Protein AF-A0A9E6AN68-F1 (afdb_monomer)

Nearest PDB structures (foldseek):
  7pgn-assembly2_B  TM=7.369E-01  e=1.330E-25  Homo sapiens
  7pgn-assembly1_A  TM=7.607E-01  e=2.576E-24  Homo sapiens
  7pgm-assembly1_B  TM=7.229E-01  e=6.797E-24  Homo sapiens
  2wg4-assembly1_B  TM=7.400E-01  e=2.614E-23  Homo sapiens
  2wft-assembly2_B  TM=7.292E-01  e=2.257E-22  Homo sapiens

Sequence (816 aa):
MTRTRAHLHNPAAAALSSWITTLTLAVACNDVAPTGVSDATLAPTSDSPAELDGQSPGPRSDAFSPSSGGSGSGASGGNGNGNGGNGDNGGNIAGAPTAGTGGQAGADAGGLLPPAPGSVSYTYASSCSPPTETIAPGDTLLGYVDAFPNLPGFANPVAFAAASDGRLFIVEQAGRVVSFVNSPGESSVTTVLDLTSVVDGGGEKGMLGIALHPDFTTNGHLYVNYIVRSGDRFSRIARFTMSAGNPTVADPASELLLLSVQQPAGNHNGGDLKFGPDGYLYSSFGDGGGSGDQYGNGQNTASLLGTVIRVDVDGGTPYAIPNDNPFVGGGGLAEIYAYGLRNPWRISFDRNNGRLWAGDVGQRGFEEVNVIENGKNYGWPITEGIGCYEADSCNTSGLTEPVALYPRAQGQSITGGFVYRGTQIPWLVGTYLYADFDTSRLWGYRYGDPTPTSELITGPANVSSFGEDLNGELYLLGYSTGRIYTLTGSGGQVTYNIPTTLSAMACFSSLSTMTPADGVLPYELNMPLWSDGASKTRFLVLPNGTQIDVQASGEWLFPDGTMWIKHFELQTDPNAPSSRTRLETRFLVQSARGLYGFTYGWNAAESDATLVLNGDTRTLDLGAPGNTTSYTWNLPSQSECLKCHTVVSGGILGPETAQLNREAIFPALESAGPLNQLDAFEAYGLLNPVQASPGSLPRFPSLSDAGASLEERSRAYLHSNCSNCHRSGGTTGTALDFLATSSLTAMAVCNVNAAGGNFGTSSGLLLSPGNGDDSVIHARLTGSGANRMPPLGTTLFDDTAADVIRNWINGIASCP

Foldseek 3Di:
DDDDDDDDDDDDDDDDDDDDDDDDDDDDDDDDDDDDDDDDDDDDDDDDDDDDDDDDDDDDDDDDDDDDDDDDDDDDDDDDDDDDDDDDDDDDDDDDDDDDDDDDDDDDDPDDDDPDQDQQAADFDDLFFFFDWDDPVPWDAKAKDFQAVQEDFAAQWFEWDADPVQKIWTDRFLAWIKIDGNDSPTNDIHTADGPNVWADGDDLFGFHEKEAAPVCVPFVKIWIWHWTPDPQIKIWIWIWHQDPVHNNYTDPVRTQTDDIATQNDPDLQAFYWYQFPVRWIKTAGALSDDPQSPVVRQPALQHRHQAIFTWAPPCDVNTHADPQAPAPVHPHPRRGFEGNAHRQNDWDAAPVPRWIWTFGFFDAFKTAIAGRGGPAHQRPPCDDAVGGHPDPDGDCVRHDHGQAIDTCLVAHTKLFAYQQCADQAVVSHQWGWTAGQQQQWIWTDHGPPPAHIDGRDRHAHGQSYKYAYPRRWIWTQRRVRSTIMGMHIRDDDRDRNDDFWPVSSQQAPALVVSHGDRNFWWAFFQEAADFAQWDKTKTKRAPPPAAWEQDPVQFIAHDARIKMKIWTWHQQAPVDPVSIDTAWIKMWGQHPVGIWIWIFGADPVSRITGTDARKDKDWDWHHDPPDTDIDIFTTDHGVVVDSLQDVVLVSDAGDGLQTQLDWDDTPSPVVVPTDRSLSVCVSNVRHPPRDDDSVPTHHQHHLPPPVDALLSNLLSNLQRFPQSQFPVVHSVPDQAHSHSPADLVSRPQFQDADPPAQLPAPSNGCAYALALVRHLVLSQQCDADPSHPPPPSYGHHDPSSSVSSSVVSNPGNHGD

pLDDT: mean 80.38, std 23.23, range [18.33, 98.94]

Radius of gyration: 35.21 Å; Cα contacts (8 Å, |Δi|>4): 1790; chains: 1; bounding box: 93×127×104 Å

Mean predicted aligned error: 17.39 Å

Structure (mmCIF, N/CA/C/O backbone):
data_AF-A0A9E6AN68-F1
#
_entry.id   AF-A0A9E6AN68-F1
#
loop_
_atom_site.group_PDB
_atom_site.id
_atom_site.type_symbol
_atom_site.label_atom_id
_atom_site.label_alt_id
_atom_site.label_comp_id
_atom_site.label_asym_id
_atom_site.label_entity_id
_atom_site.label_seq_id
_atom_site.pdbx_PDB_ins_code
_atom_site.Cartn_x
_atom_site.Cartn_y
_atom_site.Cartn_z
_atom_site.occupancy
_atom_site.B_iso_or_equiv
_atom_site.auth_seq_id
_atom_site.auth_comp_id
_atom_site.auth_asym_id
_atom_site.auth_atom_id
_atom_site.pdbx_PDB_model_num
ATOM 1 N N . MET A 1 1 ? -16.618 -62.423 9.287 1.00 29.59 1 MET A N 1
ATOM 2 C CA . MET A 1 1 ? -15.217 -62.192 8.865 1.00 29.59 1 MET A CA 1
ATOM 3 C C . MET A 1 1 ? -15.236 -61.319 7.605 1.00 29.59 1 MET A C 1
ATOM 5 O O . MET A 1 1 ? -16.173 -61.460 6.834 1.00 29.59 1 MET A O 1
ATOM 9 N N . THR A 1 2 ? -14.295 -60.370 7.513 1.00 31.20 2 THR A N 1
ATOM 10 C CA . THR A 1 2 ? -13.873 -59.469 6.394 1.00 31.20 2 THR A CA 1
ATOM 11 C C . THR A 1 2 ? -14.526 -59.633 4.994 1.00 31.20 2 THR A C 1
ATOM 13 O O . THR A 1 2 ? -14.597 -60.748 4.497 1.00 31.20 2 THR A O 1
ATOM 16 N N . ARG A 1 3 ? -15.123 -58.612 4.325 1.00 36.41 3 ARG A N 1
ATOM 17 C CA . ARG A 1 3 ? -14.669 -57.277 3.786 1.00 36.41 3 ARG A CA 1
ATOM 18 C C . ARG A 1 3 ? -13.832 -57.355 2.475 1.00 36.41 3 ARG A C 1
ATOM 20 O O . ARG A 1 3 ? -12.744 -57.904 2.525 1.00 36.41 3 ARG A O 1
ATOM 27 N N . THR A 1 4 ? -14.392 -57.023 1.284 1.00 38.97 4 THR A N 1
ATOM 28 C CA . THR A 1 4 ? -14.351 -55.735 0.483 1.00 38.97 4 THR A CA 1
ATOM 29 C C . THR A 1 4 ? -12.989 -55.389 -0.165 1.00 38.97 4 THR A C 1
ATOM 31 O O . THR A 1 4 ? -11.985 -55.679 0.462 1.00 38.97 4 THR A O 1
ATOM 34 N N . ARG A 1 5 ? -12.824 -54.716 -1.329 1.00 35.69 5 ARG A N 1
ATOM 35 C CA . ARG A 1 5 ? -13.687 -54.111 -2.397 1.00 35.69 5 ARG A CA 1
ATOM 36 C C . ARG A 1 5 ? -12.831 -53.944 -3.695 1.00 35.69 5 ARG A C 1
ATOM 38 O O . ARG A 1 5 ? -11.640 -54.221 -3.646 1.00 35.69 5 ARG A O 1
ATOM 45 N N . ALA A 1 6 ? -13.395 -53.458 -4.812 1.00 38.47 6 ALA A N 1
ATOM 46 C CA . ALA A 1 6 ? -12.682 -53.205 -6.087 1.00 38.47 6 ALA A CA 1
ATOM 47 C C . ALA A 1 6 ? -12.731 -51.724 -6.545 1.00 38.47 6 ALA A C 1
ATOM 49 O O . ALA A 1 6 ? -13.611 -50.990 -6.100 1.00 38.47 6 ALA A O 1
ATOM 50 N N . HIS A 1 7 ? -11.838 -51.324 -7.467 1.00 31.98 7 HIS A N 1
ATOM 51 C CA . HIS A 1 7 ? -11.859 -50.063 -8.242 1.00 31.98 7 HIS A CA 1
ATOM 52 C C . HIS A 1 7 ? -11.273 -50.275 -9.659 1.00 31.98 7 HIS A C 1
ATOM 54 O O . HIS A 1 7 ? -10.481 -51.196 -9.855 1.00 31.98 7 HIS A O 1
ATOM 60 N N . LEU A 1 8 ? -11.661 -49.438 -10.636 1.00 33.03 8 LEU A N 1
ATOM 61 C CA . LEU A 1 8 ? -11.255 -49.507 -12.056 1.00 33.03 8 LEU A CA 1
ATOM 62 C C . LEU A 1 8 ? -11.044 -48.105 -12.677 1.00 33.03 8 LEU A C 1
ATOM 64 O O . LEU A 1 8 ? -11.603 -47.124 -12.192 1.00 33.03 8 LEU A O 1
ATOM 68 N N . HIS A 1 9 ? -10.235 -48.041 -13.743 1.00 37.06 9 HIS A N 1
ATOM 69 C CA . HIS A 1 9 ? -9.849 -46.840 -14.512 1.00 37.06 9 HIS A CA 1
ATOM 70 C C . HIS A 1 9 ? -10.877 -46.396 -15.575 1.00 37.06 9 HIS A C 1
ATOM 72 O O . HIS A 1 9 ? -11.613 -47.243 -16.075 1.00 37.06 9 HIS A O 1
ATOM 78 N N . ASN A 1 10 ? -10.782 -45.136 -16.050 1.00 29.17 10 ASN A N 1
ATOM 79 C CA . ASN A 1 10 ? -10.559 -44.823 -17.484 1.00 29.17 10 ASN A CA 1
ATOM 80 C C . ASN A 1 10 ? -10.146 -43.337 -17.725 1.00 29.17 10 ASN A C 1
ATOM 82 O O . ASN A 1 10 ? -10.553 -42.493 -16.927 1.00 29.17 10 ASN A O 1
ATOM 86 N N . PRO A 1 11 ? -9.407 -42.989 -18.805 1.00 47.88 11 PRO A N 1
ATOM 87 C CA . PRO A 1 11 ? -9.150 -41.601 -19.230 1.00 47.88 11 PRO A CA 1
ATOM 88 C C . PRO A 1 11 ? -9.669 -41.261 -20.658 1.00 47.88 11 PRO A C 1
ATOM 90 O O . PRO A 1 11 ? -10.273 -42.102 -21.320 1.00 47.88 11 PRO A O 1
ATOM 93 N N . ALA A 1 12 ? -9.308 -40.053 -21.134 1.00 29.00 12 ALA A N 1
ATOM 94 C CA . ALA A 1 12 ? -9.359 -39.501 -22.509 1.00 29.00 12 ALA A CA 1
ATOM 95 C C . ALA A 1 12 ? -10.553 -38.596 -22.904 1.00 29.00 12 ALA A C 1
ATOM 97 O O . ALA A 1 12 ? -11.703 -38.838 -22.549 1.00 29.00 12 ALA A O 1
ATOM 98 N N . ALA A 1 13 ? -10.245 -37.542 -23.677 1.00 30.75 13 ALA A N 1
ATOM 99 C CA . ALA A 1 13 ? -11.170 -36.512 -24.164 1.00 30.75 13 ALA A CA 1
ATOM 100 C C . ALA A 1 13 ? -10.731 -35.960 -25.539 1.00 30.75 13 ALA A C 1
ATOM 102 O O . ALA A 1 13 ? -9.531 -35.828 -25.773 1.00 30.75 13 ALA A O 1
ATOM 103 N N . ALA A 1 14 ? -11.686 -35.587 -26.408 1.00 28.81 14 ALA A N 1
ATOM 104 C CA . ALA A 1 14 ? -11.464 -34.708 -27.569 1.00 28.81 14 ALA A CA 1
ATOM 105 C C . ALA A 1 14 ? -12.778 -34.122 -28.157 1.00 28.81 14 ALA A C 1
ATOM 107 O O . ALA A 1 14 ? -13.658 -34.874 -28.557 1.00 28.81 14 ALA A O 1
ATOM 108 N N . ALA A 1 15 ? -12.832 -32.783 -28.242 1.00 28.84 15 ALA A N 1
ATOM 109 C CA . ALA A 1 15 ? -13.494 -31.907 -29.236 1.00 28.84 15 ALA A CA 1
ATOM 110 C C . ALA A 1 15 ? -14.976 -32.102 -29.685 1.00 28.84 15 ALA A C 1
ATOM 112 O O . ALA A 1 15 ? -15.301 -33.089 -30.336 1.00 28.84 15 ALA A O 1
ATOM 113 N N . LEU A 1 16 ? -15.821 -31.054 -29.538 1.00 26.98 16 LEU A N 1
ATOM 114 C CA . LEU A 1 16 ? -16.254 -30.153 -30.649 1.00 26.98 16 LEU A CA 1
ATOM 115 C C . LEU A 1 16 ? -17.382 -29.139 -30.287 1.00 26.98 16 LEU A C 1
ATOM 117 O O . LEU A 1 16 ? -18.522 -29.505 -30.035 1.00 26.98 16 LEU A O 1
ATOM 121 N N . SER A 1 17 ? -17.035 -27.848 -30.368 1.00 26.38 17 SER A N 1
ATOM 122 C CA . SER A 1 17 ? -17.797 -26.689 -30.899 1.00 26.38 17 SER A CA 1
ATOM 123 C C . SER A 1 17 ? -19.320 -26.463 -30.685 1.00 26.38 17 SER A C 1
ATOM 125 O O . SER A 1 17 ? -20.158 -27.128 -31.291 1.00 26.38 17 SER A O 1
ATOM 127 N N . SER A 1 18 ? -19.601 -25.248 -30.177 1.00 26.23 18 SER A N 1
ATOM 128 C CA . SER A 1 18 ? -20.517 -24.210 -30.727 1.00 26.23 18 SER A CA 1
ATOM 129 C C . SER A 1 18 ? -22.002 -24.101 -30.313 1.00 26.23 18 SER A C 1
ATOM 131 O O . SER A 1 18 ? -22.714 -25.087 -30.176 1.00 26.23 18 SER A O 1
ATOM 133 N N . TRP A 1 19 ? -22.422 -22.821 -30.271 1.00 23.83 19 TRP A N 1
ATOM 134 C CA . TRP A 1 19 ? -23.757 -22.196 -30.394 1.00 23.83 19 TRP A CA 1
ATOM 135 C C . TRP A 1 19 ? -24.269 -21.344 -29.216 1.00 23.83 19 TRP A C 1
ATOM 137 O O . TRP A 1 19 ? -24.146 -21.664 -28.040 1.00 23.83 19 TRP A O 1
ATOM 147 N N . ILE A 1 20 ? -24.799 -20.189 -29.624 1.00 25.38 20 ILE A N 1
ATOM 148 C CA . ILE A 1 20 ? -25.233 -19.013 -28.858 1.00 25.38 20 ILE A CA 1
ATOM 149 C C . ILE A 1 20 ? -26.708 -19.192 -28.443 1.00 25.38 20 ILE A C 1
ATOM 151 O O . ILE A 1 20 ? -27.467 -19.791 -29.204 1.00 25.38 20 ILE A O 1
ATOM 155 N N . THR A 1 21 ? -27.152 -18.648 -27.300 1.00 25.08 21 THR A N 1
ATOM 156 C CA . THR A 1 21 ? -28.103 -17.500 -27.189 1.00 25.08 21 THR A CA 1
ATOM 157 C C . THR A 1 21 ? -28.722 -17.385 -25.785 1.00 25.08 21 THR A C 1
ATOM 159 O O . THR A 1 21 ? -29.191 -18.352 -25.197 1.00 25.08 21 THR A O 1
ATOM 162 N N . THR A 1 22 ? -28.744 -16.146 -25.301 1.00 25.84 22 THR A N 1
ATOM 163 C CA . THR A 1 22 ? -29.578 -15.513 -24.266 1.00 25.84 22 THR A CA 1
ATOM 164 C C . THR A 1 22 ? -30.901 -16.198 -23.877 1.00 25.84 22 THR A C 1
ATOM 166 O O . THR A 1 22 ? -31.745 -16.422 -24.742 1.00 25.84 22 THR A O 1
ATOM 169 N N . LEU A 1 23 ? -31.184 -16.290 -22.567 1.00 22.56 23 LEU A N 1
ATOM 170 C CA . LEU A 1 23 ? -32.455 -15.779 -22.021 1.00 22.56 23 LEU A CA 1
ATOM 171 C C . LEU A 1 23 ? -32.369 -15.451 -20.518 1.00 22.56 23 LEU A C 1
ATOM 173 O O . LEU A 1 23 ? -32.038 -16.299 -19.695 1.00 22.56 23 LEU A O 1
ATOM 177 N N . THR A 1 24 ? -32.725 -14.220 -20.164 1.00 24.77 24 THR A N 1
ATOM 178 C CA . THR A 1 24 ? -33.096 -13.811 -18.805 1.00 24.77 24 THR A CA 1
ATOM 179 C C . THR A 1 24 ? -34.509 -14.291 -18.475 1.00 24.77 24 THR A C 1
ATOM 181 O O . THR A 1 24 ? -35.411 -14.113 -19.288 1.00 24.77 24 THR A O 1
ATOM 184 N N . LEU A 1 25 ? -34.744 -14.770 -17.250 1.00 22.42 25 LEU A N 1
ATOM 185 C CA . LEU A 1 25 ? -35.992 -14.480 -16.535 1.00 22.42 25 LEU A CA 1
ATOM 186 C C . LEU A 1 25 ? -35.806 -14.643 -15.021 1.00 22.42 25 LEU A C 1
ATOM 188 O O . LEU A 1 25 ? -35.234 -15.627 -14.559 1.00 22.42 25 LEU A O 1
ATOM 192 N N . ALA A 1 26 ? -36.312 -13.679 -14.256 1.00 21.95 26 ALA A N 1
ATOM 193 C CA . ALA A 1 26 ? -36.369 -13.753 -12.802 1.00 21.95 26 ALA A CA 1
ATOM 194 C C . ALA A 1 26 ? -37.596 -14.553 -12.336 1.00 21.95 26 ALA A C 1
ATOM 196 O O . ALA A 1 26 ? -38.655 -14.485 -12.961 1.00 21.95 26 ALA A O 1
ATOM 197 N N . VAL A 1 27 ? -37.478 -15.220 -11.186 1.00 22.61 27 VAL A N 1
ATOM 198 C CA . VAL A 1 27 ? -38.620 -15.623 -10.354 1.00 22.61 27 VAL A CA 1
ATOM 199 C C . VAL A 1 27 ? -38.281 -15.291 -8.905 1.00 22.61 27 VAL A C 1
ATOM 201 O O . VAL A 1 27 ? -37.338 -15.839 -8.342 1.00 22.61 27 VAL A O 1
ATOM 204 N N . ALA A 1 28 ? -39.056 -14.389 -8.310 1.00 20.80 28 ALA A N 1
ATOM 205 C CA . ALA A 1 28 ? -39.112 -14.202 -6.865 1.00 20.80 28 ALA A CA 1
ATOM 206 C C . ALA A 1 28 ? -40.202 -15.111 -6.275 1.00 20.80 28 ALA A C 1
ATOM 208 O O . ALA A 1 28 ? -41.201 -15.344 -6.958 1.00 20.80 28 ALA A O 1
ATOM 209 N N . CYS A 1 29 ? -40.035 -15.576 -5.028 1.00 18.33 29 CYS A N 1
ATOM 210 C CA . CYS A 1 29 ? -41.007 -15.352 -3.939 1.00 18.33 29 CYS A CA 1
ATOM 211 C C . CYS A 1 29 ? -40.716 -16.144 -2.644 1.00 18.33 29 CYS A C 1
ATOM 213 O O . CYS A 1 29 ? -40.411 -17.331 -2.685 1.00 18.33 29 CYS A O 1
ATOM 215 N N . ASN A 1 30 ? -41.011 -15.465 -1.528 1.00 22.38 30 ASN A N 1
ATOM 216 C CA . ASN A 1 30 ? -41.498 -15.959 -0.229 1.00 22.38 30 ASN A CA 1
ATOM 217 C C . ASN A 1 30 ? -40.546 -16.676 0.749 1.00 22.38 30 ASN A C 1
ATOM 219 O O . ASN A 1 30 ? -40.403 -17.896 0.748 1.00 22.38 30 ASN A O 1
ATOM 223 N N . ASP A 1 31 ? -40.056 -15.889 1.710 1.00 22.48 31 ASP A N 1
ATOM 224 C CA . ASP A 1 31 ? -40.487 -15.919 3.122 1.00 22.48 31 ASP A CA 1
ATOM 225 C C . ASP A 1 31 ? -41.192 -17.183 3.655 1.00 22.48 31 ASP A C 1
ATOM 227 O O . ASP A 1 31 ? -42.346 -17.446 3.308 1.00 22.48 31 ASP A O 1
ATOM 231 N N . VAL A 1 32 ? -40.584 -17.815 4.672 1.00 23.59 32 VAL A N 1
ATOM 232 C CA . VAL A 1 32 ? -41.283 -18.290 5.886 1.00 23.59 32 VAL A CA 1
ATOM 233 C C . VAL A 1 32 ? -40.362 -18.142 7.109 1.00 23.59 32 VAL A C 1
ATOM 235 O O . VAL A 1 32 ? -39.224 -18.601 7.101 1.00 23.59 32 VAL A O 1
ATOM 238 N N . ALA A 1 33 ? -40.899 -17.574 8.188 1.00 21.42 33 ALA A N 1
ATOM 239 C CA . ALA A 1 33 ? -40.363 -17.566 9.555 1.00 21.42 33 ALA A CA 1
ATOM 240 C C . ALA A 1 33 ? -41.563 -17.681 10.541 1.00 21.42 33 ALA A C 1
ATOM 242 O O . ALA A 1 33 ? -42.707 -17.654 10.081 1.00 21.42 33 ALA A O 1
ATOM 243 N N . PRO A 1 34 ? -41.389 -17.682 11.878 1.00 43.84 34 PRO A N 1
ATOM 244 C CA . PRO A 1 34 ? -40.555 -18.581 12.692 1.00 43.84 34 PRO A CA 1
ATOM 245 C C . PRO A 1 34 ? -41.310 -19.169 13.922 1.00 43.84 34 PRO A C 1
ATOM 247 O O . PRO A 1 34 ? -42.292 -18.598 14.383 1.00 43.84 34 PRO A O 1
ATOM 250 N N . THR A 1 35 ? -40.783 -20.239 14.537 1.00 26.72 35 THR A N 1
ATOM 251 C CA . THR A 1 35 ? -41.076 -20.722 15.921 1.00 26.72 35 THR A CA 1
ATOM 252 C C . THR A 1 35 ? -39.941 -21.673 16.357 1.00 26.72 35 THR A C 1
ATOM 254 O O . THR A 1 35 ? -39.505 -22.444 15.510 1.00 26.72 35 THR A O 1
ATOM 257 N N . GLY A 1 36 ? -39.429 -21.771 17.593 1.00 25.38 36 GLY A N 1
ATOM 258 C CA . GLY A 1 36 ? -39.724 -21.104 18.872 1.00 25.38 36 GLY A CA 1
ATOM 259 C C . GLY A 1 36 ? -39.698 -22.096 20.066 1.00 25.38 36 GLY A C 1
ATOM 260 O O . GLY A 1 36 ? -40.141 -23.225 19.893 1.00 25.38 36 GLY A O 1
ATOM 261 N N . VAL A 1 37 ? -39.301 -21.623 21.268 1.00 27.27 37 VAL A N 1
ATOM 262 C CA . VAL A 1 37 ? -39.676 -22.127 22.632 1.00 27.27 37 VAL A CA 1
ATOM 263 C C . VAL A 1 37 ? -38.733 -23.094 23.431 1.00 27.27 37 VAL A C 1
ATOM 265 O O . VAL A 1 37 ? -38.733 -24.302 23.237 1.00 27.27 37 VAL A O 1
ATOM 268 N N . SER A 1 38 ? -38.042 -22.487 24.422 1.00 28.91 38 SER A N 1
ATOM 269 C CA . SER A 1 38 ? -37.855 -22.818 25.874 1.00 28.91 38 SER A CA 1
ATOM 270 C C . SER A 1 38 ? -37.056 -24.026 26.449 1.00 28.91 38 SER A C 1
ATOM 272 O O . SER A 1 38 ? -37.516 -25.162 26.410 1.00 28.91 38 SER A O 1
ATOM 274 N N . ASP A 1 39 ? -35.971 -23.690 27.176 1.00 29.17 39 ASP A N 1
ATOM 275 C CA . ASP A 1 39 ? -35.828 -23.684 28.668 1.00 29.17 39 ASP A CA 1
ATOM 276 C C . ASP A 1 39 ? -35.899 -24.982 29.525 1.00 29.17 39 ASP A C 1
ATOM 278 O O . ASP A 1 39 ? -36.882 -25.718 29.465 1.00 29.17 39 ASP A O 1
ATOM 282 N N . ALA A 1 40 ? -34.904 -25.172 30.421 1.00 26.69 40 ALA A N 1
ATOM 283 C CA . ALA A 1 40 ? -35.059 -25.677 31.806 1.00 26.69 40 ALA A CA 1
ATOM 284 C C . ALA A 1 40 ? -33.740 -25.641 32.634 1.00 26.69 40 ALA A C 1
ATOM 286 O O . ALA A 1 40 ? -32.663 -25.992 32.158 1.00 26.69 40 ALA A O 1
ATOM 287 N N . THR A 1 41 ? -33.860 -25.280 33.916 1.00 27.56 41 THR A N 1
ATOM 288 C CA . THR A 1 41 ? -32.804 -25.082 34.940 1.00 27.56 41 THR A CA 1
ATOM 289 C C . THR A 1 41 ? -32.332 -26.358 35.670 1.00 27.56 41 THR A C 1
ATOM 291 O O . THR A 1 41 ? -33.039 -27.363 35.648 1.00 27.56 41 THR A O 1
ATOM 294 N N . LEU A 1 42 ? -31.198 -26.293 36.410 1.00 26.45 42 LEU A N 1
ATOM 295 C CA . LEU A 1 42 ? -31.087 -26.660 37.851 1.00 26.45 42 LEU A CA 1
ATOM 296 C C . LEU A 1 42 ? -29.661 -26.493 38.457 1.00 26.45 42 LEU A C 1
ATOM 298 O O . LEU A 1 42 ? -28.652 -26.646 37.779 1.00 26.45 42 LEU A O 1
ATOM 302 N N . ALA A 1 43 ? -29.609 -26.232 39.771 1.00 24.53 43 ALA A N 1
ATOM 303 C CA . ALA A 1 43 ? -28.445 -26.207 40.692 1.00 24.53 43 ALA A CA 1
ATOM 304 C C . ALA A 1 43 ? -28.872 -26.941 42.014 1.00 24.53 43 ALA A C 1
ATOM 306 O O . ALA A 1 43 ? -29.991 -27.470 41.982 1.00 24.53 43 ALA A O 1
ATOM 307 N N . PRO A 1 44 ? -28.160 -26.979 43.185 1.00 48.06 44 PRO A N 1
ATOM 308 C CA . PRO A 1 44 ? -26.941 -26.257 43.632 1.00 48.06 44 PRO A CA 1
ATOM 309 C C . PRO A 1 44 ? -25.978 -27.062 44.587 1.00 48.06 44 PRO A C 1
ATOM 311 O O . PRO A 1 44 ? -26.041 -28.285 44.647 1.00 48.06 44 PRO A O 1
ATOM 314 N N . THR A 1 45 ? -25.178 -26.344 45.412 1.00 26.89 45 THR A N 1
ATOM 315 C CA . THR A 1 45 ? -24.408 -26.742 46.643 1.00 26.89 45 THR A CA 1
ATOM 316 C C . THR A 1 45 ? -23.013 -27.387 46.483 1.00 26.89 45 THR A C 1
ATOM 318 O O . THR A 1 45 ? -22.811 -28.135 45.536 1.00 26.89 45 THR A O 1
ATOM 321 N N . SER A 1 46 ? -22.016 -27.184 47.371 1.00 26.72 46 SER A N 1
ATOM 322 C CA . SER A 1 46 ? -21.721 -26.121 48.375 1.00 26.72 46 SER A CA 1
ATOM 323 C C . SER A 1 46 ? -20.252 -26.227 48.885 1.00 26.72 46 SER A C 1
ATOM 325 O O . SER A 1 46 ? -19.535 -27.142 48.494 1.00 26.72 46 SER A O 1
ATOM 327 N N . ASP A 1 47 ? -19.861 -25.314 49.791 1.00 26.42 47 ASP A N 1
ATOM 328 C CA . ASP A 1 47 ? -18.771 -25.397 50.797 1.00 26.42 47 ASP A CA 1
ATOM 329 C C . ASP A 1 47 ? -17.395 -24.722 50.538 1.00 26.42 47 ASP A C 1
ATOM 331 O O . ASP A 1 47 ? -16.596 -25.076 49.677 1.00 26.42 47 ASP A O 1
ATOM 335 N N . SER A 1 48 ? -17.114 -23.751 51.417 1.00 27.14 48 SER A N 1
ATOM 336 C CA . SER A 1 48 ? -15.800 -23.288 51.931 1.00 27.14 48 SER A CA 1
ATOM 337 C C . SER A 1 48 ? -15.673 -23.819 53.399 1.00 27.14 48 SER A C 1
ATOM 339 O O . SER A 1 48 ? -16.614 -24.519 53.787 1.00 27.14 48 SER A O 1
ATOM 341 N N . PRO A 1 49 ? -14.670 -23.524 54.283 1.00 43.38 49 PRO A N 1
ATOM 342 C CA . PRO A 1 49 ? -13.658 -22.442 54.270 1.00 43.38 49 PRO A CA 1
ATOM 343 C C . PRO A 1 49 ? -12.254 -22.764 54.882 1.00 43.38 49 PRO A C 1
ATOM 345 O O . PRO A 1 49 ? -12.012 -23.871 55.350 1.00 43.38 49 PRO A O 1
ATOM 348 N N . ALA A 1 50 ? -11.361 -21.753 54.910 1.00 26.94 50 ALA A N 1
ATOM 349 C CA . ALA A 1 50 ? -10.332 -21.414 55.936 1.00 26.94 50 ALA A CA 1
ATOM 350 C C . ALA A 1 50 ? -9.308 -20.435 55.301 1.00 26.94 50 ALA A C 1
ATOM 352 O O . ALA A 1 50 ? -8.641 -20.791 54.337 1.00 26.94 50 ALA A O 1
ATOM 353 N N . GLU A 1 51 ? -9.309 -19.133 55.605 1.00 26.30 51 GLU A N 1
ATOM 354 C CA . GLU A 1 51 ? -8.572 -18.477 56.711 1.00 26.30 51 GLU A CA 1
ATOM 355 C C . GLU A 1 51 ? -7.086 -18.864 56.864 1.00 26.30 51 GLU A C 1
ATOM 357 O O . GLU A 1 51 ? -6.779 -19.980 57.275 1.00 26.30 51 GLU A O 1
ATOM 362 N N . LEU A 1 52 ? -6.179 -17.889 56.669 1.00 26.75 52 LEU A N 1
ATOM 363 C CA . LEU A 1 52 ? -5.289 -17.410 57.742 1.00 26.75 52 LEU A CA 1
ATOM 364 C C . LEU A 1 52 ? -4.593 -16.065 57.416 1.00 26.75 52 LEU A C 1
ATOM 366 O O . LEU A 1 52 ? -4.136 -15.809 56.308 1.00 26.75 52 LEU A O 1
ATOM 370 N N . ASP A 1 53 ? -4.563 -15.249 58.464 1.00 25.94 53 ASP A N 1
ATOM 371 C CA . ASP A 1 53 ? -4.066 -13.885 58.711 1.00 25.94 53 ASP A CA 1
ATOM 372 C C . ASP A 1 53 ? -2.608 -13.554 58.279 1.00 25.94 53 ASP A C 1
ATOM 374 O O . ASP A 1 53 ? -1.806 -14.466 58.073 1.00 25.94 53 ASP A O 1
ATOM 378 N N . GLY A 1 54 ? -2.205 -12.264 58.217 1.00 26.09 54 GLY A N 1
ATOM 379 C CA . GLY A 1 54 ? -0.804 -11.947 57.836 1.00 26.09 54 GLY A CA 1
ATOM 380 C C . GLY A 1 54 ? -0.235 -10.513 57.708 1.00 26.09 54 GLY A C 1
ATOM 381 O O . GLY A 1 54 ? 0.845 -10.393 57.149 1.00 26.09 54 GLY A O 1
ATOM 382 N N . GLN A 1 55 ? -0.891 -9.453 58.199 1.00 27.30 55 GLN A N 1
ATOM 383 C CA . GLN A 1 55 ? -0.327 -8.120 58.573 1.00 27.30 55 GLN A CA 1
ATOM 384 C C . GLN A 1 55 ? 0.758 -7.386 57.722 1.00 27.30 55 GLN A C 1
ATOM 386 O O . GLN A 1 55 ? 1.907 -7.797 57.583 1.00 27.30 55 GLN A O 1
ATOM 391 N N . SER A 1 56 ? 0.446 -6.132 57.358 1.00 31.38 56 SER A N 1
ATOM 392 C CA . SER A 1 56 ? 1.424 -5.073 57.021 1.00 31.38 56 SER A CA 1
ATOM 393 C C . SER A 1 56 ? 2.006 -4.418 58.291 1.00 31.38 56 SER A C 1
ATOM 395 O O . SER A 1 56 ? 1.328 -4.411 59.322 1.00 31.38 56 SER A O 1
ATOM 397 N N . PRO A 1 57 ? 3.216 -3.818 58.244 1.00 34.09 57 PRO A N 1
ATOM 398 C CA . PRO A 1 57 ? 3.263 -2.368 58.504 1.00 34.09 57 PRO A CA 1
ATOM 399 C C . PRO A 1 57 ? 4.368 -1.582 57.756 1.00 34.09 57 PRO A C 1
ATOM 401 O O . PRO A 1 57 ? 5.475 -2.066 57.534 1.00 34.09 57 PRO A O 1
ATOM 404 N N . GLY A 1 58 ? 4.113 -0.295 57.496 1.00 25.56 58 GLY A N 1
ATOM 405 C CA . GLY A 1 58 ? 5.158 0.746 57.422 1.00 25.56 58 GLY A CA 1
ATOM 406 C C . GLY A 1 58 ? 5.110 1.639 58.676 1.00 25.56 58 GLY A C 1
ATOM 407 O O . GLY A 1 58 ? 4.490 1.251 59.667 1.00 25.56 58 GLY A O 1
ATOM 408 N N . PRO A 1 59 ? 5.611 2.888 58.647 1.00 59.81 59 PRO A N 1
ATOM 409 C CA . PRO A 1 59 ? 6.730 3.445 57.879 1.00 59.81 59 PRO A CA 1
ATOM 410 C C . PRO A 1 59 ? 7.788 4.082 58.824 1.00 59.81 59 PRO A C 1
ATOM 412 O O . PRO A 1 59 ? 7.574 4.150 60.037 1.00 59.81 59 PRO A O 1
ATOM 415 N N . ARG A 1 60 ? 8.892 4.645 58.300 1.00 27.83 60 ARG A N 1
ATOM 416 C CA . ARG A 1 60 ? 9.638 5.723 58.994 1.00 27.83 60 ARG A CA 1
ATOM 417 C C . ARG A 1 60 ? 10.558 6.535 58.079 1.00 27.83 60 ARG A C 1
ATOM 419 O O . ARG A 1 60 ? 11.156 6.003 57.151 1.00 27.83 60 ARG A O 1
ATOM 426 N N . SER A 1 61 ? 10.644 7.824 58.387 1.00 29.77 61 SER A N 1
ATOM 427 C CA . SER A 1 61 ? 11.543 8.829 57.819 1.00 29.77 61 SER A CA 1
ATOM 428 C C . SER A 1 61 ? 12.874 8.892 58.581 1.00 29.77 61 SER A C 1
ATOM 430 O O . SER A 1 61 ? 12.962 8.397 59.703 1.00 29.77 61 SER A O 1
ATOM 432 N N . ASP A 1 62 ? 13.898 9.526 57.999 1.00 28.14 62 ASP A N 1
ATOM 433 C CA . ASP A 1 62 ? 14.385 10.845 58.454 1.00 28.14 62 ASP A CA 1
ATOM 434 C C . ASP A 1 62 ? 15.514 11.377 57.543 1.00 28.14 62 ASP A C 1
ATOM 436 O O . ASP A 1 62 ? 16.099 10.642 56.749 1.00 28.14 62 ASP A O 1
ATOM 440 N N . ALA A 1 63 ? 15.753 12.691 57.589 1.00 29.33 63 ALA A N 1
ATOM 441 C CA . ALA A 1 63 ? 16.581 13.441 56.636 1.00 29.33 63 ALA A CA 1
ATOM 442 C C . ALA A 1 63 ? 17.904 13.938 57.245 1.00 29.33 63 ALA A C 1
ATOM 444 O O . ALA A 1 63 ? 17.993 14.056 58.460 1.00 29.33 63 ALA A O 1
ATOM 445 N N . PHE A 1 64 ? 18.870 14.357 56.411 1.00 24.83 64 PHE A N 1
ATOM 446 C CA . PHE A 1 64 ? 19.743 15.517 56.687 1.00 24.83 64 PHE A CA 1
ATOM 447 C C . PHE A 1 64 ? 20.410 16.062 55.397 1.00 24.83 64 PHE A C 1
ATOM 449 O O . PHE A 1 64 ? 20.636 15.331 54.438 1.00 24.83 64 PHE A O 1
ATOM 456 N N . SER A 1 65 ? 20.701 17.366 55.383 1.00 29.89 65 SER A N 1
ATOM 457 C CA . SER A 1 65 ? 21.364 18.178 54.327 1.00 29.89 65 SER A CA 1
ATOM 458 C C . SER A 1 65 ? 22.426 19.079 55.018 1.00 29.89 65 SER A C 1
ATOM 460 O O . SER A 1 65 ? 22.511 18.966 56.246 1.00 29.89 65 SER A O 1
ATOM 462 N N . PRO A 1 66 ? 23.188 20.017 54.389 1.00 49.00 66 PRO A N 1
ATOM 463 C CA . PRO A 1 66 ? 23.373 20.415 52.975 1.00 49.00 66 PRO A CA 1
ATOM 464 C C . PRO A 1 66 ? 24.836 20.111 52.513 1.00 49.00 66 PRO A C 1
ATOM 466 O O . PRO A 1 66 ? 25.399 19.156 53.033 1.00 49.00 66 PRO A O 1
ATOM 469 N N . SER A 1 67 ? 25.559 20.759 51.576 1.00 30.59 67 SER A N 1
ATOM 470 C CA . SER A 1 67 ? 25.440 21.965 50.709 1.00 30.59 67 SER A CA 1
ATOM 471 C C . SER A 1 67 ? 26.419 21.812 49.500 1.00 30.59 67 SER A C 1
ATOM 473 O O . SER A 1 67 ? 27.080 20.783 49.418 1.00 30.59 67 SER A O 1
ATOM 475 N N . SER A 1 68 ? 26.657 22.712 48.525 1.00 31.22 68 SER A N 1
ATOM 476 C CA . SER A 1 68 ? 26.118 24.022 48.070 1.00 31.22 68 SER A CA 1
ATOM 477 C C . SER A 1 68 ? 26.756 24.378 46.706 1.00 31.22 68 SER A C 1
ATOM 479 O O . SER A 1 68 ? 27.954 24.150 46.555 1.00 31.22 68 SER A O 1
ATOM 481 N N . GLY A 1 69 ? 26.043 25.039 45.777 1.00 28.19 69 GLY A N 1
ATOM 482 C CA . GLY A 1 69 ? 26.655 25.612 44.557 1.00 28.19 69 GLY A CA 1
ATOM 483 C C . GLY A 1 69 ? 25.677 25.970 43.423 1.00 28.19 69 GLY A C 1
ATOM 484 O O . GLY A 1 69 ? 25.510 25.184 42.499 1.00 28.19 69 GLY A O 1
ATOM 485 N N . GLY A 1 70 ? 25.038 27.149 43.480 1.00 28.50 70 GLY A N 1
ATOM 486 C CA . GLY A 1 70 ? 24.369 27.771 42.312 1.00 28.50 70 GLY A CA 1
ATOM 487 C C . GLY A 1 70 ? 25.391 28.464 41.392 1.00 28.50 70 GLY A C 1
ATOM 488 O O . GLY A 1 70 ? 26.588 28.343 41.626 1.00 28.50 70 GLY A O 1
ATOM 489 N N . SER A 1 71 ? 25.063 29.270 40.379 1.00 30.80 71 SER A N 1
ATOM 490 C CA . SER A 1 71 ? 23.826 29.794 39.741 1.00 30.80 71 SER A CA 1
ATOM 491 C C . SER A 1 71 ? 24.349 30.681 38.576 1.00 30.80 71 SER A C 1
ATOM 493 O O . SER A 1 71 ? 25.448 31.206 38.715 1.00 30.80 71 SER A O 1
ATOM 495 N N . GLY A 1 72 ? 23.753 30.906 37.400 1.00 29.02 72 GLY A N 1
ATOM 496 C CA . GLY A 1 72 ? 22.366 31.209 37.021 1.00 29.02 72 GLY A CA 1
ATOM 497 C C . GLY A 1 72 ? 22.346 32.540 36.219 1.00 29.02 72 GLY A C 1
ATOM 498 O O . GLY A 1 72 ? 23.135 33.426 36.532 1.00 29.02 72 GLY A O 1
ATOM 499 N N . SER A 1 73 ? 21.430 32.714 35.247 1.00 30.89 73 SER A N 1
ATOM 500 C CA . SER A 1 73 ? 21.214 33.938 34.410 1.00 30.89 73 SER A CA 1
ATOM 501 C C . SER A 1 73 ? 22.366 34.355 33.457 1.00 30.89 73 SER A C 1
ATOM 503 O O . SER A 1 73 ? 23.490 33.901 33.617 1.00 30.89 73 SER A O 1
ATOM 505 N N . GLY A 1 74 ? 22.175 35.180 32.415 1.00 28.33 74 GLY A N 1
ATOM 506 C CA . GLY A 1 74 ? 20.983 35.874 31.895 1.00 28.33 74 GLY A CA 1
ATOM 507 C C . GLY A 1 74 ? 21.316 36.659 30.603 1.00 28.33 74 GLY A C 1
ATOM 508 O O . GLY A 1 74 ? 22.479 36.745 30.221 1.00 28.33 74 GLY A O 1
ATOM 509 N N . ALA A 1 75 ? 20.316 37.217 29.910 1.00 33.16 75 ALA A N 1
ATOM 510 C CA . ALA A 1 75 ? 20.500 37.902 28.619 1.00 33.16 75 ALA A CA 1
ATOM 511 C C . ALA A 1 75 ? 20.597 39.440 28.732 1.00 33.16 75 ALA A C 1
ATOM 513 O O . ALA A 1 75 ? 19.909 40.023 29.567 1.00 33.16 75 ALA A O 1
ATOM 514 N N . SER A 1 76 ? 21.367 40.087 27.837 1.00 30.05 76 SER A N 1
ATOM 515 C CA . SER A 1 76 ? 21.041 41.337 27.091 1.00 30.05 76 SER A CA 1
ATOM 516 C C . SER A 1 76 ? 22.269 42.200 26.720 1.00 30.05 76 SER A C 1
ATOM 518 O O . SER A 1 76 ? 23.230 42.282 27.472 1.00 30.05 76 SER A O 1
ATOM 520 N N . GLY A 1 77 ? 22.170 42.919 25.590 1.00 27.73 77 GLY A N 1
ATOM 521 C CA . GLY A 1 77 ? 22.622 44.320 25.489 1.00 27.73 77 GLY A CA 1
ATOM 522 C C . GLY A 1 77 ? 24.049 44.661 25.010 1.00 27.73 77 GLY A C 1
ATOM 523 O O . GLY A 1 77 ? 25.005 44.578 25.763 1.00 27.73 77 GLY A O 1
ATOM 524 N N . GLY A 1 78 ? 24.133 45.291 23.828 1.00 27.02 78 GLY A N 1
ATOM 525 C CA . GLY A 1 78 ? 24.650 46.673 23.751 1.00 27.02 78 GLY A CA 1
ATOM 526 C C . GLY A 1 78 ? 26.158 46.955 23.589 1.00 27.02 78 GLY A C 1
ATOM 527 O O . GLY A 1 78 ? 26.815 47.338 24.543 1.00 27.02 78 GLY A O 1
ATOM 528 N N . ASN A 1 79 ? 26.629 46.938 22.335 1.00 29.23 79 ASN A N 1
ATOM 529 C CA . ASN A 1 79 ? 27.276 48.061 21.611 1.00 29.23 79 ASN A CA 1
ATOM 530 C C . ASN A 1 79 ? 28.319 48.999 22.302 1.00 29.23 79 ASN A C 1
ATOM 532 O O . ASN A 1 79 ? 27.983 49.700 23.252 1.00 29.23 79 ASN A O 1
ATOM 536 N N . GLY A 1 80 ? 29.485 49.215 21.655 1.00 29.92 80 GLY A N 1
ATOM 537 C CA . GLY A 1 80 ? 30.185 50.521 21.704 1.00 29.92 80 GLY A CA 1
ATOM 538 C C . GLY A 1 80 ? 31.726 50.562 21.582 1.00 29.92 80 GLY A C 1
ATOM 539 O O . GLY A 1 80 ? 32.395 50.308 22.571 1.00 29.92 80 GLY A O 1
ATOM 540 N N . ASN A 1 81 ? 32.230 50.990 20.404 1.00 33.91 81 ASN A N 1
ATOM 541 C CA . ASN A 1 81 ? 33.429 51.820 20.063 1.00 33.91 81 ASN A CA 1
ATOM 542 C C . ASN A 1 81 ? 34.738 51.791 20.902 1.00 33.91 81 ASN A C 1
ATOM 544 O O . ASN A 1 81 ? 34.734 51.634 22.111 1.00 33.91 81 ASN A O 1
ATOM 548 N N . GLY A 1 82 ? 35.930 52.091 20.360 1.00 31.19 82 GLY A N 1
ATOM 549 C CA . GLY A 1 82 ? 36.407 52.542 19.029 1.00 31.19 82 GLY A CA 1
ATOM 550 C C . GLY A 1 82 ? 37.928 52.248 18.941 1.00 31.19 82 GLY A C 1
ATOM 551 O O . GLY A 1 82 ? 38.425 51.516 19.787 1.00 31.19 82 GLY A O 1
ATOM 552 N N . ASN A 1 83 ? 38.790 52.744 18.044 1.00 32.69 83 ASN A N 1
ATOM 553 C CA . ASN A 1 83 ? 38.892 53.959 17.209 1.00 32.69 83 ASN A CA 1
ATOM 554 C C . ASN A 1 83 ? 40.195 53.781 16.355 1.00 32.69 83 ASN A C 1
ATOM 556 O O . ASN A 1 83 ? 41.075 53.057 16.815 1.00 32.69 83 ASN A O 1
ATOM 560 N N . GLY A 1 84 ? 40.483 54.361 15.179 1.00 27.77 84 GLY A N 1
ATOM 561 C CA . GLY A 1 84 ? 39.800 55.252 14.216 1.00 27.77 84 GLY A CA 1
ATOM 562 C C . GLY A 1 84 ? 40.406 55.016 12.804 1.00 27.77 84 GLY A C 1
ATOM 563 O O . GLY A 1 84 ? 41.357 54.247 12.694 1.00 27.77 84 GLY A O 1
ATOM 564 N N . GLY A 1 85 ? 39.841 55.486 11.681 1.00 29.27 85 GLY A N 1
ATOM 565 C CA . GLY A 1 85 ? 39.932 56.865 11.139 1.00 29.27 85 GLY A CA 1
ATOM 566 C C . GLY A 1 85 ? 41.078 56.970 10.096 1.00 29.27 85 GLY A C 1
ATOM 567 O O . GLY A 1 85 ? 42.068 56.271 10.249 1.00 29.27 85 GLY A O 1
ATOM 568 N N . ASN A 1 86 ? 41.095 57.784 9.027 1.00 30.25 86 ASN A N 1
ATOM 569 C CA . ASN A 1 86 ? 40.146 58.708 8.368 1.00 30.25 86 ASN A CA 1
ATOM 570 C C . ASN A 1 86 ? 40.771 59.114 6.989 1.00 30.25 86 ASN A C 1
ATOM 572 O O . ASN A 1 86 ? 41.997 59.107 6.903 1.00 30.25 86 ASN A O 1
ATOM 576 N N . GLY A 1 87 ? 40.103 59.520 5.896 1.00 27.91 87 GLY A N 1
ATOM 577 C CA . GLY A 1 87 ? 38.678 59.644 5.541 1.00 27.91 87 GLY A CA 1
ATOM 578 C C . GLY A 1 87 ? 38.478 60.400 4.194 1.00 27.91 87 GLY A C 1
ATOM 579 O O . GLY A 1 87 ? 39.385 61.095 3.750 1.00 27.91 87 GLY A O 1
ATOM 580 N N . ASP A 1 88 ? 37.282 60.274 3.602 1.00 28.73 88 ASP A N 1
ATOM 581 C CA . ASP A 1 88 ? 36.560 61.205 2.697 1.00 28.73 88 ASP A CA 1
ATOM 582 C C . ASP A 1 88 ? 37.022 61.663 1.276 1.00 28.73 88 ASP A C 1
ATOM 584 O O . ASP A 1 88 ? 38.001 62.374 1.079 1.00 28.73 88 ASP A O 1
ATOM 588 N N . ASN A 1 89 ? 36.082 61.435 0.335 1.00 28.48 89 ASN A N 1
ATOM 589 C CA . ASN A 1 89 ? 35.520 62.344 -0.695 1.00 28.48 89 ASN A CA 1
ATOM 590 C C . ASN A 1 89 ? 36.259 62.748 -2.000 1.00 28.48 89 ASN A C 1
ATOM 592 O O . ASN A 1 89 ? 36.998 63.724 -2.047 1.00 28.48 89 ASN A O 1
ATOM 596 N N . GLY A 1 90 ? 35.741 62.200 -3.117 1.00 25.89 90 GLY A N 1
ATOM 597 C CA . GLY A 1 90 ? 34.958 62.991 -4.094 1.00 25.89 90 GLY A CA 1
ATOM 598 C C . GLY A 1 90 ? 35.645 63.503 -5.376 1.00 25.89 90 GLY A C 1
ATOM 599 O O . GLY A 1 90 ? 36.807 63.880 -5.364 1.00 25.89 90 GLY A O 1
ATOM 600 N N . GLY A 1 91 ? 34.881 63.616 -6.479 1.00 25.23 91 GLY A N 1
ATOM 601 C CA . GLY A 1 91 ? 35.247 64.502 -7.607 1.00 25.23 91 GLY A CA 1
ATOM 602 C C . GLY A 1 91 ? 35.278 63.891 -9.016 1.00 25.23 91 GLY A C 1
ATOM 603 O O . GLY A 1 91 ? 36.324 63.567 -9.552 1.00 25.23 91 GLY A O 1
ATOM 604 N N . ASN A 1 92 ? 34.099 63.813 -9.623 1.00 27.48 92 ASN A N 1
ATOM 605 C CA . ASN A 1 92 ? 33.774 63.447 -11.007 1.00 27.48 92 ASN A CA 1
ATOM 606 C C . ASN A 1 92 ? 34.474 64.296 -12.126 1.00 27.48 92 ASN A C 1
ATOM 608 O O . ASN A 1 92 ? 34.843 65.441 -11.880 1.00 27.48 92 ASN A O 1
ATOM 612 N N . ILE A 1 93 ? 34.441 63.787 -13.379 1.00 26.53 93 ILE A N 1
ATOM 613 C CA . ILE A 1 93 ? 34.537 64.482 -14.704 1.00 26.53 93 ILE A CA 1
ATOM 614 C C . ILE A 1 93 ? 35.874 64.498 -15.517 1.00 26.53 93 ILE A C 1
ATOM 616 O O . ILE A 1 93 ? 36.834 65.180 -15.185 1.00 26.53 93 ILE A O 1
ATOM 620 N N . ALA A 1 94 ? 35.769 63.889 -16.718 1.00 25.86 94 ALA A N 1
ATOM 621 C CA . ALA A 1 94 ? 36.432 64.131 -18.024 1.00 25.86 94 ALA A CA 1
ATOM 622 C C . ALA A 1 94 ? 37.937 63.862 -18.276 1.00 25.86 94 ALA A C 1
ATOM 624 O O . ALA A 1 94 ? 38.814 64.243 -17.514 1.00 25.86 94 ALA A O 1
ATOM 625 N N . GLY A 1 95 ? 38.211 63.361 -19.496 1.00 23.70 95 GLY A N 1
ATOM 626 C CA . GLY A 1 95 ? 39.473 63.588 -20.218 1.00 23.70 95 GLY A CA 1
ATOM 627 C C . GLY A 1 95 ? 40.152 62.345 -20.805 1.00 23.70 95 GLY A C 1
ATOM 628 O O . GLY A 1 95 ? 40.985 61.734 -20.148 1.00 23.70 95 GLY A O 1
ATOM 629 N N . ALA A 1 96 ? 39.896 62.032 -22.081 1.00 30.72 96 ALA A N 1
ATOM 630 C CA . ALA A 1 96 ? 40.901 61.341 -22.903 1.00 30.72 96 ALA A CA 1
ATOM 631 C C . ALA A 1 96 ? 42.016 62.345 -23.268 1.00 30.72 96 ALA A C 1
ATOM 633 O O . ALA A 1 96 ? 41.707 63.531 -23.434 1.00 30.72 96 ALA A O 1
ATOM 634 N N . PRO A 1 97 ? 43.283 61.910 -23.424 1.00 33.44 97 PRO A N 1
ATOM 635 C CA . PRO A 1 97 ? 43.766 61.723 -24.802 1.00 33.44 97 PRO A CA 1
ATOM 636 C C . PRO A 1 97 ? 44.849 60.626 -25.026 1.00 33.44 97 PRO A C 1
ATOM 638 O O . PRO A 1 97 ? 45.599 60.280 -24.125 1.00 33.44 97 PRO A O 1
ATOM 641 N N . THR A 1 98 ? 44.904 60.129 -26.277 1.00 26.55 98 THR A N 1
ATOM 642 C CA . THR A 1 98 ? 46.061 59.748 -27.154 1.00 26.55 98 THR A CA 1
ATOM 643 C C . THR A 1 98 ? 47.456 59.431 -26.555 1.00 26.55 98 THR A C 1
ATOM 645 O O . THR A 1 98 ? 47.905 60.139 -25.665 1.00 26.55 98 THR A O 1
ATOM 648 N N . ALA A 1 99 ? 48.310 58.537 -27.088 1.00 28.03 99 ALA A N 1
ATOM 649 C CA . ALA A 1 99 ? 48.395 57.801 -28.373 1.00 28.03 99 ALA A CA 1
ATOM 650 C C . ALA A 1 99 ? 49.122 56.438 -28.144 1.00 28.03 99 ALA A C 1
ATOM 652 O O . ALA A 1 99 ? 49.743 56.271 -27.102 1.00 28.03 99 ALA A O 1
ATOM 653 N N . GLY A 1 100 ? 49.009 55.393 -28.983 1.00 26.00 100 GLY A N 1
ATOM 654 C CA . GLY A 1 100 ? 49.716 55.209 -30.275 1.00 26.00 100 GLY A CA 1
ATOM 655 C C . GLY A 1 100 ? 51.170 54.726 -30.060 1.00 26.00 100 GLY A C 1
ATOM 656 O O . GLY A 1 100 ? 51.862 55.296 -29.234 1.00 26.00 100 GLY A O 1
ATOM 657 N N . THR A 1 101 ? 51.752 53.721 -30.728 1.00 26.39 101 THR A N 1
ATOM 658 C CA . THR A 1 101 ? 51.455 52.929 -31.950 1.00 26.39 101 THR A CA 1
ATOM 659 C C . THR A 1 101 ? 52.213 51.577 -31.837 1.00 26.39 101 THR A C 1
ATOM 661 O O . THR A 1 101 ? 53.037 51.440 -30.940 1.00 26.39 101 THR A O 1
ATOM 664 N N . GLY A 1 102 ? 52.034 50.536 -32.659 1.00 25.05 102 GLY A N 1
ATOM 665 C CA . GLY A 1 102 ? 51.203 50.326 -33.851 1.00 25.05 102 GLY A CA 1
ATOM 666 C C . GLY A 1 102 ? 51.413 48.905 -34.415 1.00 25.05 102 GLY A C 1
ATOM 667 O O . GLY A 1 102 ? 52.123 48.108 -33.807 1.00 25.05 102 GLY A O 1
ATOM 668 N N . GLY A 1 103 ? 50.824 48.599 -35.579 1.00 24.64 103 GLY A N 1
ATOM 669 C CA . GLY A 1 103 ? 51.035 47.325 -36.291 1.00 24.64 103 GLY A CA 1
ATOM 670 C C . GLY A 1 103 ? 49.748 46.614 -36.720 1.00 24.64 103 GLY A C 1
ATOM 671 O O . GLY A 1 103 ? 49.376 45.607 -36.127 1.00 24.64 103 GLY A O 1
ATOM 672 N N . GLN A 1 104 ? 49.088 47.104 -37.776 1.00 25.86 104 GLN A N 1
ATOM 673 C CA . GLN A 1 104 ? 48.032 46.361 -38.476 1.00 25.86 104 GLN A CA 1
ATOM 674 C C . GLN A 1 104 ? 48.232 46.384 -39.995 1.00 25.86 104 GLN A C 1
ATOM 676 O O . GLN A 1 104 ? 48.313 47.456 -40.590 1.00 25.86 104 GLN A O 1
ATOM 681 N N . ALA A 1 105 ? 48.275 45.182 -40.573 1.00 27.20 105 ALA A N 1
ATOM 682 C CA . ALA A 1 105 ? 47.855 44.749 -41.914 1.00 27.20 105 ALA A CA 1
ATOM 683 C C . ALA A 1 105 ? 48.345 43.288 -42.057 1.00 27.20 105 ALA A C 1
ATOM 685 O O . ALA A 1 105 ? 49.492 43.014 -41.722 1.00 27.20 105 ALA A O 1
ATOM 686 N N . GLY A 1 106 ? 47.586 42.288 -42.504 1.00 25.72 106 GLY A N 1
ATOM 687 C CA . GLY A 1 106 ? 46.197 42.240 -42.962 1.00 25.72 106 GLY A CA 1
ATOM 688 C C . GLY A 1 106 ? 46.072 41.132 -44.017 1.00 25.72 106 GLY A C 1
ATOM 689 O O . GLY A 1 106 ? 46.674 41.267 -45.077 1.00 25.72 106 GLY A O 1
ATOM 690 N N . ALA A 1 107 ? 45.353 40.042 -43.726 1.00 26.42 107 ALA A N 1
ATOM 691 C CA . ALA A 1 107 ? 45.032 38.982 -44.690 1.00 26.42 107 ALA A CA 1
ATOM 692 C C . ALA A 1 107 ? 43.812 38.165 -44.224 1.00 26.42 107 ALA A C 1
ATOM 694 O O . ALA A 1 107 ? 43.666 37.881 -43.036 1.00 26.42 107 ALA A O 1
ATOM 695 N N . ASP A 1 108 ? 42.952 37.821 -45.177 1.00 32.84 108 ASP A N 1
ATOM 696 C CA . ASP A 1 108 ? 41.607 37.272 -45.000 1.00 32.84 108 ASP A CA 1
ATOM 697 C C . ASP A 1 108 ? 41.504 35.909 -44.296 1.00 32.84 108 ASP A C 1
ATOM 699 O O . ASP A 1 108 ? 42.240 34.970 -44.593 1.00 32.84 108 ASP A O 1
ATOM 703 N N . ALA A 1 109 ? 40.450 35.763 -43.487 1.00 28.70 109 ALA A N 1
ATOM 704 C CA . ALA A 1 109 ? 39.764 34.491 -43.265 1.00 28.70 109 ALA A CA 1
ATOM 705 C C . ALA A 1 109 ? 38.275 34.759 -42.984 1.00 28.70 109 ALA A C 1
ATOM 707 O O . ALA A 1 109 ? 37.862 34.964 -41.843 1.00 28.70 109 ALA A O 1
ATOM 708 N N . GLY A 1 110 ? 37.462 34.787 -44.042 1.00 31.22 110 GLY A N 1
ATOM 709 C CA . GLY A 1 110 ? 36.007 34.885 -43.934 1.00 31.22 110 GLY A CA 1
ATOM 710 C C . GLY A 1 110 ? 35.400 33.586 -43.405 1.00 31.22 110 GLY A C 1
ATOM 711 O O . GLY A 1 110 ? 34.937 32.760 -44.188 1.00 31.22 110 GLY A O 1
ATOM 712 N N . GLY A 1 111 ? 35.397 33.408 -42.084 1.00 26.55 111 GLY A N 1
ATOM 713 C CA . GLY A 1 111 ? 34.591 32.387 -41.423 1.00 26.55 111 GLY A CA 1
ATOM 714 C C . GLY A 1 111 ? 33.120 32.783 -41.488 1.00 26.55 111 GLY A C 1
ATOM 715 O O . GLY A 1 111 ? 32.687 33.672 -40.756 1.00 26.55 111 GLY A O 1
ATOM 716 N N . LEU A 1 112 ? 32.359 32.148 -42.380 1.00 30.00 112 LEU A N 1
ATOM 717 C CA . LEU A 1 112 ? 30.904 32.271 -42.395 1.00 30.00 112 LEU A CA 1
ATOM 718 C C . LEU A 1 112 ? 30.366 31.787 -41.044 1.00 30.00 112 LEU A C 1
ATOM 720 O O . LEU A 1 112 ? 30.582 30.633 -40.674 1.00 30.00 112 LEU A O 1
ATOM 724 N N . LEU A 1 113 ? 29.643 32.653 -40.330 1.00 30.61 113 LEU A N 1
ATOM 725 C CA . LEU A 1 113 ? 28.723 32.183 -39.298 1.00 30.61 113 LEU A CA 1
ATOM 726 C C . LEU A 1 113 ? 27.753 31.194 -39.968 1.00 30.61 113 LEU A C 1
ATOM 728 O O . LEU A 1 113 ? 27.286 31.496 -41.075 1.00 30.61 113 LEU A O 1
ATOM 732 N N . PRO A 1 114 ? 27.432 30.044 -39.346 1.00 36.88 114 PRO A N 1
ATOM 733 C CA . PRO A 1 114 ? 26.340 29.223 -39.844 1.00 36.88 114 PRO A CA 1
ATOM 734 C C . PRO A 1 114 ? 25.076 30.096 -39.907 1.00 36.88 114 PRO A C 1
ATOM 736 O O . PRO A 1 114 ? 24.878 30.944 -39.028 1.00 36.88 114 PRO A O 1
ATOM 739 N N . PRO A 1 115 ? 24.237 29.956 -40.950 1.00 33.34 115 PRO A N 1
ATOM 740 C CA . PRO A 1 115 ? 22.978 30.681 -40.991 1.00 33.34 115 PRO A CA 1
ATOM 741 C C . PRO A 1 115 ? 22.177 30.332 -39.735 1.00 33.34 115 PRO A C 1
ATOM 743 O O . PRO A 1 115 ? 22.161 29.173 -39.320 1.00 33.34 115 PRO A O 1
ATOM 746 N N . ALA A 1 116 ? 21.507 31.326 -39.143 1.00 40.69 116 ALA A N 1
ATOM 747 C CA . ALA A 1 116 ? 20.536 31.056 -38.088 1.00 40.69 116 ALA A CA 1
ATOM 748 C C . ALA A 1 116 ? 19.573 29.965 -38.591 1.00 40.69 116 ALA A C 1
ATOM 750 O O . ALA A 1 116 ? 19.129 30.080 -39.742 1.00 40.69 116 ALA A O 1
ATOM 751 N N . PRO A 1 117 ? 19.283 28.914 -37.800 1.00 45.09 117 PRO A N 1
ATOM 752 C CA . PRO A 1 117 ? 18.434 27.825 -38.255 1.00 45.09 117 PRO A CA 1
ATOM 753 C C . PRO A 1 117 ? 17.077 28.404 -38.655 1.00 45.09 117 PRO A C 1
ATOM 755 O O . PRO A 1 117 ? 16.305 28.874 -37.821 1.00 45.09 117 PRO A O 1
ATOM 758 N N . GLY A 1 118 ? 16.808 28.417 -39.963 1.00 46.62 118 GLY A N 1
ATOM 759 C CA . GLY A 1 118 ? 15.477 28.720 -40.464 1.00 46.62 118 GLY A CA 1
ATOM 760 C C . GLY A 1 118 ? 14.530 27.682 -39.885 1.00 46.62 118 GLY A C 1
ATOM 761 O O . GLY A 1 118 ? 14.865 26.502 -39.908 1.00 46.62 118 GLY A O 1
ATOM 762 N N . SER A 1 119 ? 13.390 28.120 -39.348 1.00 49.69 119 SER A N 1
ATOM 763 C CA . SER A 1 119 ? 12.427 27.264 -38.649 1.00 49.69 119 SER A CA 1
ATOM 764 C C . SER A 1 119 ? 12.115 26.007 -39.465 1.00 49.69 119 SER A C 1
ATOM 766 O O . SER A 1 119 ? 11.384 26.078 -40.461 1.00 49.69 119 SER A O 1
ATOM 768 N N . VAL A 1 120 ? 12.675 24.866 -39.062 1.00 58.34 120 VAL A N 1
ATOM 769 C CA . VAL A 1 120 ? 12.415 23.596 -39.733 1.00 58.34 120 VAL A CA 1
ATOM 770 C C . VAL A 1 120 ? 11.080 23.111 -39.210 1.00 58.34 120 VAL A C 1
ATOM 772 O O . VAL A 1 120 ? 10.937 22.818 -38.026 1.00 58.34 120 VAL A O 1
ATOM 775 N N . SER A 1 121 ? 10.077 23.076 -40.086 1.00 60.44 121 SER A N 1
ATOM 776 C CA . SER A 1 121 ? 8.726 22.674 -39.712 1.00 60.44 121 SER A CA 1
ATOM 777 C C . SER A 1 121 ? 8.712 21.201 -39.311 1.00 60.44 121 SER A C 1
ATOM 779 O O . SER A 1 121 ? 8.621 20.313 -40.164 1.00 60.44 121 SER A O 1
ATOM 781 N N . TYR A 1 122 ? 8.805 20.950 -38.009 1.00 72.06 122 TYR A N 1
ATOM 782 C CA . TYR A 1 122 ? 8.625 19.625 -37.449 1.00 72.06 122 TYR A CA 1
ATOM 783 C C . TYR A 1 122 ? 7.223 19.103 -37.775 1.00 72.06 122 TYR A C 1
ATOM 785 O O . TYR A 1 122 ? 6.223 19.805 -37.617 1.00 72.06 122 TYR A O 1
ATOM 793 N N . THR A 1 123 ? 7.153 17.862 -38.254 1.00 78.94 123 THR A N 1
ATOM 794 C CA . THR A 1 123 ? 5.886 17.180 -38.527 1.00 78.94 123 THR A CA 1
ATOM 795 C C . THR A 1 123 ? 5.576 16.268 -37.352 1.00 78.94 123 THR A C 1
ATOM 797 O O . THR A 1 123 ? 6.307 15.314 -37.107 1.00 78.94 123 THR A O 1
ATOM 800 N N . TYR A 1 124 ? 4.503 16.564 -36.621 1.00 82.19 124 TYR A N 1
ATOM 801 C CA . TYR A 1 124 ? 4.032 15.731 -35.515 1.00 82.19 124 TYR A CA 1
ATOM 802 C C . TYR A 1 124 ? 3.491 14.385 -36.013 1.00 82.19 124 TYR A C 1
ATOM 804 O O . TYR A 1 124 ? 2.951 14.295 -37.119 1.00 82.19 124 TYR A O 1
ATOM 812 N N . ALA A 1 125 ? 3.599 13.347 -35.180 1.00 83.69 125 ALA A N 1
ATOM 813 C CA . ALA A 1 125 ? 3.105 12.022 -35.530 1.00 83.69 125 ALA A CA 1
ATOM 814 C C . ALA A 1 125 ? 1.589 12.029 -35.754 1.00 83.69 125 ALA A C 1
ATOM 816 O O . ALA A 1 125 ? 0.824 12.571 -34.955 1.00 83.69 125 ALA A O 1
ATOM 817 N N . SER A 1 126 ? 1.161 11.394 -36.846 1.00 82.75 126 SER A N 1
ATOM 818 C CA . SER A 1 126 ? -0.256 11.229 -37.198 1.00 82.75 126 SER A CA 1
ATOM 819 C C . SER A 1 126 ? -0.720 9.770 -37.182 1.00 82.75 126 SER A C 1
ATOM 821 O O . SER A 1 126 ? -1.904 9.518 -36.977 1.00 82.75 126 SER A O 1
ATOM 823 N N . SER A 1 127 ? 0.196 8.808 -37.355 1.00 87.25 127 SER A N 1
ATOM 824 C CA . SER A 1 127 ? -0.083 7.368 -37.260 1.00 87.25 127 SER A CA 1
ATOM 825 C C . SER A 1 127 ? 0.173 6.794 -35.863 1.00 87.25 127 SER A C 1
ATOM 827 O O . SER A 1 127 ? -0.563 5.925 -35.410 1.00 87.25 127 SER A O 1
ATOM 829 N N . CYS A 1 128 ? 1.204 7.289 -35.176 1.00 93.19 128 CYS A N 1
ATOM 830 C CA . CYS A 1 128 ? 1.616 6.849 -33.847 1.00 93.19 128 CYS A CA 1
ATOM 831 C C . CYS A 1 128 ? 0.992 7.755 -32.784 1.00 93.19 128 CYS A C 1
ATOM 833 O O . CYS A 1 128 ? 1.364 8.922 -32.669 1.00 93.19 128 CYS A O 1
ATOM 835 N N . SER A 1 129 ? 0.046 7.228 -32.010 1.00 91.56 129 SER A N 1
ATOM 836 C CA . SER A 1 129 ? -0.654 7.973 -30.957 1.00 91.56 129 SER A CA 1
ATOM 837 C C . SER A 1 129 ? -0.779 7.142 -29.674 1.00 91.56 129 SER A C 1
ATOM 839 O O . SER A 1 129 ? -0.712 5.910 -29.748 1.00 91.56 129 SER A O 1
ATOM 841 N N . PRO A 1 130 ? -0.942 7.786 -28.501 1.00 90.06 130 PRO A N 1
ATOM 842 C CA . PRO A 1 130 ? -1.277 7.100 -27.258 1.00 90.06 130 PRO A CA 1
ATOM 843 C C . PRO A 1 130 ? -2.464 6.139 -27.420 1.00 90.06 130 PRO A C 1
ATOM 845 O O . PRO A 1 130 ? -3.473 6.526 -28.020 1.00 90.06 130 PRO A O 1
ATOM 848 N N . PRO A 1 131 ? -2.394 4.915 -26.860 1.00 87.88 131 PRO A N 1
ATOM 849 C CA . PRO A 1 131 ? -3.549 4.033 -26.740 1.00 87.88 131 PRO A CA 1
ATOM 850 C C . PRO A 1 131 ? -4.755 4.767 -26.154 1.00 87.88 131 PRO A C 1
ATOM 852 O O . PRO A 1 131 ? -4.643 5.480 -25.157 1.00 87.88 131 PRO A O 1
ATOM 855 N N . THR A 1 132 ? -5.926 4.600 -26.770 1.00 80.94 132 THR A N 1
ATOM 856 C CA . THR A 1 132 ? -7.124 5.319 -26.329 1.00 80.94 132 THR A CA 1
ATOM 857 C C . THR A 1 132 ? -7.575 4.812 -24.964 1.00 80.94 132 THR A C 1
ATOM 859 O O . THR A 1 132 ? -7.871 3.627 -24.799 1.00 80.94 132 THR A O 1
ATOM 862 N N . GLU A 1 133 ? -7.669 5.719 -23.999 1.00 75.50 133 GLU A N 1
ATOM 863 C CA . GLU A 1 133 ? -8.214 5.451 -22.672 1.00 75.50 133 GLU A CA 1
ATOM 864 C C . GLU A 1 133 ? -9.742 5.406 -22.731 1.00 75.50 133 GLU A C 1
ATOM 866 O O . GLU A 1 133 ? -10.394 6.428 -22.954 1.00 75.50 133 GLU A O 1
ATOM 871 N N . THR A 1 134 ? -10.328 4.227 -22.512 1.00 64.69 134 THR A N 1
ATOM 872 C CA . THR A 1 134 ? -11.781 4.081 -22.358 1.00 64.69 134 THR A CA 1
ATOM 873 C C . THR A 1 134 ? -12.162 3.780 -20.918 1.00 64.69 134 THR A C 1
ATOM 875 O O . THR A 1 134 ? -11.662 2.836 -20.307 1.00 64.69 134 THR A O 1
ATOM 878 N N . ILE A 1 135 ? -13.110 4.572 -20.427 1.00 58.75 135 ILE A N 1
ATOM 879 C CA . ILE A 1 135 ? -13.951 4.302 -19.260 1.00 58.75 135 ILE A CA 1
ATOM 880 C C . ILE A 1 135 ? -15.323 3.905 -19.826 1.00 58.75 135 ILE A C 1
ATOM 882 O O . ILE A 1 135 ? -15.736 4.465 -20.849 1.00 58.75 135 ILE A O 1
ATOM 886 N N . ALA A 1 136 ? -16.023 2.935 -19.232 1.00 58.69 136 ALA A N 1
ATOM 887 C CA . ALA A 1 136 ? -17.331 2.541 -19.756 1.00 58.69 136 ALA A CA 1
ATOM 888 C C . ALA A 1 136 ? -18.367 3.681 -19.582 1.00 58.69 136 ALA A C 1
ATOM 890 O O . ALA A 1 136 ? -18.242 4.509 -18.677 1.00 58.69 136 ALA A O 1
ATOM 891 N N . PRO A 1 137 ? -19.405 3.782 -20.430 1.00 49.69 137 PRO A N 1
ATOM 892 C CA . PRO A 1 137 ? -20.414 4.828 -20.272 1.00 49.69 137 PRO A CA 1
ATOM 893 C C . PRO A 1 137 ? -21.174 4.708 -18.936 1.00 49.69 137 PRO A C 1
ATOM 895 O O . PRO A 1 137 ? -21.945 3.771 -18.749 1.00 49.69 137 PRO A O 1
ATOM 898 N N . GLY A 1 138 ? -20.986 5.681 -18.036 1.00 52.59 138 GLY A N 1
ATOM 899 C CA . GLY A 1 138 ? -21.576 5.706 -16.684 1.00 52.59 138 GLY A CA 1
ATOM 900 C C . GLY A 1 138 ? -20.598 5.368 -15.548 1.00 52.59 138 GLY A C 1
ATOM 901 O O . GLY A 1 138 ? -20.921 5.573 -14.375 1.00 52.59 138 GLY A O 1
ATOM 902 N N . ASP A 1 139 ? -19.395 4.917 -15.893 1.00 61.81 139 ASP A N 1
ATOM 903 C CA . ASP A 1 139 ? -18.342 4.579 -14.943 1.00 61.81 139 ASP A CA 1
ATOM 904 C C . ASP A 1 139 ? -17.575 5.829 -14.477 1.00 61.81 139 ASP A C 1
ATOM 906 O O . ASP A 1 139 ? -17.367 6.792 -15.221 1.00 61.81 139 ASP A O 1
ATOM 910 N N . THR A 1 140 ? -17.135 5.803 -13.221 1.00 61.38 140 THR A N 1
ATOM 911 C CA . THR A 1 140 ? -16.281 6.821 -12.601 1.00 61.38 140 THR A CA 1
ATOM 912 C C . THR A 1 140 ? -15.120 6.132 -11.902 1.00 61.38 140 THR A C 1
ATOM 914 O O . THR A 1 140 ? -15.305 5.093 -11.265 1.00 61.38 140 THR A O 1
ATOM 917 N N . LEU A 1 141 ? -13.927 6.716 -12.054 1.00 68.19 141 LEU A N 1
ATOM 918 C CA . LEU A 1 141 ? -12.673 6.172 -11.533 1.00 68.19 141 LEU A CA 1
ATOM 919 C C . LEU A 1 141 ? -12.741 5.964 -10.023 1.00 68.19 141 LEU A C 1
ATOM 921 O O . LEU A 1 141 ? -13.395 6.738 -9.323 1.00 68.19 141 LEU A O 1
ATOM 925 N N . LEU A 1 142 ? -11.990 4.973 -9.535 1.00 79.94 142 LEU A N 1
ATOM 926 C CA . LEU A 1 142 ? -11.771 4.844 -8.105 1.00 79.94 142 LEU A CA 1
ATOM 927 C C . LEU A 1 142 ? -11.048 6.090 -7.581 1.00 79.94 142 LEU A C 1
ATOM 929 O O . LEU A 1 142 ? -10.035 6.520 -8.134 1.00 79.94 142 LEU A O 1
ATOM 933 N N . GLY A 1 143 ? -11.569 6.639 -6.498 1.00 83.31 143 GLY A N 1
ATOM 934 C CA . GLY A 1 143 ? -10.974 7.728 -5.745 1.00 83.31 143 GLY A CA 1
ATOM 935 C C . GLY A 1 143 ? -11.473 7.696 -4.309 1.00 83.31 143 GLY A C 1
ATOM 936 O O . GLY A 1 143 ? -12.044 6.705 -3.850 1.00 83.31 143 GLY A O 1
ATOM 937 N N . TYR A 1 144 ? -11.261 8.791 -3.592 1.00 88.69 144 TYR A N 1
ATOM 938 C CA . TYR A 1 144 ? -11.787 8.974 -2.248 1.00 88.69 144 TYR A CA 1
ATOM 939 C C . TYR A 1 144 ? -12.186 10.432 -2.029 1.00 88.69 144 TYR A C 1
ATOM 941 O O . TYR A 1 144 ? -11.633 11.347 -2.643 1.00 88.69 144 TYR A O 1
ATOM 949 N N . VAL A 1 145 ? -13.150 10.649 -1.141 1.00 85.81 145 VAL A N 1
ATOM 950 C CA . VAL A 1 145 ? -13.580 11.981 -0.693 1.00 85.81 145 VAL A CA 1
ATOM 951 C C . VAL A 1 145 ? -13.734 11.987 0.819 1.00 85.81 145 VAL A C 1
ATOM 953 O O . VAL A 1 145 ? -13.906 10.936 1.433 1.00 85.81 145 VAL A O 1
ATOM 956 N N . ASP A 1 146 ? -13.677 13.170 1.427 1.00 88.56 146 ASP A N 1
ATOM 957 C CA . ASP A 1 146 ? -14.044 13.344 2.831 1.00 88.56 146 ASP A CA 1
ATOM 958 C C . ASP A 1 146 ? -15.506 12.915 3.032 1.00 88.56 146 ASP A C 1
ATOM 960 O O . ASP A 1 146 ? -16.406 13.441 2.375 1.00 88.56 146 ASP A O 1
ATOM 964 N N . ALA A 1 147 ? -15.736 11.929 3.899 1.00 92.00 147 ALA A N 1
ATOM 965 C CA . ALA A 1 147 ? -17.061 11.356 4.111 1.00 92.00 147 ALA A CA 1
ATOM 966 C C . ALA A 1 147 ? -17.970 12.271 4.949 1.00 92.00 147 ALA A C 1
ATOM 968 O O . ALA A 1 147 ? -19.195 12.184 4.851 1.00 92.00 147 ALA A O 1
ATOM 969 N N . PHE A 1 148 ? -17.378 13.148 5.768 1.00 92.69 148 PHE A N 1
ATOM 970 C CA . PHE A 1 148 ? -18.082 13.960 6.760 1.00 92.69 148 PHE A CA 1
ATOM 971 C C . PHE A 1 148 ? -17.502 15.388 6.823 1.00 92.69 148 PHE A C 1
ATOM 973 O O . PHE A 1 148 ? -17.009 15.817 7.875 1.00 92.69 148 PHE A O 1
ATOM 980 N N . PRO A 1 149 ? -17.544 16.158 5.715 1.00 85.00 149 PRO A N 1
ATOM 981 C CA . PRO A 1 149 ? -16.812 17.423 5.561 1.00 85.00 149 PRO A CA 1
ATOM 982 C C . PRO A 1 149 ? -17.188 18.511 6.581 1.00 85.00 149 PRO A C 1
ATOM 984 O O . PRO A 1 149 ? -16.415 19.444 6.786 1.00 85.00 149 PRO A O 1
ATOM 987 N N . ASN A 1 150 ? -18.346 18.392 7.239 1.00 89.25 150 ASN A N 1
ATOM 988 C CA . ASN A 1 150 ? -18.824 19.343 8.246 1.00 89.25 150 ASN A CA 1
ATOM 989 C C . ASN A 1 150 ? -18.383 19.010 9.688 1.00 89.25 150 ASN A C 1
ATOM 991 O O . ASN A 1 150 ? -18.563 19.844 10.577 1.00 89.25 150 ASN A O 1
ATOM 995 N N . LEU A 1 151 ? -17.829 17.818 9.946 1.00 91.44 151 LEU A N 1
ATOM 996 C CA . LEU A 1 151 ? -17.314 17.442 11.268 1.00 91.44 151 LEU A CA 1
ATOM 997 C C . LEU A 1 151 ? -15.996 18.166 11.596 1.00 91.44 151 LEU A C 1
ATOM 999 O O . LEU A 1 151 ? -15.221 18.463 10.683 1.00 91.44 151 LEU A O 1
ATOM 1003 N N . PRO A 1 152 ? -15.666 18.376 12.886 1.00 90.38 152 PRO A N 1
ATOM 1004 C CA . PRO A 1 152 ? -14.310 18.745 13.295 1.00 90.38 152 PRO A CA 1
ATOM 1005 C C . PRO A 1 152 ? -13.284 17.659 12.917 1.00 90.38 152 PRO A C 1
ATOM 1007 O O . PRO A 1 152 ? -13.637 16.523 12.608 1.00 90.38 152 PRO A O 1
ATOM 1010 N N . GLY A 1 153 ? -11.995 18.007 12.937 1.00 88.00 153 GLY A N 1
ATOM 1011 C CA . GLY A 1 153 ? -10.917 17.024 12.798 1.00 88.00 153 GLY A CA 1
ATOM 1012 C C . GLY A 1 153 ? -10.748 16.167 14.059 1.00 88.00 153 GLY A C 1
ATOM 1013 O O . GLY A 1 153 ? -10.872 16.676 15.172 1.00 88.00 153 GLY A O 1
ATOM 1014 N N . PHE A 1 154 ? -10.438 14.887 13.867 1.00 94.69 154 PHE A N 1
ATOM 1015 C CA . PHE A 1 154 ? -10.152 13.900 14.910 1.00 94.69 154 PHE A CA 1
ATOM 1016 C C . PHE A 1 154 ? -8.655 13.878 15.254 1.00 94.69 154 PHE A C 1
ATOM 1018 O O . PHE A 1 154 ? -7.805 13.937 14.364 1.00 94.69 154 PHE A O 1
ATOM 1025 N N . ALA A 1 155 ? -8.308 13.749 16.532 1.00 93.62 155 ALA A N 1
ATOM 1026 C CA . ALA A 1 155 ? -6.921 13.665 16.981 1.00 93.62 155 ALA A CA 1
ATOM 1027 C C . ALA A 1 155 ? -6.366 12.243 16.794 1.00 93.62 155 ALA A C 1
ATOM 1029 O O . ALA A 1 155 ? -6.629 11.357 17.605 1.00 93.62 155 ALA A O 1
ATOM 1030 N N . ASN A 1 156 ? -5.578 12.030 15.734 1.00 96.06 156 ASN A N 1
ATOM 1031 C CA . ASN A 1 156 ? -4.925 10.748 15.436 1.00 96.06 156 ASN A CA 1
ATOM 1032 C C . ASN A 1 156 ? -5.913 9.559 15.499 1.00 96.06 156 ASN A C 1
ATOM 1034 O O . ASN A 1 156 ? -5.786 8.693 16.371 1.00 96.06 156 ASN A O 1
ATOM 1038 N N . PRO A 1 157 ? -6.939 9.533 14.622 1.00 97.88 157 PRO A N 1
ATOM 1039 C CA . PRO A 1 157 ? -7.922 8.458 14.606 1.00 97.88 157 PRO A CA 1
ATOM 1040 C C . PRO A 1 157 ? -7.243 7.125 14.263 1.00 97.88 157 PRO A C 1
ATOM 1042 O O . PRO A 1 157 ? -6.406 7.084 13.361 1.00 97.88 157 PRO A O 1
ATOM 1045 N N . VAL A 1 158 ? -7.582 6.040 14.966 1.00 97.69 158 VAL A N 1
ATOM 1046 C CA . VAL A 1 158 ? -6.931 4.719 14.800 1.00 97.69 158 VAL A CA 1
ATOM 1047 C C . VAL A 1 158 ? -7.878 3.520 14.777 1.00 97.69 158 VAL A C 1
ATOM 1049 O O . VAL A 1 158 ? -7.491 2.476 14.267 1.00 97.69 158 VAL A O 1
ATOM 1052 N N . ALA A 1 159 ? -9.114 3.625 15.267 1.00 98.19 159 ALA A N 1
ATOM 1053 C CA . ALA A 1 159 ? -10.082 2.528 15.170 1.00 98.19 159 ALA A CA 1
ATOM 1054 C C . ALA A 1 159 ? -11.514 3.038 14.976 1.00 98.19 159 ALA A C 1
ATOM 1056 O O . ALA A 1 159 ? -11.822 4.187 15.298 1.00 98.19 159 ALA A O 1
ATOM 1057 N N . PHE A 1 160 ? -12.370 2.169 14.440 1.00 98.31 160 PHE A N 1
ATOM 1058 C CA . PHE A 1 160 ? -13.737 2.474 14.025 1.00 98.31 160 PHE A CA 1
ATOM 1059 C C . PHE A 1 160 ? -14.672 1.321 14.388 1.00 98.31 160 PHE A C 1
ATOM 1061 O O . PHE A 1 160 ? -14.323 0.154 14.203 1.00 98.31 160 PHE A O 1
ATOM 1068 N N . ALA A 1 161 ? -15.880 1.651 14.840 1.00 97.88 161 ALA A N 1
ATOM 1069 C CA . ALA A 1 161 ? -16.997 0.718 14.944 1.00 97.88 161 ALA A CA 1
ATOM 1070 C C . ALA A 1 161 ? -18.308 1.391 14.506 1.00 97.88 161 ALA A C 1
ATOM 1072 O O . ALA A 1 161 ? -18.511 2.581 14.743 1.00 97.88 161 ALA A O 1
ATOM 1073 N N . ALA A 1 162 ? -19.211 0.620 13.902 1.00 96.38 162 ALA A N 1
ATOM 1074 C CA . ALA A 1 162 ? -20.572 1.048 13.589 1.00 96.38 162 ALA A CA 1
ATOM 1075 C C . ALA A 1 162 ? -21.566 0.381 14.550 1.00 96.38 162 ALA A C 1
ATOM 1077 O O . ALA A 1 162 ? -21.466 -0.817 14.816 1.00 96.38 162 ALA A O 1
ATOM 1078 N N . ALA A 1 163 ? -22.528 1.146 15.060 1.00 94.06 163 ALA A N 1
ATOM 1079 C CA . ALA A 1 163 ? -23.618 0.646 15.891 1.00 94.06 163 ALA A CA 1
ATOM 1080 C C . ALA A 1 163 ? -24.896 0.451 15.070 1.00 94.06 163 ALA A C 1
ATOM 1082 O O . ALA A 1 163 ? -25.194 1.231 14.165 1.00 94.06 163 ALA A O 1
ATOM 1083 N N . SER A 1 164 ? -25.709 -0.537 15.451 1.00 89.31 164 SER A N 1
ATOM 1084 C CA . SER A 1 164 ? -27.029 -0.801 14.857 1.00 89.31 164 SER A CA 1
ATOM 1085 C C . SER A 1 164 ? -28.061 0.320 15.077 1.00 89.31 164 SER A C 1
ATOM 1087 O O . SER A 1 164 ? -29.111 0.307 14.441 1.00 89.31 164 SER A O 1
ATOM 1089 N N . ASP A 1 165 ? -27.752 1.321 15.912 1.00 88.75 165 ASP A N 1
ATOM 1090 C CA . ASP A 1 165 ? -28.533 2.558 16.069 1.00 88.75 165 ASP A CA 1
ATOM 1091 C C . ASP A 1 165 ? -28.187 3.663 15.044 1.00 88.75 165 ASP A C 1
ATOM 1093 O O . ASP A 1 165 ? -28.770 4.747 15.084 1.00 88.75 165 ASP A O 1
ATOM 1097 N N . GLY A 1 166 ? -27.262 3.396 14.113 1.00 89.50 166 GLY A N 1
ATOM 1098 C CA . GLY A 1 166 ? -26.853 4.324 13.054 1.00 89.50 166 GLY A CA 1
ATOM 1099 C C . GLY A 1 166 ? -25.708 5.272 13.429 1.00 89.50 166 GLY A C 1
ATOM 1100 O O . GLY A 1 166 ? -25.335 6.122 12.614 1.00 89.50 166 GLY A O 1
ATOM 1101 N N . ARG A 1 167 ? -25.127 5.148 14.630 1.00 95.12 167 ARG A N 1
ATOM 1102 C CA . ARG A 1 167 ? -23.916 5.888 15.014 1.00 95.12 167 ARG A CA 1
ATOM 1103 C C . ARG A 1 167 ? -22.635 5.205 14.548 1.00 95.12 167 ARG A C 1
ATOM 1105 O O . ARG A 1 167 ? -22.525 3.979 14.544 1.00 95.12 167 ARG A O 1
ATOM 1112 N N . LEU A 1 168 ? -21.634 6.024 14.245 1.00 97.94 168 LEU A N 1
ATOM 1113 C CA . LEU A 1 168 ? -20.239 5.613 14.099 1.00 97.94 168 LEU A CA 1
ATOM 1114 C C . LEU A 1 168 ? -19.458 6.023 15.348 1.00 97.94 168 LEU A C 1
ATOM 1116 O O . LEU A 1 168 ? -19.737 7.065 15.942 1.00 97.94 168 LEU A O 1
ATOM 1120 N N . PHE A 1 169 ? -18.484 5.205 15.733 1.00 98.62 169 PHE A N 1
ATOM 1121 C CA . PHE A 1 169 ? -17.608 5.396 16.885 1.00 98.62 169 PHE A CA 1
ATOM 1122 C C . PHE A 1 169 ? -16.159 5.387 16.410 1.00 98.62 169 PHE A C 1
ATOM 1124 O O . PHE A 1 169 ? -15.745 4.449 15.732 1.00 98.62 169 PHE A O 1
ATOM 1131 N N . ILE A 1 170 ? -15.392 6.409 16.783 1.00 98.69 170 ILE A N 1
ATOM 1132 C CA . ILE A 1 170 ? -13.997 6.607 16.379 1.00 98.69 170 ILE A CA 1
ATOM 1133 C C . ILE A 1 170 ? -13.119 6.662 17.622 1.00 98.69 170 ILE A C 1
ATOM 1135 O O . ILE A 1 170 ? -13.435 7.375 18.578 1.00 98.69 170 ILE A O 1
ATOM 1139 N N . VAL A 1 171 ? -12.007 5.933 17.593 1.00 98.69 171 VAL A N 1
ATOM 1140 C CA . VAL A 1 171 ? -10.959 5.999 18.616 1.00 98.69 171 VAL A CA 1
ATOM 1141 C C . VAL A 1 171 ? -9.900 7.012 18.205 1.00 98.69 171 VAL A C 1
ATOM 1143 O O . VAL A 1 171 ? -9.261 6.848 17.167 1.00 98.69 171 VAL A O 1
ATOM 1146 N N . GLU A 1 172 ? -9.680 8.014 19.051 1.00 98.44 172 GLU A N 1
ATOM 1147 C CA . GLU A 1 172 ? -8.516 8.902 19.023 1.00 98.44 172 GLU A CA 1
ATOM 1148 C C . GLU A 1 172 ? -7.393 8.263 19.857 1.00 98.44 172 GLU A C 1
ATOM 1150 O O . GLU A 1 172 ? -7.602 7.956 21.038 1.00 98.44 172 GLU A O 1
ATOM 1155 N N . GLN A 1 173 ? -6.201 8.076 19.273 1.00 98.06 173 GLN A N 1
ATOM 1156 C CA . GLN A 1 173 ? -5.113 7.264 19.853 1.00 98.06 173 GLN A CA 1
ATOM 1157 C C . GLN A 1 173 ? -4.767 7.639 21.307 1.00 98.06 173 GLN A C 1
ATOM 1159 O O . GLN A 1 173 ? -4.453 6.768 22.120 1.00 98.06 173 GLN A O 1
ATOM 1164 N N . ALA A 1 174 ? -4.861 8.924 21.661 1.00 97.00 174 ALA A N 1
ATOM 1165 C CA . ALA A 1 174 ? -4.571 9.433 23.002 1.00 97.00 174 ALA A CA 1
ATOM 1166 C C . ALA A 1 174 ? -5.505 8.900 24.111 1.00 97.00 174 ALA A C 1
ATOM 1168 O O . ALA A 1 174 ? -5.229 9.134 25.288 1.00 97.00 174 ALA A O 1
ATOM 1169 N N . GLY A 1 175 ? -6.585 8.191 23.765 1.00 97.88 175 GLY A N 1
ATOM 1170 C CA . GLY A 1 175 ? -7.464 7.514 24.718 1.00 97.88 175 GLY A CA 1
ATOM 1171 C C . GLY A 1 175 ? -8.903 8.016 24.744 1.00 97.88 175 GLY A C 1
ATOM 1172 O O . GLY A 1 175 ? -9.519 7.972 25.807 1.00 97.88 175 GLY A O 1
ATOM 1173 N N . ARG A 1 176 ? -9.448 8.509 23.625 1.00 98.25 176 ARG A N 1
ATOM 1174 C CA . ARG A 1 176 ? -10.862 8.913 23.540 1.00 98.25 176 ARG A CA 1
ATOM 1175 C C . ARG A 1 176 ? -11.636 8.054 22.563 1.00 98.25 176 ARG A C 1
ATOM 1177 O O . ARG A 1 176 ? -11.126 7.702 21.505 1.00 98.25 176 ARG A O 1
ATOM 1184 N N . VAL A 1 177 ? -12.899 7.820 22.893 1.00 98.75 177 VAL A N 1
ATOM 1185 C CA . VAL A 1 177 ? -13.917 7.358 21.950 1.00 98.75 177 VAL A CA 1
ATOM 1186 C C . VAL A 1 177 ? -14.877 8.515 21.708 1.00 98.75 177 VAL A C 1
ATOM 1188 O O . VAL A 1 177 ? -15.458 9.044 22.658 1.00 98.75 177 VAL A O 1
ATOM 1191 N N . VAL A 1 178 ? -15.074 8.895 20.451 1.00 98.56 178 VAL A N 1
ATOM 1192 C CA . VAL A 1 178 ? -16.092 9.868 20.026 1.00 98.56 178 VAL A CA 1
ATOM 1193 C C . VAL A 1 178 ? -17.125 9.182 19.136 1.00 98.56 178 VAL A C 1
ATOM 1195 O O . VAL A 1 178 ? -16.803 8.208 18.462 1.00 98.56 178 VAL A O 1
ATOM 1198 N N . SER A 1 179 ? -18.367 9.667 19.125 1.00 98.12 179 SER A N 1
ATOM 1199 C CA . SER A 1 179 ? -19.420 9.163 18.236 1.00 98.12 179 SER A CA 1
ATOM 1200 C C . SER A 1 179 ? -20.224 10.274 17.571 1.00 98.12 179 SER A C 1
ATOM 1202 O O . SER A 1 179 ? -20.316 11.389 18.091 1.00 98.12 179 SER A O 1
ATOM 1204 N N . PHE A 1 180 ? -20.798 9.958 16.414 1.00 97.56 180 PHE A N 1
ATOM 1205 C CA . PHE A 1 180 ? -21.669 10.829 15.623 1.00 97.56 180 PHE A CA 1
ATOM 1206 C C . PHE A 1 180 ? -22.613 9.978 14.754 1.00 97.56 180 PHE A C 1
ATOM 1208 O O . PHE A 1 180 ? -22.425 8.767 14.629 1.00 97.56 180 PHE A O 1
ATOM 1215 N N . VAL A 1 181 ? -23.655 10.583 14.182 1.00 96.19 181 VAL A N 1
ATOM 1216 C CA . VAL A 1 181 ? -24.613 9.891 13.298 1.00 96.19 181 VAL A CA 1
ATOM 1217 C C . VAL A 1 181 ? -23.988 9.687 11.915 1.00 96.19 181 VAL A C 1
ATOM 1219 O O . VAL A 1 181 ? -23.395 10.622 11.385 1.00 96.19 181 VAL A O 1
ATOM 1222 N N . ASN A 1 182 ? -24.147 8.509 11.295 1.00 95.56 182 ASN A N 1
ATOM 1223 C CA . ASN A 1 182 ? -23.659 8.261 9.930 1.00 95.56 182 ASN A CA 1
ATOM 1224 C C . ASN A 1 182 ? -24.451 9.082 8.888 1.00 95.56 182 ASN A C 1
ATOM 1226 O O . ASN A 1 182 ? -25.415 8.605 8.291 1.00 95.56 182 ASN A O 1
ATOM 1230 N N . SER A 1 183 ? -24.072 10.347 8.703 1.00 92.19 183 SER A N 1
ATOM 1231 C CA . SER A 1 183 ? -24.692 11.286 7.768 1.00 92.19 183 SER A CA 1
ATOM 1232 C C . SER A 1 183 ? -23.648 12.287 7.263 1.00 92.19 183 SER A C 1
ATOM 1234 O O . SER A 1 183 ? -23.044 12.973 8.088 1.00 92.19 183 SER A O 1
ATOM 1236 N N . PRO A 1 184 ? -23.465 12.468 5.939 1.00 80.88 184 PRO A N 1
ATOM 1237 C CA . PRO A 1 184 ? -22.526 13.458 5.393 1.00 80.88 184 PRO A CA 1
ATOM 1238 C C . PRO A 1 184 ? -22.819 14.908 5.814 1.00 80.88 184 PRO A C 1
ATOM 1240 O O . PRO A 1 184 ? -21.950 15.773 5.730 1.00 80.88 184 PRO A O 1
ATOM 1243 N N . GLY A 1 185 ? -24.056 15.185 6.246 1.00 87.19 185 GLY A N 1
ATOM 1244 C CA . GLY A 1 185 ? -24.475 16.491 6.752 1.00 87.19 185 GLY A CA 1
ATOM 1245 C C . GLY A 1 185 ? -24.182 16.730 8.236 1.00 87.19 185 GLY A C 1
ATOM 1246 O O . GLY A 1 185 ? -24.358 17.861 8.683 1.00 87.19 185 GLY A O 1
ATOM 1247 N N . GLU A 1 186 ? -23.760 15.710 8.991 1.00 94.94 186 GLU A N 1
ATOM 1248 C CA . GLU A 1 186 ? -23.489 15.823 10.428 1.00 94.94 186 GLU A CA 1
ATOM 1249 C C . GLU A 1 186 ? -22.309 16.768 10.702 1.00 94.94 186 GLU A C 1
ATOM 1251 O O . GLU A 1 186 ? -21.293 16.743 10.006 1.00 94.94 186 GLU A O 1
ATOM 1256 N N . SER A 1 187 ? -22.452 17.619 11.718 1.00 93.94 187 SER A N 1
ATOM 1257 C CA . SER A 1 187 ? -21.488 18.672 12.068 1.00 93.94 187 SER A CA 1
ATOM 1258 C C . SER A 1 187 ? -21.062 18.642 13.539 1.00 93.94 187 SER A C 1
ATOM 1260 O O . SER A 1 187 ? -20.399 19.563 14.016 1.00 93.94 187 SER A O 1
ATOM 1262 N N . SER A 1 188 ? -21.480 17.622 14.288 1.00 94.38 188 SER A N 1
ATOM 1263 C CA . SER A 1 188 ? -21.218 17.468 15.715 1.00 94.38 188 SER A CA 1
ATOM 1264 C C . SER A 1 188 ? -20.703 16.071 16.059 1.00 94.38 188 SER A C 1
ATOM 1266 O O . SER A 1 188 ? -21.060 15.074 15.437 1.00 94.38 188 SER A O 1
ATOM 1268 N N . VAL A 1 189 ? -19.848 16.008 17.081 1.00 96.81 189 VAL A N 1
ATOM 1269 C CA . VAL A 1 189 ? -19.354 14.761 17.675 1.00 96.81 189 VAL A CA 1
ATOM 1270 C C . VAL A 1 189 ? -19.610 14.791 19.177 1.00 96.81 189 VAL A C 1
ATOM 1272 O O . VAL A 1 189 ? -19.556 15.849 19.806 1.00 96.81 189 VAL A O 1
ATOM 1275 N N . THR A 1 190 ? -19.869 13.627 19.764 1.00 97.44 190 THR A N 1
ATOM 1276 C CA . THR A 1 190 ? -20.017 13.442 21.212 1.00 97.44 190 THR A CA 1
ATOM 1277 C C . THR A 1 190 ? -18.882 12.573 21.732 1.00 97.44 190 THR A C 1
ATOM 1279 O O . THR A 1 190 ? -18.729 11.440 21.280 1.00 97.44 190 THR A O 1
ATOM 1282 N N . THR A 1 191 ? -18.114 13.057 22.710 1.00 98.12 191 THR A N 1
ATOM 1283 C CA . THR A 1 191 ? -17.162 12.213 23.447 1.00 98.12 191 THR A CA 1
ATOM 1284 C C . THR A 1 191 ? -17.931 11.181 24.263 1.00 98.12 191 THR A C 1
ATOM 1286 O O . THR A 1 191 ? -18.651 11.533 25.195 1.00 98.12 191 THR A O 1
ATOM 1289 N N . VAL A 1 192 ? -17.781 9.911 23.899 1.00 98.44 192 VAL A N 1
ATOM 1290 C CA . VAL A 1 192 ? -18.416 8.767 24.561 1.00 98.44 192 VAL A CA 1
ATOM 1291 C C . VAL A 1 192 ? -17.622 8.367 25.798 1.00 98.44 192 VAL A C 1
ATOM 1293 O O . VAL A 1 192 ? -18.208 8.127 26.847 1.00 98.44 192 VAL A O 1
ATOM 1296 N N . LEU A 1 193 ? -16.296 8.301 25.677 1.00 98.50 193 LEU A N 1
ATOM 1297 C CA . LEU A 1 193 ? -15.380 7.857 26.726 1.00 98.50 193 LEU A CA 1
ATOM 1298 C C . LEU A 1 193 ? -14.070 8.649 26.619 1.00 98.50 193 LEU A C 1
ATOM 1300 O O . LEU A 1 193 ? -13.552 8.826 25.517 1.00 98.50 193 LEU A O 1
ATOM 1304 N N . ASP A 1 194 ? -13.527 9.112 27.747 1.00 97.94 194 ASP A N 1
ATOM 1305 C CA . ASP A 1 194 ? -12.218 9.775 27.824 1.00 97.94 194 ASP A CA 1
ATOM 1306 C C . ASP A 1 194 ? -11.360 9.100 28.905 1.00 97.94 194 ASP A C 1
ATOM 1308 O O . ASP A 1 194 ? -11.658 9.179 30.096 1.00 97.94 194 ASP A O 1
ATOM 1312 N N . LEU A 1 195 ? -10.297 8.424 28.463 1.00 97.44 195 LEU A N 1
ATOM 1313 C CA . LEU A 1 195 ? -9.279 7.755 29.275 1.00 97.44 195 LEU A CA 1
ATOM 1314 C C . LEU A 1 195 ? -7.887 8.399 29.095 1.00 97.44 195 LEU A C 1
ATOM 1316 O O . LEU A 1 195 ? -6.871 7.800 29.452 1.00 97.44 195 LEU A O 1
ATOM 1320 N N . THR A 1 196 ? -7.798 9.631 28.576 1.00 96.81 196 THR A N 1
ATOM 1321 C CA . THR A 1 196 ? -6.517 10.326 28.287 1.00 96.81 196 THR A CA 1
ATOM 1322 C C . THR A 1 196 ? -5.613 10.525 29.513 1.00 96.81 196 THR A C 1
ATOM 1324 O O . THR A 1 196 ? -4.400 10.733 29.391 1.00 96.81 196 THR A O 1
ATOM 1327 N N . SER A 1 197 ? -6.175 10.434 30.720 1.00 95.12 197 SER A N 1
ATOM 1328 C CA . SER A 1 197 ? -5.442 10.455 31.989 1.00 95.12 197 SER A CA 1
ATOM 1329 C C . SER A 1 197 ? -4.679 9.154 32.281 1.00 95.12 197 SER A C 1
ATOM 1331 O O . SER A 1 197 ? -3.640 9.215 32.942 1.00 95.12 197 SER A O 1
ATOM 1333 N N . VAL A 1 198 ? -5.150 8.006 31.776 1.00 94.38 198 VAL A N 1
ATOM 1334 C CA . VAL A 1 198 ? -4.600 6.663 32.056 1.00 94.38 198 VAL A CA 1
ATOM 1335 C C . VAL A 1 198 ? -3.927 5.998 30.852 1.00 94.38 198 VAL A C 1
ATOM 1337 O O . VAL A 1 198 ? -3.091 5.118 31.052 1.00 94.38 198 VAL A O 1
ATOM 1340 N N . VAL A 1 199 ? -4.242 6.413 29.623 1.00 96.81 199 VAL A N 1
ATOM 1341 C CA . VAL A 1 199 ? -3.651 5.861 28.390 1.00 96.81 199 VAL A CA 1
ATOM 1342 C C . VAL A 1 199 ? -2.232 6.398 28.156 1.00 96.81 199 VAL A C 1
ATOM 1344 O O . VAL A 1 199 ? -1.969 7.593 28.296 1.00 96.81 199 VAL A O 1
ATOM 1347 N N . ASP A 1 200 ? -1.296 5.529 27.784 1.00 94.75 200 ASP A N 1
ATOM 1348 C CA . ASP A 1 200 ? 0.027 5.901 27.266 1.00 94.75 200 ASP A CA 1
ATOM 1349 C C . ASP A 1 200 ? -0.012 5.894 25.730 1.00 94.75 200 ASP A C 1
ATOM 1351 O O . ASP A 1 200 ? 0.017 4.835 25.111 1.00 94.75 200 ASP A O 1
ATOM 1355 N N . GLY A 1 201 ? -0.145 7.075 25.120 1.00 89.88 201 GLY A N 1
ATOM 1356 C CA . GLY A 1 201 ? -0.277 7.242 23.670 1.00 89.88 201 GLY A CA 1
ATOM 1357 C C . GLY A 1 201 ? 1.017 7.653 22.966 1.00 89.88 201 GLY A C 1
ATOM 1358 O O . GLY A 1 201 ? 1.930 8.205 23.585 1.00 89.88 201 GLY A O 1
ATOM 1359 N N . GLY A 1 202 ? 1.061 7.430 21.653 1.00 87.38 202 GLY A N 1
ATOM 1360 C CA . GLY A 1 202 ? 2.130 7.865 20.755 1.00 87.38 202 GLY A CA 1
ATOM 1361 C C . GLY A 1 202 ? 2.991 6.712 20.235 1.00 87.38 202 GLY A C 1
ATOM 1362 O O . GLY A 1 202 ? 3.265 5.742 20.947 1.00 87.38 202 GLY A O 1
ATOM 1363 N N . GLY A 1 203 ? 3.437 6.835 18.982 1.00 90.31 203 GLY A N 1
ATOM 1364 C CA . GLY A 1 203 ? 4.004 5.711 18.233 1.00 90.31 203 GLY A CA 1
ATOM 1365 C C . GLY A 1 203 ? 2.908 4.692 17.926 1.00 90.31 203 GLY A C 1
ATOM 1366 O O . GLY A 1 203 ? 1.810 5.078 17.533 1.00 90.31 203 GLY A O 1
ATOM 1367 N N . GLU A 1 204 ? 3.181 3.411 18.167 1.00 93.94 204 GLU A N 1
ATOM 1368 C CA . GLU A 1 204 ? 2.176 2.340 18.084 1.00 93.94 204 GLU A CA 1
ATOM 1369 C C . GLU A 1 204 ? 1.316 2.213 19.355 1.00 93.94 204 GLU A C 1
ATOM 1371 O O . GLU A 1 204 ? 0.362 1.440 19.371 1.00 93.94 204 GLU A O 1
ATOM 1376 N N . LYS A 1 205 ? 1.614 2.969 20.422 1.00 95.81 205 LYS A N 1
ATOM 1377 C CA . LYS A 1 205 ? 0.874 2.910 21.690 1.00 95.81 205 LYS A CA 1
ATOM 1378 C C . LYS A 1 205 ? -0.350 3.825 21.685 1.00 95.81 205 LYS A C 1
ATOM 1380 O O . LYS A 1 205 ? -0.348 4.897 21.080 1.00 95.81 205 LYS A O 1
ATOM 1385 N N . GLY A 1 206 ? -1.358 3.464 22.471 1.00 97.25 206 GLY A N 1
ATOM 1386 C CA . GLY A 1 206 ? -2.525 4.302 22.736 1.00 97.25 206 GLY A CA 1
ATOM 1387 C C . GLY A 1 206 ? -3.738 3.473 23.114 1.00 97.25 206 GLY A C 1
ATOM 1388 O O . GLY A 1 206 ? -3.591 2.358 23.606 1.00 97.25 206 GLY A O 1
ATOM 1389 N N . MET A 1 207 ? -4.933 3.999 22.854 1.00 98.50 207 MET A N 1
ATOM 1390 C CA . MET A 1 207 ? -6.131 3.182 22.660 1.00 98.50 207 MET A CA 1
ATOM 1391 C C . MET A 1 207 ? -6.157 2.743 21.194 1.00 98.50 207 MET A C 1
ATOM 1393 O O . MET A 1 207 ? -6.118 3.592 20.308 1.00 98.50 207 MET A O 1
ATOM 1397 N N . LEU A 1 208 ? -6.146 1.433 20.944 1.00 97.94 208 LEU A N 1
ATOM 1398 C CA . LEU A 1 208 ? -5.807 0.852 19.636 1.00 97.94 208 LEU A CA 1
ATOM 1399 C C . LEU A 1 208 ? -6.956 0.077 18.992 1.00 97.94 208 LEU A C 1
ATOM 1401 O O . LEU A 1 208 ? -6.995 -0.021 17.766 1.00 97.94 208 LEU A O 1
ATOM 1405 N N . GLY A 1 209 ? -7.910 -0.413 19.783 1.00 97.88 209 GLY A N 1
ATOM 1406 C CA . GLY A 1 209 ? -9.060 -1.177 19.304 1.00 97.88 209 GLY A CA 1
ATOM 1407 C C . GLY A 1 209 ? -10.350 -0.782 20.009 1.00 97.88 209 GLY A C 1
ATOM 1408 O O . GLY A 1 209 ? -10.336 -0.397 21.180 1.00 97.88 209 GLY A O 1
ATOM 1409 N N . ILE A 1 210 ? -11.462 -0.912 19.287 1.00 98.69 210 ILE A N 1
ATOM 1410 C CA . ILE A 1 210 ? -12.826 -0.788 19.804 1.00 98.69 210 ILE A CA 1
ATOM 1411 C C . ILE A 1 210 ? -13.700 -1.889 19.203 1.00 98.69 210 ILE A C 1
ATOM 1413 O O . ILE A 1 210 ? -13.616 -2.166 18.008 1.00 98.69 210 ILE A O 1
ATOM 1417 N N . ALA A 1 211 ? -14.565 -2.480 20.021 1.00 98.50 211 ALA A N 1
ATOM 1418 C CA . ALA A 1 211 ? -15.658 -3.330 19.568 1.00 98.50 211 ALA A CA 1
ATOM 1419 C C . ALA A 1 211 ? -16.929 -3.001 20.359 1.00 98.50 211 ALA A C 1
ATOM 1421 O O . ALA A 1 211 ? -16.881 -2.775 21.567 1.00 98.50 211 ALA A O 1
ATOM 1422 N N . LEU A 1 212 ? -18.074 -2.971 19.683 1.00 98.19 212 LEU A N 1
ATOM 1423 C CA . LEU A 1 212 ? -19.385 -2.882 20.327 1.00 98.19 212 LEU A CA 1
ATOM 1424 C C . LEU A 1 212 ? -19.949 -4.295 20.457 1.00 98.19 212 LEU A C 1
ATOM 1426 O O . LEU A 1 212 ? -19.750 -5.104 19.552 1.00 98.19 212 LEU A O 1
ATOM 1430 N N . HIS A 1 213 ? -20.641 -4.593 21.557 1.00 97.69 213 HIS A N 1
ATOM 1431 C CA . HIS A 1 213 ? -21.307 -5.886 21.715 1.00 97.69 213 HIS A CA 1
ATOM 1432 C C . HIS A 1 213 ? -22.311 -6.136 20.575 1.00 97.69 213 HIS A C 1
ATOM 1434 O O . HIS A 1 213 ? -22.964 -5.179 20.151 1.00 97.69 213 HIS A O 1
ATOM 1440 N N . PRO A 1 214 ? -22.530 -7.384 20.119 1.00 95.88 214 PRO A N 1
ATOM 1441 C CA . PRO A 1 214 ? -23.607 -7.686 19.172 1.00 95.88 214 PRO A CA 1
ATOM 1442 C C . PRO A 1 214 ? -24.974 -7.144 19.639 1.00 95.88 214 PRO A C 1
ATOM 1444 O O . PRO A 1 214 ? -25.697 -6.520 18.865 1.00 95.88 214 PRO A O 1
ATOM 1447 N N . ASP A 1 215 ? -25.252 -7.251 20.944 1.00 95.19 215 ASP A N 1
ATOM 1448 C CA . ASP A 1 215 ? -26.443 -6.694 21.614 1.00 95.19 215 ASP A CA 1
ATOM 1449 C C . ASP A 1 215 ? -26.266 -5.258 22.169 1.00 95.19 215 ASP A C 1
ATOM 1451 O O . ASP A 1 215 ? -26.945 -4.872 23.127 1.00 95.19 215 ASP A O 1
ATOM 1455 N N . PHE A 1 216 ? -25.371 -4.438 21.600 1.00 95.75 216 PHE A N 1
ATOM 1456 C CA . PHE A 1 216 ? -25.034 -3.093 22.111 1.00 95.75 216 PHE A CA 1
ATOM 1457 C C . PHE A 1 216 ? -26.251 -2.186 22.355 1.00 95.75 216 PHE A C 1
ATOM 1459 O O . PHE A 1 216 ? -26.280 -1.441 23.333 1.00 95.75 216 PHE A O 1
ATOM 1466 N N . THR A 1 217 ? -27.286 -2.264 21.517 1.00 91.12 217 THR A N 1
ATOM 1467 C CA . THR A 1 217 ? -28.526 -1.480 21.679 1.00 91.12 217 THR A CA 1
ATOM 1468 C C . THR A 1 217 ? -29.371 -1.895 22.886 1.00 91.12 217 THR A C 1
ATOM 1470 O O . THR A 1 217 ? -30.235 -1.128 23.307 1.00 91.12 217 THR A O 1
ATOM 1473 N N . THR A 1 218 ? -29.116 -3.076 23.457 1.00 92.81 218 THR A N 1
ATOM 1474 C CA . THR A 1 218 ? -29.812 -3.611 24.636 1.00 92.81 218 THR A CA 1
ATOM 1475 C C . THR A 1 218 ? -28.953 -3.516 25.898 1.00 92.81 218 THR A C 1
ATOM 1477 O O . THR A 1 218 ? -29.462 -3.112 26.943 1.00 92.81 218 THR A O 1
ATOM 1480 N N . ASN A 1 219 ? -27.662 -3.864 25.826 1.00 94.69 219 ASN A N 1
ATOM 1481 C CA . ASN A 1 219 ? -26.773 -3.903 26.999 1.00 94.69 219 ASN A CA 1
ATOM 1482 C C . ASN A 1 219 ? -25.855 -2.672 27.151 1.00 94.69 219 ASN A C 1
ATOM 1484 O O . ASN A 1 219 ? -25.303 -2.447 28.228 1.00 94.6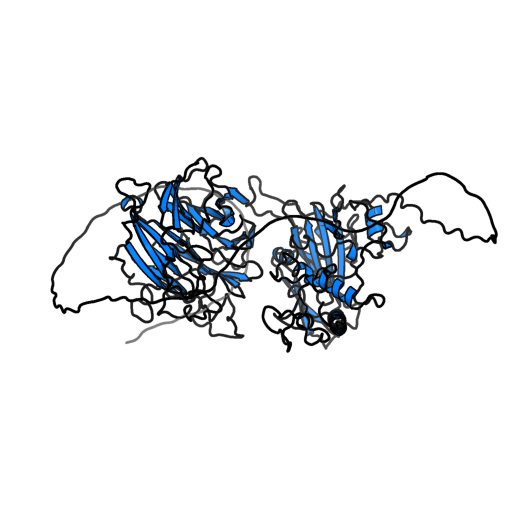9 219 ASN A O 1
ATOM 1488 N N . GLY A 1 220 ? -25.686 -1.863 26.100 1.00 95.69 220 GLY A N 1
ATOM 1489 C CA . GLY A 1 220 ? -24.796 -0.703 26.102 1.00 95.69 220 GLY A CA 1
ATOM 1490 C C . GLY A 1 220 ? -23.320 -1.047 26.322 1.00 95.69 220 GLY A C 1
ATOM 1491 O O . GLY A 1 220 ? -22.586 -0.204 26.833 1.00 95.69 220 GLY A O 1
ATOM 1492 N N . HIS A 1 221 ? -22.872 -2.267 26.019 1.00 97.50 221 HIS A N 1
ATOM 1493 C CA . HIS A 1 221 ? -21.498 -2.707 26.274 1.00 97.50 221 HIS A CA 1
ATOM 1494 C C . HIS A 1 221 ? -20.561 -2.399 25.100 1.00 97.50 221 HIS A C 1
ATOM 1496 O O . HIS A 1 221 ? -20.763 -2.863 23.976 1.00 97.50 221 HIS A O 1
ATOM 1502 N N . LEU A 1 222 ? -19.496 -1.651 25.385 1.00 98.06 222 LEU A N 1
ATOM 1503 C CA . LEU A 1 222 ? -18.391 -1.394 24.462 1.00 98.06 222 LEU A CA 1
ATOM 1504 C C . LEU A 1 222 ? -17.069 -1.861 25.075 1.00 98.06 222 LEU A C 1
ATOM 1506 O O . LEU A 1 222 ? -16.872 -1.784 26.286 1.00 98.06 222 LEU A O 1
ATOM 1510 N N . TYR A 1 223 ? -16.163 -2.332 24.234 1.00 98.81 223 TYR A N 1
ATOM 1511 C CA . TYR A 1 223 ? -14.884 -2.917 24.613 1.00 98.81 223 TYR A CA 1
ATOM 1512 C C . TYR A 1 223 ? -13.777 -2.103 23.957 1.00 98.81 223 TYR A C 1
ATOM 1514 O O . TYR A 1 223 ? -13.881 -1.768 22.777 1.00 98.81 223 TYR A O 1
ATOM 1522 N N . VAL A 1 224 ? -12.725 -1.786 24.708 1.00 98.81 224 VAL A N 1
ATOM 1523 C CA . VAL A 1 224 ? -11.554 -1.052 24.209 1.00 98.81 224 VAL A CA 1
ATOM 1524 C C . VAL A 1 224 ? -10.263 -1.772 24.573 1.00 98.81 224 VAL A C 1
ATOM 1526 O O . VAL A 1 224 ? -10.150 -2.347 25.657 1.00 98.81 224 VAL A O 1
ATOM 1529 N N . ASN A 1 225 ? -9.287 -1.708 23.668 1.00 98.62 225 ASN A N 1
ATOM 1530 C CA . ASN A 1 225 ? -7.908 -2.120 23.915 1.00 98.62 225 ASN A CA 1
ATOM 1531 C C . ASN A 1 225 ? -7.040 -0.865 24.064 1.00 98.62 225 ASN A C 1
ATOM 1533 O O . ASN A 1 225 ? -7.095 0.014 23.199 1.00 98.62 225 ASN A O 1
ATOM 1537 N N . TYR A 1 226 ? -6.272 -0.751 25.149 1.00 98.00 226 TYR A N 1
ATOM 1538 C CA . TYR A 1 226 ? -5.391 0.395 25.383 1.00 98.00 226 TYR A CA 1
ATOM 1539 C C . TYR A 1 226 ? -4.134 0.066 26.187 1.00 98.00 226 TYR A C 1
ATOM 1541 O O . TYR A 1 226 ? -4.150 -0.757 27.101 1.00 98.00 226 TYR A O 1
ATOM 1549 N N . ILE A 1 227 ? -3.049 0.780 25.889 1.00 97.38 227 ILE A N 1
ATOM 1550 C CA . ILE A 1 227 ? -1.808 0.757 26.664 1.00 97.38 227 ILE A CA 1
ATOM 1551 C C . ILE A 1 227 ? -1.960 1.663 27.886 1.00 97.38 227 ILE A C 1
ATOM 1553 O O . ILE A 1 227 ? -2.285 2.844 27.750 1.00 97.38 227 ILE A O 1
ATOM 1557 N N . VAL A 1 228 ? -1.709 1.138 29.086 1.00 95.00 228 VAL A N 1
ATOM 1558 C CA . VAL A 1 228 ? -1.760 1.935 30.322 1.00 95.00 228 VAL A CA 1
ATOM 1559 C C . VAL A 1 228 ? -0.440 2.622 30.652 1.00 95.00 228 VAL A C 1
ATOM 1561 O O . VAL A 1 228 ? 0.647 2.055 30.524 1.00 95.00 228 VAL A O 1
ATOM 1564 N N . ARG A 1 229 ? -0.559 3.836 31.194 1.00 88.88 229 ARG A N 1
ATOM 1565 C CA . ARG A 1 229 ? 0.526 4.665 31.731 1.00 88.88 229 ARG A CA 1
ATOM 1566 C C . ARG A 1 229 ? 1.013 4.142 33.090 1.00 88.88 229 ARG A C 1
ATOM 1568 O O . ARG A 1 229 ? 0.863 4.794 34.121 1.00 88.88 229 ARG A O 1
ATOM 1575 N N . SER A 1 230 ? 1.594 2.946 33.082 1.00 78.75 230 SER A N 1
ATOM 1576 C CA . SER A 1 230 ? 2.239 2.284 34.226 1.00 78.75 230 SER A CA 1
ATOM 1577 C C . SER A 1 230 ? 3.711 1.993 33.935 1.00 78.75 230 SER A C 1
ATOM 1579 O O . SER A 1 230 ? 4.060 1.777 32.776 1.00 78.75 230 SER A O 1
ATOM 1581 N N . GLY A 1 231 ? 4.550 1.901 34.975 1.00 67.69 231 GLY A N 1
ATOM 1582 C CA . GLY A 1 231 ? 5.997 1.669 34.834 1.00 67.69 231 GLY A CA 1
ATOM 1583 C C . GLY A 1 231 ? 6.375 0.471 33.951 1.00 67.69 231 GLY A C 1
ATOM 1584 O O . GLY A 1 231 ? 7.312 0.577 33.166 1.00 67.69 231 GLY A O 1
ATOM 1585 N N . ASP A 1 232 ? 5.587 -0.607 34.005 1.00 74.56 232 ASP A N 1
ATOM 1586 C CA . ASP A 1 232 ? 5.880 -1.877 33.325 1.00 74.56 232 ASP A CA 1
ATOM 1587 C C . ASP A 1 232 ? 5.072 -2.125 32.029 1.00 74.56 232 ASP A C 1
ATOM 1589 O O . ASP A 1 232 ? 5.076 -3.255 31.554 1.00 74.56 232 ASP A O 1
ATOM 1593 N N . ARG A 1 233 ? 4.394 -1.093 31.477 1.00 89.62 233 ARG A N 1
ATOM 1594 C CA . ARG A 1 233 ? 3.577 -1.079 30.226 1.00 89.62 233 ARG A CA 1
ATOM 1595 C C . ARG A 1 233 ? 2.718 -2.333 29.956 1.00 89.62 233 ARG A C 1
ATOM 1597 O O . ARG A 1 233 ? 3.211 -3.367 29.524 1.00 89.62 233 ARG A O 1
ATOM 1604 N N . PHE A 1 234 ? 1.396 -2.197 30.066 1.00 96.50 234 PHE A N 1
ATOM 1605 C CA . PHE A 1 234 ? 0.447 -3.267 29.723 1.00 96.50 234 PHE A CA 1
ATOM 1606 C C . PHE A 1 234 ? -0.569 -2.819 28.672 1.00 96.50 234 PHE A C 1
ATOM 1608 O O . PHE A 1 234 ? -1.110 -1.718 28.788 1.00 96.50 234 PHE A O 1
ATOM 1615 N N . SER A 1 235 ? -0.895 -3.697 27.723 1.00 96.94 235 SER A N 1
ATOM 1616 C CA . SER A 1 235 ? -2.162 -3.642 26.986 1.00 96.94 235 SER A CA 1
ATOM 1617 C C . SER A 1 235 ? -3.281 -4.140 27.890 1.00 96.94 235 SER A C 1
ATOM 1619 O O . SER A 1 235 ? -3.166 -5.219 28.471 1.00 96.94 235 SER A O 1
ATOM 1621 N N . ARG A 1 236 ? -4.382 -3.400 27.982 1.00 97.75 236 ARG A N 1
ATOM 1622 C CA . ARG A 1 236 ? -5.612 -3.832 28.647 1.00 97.75 236 ARG A CA 1
ATOM 1623 C C . ARG A 1 236 ? -6.743 -3.950 27.649 1.00 97.75 236 ARG A C 1
ATOM 1625 O O . ARG A 1 236 ? -6.947 -3.028 26.869 1.00 97.75 236 ARG A O 1
ATOM 1632 N N . ILE A 1 237 ? -7.508 -5.033 27.743 1.00 98.69 237 ILE A N 1
ATOM 163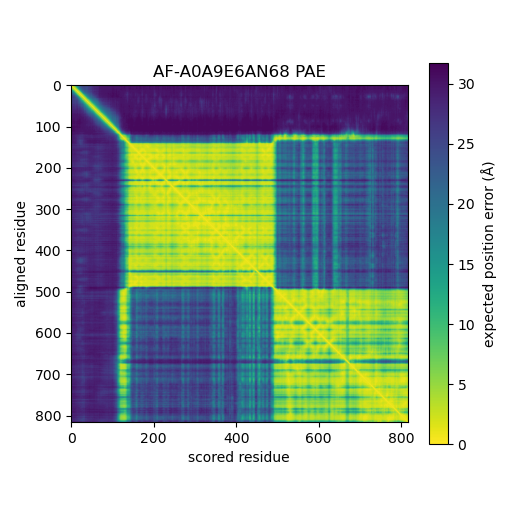3 C CA . ILE A 1 237 ? -8.840 -5.141 27.142 1.00 98.69 237 ILE A CA 1
ATOM 1634 C C . ILE A 1 237 ? -9.840 -4.945 28.276 1.00 98.69 237 ILE A C 1
ATOM 1636 O O . ILE A 1 237 ? -9.826 -5.713 29.240 1.00 98.69 237 ILE A O 1
ATOM 1640 N N . ALA A 1 238 ? -10.697 -3.932 28.177 1.00 98.50 238 ALA A N 1
ATOM 1641 C CA . ALA A 1 238 ? -11.716 -3.648 29.183 1.00 98.50 238 ALA A CA 1
ATOM 1642 C C . ALA A 1 238 ? -13.066 -3.310 28.544 1.00 98.50 238 ALA A C 1
ATOM 1644 O O . ALA A 1 238 ? -13.129 -2.718 27.463 1.00 98.50 238 ALA A O 1
ATOM 1645 N N . ARG A 1 239 ? -14.145 -3.675 29.239 1.00 98.62 239 ARG A N 1
ATOM 1646 C CA . ARG A 1 239 ? -15.528 -3.346 28.891 1.00 98.62 239 ARG A CA 1
ATOM 1647 C C . ARG A 1 239 ? -15.994 -2.133 29.692 1.00 98.62 239 ARG A C 1
ATOM 1649 O O . ARG A 1 239 ? -15.835 -2.105 30.910 1.00 98.62 239 ARG A O 1
ATOM 1656 N N . PHE A 1 240 ? -16.661 -1.204 29.022 1.00 98.50 240 PHE A N 1
ATOM 1657 C CA . PHE A 1 240 ? -17.397 -0.085 29.607 1.00 98.50 240 PHE A CA 1
ATOM 1658 C C . PHE A 1 240 ? -18.878 -0.174 29.220 1.00 98.50 240 PHE A C 1
ATOM 1660 O O . PHE A 1 240 ? -19.246 -0.815 28.234 1.00 98.50 240 PHE A O 1
ATOM 1667 N N . THR A 1 241 ? -19.737 0.469 30.007 1.00 97.81 241 THR A N 1
ATOM 1668 C CA . THR A 1 241 ? -21.193 0.472 29.825 1.00 97.81 241 THR A CA 1
ATOM 1669 C C . THR A 1 241 ? -21.694 1.890 29.555 1.00 97.81 241 THR A C 1
ATOM 1671 O O . THR A 1 241 ? -21.280 2.840 30.223 1.00 97.81 241 THR A O 1
ATOM 1674 N N . MET A 1 242 ? -22.603 2.042 28.589 1.00 96.88 242 MET A N 1
ATOM 1675 C CA . MET A 1 242 ? -23.316 3.297 28.339 1.00 96.88 242 MET A CA 1
ATOM 1676 C C . MET A 1 242 ? -24.106 3.733 29.581 1.00 96.88 242 MET A C 1
ATOM 1678 O O . MET A 1 242 ? -24.738 2.919 30.255 1.00 96.88 242 MET A O 1
ATOM 1682 N N . SER A 1 243 ? -24.081 5.026 29.898 1.00 94.06 243 SER A N 1
ATOM 1683 C CA . SER A 1 243 ? -24.740 5.562 31.086 1.00 94.06 243 SER A CA 1
ATOM 1684 C C . SER A 1 243 ? -26.260 5.477 30.952 1.00 94.06 243 SER A C 1
ATOM 1686 O O . SER A 1 243 ? -26.849 6.062 30.044 1.00 94.06 243 SER A O 1
ATOM 1688 N N . ALA A 1 244 ? -26.921 4.830 31.914 1.00 84.44 244 ALA A N 1
ATOM 1689 C CA . ALA A 1 244 ? -28.383 4.733 31.951 1.00 84.44 244 ALA A CA 1
ATOM 1690 C C . ALA A 1 244 ? -29.088 6.106 32.027 1.00 84.44 244 ALA A C 1
ATOM 1692 O O . ALA A 1 244 ? -30.243 6.230 31.626 1.00 84.44 244 ALA A O 1
ATOM 1693 N N . GLY A 1 245 ? -28.400 7.140 32.533 1.00 83.69 245 GLY A N 1
ATOM 1694 C CA . GLY A 1 245 ? -28.901 8.518 32.568 1.00 83.69 245 GLY A CA 1
ATOM 1695 C C . GLY A 1 245 ? -28.599 9.336 31.308 1.00 83.69 245 GLY A C 1
ATOM 1696 O O . GLY A 1 245 ? -29.202 10.390 31.119 1.00 83.69 245 GLY A O 1
ATOM 1697 N N . ASN A 1 246 ? -27.676 8.878 30.455 1.00 86.69 246 ASN A N 1
ATOM 1698 C CA . ASN A 1 246 ? -27.353 9.510 29.180 1.00 86.69 246 ASN A CA 1
ATOM 1699 C C . ASN A 1 246 ? -26.755 8.485 28.183 1.00 86.69 246 ASN A C 1
ATOM 1701 O O . ASN A 1 246 ? -25.541 8.262 28.199 1.00 86.69 246 ASN A O 1
ATOM 1705 N N . PRO A 1 247 ? -27.555 7.907 27.265 1.00 83.25 247 PRO A N 1
ATOM 1706 C CA . PRO A 1 247 ? -27.112 6.849 26.350 1.00 83.25 247 PRO A CA 1
ATOM 1707 C C . PRO A 1 247 ? -26.159 7.324 25.232 1.00 83.25 247 PRO A C 1
ATOM 1709 O O . PRO A 1 247 ? -25.818 6.546 24.336 1.00 83.25 247 PRO A O 1
ATOM 1712 N N . THR A 1 248 ? -25.707 8.584 25.256 1.00 90.25 248 THR A N 1
ATOM 1713 C CA . THR A 1 248 ? -24.654 9.090 24.358 1.00 90.25 248 THR A CA 1
ATOM 1714 C C . THR A 1 248 ? -23.249 9.024 24.964 1.00 90.25 248 THR A C 1
ATOM 1716 O O . THR A 1 248 ? -22.285 9.211 24.227 1.00 90.25 248 THR A O 1
ATOM 1719 N N . VAL A 1 249 ? -23.110 8.744 26.267 1.00 95.69 249 VAL A N 1
ATOM 1720 C CA . VAL A 1 249 ? -21.812 8.641 26.964 1.00 95.69 249 VAL A CA 1
ATOM 1721 C C . VAL A 1 249 ? -21.692 7.330 27.739 1.00 95.69 249 VAL A C 1
ATOM 1723 O O . VAL A 1 249 ? -22.685 6.798 28.230 1.00 95.69 249 VAL A O 1
ATOM 1726 N N . ALA A 1 250 ? -20.475 6.817 27.864 1.00 97.12 250 ALA A N 1
ATOM 1727 C CA . ALA A 1 250 ? -20.137 5.699 28.732 1.00 97.12 250 ALA A CA 1
ATOM 1728 C C . ALA A 1 250 ? -19.832 6.186 30.152 1.00 97.12 250 ALA A C 1
ATOM 1730 O O . ALA A 1 250 ? -19.389 7.318 30.342 1.00 97.12 250 ALA A O 1
ATOM 1731 N N . ASP A 1 251 ? -20.048 5.331 31.149 1.00 95.69 251 ASP A N 1
ATOM 1732 C CA . ASP A 1 251 ? -19.577 5.573 32.513 1.00 95.69 251 ASP A CA 1
ATOM 1733 C C . ASP A 1 251 ? -18.140 5.035 32.673 1.00 95.69 251 ASP A C 1
ATOM 1735 O O . ASP A 1 251 ? -17.958 3.813 32.654 1.00 95.69 251 ASP A O 1
ATOM 1739 N N . PRO A 1 252 ? -17.107 5.882 32.864 1.00 94.06 252 PRO A N 1
ATOM 1740 C CA . PRO A 1 252 ? -15.740 5.409 33.081 1.00 94.06 252 PRO A CA 1
ATOM 1741 C C . PRO A 1 252 ? -15.584 4.575 34.362 1.00 94.06 252 PRO A C 1
ATOM 1743 O O . PRO A 1 252 ? -14.668 3.764 34.445 1.00 94.06 252 PRO A O 1
ATOM 1746 N N . ALA A 1 253 ? -16.475 4.727 35.351 1.00 95.00 253 ALA A N 1
ATOM 1747 C CA . ALA A 1 253 ? -16.466 3.915 36.570 1.00 95.00 253 ALA A CA 1
ATOM 1748 C C . ALA A 1 253 ? -17.030 2.494 36.359 1.00 95.00 253 ALA A C 1
ATOM 1750 O O . ALA A 1 253 ? -16.950 1.667 37.265 1.00 95.00 253 ALA A O 1
ATOM 1751 N N . SER A 1 254 ? -17.571 2.195 35.171 1.00 97.00 254 SER A N 1
ATOM 1752 C CA . SER A 1 254 ? -18.081 0.867 34.802 1.00 97.00 254 SER A CA 1
ATOM 1753 C C . SER A 1 254 ? -17.022 -0.079 34.206 1.00 97.00 254 SER A C 1
ATOM 1755 O O . SER A 1 254 ? -17.397 -1.133 33.685 1.00 97.00 254 SER A O 1
ATOM 1757 N N . GLU A 1 255 ? -15.728 0.281 34.278 1.00 97.50 255 GLU A N 1
ATOM 1758 C CA . GLU A 1 255 ? -14.594 -0.537 33.810 1.00 97.50 255 GLU A CA 1
ATOM 1759 C C . GLU A 1 255 ? -14.664 -1.958 34.394 1.00 97.50 255 GLU A C 1
ATOM 1761 O O . GLU A 1 255 ? -14.461 -2.179 35.589 1.00 97.50 255 GLU A O 1
ATOM 1766 N N . LEU A 1 256 ? -14.901 -2.940 33.526 1.00 98.25 256 LEU A N 1
ATOM 1767 C CA . LEU A 1 256 ? -14.604 -4.341 33.791 1.00 98.25 256 LEU A CA 1
ATOM 1768 C C . LEU A 1 256 ? -13.349 -4.700 32.997 1.00 98.25 256 LEU A C 1
ATOM 1770 O O . LEU A 1 256 ? -13.388 -4.764 31.769 1.00 98.25 256 LEU A O 1
ATOM 1774 N N . LEU A 1 257 ? -12.238 -4.931 33.695 1.00 98.00 257 LEU A N 1
ATOM 1775 C CA . LEU A 1 257 ? -11.005 -5.422 33.087 1.00 98.00 257 LEU A CA 1
ATOM 1776 C C . LEU A 1 257 ? -11.178 -6.893 32.687 1.00 98.00 257 LEU A C 1
ATOM 1778 O O . LEU A 1 257 ? -11.478 -7.727 33.541 1.00 98.00 257 LEU A O 1
ATOM 1782 N N . LEU A 1 258 ? -10.969 -7.205 31.406 1.00 98.44 258 LEU A N 1
ATOM 1783 C CA . LEU A 1 258 ? -10.962 -8.577 30.899 1.00 98.44 258 LEU A CA 1
ATOM 1784 C C . LEU A 1 258 ? -9.542 -9.139 30.964 1.00 98.44 258 LEU A C 1
ATOM 1786 O O . LEU A 1 258 ? -9.273 -10.080 31.702 1.00 98.44 258 LEU A O 1
ATOM 1790 N N . LEU A 1 259 ? -8.622 -8.532 30.216 1.00 97.06 259 LEU A N 1
ATOM 1791 C CA . LEU A 1 259 ? -7.251 -9.014 30.042 1.00 97.06 259 LEU A CA 1
ATOM 1792 C C . LEU A 1 259 ? -6.239 -7.888 30.245 1.00 97.06 259 LEU A C 1
ATOM 1794 O O . LEU A 1 259 ? -6.509 -6.734 29.917 1.00 97.06 259 LEU A O 1
ATOM 1798 N N . SER A 1 260 ? -5.059 -8.243 30.754 1.00 96.81 260 SER A N 1
ATOM 1799 C CA . SER A 1 260 ? -3.915 -7.343 30.924 1.00 96.81 260 SER A CA 1
ATOM 1800 C C . SER A 1 260 ? -2.639 -8.070 30.498 1.00 96.81 260 SER A C 1
ATOM 1802 O O . SER A 1 260 ? -2.187 -8.974 31.196 1.00 96.81 260 SER A O 1
ATOM 1804 N N . VAL A 1 261 ? -2.066 -7.684 29.359 1.00 97.25 261 VAL A N 1
ATOM 1805 C CA . VAL A 1 261 ? -0.906 -8.333 28.721 1.00 97.25 261 VAL A CA 1
ATOM 1806 C C . VAL A 1 261 ? 0.295 -7.397 28.798 1.00 97.25 261 VAL A C 1
ATOM 1808 O O . VAL A 1 261 ? 0.186 -6.228 28.432 1.00 97.25 261 VAL A O 1
ATOM 1811 N N . GLN A 1 262 ? 1.430 -7.877 29.310 1.00 96.19 262 GLN A N 1
ATOM 1812 C CA . GLN A 1 262 ? 2.637 -7.057 29.435 1.00 96.19 262 GLN A CA 1
ATOM 1813 C C . GLN A 1 262 ? 3.253 -6.788 28.056 1.00 96.19 262 GLN A C 1
ATOM 1815 O O . GLN A 1 262 ? 3.351 -7.697 27.241 1.00 96.19 262 GLN A O 1
ATOM 1820 N N . GLN A 1 263 ? 3.683 -5.552 27.806 1.00 95.44 263 GLN A N 1
ATOM 1821 C CA . GLN A 1 263 ? 4.277 -5.112 26.542 1.00 95.44 263 GLN A CA 1
ATOM 1822 C C . GLN A 1 263 ? 5.760 -4.772 26.757 1.00 95.44 263 GLN A C 1
ATOM 1824 O O . GLN A 1 263 ? 6.066 -3.717 27.327 1.00 95.44 263 GLN A O 1
ATOM 1829 N N . PRO A 1 264 ? 6.707 -5.636 26.340 1.00 94.69 264 PRO A N 1
ATOM 1830 C CA . PRO A 1 264 ? 8.119 -5.429 26.642 1.00 94.69 264 PRO A CA 1
ATOM 1831 C C . PRO A 1 264 ? 8.685 -4.175 25.948 1.00 94.69 264 PRO A C 1
ATOM 1833 O O . PRO A 1 264 ? 9.327 -3.350 26.614 1.00 94.69 264 PRO A O 1
ATOM 1836 N N . ALA A 1 265 ? 8.343 -3.911 24.681 1.00 93.56 265 ALA A N 1
ATOM 1837 C CA . ALA A 1 265 ? 8.678 -2.669 23.974 1.00 93.56 265 ALA A CA 1
ATOM 1838 C C . ALA A 1 265 ? 7.458 -1.756 23.713 1.00 93.56 265 ALA A C 1
ATOM 1840 O O . ALA A 1 265 ? 6.318 -2.049 24.078 1.00 93.56 265 ALA A O 1
ATOM 1841 N N . GLY A 1 266 ? 7.726 -0.558 23.185 1.00 92.56 266 GLY A N 1
ATOM 1842 C CA . GLY A 1 266 ? 6.713 0.462 22.869 1.00 92.56 266 GLY A CA 1
ATOM 1843 C C . GLY A 1 266 ? 6.184 0.375 21.436 1.00 92.56 266 GLY A C 1
ATOM 1844 O O . GLY A 1 266 ? 5.714 1.381 20.910 1.00 92.56 266 GLY A O 1
ATOM 1845 N N . ASN A 1 267 ? 6.370 -0.783 20.804 1.00 94.31 267 ASN A N 1
ATOM 1846 C CA . ASN A 1 267 ? 6.043 -1.096 19.423 1.00 94.31 267 ASN A CA 1
ATOM 1847 C C . ASN A 1 267 ? 5.615 -2.573 19.322 1.00 94.31 267 ASN A C 1
ATOM 1849 O O . ASN A 1 267 ? 5.812 -3.335 20.269 1.00 94.31 267 ASN A O 1
ATOM 1853 N N . HIS A 1 268 ? 5.013 -2.951 18.198 1.00 97.19 268 HIS A N 1
ATOM 1854 C CA . HIS A 1 268 ? 4.307 -4.215 17.962 1.00 97.19 268 HIS A CA 1
ATOM 1855 C C . HIS A 1 268 ? 3.249 -4.540 19.020 1.00 97.19 268 HIS A C 1
ATOM 1857 O O . HIS A 1 268 ? 3.181 -5.641 19.568 1.00 97.19 268 HIS A O 1
ATOM 1863 N N . ASN A 1 269 ? 2.416 -3.551 19.340 1.00 95.75 269 ASN A N 1
ATOM 1864 C CA . ASN A 1 269 ? 1.395 -3.715 20.371 1.00 95.75 269 ASN A CA 1
ATOM 1865 C C . ASN A 1 269 ? 0.101 -4.366 19.840 1.00 95.75 269 ASN A C 1
ATOM 1867 O O . ASN A 1 269 ? -0.663 -4.906 20.643 1.00 95.75 269 ASN A O 1
ATOM 1871 N N . GLY A 1 270 ? -0.129 -4.363 18.518 1.00 94.81 270 GLY A N 1
ATOM 1872 C CA . GLY A 1 270 ? -1.371 -4.830 17.892 1.00 94.81 270 GLY A CA 1
ATOM 1873 C C . GLY A 1 270 ? -2.604 -4.145 18.491 1.00 94.81 270 GLY A C 1
ATOM 1874 O O . GLY A 1 270 ? -2.664 -2.921 18.595 1.00 94.81 270 GLY A O 1
ATOM 1875 N N . GLY A 1 271 ? -3.566 -4.943 18.951 1.00 96.06 271 GLY A N 1
ATOM 1876 C CA . GLY A 1 271 ? -4.640 -4.488 19.829 1.00 96.06 271 GLY A CA 1
ATOM 1877 C C . GLY A 1 271 ? -5.941 -4.107 19.133 1.00 96.06 271 GLY A C 1
ATOM 1878 O O . GLY A 1 271 ? -6.773 -3.444 19.749 1.00 96.06 271 GLY A O 1
ATOM 1879 N N . ASP A 1 272 ? -6.159 -4.509 17.881 1.00 98.38 272 ASP A N 1
ATOM 1880 C CA . ASP A 1 272 ? -7.470 -4.346 17.255 1.00 98.38 272 ASP A CA 1
ATOM 1881 C C . ASP A 1 272 ? -8.490 -5.330 17.855 1.00 98.38 272 ASP A C 1
ATOM 1883 O O . ASP A 1 272 ? -8.133 -6.442 18.239 1.00 98.38 272 ASP A O 1
ATOM 1887 N N . LEU A 1 273 ? -9.759 -4.917 17.938 1.00 98.44 273 LEU A N 1
ATOM 1888 C CA . LEU A 1 273 ? -10.849 -5.694 18.543 1.00 98.44 273 LEU A CA 1
ATOM 1889 C C . LEU A 1 273 ? -11.979 -5.918 17.540 1.00 98.44 273 LEU A C 1
ATOM 1891 O O . LEU A 1 273 ? -12.390 -4.976 16.857 1.00 98.44 273 LEU A O 1
ATOM 1895 N N . LYS A 1 274 ? -12.517 -7.140 17.480 1.00 98.25 274 LYS A N 1
ATOM 1896 C CA . LYS A 1 274 ? -13.699 -7.494 16.673 1.00 98.25 274 LYS A CA 1
ATOM 1897 C C . LYS A 1 274 ? -14.521 -8.573 17.375 1.00 98.25 274 LYS A C 1
ATOM 1899 O O . LYS A 1 274 ? -13.951 -9.483 17.966 1.00 98.25 274 LYS A O 1
ATOM 1904 N N . PHE A 1 275 ? -15.845 -8.510 17.257 1.00 98.50 275 PHE A N 1
ATOM 1905 C CA . PHE A 1 275 ? -16.687 -9.680 17.512 1.00 98.50 275 PHE A CA 1
ATOM 1906 C C . PHE A 1 275 ? -16.738 -10.554 16.258 1.00 98.50 275 PHE A C 1
ATOM 1908 O O . PHE A 1 275 ? -16.870 -10.034 15.147 1.00 98.50 275 PHE A O 1
ATOM 1915 N N . GLY A 1 276 ? -16.604 -11.865 16.441 1.00 97.75 276 GLY A N 1
ATOM 1916 C CA . GLY A 1 276 ? -16.755 -12.846 15.373 1.00 97.75 276 GLY A CA 1
ATOM 1917 C C . GLY A 1 276 ? -18.220 -13.143 15.041 1.00 97.75 276 GLY A C 1
ATOM 1918 O O . GLY A 1 276 ? -19.122 -12.805 15.811 1.00 97.75 276 GLY A O 1
ATOM 1919 N N . PRO A 1 277 ? -18.484 -13.816 13.905 1.00 97.00 277 PRO A N 1
ATOM 1920 C CA . PRO A 1 277 ? -19.822 -14.303 13.551 1.00 97.00 277 PRO A CA 1
ATOM 1921 C C . PRO A 1 277 ? -20.332 -15.405 14.499 1.00 97.00 277 PRO A C 1
ATOM 1923 O O . PRO A 1 277 ? -21.502 -15.775 14.438 1.00 97.00 277 PRO A O 1
ATOM 1926 N N . ASP A 1 278 ? -19.457 -15.937 15.355 1.00 97.19 278 ASP A N 1
ATOM 1927 C CA . ASP A 1 278 ? -19.745 -16.870 16.444 1.00 97.19 278 ASP A CA 1
ATOM 1928 C C . ASP A 1 278 ? -20.128 -16.174 17.766 1.00 97.19 278 ASP A C 1
ATOM 1930 O O . ASP A 1 278 ? -20.497 -16.852 18.721 1.00 97.19 278 ASP A O 1
ATOM 1934 N N . GLY A 1 279 ? -20.080 -14.837 17.820 1.00 97.31 279 GLY A N 1
ATOM 1935 C CA . GLY A 1 279 ? -20.417 -14.036 19.001 1.00 97.31 279 GLY A CA 1
ATOM 1936 C C . GLY A 1 279 ? -19.261 -13.812 19.980 1.00 97.31 279 GLY A C 1
ATOM 1937 O O . GLY A 1 279 ? -19.433 -13.085 20.954 1.00 97.31 279 GLY A O 1
ATOM 1938 N N . TYR A 1 280 ? -18.074 -14.370 19.729 1.00 98.75 280 TYR A N 1
ATOM 1939 C CA . TYR A 1 280 ? -16.928 -14.231 20.632 1.00 98.75 280 TYR A CA 1
ATOM 1940 C C . TYR A 1 280 ? -16.080 -12.992 20.330 1.00 98.75 280 TYR A C 1
ATOM 1942 O O . TYR A 1 280 ? -16.047 -12.495 19.202 1.00 98.75 280 TYR A O 1
ATOM 1950 N N . LEU A 1 281 ? -15.379 -12.482 21.347 1.00 98.88 281 LEU A N 1
ATOM 1951 C CA . LEU A 1 281 ? -14.485 -11.332 21.217 1.00 98.88 281 LEU A CA 1
ATOM 1952 C C . LEU A 1 281 ? -13.088 -11.799 20.799 1.00 98.88 281 LEU A C 1
ATOM 1954 O O . LEU A 1 281 ? -12.446 -12.585 21.498 1.00 98.88 281 LEU A O 1
ATOM 1958 N N . TYR A 1 282 ? -12.601 -11.252 19.691 1.00 98.94 282 TYR A N 1
ATOM 1959 C CA . TYR A 1 282 ? -11.253 -11.450 19.178 1.00 98.94 282 TYR A CA 1
ATOM 1960 C C . TYR A 1 282 ? -10.393 -10.206 19.421 1.00 98.94 282 TYR A C 1
ATOM 1962 O O . TYR A 1 282 ? -10.871 -9.075 19.281 1.00 98.94 282 TYR A O 1
ATOM 1970 N N . SER A 1 283 ? -9.112 -10.420 19.729 1.00 98.81 283 SER A N 1
ATOM 1971 C CA . SER A 1 283 ? -8.092 -9.363 19.785 1.00 98.81 283 SER A CA 1
ATOM 1972 C C . SER A 1 283 ? -6.809 -9.823 19.111 1.00 98.81 283 SER A C 1
ATOM 1974 O O . SER A 1 283 ? -6.412 -10.978 19.267 1.00 98.81 283 SER A O 1
ATOM 1976 N N . SER A 1 284 ? -6.131 -8.914 18.417 1.00 98.38 284 SER A N 1
ATOM 1977 C CA . SER A 1 284 ? -4.772 -9.137 17.920 1.00 98.38 284 SER A CA 1
ATOM 1978 C C . SER A 1 284 ? -3.719 -8.632 18.917 1.00 98.38 284 SER A C 1
ATOM 1980 O O . SER A 1 284 ? -3.970 -7.672 19.649 1.00 98.38 284 SER A O 1
ATOM 1982 N N . PHE A 1 285 ? -2.537 -9.248 18.939 1.00 98.50 285 PHE A N 1
ATOM 1983 C CA . PHE A 1 285 ? -1.358 -8.784 19.678 1.00 98.50 285 PHE A CA 1
ATOM 1984 C C . PHE A 1 285 ? -0.090 -9.068 18.867 1.00 98.50 285 PHE A C 1
ATOM 1986 O O . PHE A 1 285 ? 0.122 -10.197 18.426 1.00 98.50 285 PHE A O 1
ATOM 1993 N N . GLY A 1 286 ? 0.777 -8.067 18.706 1.00 98.31 286 GLY A N 1
ATOM 1994 C CA . GLY A 1 286 ? 2.120 -8.286 18.162 1.00 98.31 286 GLY A CA 1
ATOM 1995 C C . GLY A 1 286 ? 3.050 -8.999 19.144 1.00 98.31 286 GLY A C 1
ATOM 1996 O O . GLY A 1 286 ? 2.685 -9.245 20.295 1.00 98.31 286 GLY A O 1
ATOM 1997 N N . ASP A 1 287 ? 4.252 -9.340 18.686 1.00 98.25 287 ASP A N 1
ATOM 1998 C CA . ASP A 1 287 ? 5.304 -10.065 19.417 1.00 98.25 287 ASP A CA 1
ATOM 1999 C C . ASP A 1 287 ? 5.897 -9.284 20.613 1.00 98.25 287 ASP A C 1
ATOM 2001 O O . ASP A 1 287 ? 6.776 -9.775 21.324 1.00 98.25 287 ASP A O 1
ATOM 2005 N N . GLY A 1 288 ? 5.394 -8.077 20.881 1.00 95.75 288 GLY A N 1
ATOM 2006 C CA . GLY A 1 288 ? 5.846 -7.204 21.960 1.00 95.75 288 GLY A CA 1
ATOM 2007 C C . GLY A 1 288 ? 7.031 -6.311 21.593 1.00 95.75 288 GLY A C 1
ATOM 2008 O O . GLY A 1 288 ? 7.477 -5.537 22.446 1.00 95.75 288 GLY A O 1
ATOM 2009 N N . GLY A 1 289 ? 7.527 -6.383 20.356 1.00 93.62 289 GLY A N 1
ATOM 2010 C CA . GLY A 1 289 ? 8.380 -5.367 19.751 1.00 93.62 289 GLY A CA 1
ATOM 2011 C C . GLY A 1 289 ? 9.871 -5.685 19.700 1.00 93.62 289 GLY A C 1
ATOM 2012 O O . GLY A 1 289 ? 10.339 -6.790 19.970 1.00 93.62 289 GLY A O 1
ATOM 2013 N N . GLY A 1 290 ? 10.654 -4.666 19.343 1.00 89.31 290 GLY A N 1
ATOM 2014 C CA . GLY A 1 290 ? 12.062 -4.839 18.978 1.00 89.31 290 GLY A CA 1
ATOM 2015 C C . GLY A 1 290 ? 12.258 -5.421 17.571 1.00 89.31 290 GLY A C 1
ATOM 2016 O O . GLY A 1 290 ? 11.404 -5.267 16.701 1.00 89.31 290 GLY A O 1
ATOM 2017 N N . SER A 1 291 ? 13.420 -6.036 17.332 1.00 88.81 291 SER A N 1
ATOM 2018 C CA . SER A 1 291 ? 13.808 -6.589 16.028 1.00 88.81 291 SER A CA 1
ATOM 2019 C C . SER A 1 291 ? 13.981 -8.101 16.111 1.00 88.81 291 SER A C 1
ATOM 2021 O O . SER A 1 291 ? 14.776 -8.573 16.917 1.00 88.81 291 SER A O 1
ATOM 2023 N N . GLY A 1 292 ? 13.313 -8.839 15.222 1.00 90.56 292 GLY A N 1
ATOM 2024 C CA . GLY A 1 292 ? 13.553 -10.271 14.994 1.00 90.56 292 GLY A CA 1
ATOM 2025 C C . GLY A 1 292 ? 13.083 -11.146 16.151 1.00 90.56 292 GLY A C 1
ATOM 2026 O O . GLY A 1 292 ? 13.799 -12.063 16.536 1.00 90.56 292 GLY A O 1
ATOM 2027 N N . ASP A 1 293 ? 11.930 -10.802 16.736 1.00 95.88 293 ASP A N 1
ATOM 2028 C CA . ASP A 1 293 ? 11.348 -11.472 17.903 1.00 95.88 293 ASP A CA 1
ATOM 2029 C C . ASP A 1 293 ? 12.362 -11.668 19.048 1.00 95.88 293 ASP A C 1
ATOM 2031 O O . ASP A 1 293 ? 12.525 -12.749 19.612 1.00 95.88 293 ASP A O 1
ATOM 2035 N N . GLN A 1 294 ? 13.079 -10.598 19.410 1.00 95.25 294 GLN A N 1
ATOM 2036 C CA . GLN A 1 294 ? 14.109 -10.629 20.461 1.00 95.25 294 GLN A CA 1
ATOM 2037 C C . GLN A 1 294 ? 13.586 -11.060 21.849 1.00 95.25 294 GLN A C 1
ATOM 2039 O O . GLN A 1 294 ? 14.381 -11.326 22.753 1.00 95.25 294 GLN A O 1
ATOM 2044 N N . TYR A 1 295 ? 12.262 -11.094 22.030 1.00 96.25 295 TYR A N 1
ATOM 2045 C CA . TYR A 1 295 ? 11.580 -11.564 23.236 1.00 96.25 295 TYR A CA 1
ATOM 2046 C C . TYR A 1 295 ? 11.062 -13.010 23.118 1.00 96.25 295 TYR A C 1
ATOM 2048 O O . TYR A 1 295 ? 10.647 -13.579 24.127 1.00 96.25 295 TYR A O 1
ATOM 2056 N N . GLY A 1 296 ? 11.135 -13.620 21.930 1.00 97.12 296 GLY A N 1
ATOM 2057 C CA . GLY A 1 296 ? 10.784 -15.016 21.670 1.00 97.12 296 GLY A CA 1
ATOM 2058 C C . GLY A 1 296 ? 9.296 -15.315 21.835 1.00 97.12 296 GLY A C 1
ATOM 2059 O O . GLY A 1 296 ? 8.951 -16.346 22.408 1.00 97.12 296 GLY A O 1
ATOM 2060 N N . ASN A 1 297 ? 8.422 -14.404 21.412 1.00 98.12 297 ASN A N 1
ATOM 2061 C CA . ASN A 1 297 ? 6.975 -14.508 21.560 1.00 98.12 297 ASN A CA 1
ATOM 2062 C C . ASN A 1 297 ? 6.272 -15.155 20.362 1.00 98.12 297 ASN A C 1
ATOM 2064 O O . ASN A 1 297 ? 5.325 -15.904 20.584 1.00 98.12 297 ASN A O 1
ATOM 2068 N N . GLY A 1 298 ? 6.733 -14.945 19.124 1.00 96.75 298 GLY A N 1
ATOM 2069 C CA . GLY A 1 298 ? 6.006 -15.355 17.912 1.00 96.75 298 GLY A CA 1
ATOM 2070 C C . GLY A 1 298 ? 5.648 -16.846 17.895 1.00 96.75 298 GLY A C 1
ATOM 2071 O O . GLY A 1 298 ? 4.516 -17.223 17.602 1.00 96.75 298 GLY A O 1
ATOM 2072 N N . GLN A 1 299 ? 6.583 -17.707 18.308 1.00 98.06 299 GLN A N 1
ATOM 2073 C CA . GLN A 1 299 ? 6.375 -19.161 18.412 1.00 98.06 299 GLN A CA 1
ATOM 2074 C C . GLN A 1 299 ? 6.005 -19.651 19.826 1.00 98.06 299 GLN A C 1
ATOM 2076 O O . GLN A 1 299 ? 5.859 -20.856 20.044 1.00 98.06 299 GLN A O 1
ATOM 2081 N N . ASN A 1 300 ? 5.879 -18.758 20.810 1.00 98.25 300 ASN A N 1
ATOM 2082 C CA . ASN A 1 300 ? 5.692 -19.124 22.211 1.00 98.25 300 ASN A CA 1
ATOM 2083 C C . ASN A 1 300 ? 4.209 -19.172 22.588 1.00 98.25 300 ASN A C 1
ATOM 2085 O O . ASN A 1 300 ? 3.629 -18.196 23.055 1.00 98.25 300 ASN A O 1
ATOM 2089 N N . THR A 1 301 ? 3.620 -20.362 22.491 1.00 98.31 301 THR A N 1
ATOM 2090 C CA . THR A 1 301 ? 2.222 -20.616 22.874 1.00 98.31 301 THR A CA 1
ATOM 2091 C C . THR A 1 301 ? 1.933 -20.417 24.370 1.00 98.31 301 THR A C 1
ATOM 2093 O O . THR A 1 301 ? 0.772 -20.462 24.763 1.00 98.31 301 THR A O 1
ATOM 2096 N N . ALA A 1 302 ? 2.938 -20.175 25.223 1.00 98.19 302 ALA A N 1
ATOM 2097 C CA . ALA A 1 302 ? 2.751 -19.758 26.617 1.00 98.19 302 ALA A CA 1
ATOM 2098 C C . ALA A 1 302 ? 2.683 -18.221 26.799 1.00 98.19 302 ALA A C 1
ATOM 2100 O O . ALA A 1 302 ? 2.673 -17.742 27.934 1.00 98.19 302 ALA A O 1
ATOM 2101 N N . SER A 1 303 ? 2.641 -17.453 25.705 1.00 97.94 303 SER A N 1
ATOM 2102 C CA . SER A 1 303 ? 2.484 -15.995 25.661 1.00 97.94 303 SER A CA 1
ATOM 2103 C C . SER A 1 303 ? 1.245 -15.612 24.845 1.00 97.94 303 SER A C 1
ATOM 2105 O O . SER A 1 303 ? 0.857 -16.333 23.932 1.00 97.94 303 SER A O 1
ATOM 2107 N N . LEU A 1 304 ? 0.620 -14.471 25.158 1.00 98.50 304 LEU A N 1
ATOM 2108 C CA . LEU A 1 304 ? -0.442 -13.887 24.318 1.00 98.50 304 LEU A CA 1
ATOM 2109 C C . LEU A 1 304 ? 0.115 -12.914 23.263 1.00 98.50 304 LEU A C 1
ATOM 2111 O O . LEU A 1 304 ? -0.641 -12.411 22.437 1.00 98.50 304 LEU A O 1
ATOM 2115 N N . LEU A 1 305 ? 1.419 -12.636 23.279 1.00 98.69 305 LEU A N 1
ATOM 2116 C CA . LEU A 1 305 ? 2.095 -11.810 22.278 1.00 98.69 305 LEU A CA 1
ATOM 2117 C C . LEU A 1 305 ? 2.402 -12.641 21.021 1.00 98.69 305 LEU A C 1
ATOM 2119 O O . LEU A 1 305 ? 2.763 -13.808 21.132 1.00 98.69 305 LEU A O 1
ATOM 2123 N N . GLY A 1 306 ? 2.275 -12.040 19.837 1.00 98.50 306 GLY A N 1
ATOM 2124 C CA . GLY A 1 306 ? 2.438 -12.715 18.541 1.00 98.50 306 GLY A CA 1
ATOM 2125 C C . GLY A 1 306 ? 1.236 -13.583 18.147 1.00 98.50 306 GLY A C 1
ATOM 2126 O O . GLY A 1 306 ? 1.394 -14.608 17.477 1.00 98.50 306 GLY A O 1
ATOM 2127 N N . THR A 1 307 ? 0.032 -13.210 18.603 1.00 98.88 307 THR A N 1
ATOM 2128 C CA . THR A 1 307 ? -1.183 -14.033 18.501 1.00 98.88 307 THR A CA 1
ATOM 2129 C C . THR A 1 307 ? -2.420 -13.254 18.051 1.00 98.88 307 THR A C 1
ATOM 2131 O O . THR A 1 307 ? -2.504 -12.026 18.144 1.00 98.88 307 THR A O 1
ATOM 2134 N N . VAL A 1 308 ? -3.430 -14.005 17.614 1.00 98.94 308 VAL A N 1
ATOM 2135 C CA . VAL A 1 308 ? -4.835 -13.602 17.729 1.00 98.94 308 VAL A CA 1
ATOM 2136 C C . VAL A 1 308 ? -5.462 -14.450 18.831 1.00 98.94 308 VAL A C 1
ATOM 2138 O O . VAL A 1 308 ? -5.341 -15.677 18.811 1.00 98.94 308 VAL A O 1
ATOM 2141 N N . ILE A 1 309 ? -6.155 -13.808 19.769 1.00 98.88 309 ILE A N 1
ATOM 2142 C CA . ILE A 1 309 ? -6.914 -14.466 20.841 1.00 98.88 309 ILE A CA 1
ATOM 2143 C C . ILE A 1 309 ? -8.420 -14.452 20.554 1.00 98.88 309 ILE A C 1
ATOM 2145 O O . ILE A 1 309 ? -8.893 -13.633 19.763 1.00 98.88 309 ILE A O 1
ATOM 2149 N N . ARG A 1 310 ? -9.170 -15.324 21.235 1.00 98.88 310 ARG A N 1
ATOM 2150 C CA . ARG A 1 310 ? -10.634 -15.450 21.155 1.00 98.88 310 ARG A CA 1
ATOM 2151 C C . ARG A 1 310 ? -11.207 -15.851 22.515 1.00 98.88 310 ARG A C 1
ATOM 2153 O O . ARG A 1 310 ? -10.845 -16.904 23.043 1.00 98.88 310 ARG A O 1
ATOM 2160 N N . VAL A 1 311 ? -12.103 -15.033 23.067 1.00 98.81 311 VAL A N 1
ATOM 2161 C CA . VAL A 1 311 ? -12.718 -15.232 24.394 1.00 98.81 311 VAL A CA 1
ATOM 2162 C C . VAL A 1 311 ? -14.234 -15.027 24.369 1.00 98.81 311 VAL A C 1
ATOM 2164 O O . VAL A 1 311 ? -14.756 -14.213 23.606 1.00 98.81 311 VAL A O 1
ATOM 2167 N N . ASP A 1 312 ? -14.940 -15.750 25.234 1.00 98.62 312 ASP A N 1
ATOM 2168 C CA . ASP A 1 312 ? -16.389 -15.657 25.414 1.00 98.62 312 ASP A CA 1
ATOM 2169 C C . ASP A 1 312 ? -16.722 -14.672 26.543 1.00 98.62 312 ASP A C 1
ATOM 2171 O O . ASP A 1 312 ? -16.566 -14.983 27.722 1.00 98.62 312 ASP A O 1
ATOM 2175 N N . VAL A 1 313 ? -17.164 -13.465 26.191 1.00 98.38 313 VAL A N 1
ATOM 2176 C CA . VAL A 1 313 ? -17.449 -12.392 27.162 1.00 98.38 313 VAL A CA 1
ATOM 2177 C C . VAL A 1 313 ? -18.821 -12.505 27.838 1.00 98.38 313 VAL A C 1
ATOM 2179 O O . VAL A 1 313 ? -19.067 -11.769 28.793 1.00 98.38 313 VAL A O 1
ATOM 2182 N N . ASP A 1 314 ? -19.681 -13.417 27.376 1.00 97.44 314 ASP A N 1
ATOM 2183 C CA . ASP A 1 314 ? -21.005 -13.690 27.952 1.00 97.44 314 ASP A CA 1
ATOM 2184 C C . ASP A 1 314 ? -21.006 -14.972 28.808 1.00 97.44 314 ASP A C 1
ATOM 2186 O O . ASP A 1 314 ? -21.782 -15.099 29.759 1.00 97.44 314 ASP A O 1
ATOM 2190 N N . GLY A 1 315 ? -20.100 -15.914 28.525 1.00 94.62 315 GLY A N 1
ATOM 2191 C CA . GLY A 1 315 ? -19.965 -17.196 29.222 1.00 94.62 315 GLY A CA 1
ATOM 2192 C C . GLY A 1 315 ? -19.431 -17.127 30.660 1.00 94.62 315 GLY A C 1
ATOM 2193 O O . GLY A 1 315 ? -19.397 -18.151 31.347 1.00 94.62 315 GLY A O 1
ATOM 2194 N N . GLY A 1 316 ? -19.013 -15.956 31.153 1.00 90.31 316 GLY A N 1
ATOM 2195 C CA . GLY A 1 316 ? -18.550 -15.785 32.532 1.00 90.31 316 GLY A CA 1
ATOM 2196 C C . GLY A 1 316 ? -18.001 -14.393 32.847 1.00 90.31 316 GLY A C 1
ATOM 2197 O O . GLY A 1 316 ? -17.880 -13.543 31.975 1.00 90.31 316 GLY A O 1
ATOM 2198 N N . THR A 1 317 ? -17.625 -14.172 34.111 1.00 89.75 317 THR A N 1
ATOM 2199 C CA . THR A 1 317 ? -16.988 -12.925 34.568 1.00 89.75 317 THR A CA 1
ATOM 2200 C C . THR A 1 317 ? -15.553 -13.223 35.021 1.00 89.75 317 THR A C 1
ATOM 2202 O O . THR A 1 317 ? -15.393 -13.981 35.980 1.00 89.75 317 THR A O 1
ATOM 2205 N N . PRO A 1 318 ? -14.509 -12.628 34.409 1.00 94.94 318 PRO A N 1
ATOM 2206 C CA . PRO A 1 318 ? -14.564 -11.586 33.377 1.00 94.94 318 PRO A CA 1
ATOM 2207 C C . PRO A 1 318 ? -14.847 -12.085 31.946 1.00 94.94 318 PRO A C 1
ATOM 2209 O O . PRO A 1 318 ? -15.232 -11.269 31.115 1.00 94.94 318 PRO A O 1
ATOM 2212 N N . TYR A 1 319 ? -14.625 -13.371 31.664 1.00 98.19 319 TYR A N 1
ATOM 2213 C CA . TYR A 1 319 ? -14.958 -14.076 30.417 1.00 98.19 319 TYR A CA 1
ATOM 2214 C C . TYR A 1 319 ? -14.821 -15.599 30.643 1.00 98.19 319 TYR A C 1
ATOM 2216 O O . TYR A 1 319 ? -14.345 -16.034 31.697 1.00 98.19 319 TYR A O 1
ATOM 2224 N N . ALA A 1 320 ? -15.203 -16.406 29.654 1.00 98.38 320 ALA A N 1
ATOM 2225 C CA . ALA A 1 320 ? -14.933 -17.838 29.549 1.00 98.38 320 ALA A CA 1
ATOM 2226 C C . ALA A 1 320 ? -14.081 -18.165 28.304 1.00 98.38 320 ALA A C 1
ATOM 2228 O O . ALA A 1 320 ? -13.902 -17.342 27.404 1.00 98.38 320 ALA A O 1
ATOM 2229 N N . ILE A 1 321 ? -13.537 -19.383 28.251 1.00 98.50 321 ILE A N 1
ATOM 2230 C CA . ILE A 1 321 ? -12.775 -19.886 27.102 1.00 98.50 321 ILE A CA 1
ATOM 2231 C C . ILE A 1 321 ? -13.703 -20.703 26.187 1.00 98.50 321 ILE A C 1
ATOM 2233 O O . ILE A 1 321 ? -14.313 -21.660 26.673 1.00 98.50 321 ILE A O 1
ATOM 2237 N N . PRO A 1 322 ? -13.785 -20.403 24.877 1.00 98.44 322 PRO A N 1
ATOM 2238 C CA . PRO A 1 322 ? -14.467 -21.262 23.914 1.00 98.44 322 PRO A CA 1
ATOM 2239 C C . PRO A 1 322 ? -13.874 -22.679 23.883 1.00 98.44 322 PRO A C 1
ATOM 2241 O O . PRO A 1 322 ? -12.666 -22.866 23.747 1.00 98.44 322 PRO A O 1
ATOM 2244 N N . ASN A 1 323 ? -14.730 -23.700 23.984 1.00 97.50 323 ASN A N 1
ATOM 2245 C CA . ASN A 1 323 ? -14.309 -25.107 24.100 1.00 97.50 323 ASN A CA 1
ATOM 2246 C C . ASN A 1 323 ? -13.610 -25.673 22.845 1.00 97.50 323 ASN A C 1
ATOM 2248 O O . ASN A 1 323 ? -13.061 -26.772 22.893 1.00 97.50 323 ASN A O 1
ATOM 2252 N N . ASP A 1 324 ? -13.669 -24.960 21.722 1.00 97.88 324 ASP A N 1
ATOM 2253 C CA . ASP A 1 324 ? -13.015 -25.265 20.448 1.00 97.88 324 ASP A CA 1
ATOM 2254 C C . ASP A 1 324 ? -11.730 -24.442 20.218 1.00 97.88 324 ASP A C 1
ATOM 2256 O O . ASP A 1 324 ? -11.126 -24.549 19.149 1.00 97.88 324 ASP A O 1
ATOM 2260 N N . ASN A 1 325 ? -11.278 -23.650 21.200 1.00 98.62 325 ASN A N 1
ATOM 2261 C CA . ASN A 1 325 ? -9.949 -23.040 21.152 1.00 98.62 325 ASN A CA 1
ATOM 2262 C C . ASN A 1 325 ? -8.848 -24.128 21.189 1.00 98.62 325 ASN A C 1
ATOM 2264 O O . ASN A 1 325 ? -8.949 -25.106 21.938 1.00 98.62 325 ASN A O 1
ATOM 2268 N N . PRO A 1 326 ? -7.756 -23.954 20.426 1.00 98.25 326 PRO A N 1
ATOM 2269 C CA . PRO A 1 326 ? -6.795 -25.011 20.104 1.00 98.25 326 PRO A CA 1
ATOM 2270 C C . PRO A 1 326 ? -5.985 -25.509 21.311 1.00 98.25 326 PRO A C 1
ATOM 2272 O O . PRO A 1 326 ? -5.542 -26.656 21.316 1.00 98.25 326 PRO A O 1
ATOM 2275 N N . PHE A 1 327 ? -5.824 -24.680 22.348 1.00 98.25 327 PHE A N 1
ATOM 2276 C CA . PHE A 1 327 ? -5.027 -24.989 23.543 1.00 98.25 327 PHE A CA 1
ATOM 2277 C C . PHE A 1 327 ? -5.857 -25.210 24.818 1.00 98.25 327 PHE A C 1
ATOM 2279 O O . PHE A 1 327 ? -5.293 -25.299 25.907 1.00 98.25 327 PHE A O 1
ATOM 2286 N N . VAL A 1 328 ? -7.185 -25.368 24.716 1.00 97.00 328 VAL A N 1
ATOM 2287 C CA . VAL A 1 328 ? -8.059 -25.634 25.883 1.00 97.00 328 VAL A CA 1
ATOM 2288 C C . VAL A 1 328 ? -7.662 -26.906 26.657 1.00 97.00 328 VAL A C 1
ATOM 2290 O O . VAL A 1 328 ? -7.857 -26.996 27.867 1.00 97.00 328 VAL A O 1
ATOM 2293 N N . GLY A 1 329 ? -7.051 -27.882 25.975 1.00 95.31 329 GLY A N 1
ATOM 2294 C CA . GLY A 1 329 ? -6.503 -29.110 26.567 1.00 95.31 329 GLY A CA 1
ATOM 2295 C C . GLY A 1 329 ? -5.063 -29.000 27.095 1.00 95.31 329 GLY A C 1
ATOM 2296 O O . GLY A 1 329 ? -4.500 -30.012 27.514 1.00 95.31 329 GLY A O 1
ATOM 2297 N N . GLY A 1 330 ? -4.458 -27.809 27.061 1.00 95.62 330 GLY A N 1
ATOM 2298 C CA . GLY A 1 330 ? -3.046 -27.561 27.362 1.00 95.62 330 GLY A CA 1
ATOM 2299 C C . GLY A 1 330 ? -2.148 -27.501 26.117 1.00 95.62 330 GLY A C 1
ATOM 2300 O O . GLY A 1 330 ? -2.597 -27.671 24.987 1.00 95.62 330 GLY A O 1
ATOM 2301 N N . GLY A 1 331 ? -0.853 -27.241 26.330 1.00 93.88 331 GLY A N 1
ATOM 2302 C CA . GLY A 1 331 ? 0.132 -27.005 25.258 1.00 93.88 331 GLY A CA 1
ATOM 2303 C C . GLY A 1 331 ? 0.287 -25.533 24.842 1.00 93.88 331 GLY A C 1
ATOM 2304 O O . GLY A 1 331 ? 1.171 -25.209 24.052 1.00 93.88 331 GLY A O 1
ATOM 2305 N N . GLY A 1 332 ? -0.529 -24.647 25.411 1.00 97.75 332 GLY A N 1
ATOM 2306 C CA . GLY A 1 332 ? -0.475 -23.197 25.252 1.00 97.75 332 GLY A CA 1
ATOM 2307 C C . GLY A 1 332 ? -1.468 -22.506 26.191 1.00 97.75 332 GLY A C 1
ATOM 2308 O O . GLY A 1 332 ? -2.129 -23.180 26.987 1.00 97.75 332 GLY A O 1
ATOM 2309 N N . LEU A 1 333 ? -1.572 -21.181 26.103 1.00 98.69 333 LEU A N 1
ATOM 2310 C CA . LEU A 1 333 ? -2.625 -20.400 26.754 1.00 98.69 333 LEU A CA 1
ATOM 2311 C C . LEU A 1 333 ? -3.954 -20.603 26.017 1.00 98.69 333 LEU A C 1
ATOM 2313 O O . LEU A 1 333 ? -4.009 -20.607 24.787 1.00 98.69 333 LEU A O 1
ATOM 2317 N N . ALA A 1 334 ? -5.027 -20.808 26.776 1.00 98.50 334 ALA A N 1
ATOM 2318 C CA . ALA A 1 334 ? -6.302 -21.292 26.251 1.00 98.50 334 ALA A CA 1
ATOM 2319 C C . ALA A 1 334 ? -7.083 -20.218 25.462 1.00 98.50 334 ALA A C 1
ATOM 2321 O O . ALA A 1 334 ? -7.994 -20.538 24.700 1.00 98.50 334 ALA A O 1
ATOM 2322 N N . GLU A 1 335 ? -6.705 -18.950 25.617 1.00 98.75 335 GLU A N 1
ATOM 2323 C CA . GLU A 1 335 ? -7.213 -17.778 24.906 1.00 98.75 335 GLU A CA 1
ATOM 2324 C C . GLU A 1 335 ? -6.724 -17.702 23.449 1.00 98.75 335 GLU A C 1
ATOM 2326 O O . GLU A 1 335 ? -7.376 -17.062 22.625 1.00 98.75 335 GLU A O 1
ATOM 2331 N N . ILE A 1 336 ? -5.580 -18.316 23.119 1.00 98.94 336 ILE A N 1
ATOM 2332 C CA . ILE A 1 336 ? -4.944 -18.215 21.795 1.00 98.94 336 ILE A CA 1
ATOM 2333 C C . ILE A 1 336 ? -5.802 -18.924 20.748 1.00 98.94 336 ILE A C 1
ATOM 2335 O O . ILE A 1 336 ? -6.031 -20.125 20.853 1.00 98.94 336 ILE A O 1
ATOM 2339 N N . TYR A 1 337 ? -6.203 -18.205 19.701 1.00 98.88 337 TYR A N 1
ATOM 2340 C CA . TYR A 1 337 ? -6.883 -18.744 18.519 1.00 98.88 337 TYR A CA 1
ATOM 2341 C C . TYR A 1 337 ? -5.899 -19.064 17.386 1.00 98.88 337 TYR A C 1
ATOM 2343 O O . TYR A 1 337 ? -6.052 -20.076 16.707 1.00 98.88 337 TYR A O 1
ATOM 2351 N N . ALA A 1 338 ? -4.875 -18.228 17.201 1.00 98.88 338 ALA A N 1
ATOM 2352 C CA . ALA A 1 338 ? -3.800 -18.398 16.221 1.00 98.88 338 ALA A CA 1
ATOM 2353 C C . ALA A 1 338 ? -2.508 -17.728 16.715 1.00 98.88 338 ALA A C 1
ATOM 2355 O O . ALA A 1 338 ? -2.574 -16.783 17.501 1.00 98.88 338 ALA A O 1
ATOM 2356 N N . TYR A 1 339 ? -1.345 -18.190 16.256 1.00 98.88 339 TYR A N 1
ATOM 2357 C CA . TYR A 1 339 ? -0.028 -17.705 16.702 1.00 98.88 339 TYR A CA 1
ATOM 2358 C C . TYR A 1 339 ? 0.989 -17.663 15.549 1.00 98.88 339 TYR A C 1
ATOM 2360 O O . TYR A 1 339 ? 0.654 -18.010 14.416 1.00 98.88 339 TYR A O 1
ATOM 2368 N N . GLY A 1 340 ? 2.227 -17.235 15.806 1.00 98.50 340 GLY A N 1
ATOM 2369 C CA . GLY A 1 340 ? 3.245 -17.077 14.762 1.00 98.50 340 GLY A CA 1
ATOM 2370 C C . GLY A 1 340 ? 3.089 -15.795 13.952 1.00 98.50 340 GLY A C 1
ATOM 2371 O O . GLY A 1 340 ? 3.465 -15.785 12.786 1.00 98.50 340 GLY A O 1
ATOM 2372 N N . LEU A 1 341 ? 2.507 -14.751 14.544 1.00 98.62 341 LEU A N 1
ATOM 2373 C CA . LEU A 1 341 ? 2.294 -13.437 13.928 1.00 98.62 341 LEU A CA 1
ATOM 2374 C C . LEU A 1 341 ? 3.295 -12.418 14.495 1.00 98.62 341 LEU A C 1
ATOM 2376 O O . LEU A 1 341 ? 3.775 -12.584 15.622 1.00 98.62 341 LEU A O 1
ATOM 2380 N N . ARG A 1 342 ? 3.599 -11.353 13.747 1.00 98.31 342 ARG A N 1
ATOM 2381 C CA . ARG A 1 342 ? 4.602 -10.347 14.142 1.00 98.31 342 ARG A CA 1
ATOM 2382 C C . ARG A 1 342 ? 3.986 -9.119 14.801 1.00 98.31 342 ARG A C 1
ATOM 2384 O O . ARG A 1 342 ? 4.264 -8.822 15.958 1.00 98.31 342 ARG A O 1
ATOM 2391 N N . ASN A 1 343 ? 3.162 -8.389 14.071 1.00 98.06 343 ASN A N 1
ATOM 2392 C CA . ASN A 1 343 ? 2.392 -7.235 14.511 1.00 98.06 343 ASN A CA 1
ATOM 2393 C C . ASN A 1 343 ? 1.087 -7.128 13.690 1.00 98.06 343 ASN A C 1
ATOM 2395 O O . ASN A 1 343 ? 0.971 -6.258 12.820 1.00 98.06 343 ASN A O 1
ATOM 2399 N N . PRO A 1 344 ? 0.096 -8.004 13.957 1.00 97.94 344 PRO A N 1
ATOM 2400 C CA . PRO A 1 344 ? -1.211 -7.982 13.305 1.00 97.94 344 PRO A CA 1
ATOM 2401 C C . PRO A 1 344 ? -1.997 -6.720 13.708 1.00 97.94 344 PRO A C 1
ATOM 2403 O O . PRO A 1 344 ? -2.719 -6.705 14.710 1.00 97.94 344 PRO A O 1
ATOM 2406 N N . TRP A 1 345 ? -1.830 -5.636 12.946 1.00 98.00 345 TRP A N 1
ATOM 2407 C CA . TRP A 1 345 ? -2.285 -4.289 13.312 1.00 98.00 345 TRP A CA 1
ATOM 2408 C C . TRP A 1 345 ? -3.801 -4.095 13.182 1.00 98.00 345 TRP A C 1
ATOM 2410 O O . TRP A 1 345 ? -4.414 -3.451 14.036 1.00 98.00 345 TRP A O 1
ATOM 2420 N N . ARG A 1 346 ? -4.428 -4.674 12.149 1.00 98.44 346 ARG A N 1
ATOM 2421 C CA . ARG A 1 346 ? -5.895 -4.738 12.009 1.00 98.44 346 ARG A CA 1
ATOM 2422 C C . ARG A 1 346 ? -6.352 -6.134 11.660 1.00 98.44 346 ARG A C 1
ATOM 2424 O O . ARG A 1 346 ? -5.718 -6.814 10.851 1.00 98.44 346 ARG A O 1
ATOM 2431 N N . ILE A 1 347 ? -7.499 -6.501 12.226 1.00 98.75 347 ILE A N 1
ATOM 2432 C CA . ILE A 1 347 ? -8.217 -7.729 11.907 1.00 98.75 347 ILE A CA 1
ATOM 2433 C C . ILE A 1 347 ? -9.664 -7.414 11.517 1.00 98.75 347 ILE A C 1
ATOM 2435 O O . ILE A 1 347 ? -10.286 -6.498 12.058 1.00 98.75 347 ILE A O 1
ATOM 2439 N N . SER A 1 348 ? -10.229 -8.169 10.580 1.00 98.56 348 SER A N 1
ATOM 2440 C CA . SER A 1 348 ? -11.628 -7.999 10.168 1.00 98.56 348 SER A CA 1
ATOM 2441 C C . SER A 1 348 ? -12.273 -9.311 9.739 1.00 98.56 348 SER A C 1
ATOM 2443 O O . SER A 1 348 ? -11.626 -10.194 9.181 1.00 98.56 348 SER A O 1
ATOM 2445 N N . PHE A 1 349 ? -13.572 -9.441 9.998 1.00 98.62 349 PHE A N 1
ATOM 2446 C CA . PHE A 1 349 ? -14.368 -10.561 9.510 1.00 98.62 349 PHE A CA 1
ATOM 2447 C C . PHE A 1 349 ? -15.057 -10.185 8.198 1.00 98.62 349 PHE A C 1
ATOM 2449 O O . PHE A 1 349 ? -15.754 -9.175 8.120 1.00 98.62 349 PHE A O 1
ATOM 2456 N N . ASP A 1 350 ? -14.925 -11.030 7.178 1.00 97.75 350 ASP A N 1
ATOM 2457 C CA . ASP A 1 350 ? -15.751 -10.938 5.974 1.00 97.75 350 ASP A CA 1
ATOM 2458 C C . ASP A 1 350 ? -17.194 -11.339 6.316 1.00 97.75 350 ASP A C 1
ATOM 2460 O O . ASP A 1 350 ? -17.501 -12.526 6.461 1.00 97.75 350 ASP A O 1
ATOM 2464 N N . ARG A 1 351 ? -18.094 -10.352 6.412 1.00 90.38 351 ARG A N 1
ATOM 2465 C CA . ARG A 1 351 ? -19.503 -10.542 6.815 1.00 90.38 351 ARG A CA 1
ATOM 2466 C C . ARG A 1 351 ? -20.268 -11.595 6.012 1.00 90.38 351 ARG A C 1
ATOM 2468 O O . ARG A 1 351 ? -21.266 -12.114 6.499 1.00 90.38 351 ARG A O 1
ATOM 2475 N N . ASN A 1 352 ? -19.833 -11.915 4.792 1.00 91.69 352 ASN A N 1
ATOM 2476 C CA . ASN A 1 352 ? -20.523 -12.875 3.930 1.00 91.69 352 ASN A CA 1
ATOM 2477 C C . ASN A 1 352 ? -20.134 -14.343 4.194 1.00 91.69 352 ASN A C 1
ATOM 2479 O O . ASN A 1 352 ? -20.886 -15.242 3.827 1.00 91.69 352 ASN A O 1
ATOM 2483 N N . ASN A 1 353 ? -18.951 -14.618 4.756 1.00 93.75 353 ASN A N 1
ATOM 2484 C CA . ASN A 1 353 ? -18.458 -15.997 4.937 1.00 93.75 353 ASN A CA 1
ATOM 2485 C C . ASN A 1 353 ? -17.746 -16.268 6.274 1.00 93.75 353 ASN A C 1
ATOM 2487 O O . ASN A 1 353 ? -17.358 -17.408 6.517 1.00 93.75 353 ASN A O 1
ATOM 2491 N N . GLY A 1 354 ? -17.569 -15.257 7.127 1.00 96.56 354 GLY A N 1
ATOM 2492 C CA . GLY A 1 354 ? -16.970 -15.400 8.451 1.00 96.56 354 GLY A CA 1
ATOM 2493 C C . GLY A 1 354 ? -15.455 -15.615 8.471 1.00 96.56 354 GLY A C 1
ATOM 2494 O O . GLY A 1 354 ? -14.918 -15.915 9.534 1.00 96.56 354 GLY A O 1
ATOM 2495 N N . ARG A 1 355 ? -14.741 -15.466 7.346 1.00 97.62 355 ARG A N 1
ATOM 2496 C CA . ARG A 1 355 ? -13.269 -15.517 7.347 1.00 97.62 355 ARG A CA 1
ATOM 2497 C C . ARG A 1 355 ? -12.699 -14.323 8.098 1.00 97.62 355 ARG A C 1
ATOM 2499 O O . ARG A 1 355 ? -13.053 -13.185 7.787 1.00 97.62 355 ARG A O 1
ATOM 2506 N N . LEU A 1 356 ? -11.784 -14.596 9.021 1.00 98.81 356 LEU A N 1
ATOM 2507 C CA . LEU A 1 356 ? -10.970 -13.585 9.679 1.00 98.81 356 LEU A CA 1
ATOM 2508 C C . LEU A 1 356 ? -9.764 -13.251 8.798 1.00 98.81 356 LEU A C 1
ATOM 2510 O O . LEU A 1 356 ? -9.036 -14.142 8.365 1.00 98.81 356 LEU A O 1
ATOM 2514 N N . TRP A 1 357 ? -9.556 -11.969 8.543 1.00 98.69 357 TRP A N 1
ATOM 2515 C CA . TRP A 1 357 ? -8.413 -11.415 7.829 1.00 98.69 357 TRP A CA 1
ATOM 2516 C C . TRP A 1 357 ? -7.534 -10.630 8.796 1.00 98.69 357 TRP A C 1
ATOM 2518 O O . TRP A 1 357 ? -8.047 -10.059 9.759 1.00 98.69 357 TRP A O 1
ATOM 2528 N N . ALA A 1 358 ? -6.235 -10.568 8.518 1.00 98.69 358 ALA A N 1
ATOM 2529 C CA . ALA A 1 358 ? -5.276 -9.726 9.223 1.00 98.69 358 ALA A CA 1
ATOM 2530 C C . ALA A 1 358 ? -4.326 -9.040 8.233 1.00 98.69 358 ALA A C 1
ATOM 2532 O O . ALA A 1 358 ? -3.920 -9.650 7.242 1.00 98.69 358 ALA A O 1
ATOM 2533 N N . GLY A 1 359 ? -3.957 -7.788 8.510 1.00 98.19 359 GLY A N 1
ATOM 2534 C CA . GLY A 1 359 ? -2.710 -7.206 8.004 1.00 98.19 359 GLY A CA 1
ATOM 2535 C C . GLY A 1 359 ? -1.630 -7.366 9.069 1.00 98.19 359 GLY A C 1
ATOM 2536 O O . GLY A 1 359 ? -1.839 -6.893 10.188 1.00 98.19 359 GLY A O 1
ATOM 2537 N N . ASP A 1 360 ? -0.531 -8.047 8.746 1.00 98.19 360 ASP A N 1
ATOM 2538 C CA . ASP A 1 360 ? 0.585 -8.296 9.665 1.00 98.19 360 ASP A CA 1
ATOM 2539 C C . ASP A 1 360 ? 1.846 -7.549 9.202 1.00 98.19 360 ASP A C 1
ATOM 2541 O O . ASP A 1 360 ? 2.306 -7.729 8.069 1.00 98.19 360 ASP A O 1
ATOM 2545 N N . VAL A 1 361 ? 2.362 -6.659 10.060 1.00 97.81 361 VAL A N 1
ATOM 2546 C CA . VAL A 1 361 ? 3.450 -5.740 9.700 1.00 97.81 361 VAL A CA 1
ATOM 2547 C C . VAL A 1 361 ? 4.792 -6.457 9.702 1.00 97.81 361 VAL A C 1
ATOM 2549 O O . VAL A 1 361 ? 5.233 -6.980 10.730 1.00 97.81 361 VAL A O 1
ATOM 2552 N N . GLY A 1 362 ? 5.475 -6.394 8.562 1.00 93.12 362 GLY A N 1
ATOM 2553 C CA . GLY A 1 362 ?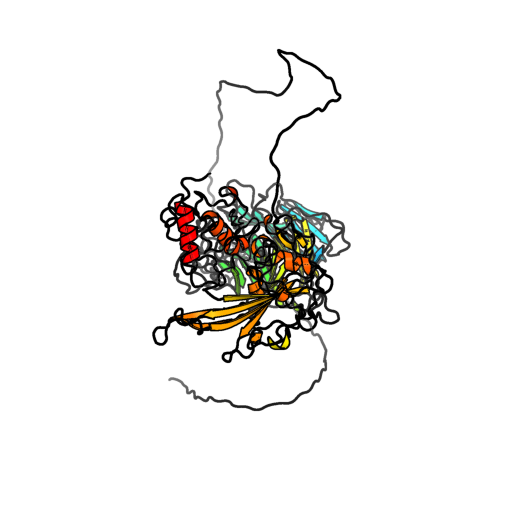 6.770 -7.022 8.303 1.00 93.12 362 GLY A CA 1
ATOM 2554 C C . GLY A 1 362 ? 7.967 -6.344 8.966 1.00 93.12 362 GLY A C 1
ATOM 2555 O O . GLY A 1 362 ? 7.857 -5.303 9.616 1.00 93.12 362 GLY A O 1
ATOM 2556 N N . GLN A 1 363 ? 9.161 -6.912 8.772 1.00 89.00 363 GLN A N 1
ATOM 2557 C CA . GLN A 1 363 ? 10.413 -6.341 9.282 1.00 89.00 363 GLN A CA 1
ATOM 2558 C C . GLN A 1 363 ? 11.414 -5.940 8.200 1.00 89.00 363 GLN A C 1
ATOM 2560 O O . GLN A 1 363 ? 12.004 -4.855 8.277 1.00 89.00 363 GLN A O 1
ATOM 2565 N N . ARG A 1 364 ? 11.663 -6.811 7.219 1.00 80.31 364 ARG A N 1
ATOM 2566 C CA . ARG A 1 364 ? 12.713 -6.641 6.203 1.00 80.31 364 ARG A CA 1
ATOM 2567 C C . ARG A 1 364 ? 12.279 -7.090 4.820 1.00 80.31 364 ARG A C 1
ATOM 2569 O O . ARG A 1 364 ? 12.506 -6.348 3.868 1.00 80.31 364 ARG A O 1
ATOM 2576 N N . GLY A 1 365 ? 11.714 -8.286 4.707 1.00 75.38 365 GLY A N 1
ATOM 2577 C CA . GLY A 1 365 ? 11.306 -8.872 3.438 1.00 75.38 365 GLY A CA 1
ATOM 2578 C C . GLY A 1 365 ? 9.969 -8.327 2.957 1.00 75.38 365 GLY A C 1
ATOM 2579 O O . GLY A 1 365 ? 9.902 -7.685 1.904 1.00 75.38 365 GLY A O 1
ATOM 2580 N N . PHE A 1 366 ? 8.911 -8.584 3.725 1.00 85.50 366 PHE A N 1
ATOM 2581 C CA . PHE A 1 366 ? 7.539 -8.552 3.226 1.00 85.50 366 PHE A CA 1
ATOM 2582 C C . PHE A 1 366 ? 6.555 -8.027 4.261 1.00 85.50 366 PHE A C 1
ATOM 2584 O O . PHE A 1 366 ? 6.648 -8.361 5.433 1.00 85.50 366 PHE A O 1
ATOM 2591 N N . GLU A 1 367 ? 5.591 -7.253 3.789 1.00 93.19 367 GLU A N 1
ATOM 2592 C CA . GLU A 1 367 ? 4.346 -6.957 4.488 1.00 93.19 367 GLU A CA 1
ATOM 2593 C C . GLU A 1 367 ? 3.280 -7.988 4.074 1.00 93.19 367 GLU A C 1
ATOM 2595 O O . GLU A 1 367 ? 3.251 -8.401 2.906 1.00 93.19 367 GLU A O 1
ATOM 2600 N N . GLU A 1 368 ? 2.404 -8.406 4.994 1.00 94.44 368 GLU A N 1
ATOM 2601 C CA . GLU A 1 368 ? 1.554 -9.591 4.806 1.00 94.44 368 GLU A CA 1
ATOM 2602 C C . GLU A 1 368 ? 0.051 -9.347 4.982 1.00 94.44 368 GLU A C 1
ATOM 2604 O O . GLU A 1 368 ? -0.403 -8.661 5.899 1.00 94.44 368 GLU A O 1
ATOM 2609 N N . VAL A 1 369 ? -0.742 -10.028 4.153 1.00 97.31 369 VAL A N 1
ATOM 2610 C CA . VAL A 1 369 ? -2.173 -10.259 4.360 1.00 97.31 369 VAL A CA 1
ATOM 2611 C C . VAL A 1 369 ? -2.396 -11.738 4.657 1.00 97.31 369 VAL A C 1
ATOM 2613 O O . VAL A 1 369 ? -2.174 -12.606 3.809 1.00 97.31 369 VAL A O 1
ATOM 2616 N N . ASN A 1 370 ? -2.913 -12.015 5.849 1.00 98.12 370 ASN A N 1
ATOM 2617 C CA . ASN A 1 370 ? -3.179 -13.358 6.349 1.00 98.12 370 ASN A CA 1
ATOM 2618 C C . ASN A 1 370 ? -4.691 -13.621 6.451 1.00 98.12 370 ASN A C 1
ATOM 2620 O O . ASN A 1 370 ? -5.464 -12.732 6.812 1.00 98.12 370 ASN A O 1
ATOM 2624 N N . VAL A 1 371 ? -5.121 -14.856 6.167 1.00 98.12 371 VAL A N 1
ATOM 2625 C CA . VAL A 1 371 ? -6.452 -15.356 6.562 1.00 98.12 371 VAL A CA 1
ATOM 2626 C C . VAL A 1 371 ? -6.266 -16.242 7.784 1.00 98.12 371 VAL A C 1
ATOM 2628 O O . VAL A 1 371 ? -5.601 -17.276 7.716 1.00 98.12 371 VAL A O 1
ATOM 2631 N N . ILE A 1 372 ? -6.823 -15.797 8.908 1.00 98.75 372 ILE A N 1
ATOM 2632 C CA . ILE A 1 372 ? -6.581 -16.353 10.236 1.00 98.75 372 ILE A CA 1
ATOM 2633 C C . ILE A 1 372 ? -7.561 -17.500 10.515 1.00 98.75 372 ILE A C 1
ATOM 2635 O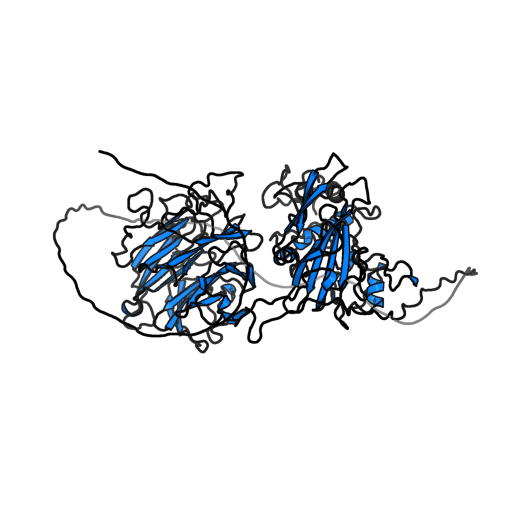 O . ILE A 1 372 ? -8.761 -17.286 10.700 1.00 98.75 372 ILE A O 1
ATOM 2639 N N . GLU A 1 373 ? -7.042 -18.725 10.577 1.00 98.56 373 GLU A N 1
ATOM 2640 C CA . GLU A 1 373 ? -7.796 -19.933 10.926 1.00 98.56 373 GLU A CA 1
ATOM 2641 C C . GLU A 1 373 ? -7.398 -20.458 12.318 1.00 98.56 373 GLU A C 1
ATOM 2643 O O . GLU A 1 373 ? -6.271 -20.276 12.781 1.00 98.56 373 GLU A O 1
ATOM 2648 N N . ASN A 1 374 ? -8.331 -21.155 12.972 1.00 98.50 374 ASN A N 1
ATOM 2649 C CA . ASN A 1 374 ? -8.153 -21.739 14.302 1.00 98.50 374 ASN A CA 1
ATOM 2650 C C . ASN A 1 374 ? -6.950 -22.712 14.354 1.00 98.50 374 ASN A C 1
ATOM 2652 O O . ASN A 1 374 ? -6.844 -23.634 13.540 1.00 98.50 374 ASN A O 1
ATOM 2656 N N . GLY A 1 375 ? -6.061 -22.517 15.331 1.00 98.25 375 GLY A N 1
ATOM 2657 C CA . GLY A 1 375 ? -4.925 -23.389 15.636 1.00 98.25 375 GLY A CA 1
ATOM 2658 C C . GLY A 1 375 ? -3.740 -23.267 14.680 1.00 98.25 375 GLY A C 1
ATOM 2659 O O . GLY A 1 375 ? -2.808 -24.067 14.771 1.00 98.25 375 GLY A O 1
ATOM 2660 N N . LYS A 1 376 ? -3.760 -22.303 13.754 1.00 98.69 376 LYS A N 1
ATOM 2661 C CA . LYS A 1 376 ? -2.678 -22.103 12.786 1.00 98.69 376 LYS A CA 1
ATOM 2662 C C . LYS A 1 376 ? -1.497 -21.331 13.359 1.00 98.69 376 LYS A C 1
ATOM 2664 O O . LYS A 1 376 ? -1.639 -20.480 14.237 1.00 98.69 376 LYS A O 1
ATOM 2669 N N . ASN A 1 377 ? -0.343 -21.645 12.782 1.00 98.69 377 ASN A N 1
ATOM 2670 C CA . ASN A 1 377 ? 0.931 -20.982 12.987 1.00 98.69 377 ASN A CA 1
ATOM 2671 C C . ASN A 1 377 ? 1.291 -20.216 11.705 1.00 98.69 377 ASN A C 1
ATOM 2673 O O . ASN A 1 377 ? 1.430 -20.850 10.658 1.00 98.69 377 ASN A O 1
ATOM 2677 N N . TYR A 1 378 ? 1.438 -18.894 11.784 1.00 98.50 378 TYR A N 1
ATOM 2678 C CA . TYR A 1 378 ? 1.804 -18.018 10.655 1.00 98.50 378 TYR A CA 1
ATOM 2679 C C . TYR A 1 378 ? 3.324 -17.840 10.499 1.00 98.50 378 TYR A C 1
ATOM 2681 O O . TYR A 1 378 ? 3.807 -17.226 9.557 1.00 98.50 378 TYR A O 1
ATOM 2689 N N . GLY A 1 379 ? 4.097 -18.501 11.364 1.00 97.81 379 GLY A N 1
ATOM 2690 C CA . GLY A 1 379 ? 5.503 -18.790 11.130 1.00 97.81 379 GLY A CA 1
ATOM 2691 C C . GLY A 1 379 ? 6.508 -17.759 11.621 1.00 97.81 379 GLY A C 1
ATOM 2692 O O . GLY A 1 379 ? 7.671 -18.130 11.732 1.00 97.81 379 GLY A O 1
ATOM 2693 N N . TRP A 1 380 ? 6.134 -16.541 12.014 1.00 98.19 380 TRP A N 1
ATOM 2694 C CA . TRP A 1 380 ? 7.086 -15.585 12.602 1.00 98.19 380 TRP A CA 1
ATOM 2695 C C . TRP A 1 380 ? 7.711 -16.136 13.906 1.00 98.19 380 TRP A C 1
ATOM 2697 O O . TRP A 1 380 ? 6.968 -16.656 14.749 1.00 98.19 380 TRP A O 1
ATOM 2707 N N . PRO A 1 381 ? 9.046 -16.064 14.121 1.00 96.50 381 PRO A N 1
ATOM 2708 C CA . PRO A 1 381 ? 10.110 -15.521 13.263 1.00 96.50 381 PRO A CA 1
ATOM 2709 C C . PRO A 1 381 ? 10.890 -16.607 12.483 1.00 96.50 381 PRO A C 1
ATOM 2711 O O . PRO A 1 381 ? 12.058 -16.423 12.158 1.00 96.50 381 PRO A O 1
ATOM 2714 N N . ILE A 1 382 ? 10.304 -17.782 12.237 1.00 97.19 382 ILE A N 1
ATOM 2715 C CA . ILE A 1 382 ? 10.875 -18.826 11.365 1.00 97.19 382 I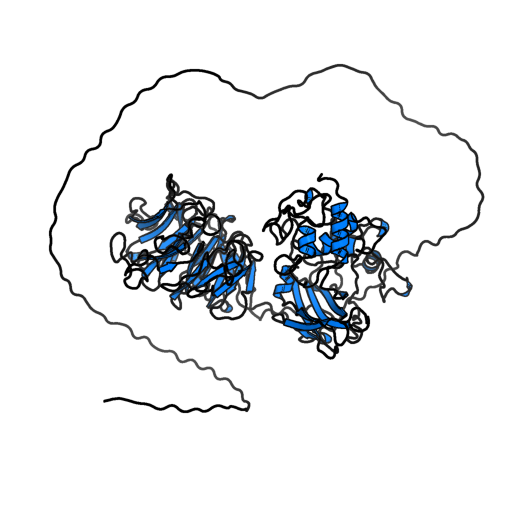LE A CA 1
ATOM 2716 C C . ILE A 1 382 ? 10.784 -18.376 9.898 1.00 97.19 382 ILE A C 1
ATOM 2718 O O . ILE A 1 382 ? 11.737 -18.538 9.132 1.00 97.19 382 ILE A O 1
ATOM 2722 N N . THR A 1 383 ? 9.652 -17.779 9.522 1.00 93.62 383 THR A N 1
ATOM 2723 C CA . THR A 1 383 ? 9.391 -17.203 8.197 1.00 93.62 383 THR A CA 1
ATOM 2724 C C . THR A 1 383 ? 8.980 -15.734 8.277 1.00 93.62 383 THR A C 1
ATOM 2726 O O . THR A 1 383 ? 8.441 -15.279 9.283 1.00 93.62 383 THR A O 1
ATOM 2729 N N . GLU A 1 384 ? 9.243 -15.009 7.192 1.00 91.75 384 GLU A N 1
ATOM 2730 C CA . GLU A 1 384 ? 8.678 -13.699 6.861 1.00 91.75 384 GLU A CA 1
ATOM 2731 C C . GLU A 1 384 ? 8.186 -13.792 5.407 1.00 91.75 384 GLU A C 1
ATOM 2733 O O . GLU A 1 384 ? 8.963 -14.075 4.484 1.00 91.75 384 GLU A O 1
ATOM 2738 N N . GLY A 1 385 ? 6.886 -13.619 5.191 1.00 86.44 385 GLY A N 1
ATOM 2739 C CA . GLY A 1 385 ? 6.211 -13.932 3.939 1.00 86.44 385 GLY A CA 1
ATOM 2740 C C . GLY A 1 385 ? 6.375 -15.405 3.549 1.00 86.44 385 GLY A C 1
ATOM 2741 O O . GLY A 1 385 ? 6.128 -16.321 4.327 1.00 86.44 385 GLY A O 1
ATOM 2742 N N . ILE A 1 386 ? 6.841 -15.627 2.320 1.00 78.25 386 ILE A N 1
ATOM 2743 C CA . ILE A 1 386 ? 7.183 -16.954 1.771 1.00 78.25 386 ILE A CA 1
ATOM 2744 C C . ILE A 1 386 ? 8.666 -17.330 1.970 1.00 78.25 386 ILE A C 1
ATOM 2746 O O . ILE A 1 386 ? 9.143 -18.310 1.397 1.00 78.25 386 ILE A O 1
ATOM 2750 N N . GLY A 1 387 ? 9.430 -16.522 2.712 1.00 80.56 387 GLY A N 1
ATOM 2751 C CA . GLY A 1 387 ? 10.869 -16.696 2.918 1.00 80.56 387 GLY A CA 1
ATOM 2752 C C . GLY A 1 387 ? 11.220 -17.076 4.354 1.00 80.56 387 GLY A C 1
ATOM 2753 O O . GLY A 1 387 ? 10.506 -16.742 5.292 1.00 80.56 387 GLY A O 1
ATOM 2754 N N . CYS A 1 388 ? 12.358 -17.742 4.539 1.00 89.50 388 CYS A N 1
ATOM 2755 C CA . CYS A 1 388 ? 12.932 -17.957 5.865 1.00 89.50 388 CYS A CA 1
ATOM 2756 C C . CYS A 1 388 ? 13.526 -16.649 6.403 1.00 89.50 388 CYS A C 1
ATOM 2758 O O . CYS A 1 388 ? 14.270 -15.963 5.697 1.00 89.50 388 CYS A O 1
ATOM 2760 N N . TYR A 1 389 ? 13.212 -16.296 7.648 1.00 89.56 389 TYR A N 1
ATOM 2761 C CA . TYR A 1 389 ? 13.695 -15.054 8.249 1.00 89.56 389 TYR A CA 1
ATOM 2762 C C . TYR A 1 389 ? 15.143 -15.219 8.756 1.00 89.56 389 TYR A C 1
ATOM 2764 O O . TYR A 1 389 ? 15.458 -16.153 9.488 1.00 89.56 389 TYR A O 1
ATOM 2772 N N . GLU A 1 390 ? 16.039 -14.323 8.319 1.00 86.62 390 GLU A N 1
ATOM 2773 C CA . GLU A 1 390 ? 17.488 -14.307 8.623 1.00 86.62 390 GLU A CA 1
ATOM 2774 C C . GLU A 1 390 ? 18.250 -15.644 8.426 1.00 86.62 390 GLU A C 1
ATOM 2776 O O . GLU A 1 390 ? 19.330 -15.836 8.987 1.00 86.62 390 GLU A O 1
ATOM 2781 N N . ALA A 1 391 ? 17.746 -16.547 7.577 1.00 80.69 391 ALA A N 1
ATOM 2782 C CA . ALA A 1 391 ? 18.381 -17.830 7.268 1.00 80.69 391 ALA A CA 1
ATOM 2783 C C . ALA A 1 391 ? 18.166 -18.258 5.806 1.00 80.69 391 ALA A C 1
ATOM 2785 O O . ALA A 1 391 ? 17.090 -18.064 5.250 1.00 80.69 391 ALA A O 1
ATOM 2786 N N . ASP A 1 392 ? 19.157 -18.933 5.210 1.00 76.50 392 ASP A N 1
ATOM 2787 C CA . ASP A 1 392 ? 19.054 -19.488 3.845 1.00 76.50 392 ASP A CA 1
ATOM 2788 C C . ASP A 1 392 ? 18.026 -20.633 3.735 1.00 76.50 392 ASP A C 1
ATOM 2790 O O . ASP A 1 392 ? 17.556 -20.963 2.646 1.00 76.50 392 ASP A O 1
ATOM 2794 N N . SER A 1 393 ? 17.703 -21.290 4.855 1.00 83.88 393 SER A N 1
ATOM 2795 C CA . SER A 1 393 ? 16.690 -22.347 4.931 1.00 83.88 393 SER A CA 1
ATOM 2796 C C . SER A 1 393 ? 16.168 -22.524 6.359 1.00 83.88 393 SER A C 1
ATOM 2798 O O . SER A 1 393 ? 16.864 -22.241 7.334 1.00 83.88 393 SER A O 1
ATOM 2800 N N . CYS A 1 394 ? 14.936 -23.011 6.474 1.00 92.38 394 CYS A N 1
ATOM 2801 C CA . CYS A 1 394 ? 14.196 -23.181 7.718 1.00 92.38 394 CYS A CA 1
ATOM 2802 C C . CYS A 1 394 ? 13.178 -24.323 7.564 1.00 92.38 394 CYS A C 1
ATOM 2804 O O . CYS A 1 394 ? 12.913 -24.794 6.456 1.00 92.38 394 CYS A O 1
ATOM 2806 N N . ASN A 1 395 ? 12.606 -24.798 8.673 1.00 93.25 395 ASN A N 1
ATOM 2807 C CA . ASN A 1 395 ? 11.559 -25.816 8.631 1.00 93.25 395 ASN A CA 1
ATOM 2808 C C . ASN A 1 395 ? 10.174 -25.161 8.520 1.00 93.25 395 ASN A C 1
ATOM 2810 O O . ASN A 1 395 ? 9.645 -24.683 9.519 1.00 93.25 395 ASN A O 1
ATOM 2814 N N . THR A 1 396 ? 9.573 -25.202 7.332 1.00 93.00 396 THR A N 1
ATOM 2815 C CA . THR A 1 396 ? 8.224 -24.671 7.070 1.00 93.00 396 THR A CA 1
ATOM 2816 C C . THR A 1 396 ? 7.092 -25.668 7.361 1.00 93.00 396 THR A C 1
ATOM 2818 O O . THR A 1 396 ? 5.917 -25.359 7.170 1.00 93.00 396 THR A O 1
ATOM 2821 N N . SER A 1 397 ? 7.404 -26.878 7.846 1.00 95.81 397 SER A N 1
ATOM 2822 C CA . SER A 1 397 ? 6.403 -27.915 8.126 1.00 95.81 397 SER A CA 1
ATOM 2823 C C . SER A 1 397 ? 5.406 -27.481 9.206 1.00 95.81 397 SER A C 1
ATOM 2825 O O . SER A 1 397 ? 5.740 -27.454 10.389 1.00 95.81 397 SER A O 1
ATOM 2827 N N . GLY A 1 398 ? 4.151 -27.262 8.807 1.00 93.94 398 GLY A N 1
ATOM 2828 C CA . GLY A 1 398 ? 3.061 -26.859 9.703 1.00 93.94 398 GLY A CA 1
ATOM 2829 C C . GLY A 1 398 ? 2.887 -25.345 9.844 1.00 93.94 398 GLY A C 1
ATOM 2830 O O . GLY A 1 398 ? 2.018 -24.920 10.603 1.00 93.94 398 GLY A O 1
ATOM 2831 N N . LEU A 1 399 ? 3.674 -24.549 9.113 1.00 97.44 399 LEU A N 1
ATOM 2832 C CA . LEU A 1 399 ? 3.457 -23.111 8.976 1.00 97.44 399 LEU A CA 1
ATOM 2833 C C . LEU A 1 399 ? 2.369 -22.834 7.925 1.00 97.44 399 LEU A C 1
ATOM 2835 O O . LEU A 1 399 ? 2.062 -23.684 7.085 1.00 97.44 399 LEU A O 1
ATOM 2839 N N . THR A 1 400 ? 1.773 -21.649 7.999 1.00 96.81 400 THR A N 1
ATOM 2840 C CA . THR A 1 400 ? 0.690 -21.183 7.125 1.00 96.81 400 THR A CA 1
ATOM 2841 C C . THR A 1 400 ? 1.176 -19.946 6.388 1.00 96.81 400 THR A C 1
ATOM 2843 O O . THR A 1 400 ? 1.528 -18.963 7.027 1.00 96.81 400 THR A O 1
ATOM 2846 N N . GLU A 1 401 ? 1.221 -20.010 5.059 1.00 89.88 401 GLU A N 1
ATOM 2847 C CA . GLU A 1 401 ? 1.667 -18.894 4.220 1.00 89.88 401 GLU A CA 1
ATOM 2848 C C . GLU A 1 401 ? 0.597 -17.785 4.141 1.00 89.88 401 GLU A C 1
ATOM 2850 O O . GLU A 1 401 ? -0.605 -18.092 4.166 1.00 89.88 401 GLU A O 1
ATOM 2855 N N . PRO A 1 402 ? 1.000 -16.508 3.994 1.00 93.00 402 PRO A N 1
ATOM 2856 C CA . PRO A 1 402 ? 0.070 -15.415 3.744 1.00 93.00 402 PRO A CA 1
ATOM 2857 C C . PRO A 1 402 ? -0.616 -15.558 2.384 1.00 93.00 402 PRO A C 1
ATOM 2859 O O . PRO A 1 402 ? -0.039 -16.035 1.407 1.00 93.00 402 PRO A O 1
ATOM 2862 N N . VAL A 1 403 ? -1.866 -15.098 2.302 1.00 90.06 403 VAL A N 1
ATOM 2863 C CA . VAL A 1 403 ? -2.670 -15.185 1.069 1.00 90.06 403 VAL A CA 1
ATOM 2864 C C . VAL A 1 403 ? -2.312 -14.094 0.062 1.00 90.06 403 VAL A C 1
ATOM 2866 O O . VAL A 1 403 ? -2.568 -14.239 -1.130 1.00 90.06 403 VAL A O 1
ATOM 2869 N N . ALA A 1 404 ? -1.717 -13.005 0.542 1.00 87.25 404 ALA A N 1
ATOM 2870 C CA . ALA A 1 404 ? -1.134 -11.947 -0.262 1.00 87.25 404 ALA A CA 1
ATOM 2871 C C . ALA A 1 404 ? 0.019 -11.298 0.512 1.00 87.25 404 ALA A C 1
ATOM 2873 O O . ALA A 1 404 ? -0.001 -11.231 1.737 1.00 87.25 404 ALA A O 1
ATOM 2874 N N . LEU A 1 405 ? 1.028 -10.813 -0.207 1.00 87.25 405 LEU A N 1
ATOM 2875 C CA . LEU A 1 405 ? 2.205 -10.166 0.367 1.00 87.25 405 LEU A CA 1
ATOM 2876 C C . LEU A 1 405 ? 2.754 -9.127 -0.606 1.00 87.25 405 LEU A C 1
ATOM 2878 O O . LEU A 1 405 ? 2.595 -9.272 -1.822 1.00 87.25 405 LEU A O 1
ATOM 2882 N N . TYR A 1 406 ? 3.450 -8.116 -0.092 1.00 76.75 406 TYR A N 1
ATOM 2883 C CA . TYR A 1 406 ? 4.241 -7.205 -0.917 1.00 76.75 406 TYR A CA 1
ATOM 2884 C C . TYR A 1 406 ? 5.619 -6.938 -0.292 1.00 76.75 406 TYR A C 1
ATOM 2886 O O . TYR A 1 406 ? 5.738 -6.856 0.929 1.00 76.75 406 TYR A O 1
ATOM 2894 N N . PRO A 1 407 ? 6.694 -6.810 -1.094 1.00 77.62 407 PRO A N 1
ATOM 2895 C CA . PRO A 1 407 ? 8.017 -6.491 -0.568 1.00 77.62 407 PRO A CA 1
ATOM 2896 C C . PRO A 1 407 ? 8.045 -5.136 0.140 1.00 77.62 407 PRO A C 1
ATOM 2898 O O . PRO A 1 407 ? 7.438 -4.179 -0.346 1.00 77.62 407 PRO A O 1
ATOM 2901 N N . ARG A 1 408 ? 8.884 -5.003 1.172 1.00 75.75 408 ARG A N 1
ATOM 2902 C CA . ARG A 1 408 ? 9.116 -3.753 1.936 1.00 75.75 408 ARG A CA 1
ATOM 2903 C C . ARG A 1 408 ? 9.689 -2.580 1.112 1.00 75.75 408 ARG A C 1
ATOM 2905 O O . ARG A 1 408 ? 9.926 -1.493 1.618 1.00 75.75 408 ARG A O 1
ATOM 2912 N N . ALA A 1 409 ? 9.934 -2.782 -0.183 1.00 69.38 409 ALA A N 1
ATOM 2913 C CA . ALA A 1 409 ? 10.252 -1.724 -1.148 1.00 69.38 409 ALA A CA 1
ATOM 2914 C C . ALA A 1 409 ? 9.000 -1.104 -1.816 1.00 69.38 409 ALA A C 1
ATOM 2916 O O . ALA A 1 409 ? 9.114 -0.115 -2.538 1.00 69.38 409 ALA A O 1
ATOM 2917 N N . GLN A 1 410 ? 7.814 -1.697 -1.627 1.00 63.09 410 GLN A N 1
ATOM 2918 C CA . GLN A 1 410 ? 6.536 -1.226 -2.185 1.00 63.09 410 GLN A CA 1
ATOM 2919 C C . GLN A 1 410 ? 5.653 -0.522 -1.138 1.00 63.09 410 GLN A C 1
ATOM 2921 O O . GLN A 1 410 ? 4.863 0.343 -1.512 1.00 63.09 410 GLN A O 1
ATOM 2926 N N . GLY A 1 411 ? 5.850 -0.833 0.144 1.00 72.75 411 GLY A N 1
ATOM 2927 C CA . GLY A 1 411 ? 5.286 -0.162 1.319 1.00 72.75 411 GLY A CA 1
ATOM 2928 C C . GLY A 1 411 ? 6.095 -0.539 2.570 1.00 72.75 411 GLY A C 1
ATOM 2929 O O . GLY A 1 411 ? 6.964 -1.404 2.472 1.00 72.75 411 GLY A O 1
ATOM 2930 N N . GLN A 1 412 ? 5.878 0.132 3.702 1.00 82.50 412 GLN A N 1
ATOM 2931 C CA . GLN A 1 412 ? 6.711 0.026 4.916 1.00 82.50 412 GLN A CA 1
ATOM 2932 C C . GLN A 1 412 ? 5.961 -0.391 6.192 1.00 82.50 412 GLN A C 1
ATOM 2934 O O . GLN A 1 412 ? 6.603 -0.575 7.229 1.00 82.50 412 GLN A O 1
ATOM 2939 N N . SER A 1 413 ? 4.631 -0.468 6.160 1.00 94.44 413 SER A N 1
ATOM 2940 C CA . SER A 1 413 ? 3.812 -0.802 7.327 1.00 94.44 413 SER A CA 1
ATOM 2941 C C . SER A 1 413 ? 2.378 -1.071 6.878 1.00 94.44 413 SER A C 1
ATOM 2943 O O . SER A 1 413 ? 1.619 -0.129 6.620 1.00 94.44 413 SER A O 1
ATOM 2945 N N . ILE A 1 414 ? 1.994 -2.342 6.735 1.00 97.44 414 ILE A N 1
ATOM 2946 C CA . ILE A 1 414 ? 0.634 -2.683 6.309 1.00 97.44 414 ILE A CA 1
ATOM 2947 C C . ILE A 1 414 ? -0.390 -2.350 7.393 1.00 97.44 414 ILE A C 1
ATOM 2949 O O . ILE A 1 414 ? -0.319 -2.779 8.543 1.00 97.44 414 ILE A O 1
ATOM 2953 N N . THR A 1 415 ? -1.422 -1.621 6.997 1.00 98.12 415 THR A N 1
ATOM 2954 C CA . THR A 1 415 ? -2.535 -1.273 7.876 1.00 98.12 415 THR A CA 1
ATOM 2955 C C . THR A 1 415 ? -3.528 -2.428 8.026 1.00 98.12 415 THR A C 1
ATOM 2957 O O . THR A 1 415 ? -4.267 -2.483 9.003 1.00 98.12 415 THR A O 1
ATOM 2960 N N . GLY A 1 416 ? -3.592 -3.342 7.055 1.00 95.12 416 GLY A N 1
ATOM 2961 C CA . GLY A 1 416 ? -4.730 -4.248 6.880 1.00 95.12 416 GLY A CA 1
ATOM 2962 C C . GLY A 1 416 ? -5.979 -3.492 6.407 1.00 95.12 416 GLY A C 1
ATOM 2963 O O . GLY A 1 416 ? -5.884 -2.347 5.960 1.00 95.12 416 GLY A O 1
ATOM 2964 N N . GLY A 1 417 ? -7.148 -4.130 6.478 1.00 96.12 417 GLY A N 1
ATOM 2965 C CA . GLY A 1 417 ? -8.418 -3.515 6.091 1.00 96.12 417 GLY A CA 1
ATOM 2966 C C . GLY A 1 417 ? -9.590 -4.497 6.107 1.00 96.12 417 GLY A C 1
ATOM 2967 O O . GLY A 1 417 ? -9.727 -5.262 7.060 1.00 96.12 417 GLY A O 1
ATOM 2968 N N . PHE A 1 418 ? -10.473 -4.443 5.105 1.00 98.31 418 PHE A N 1
ATOM 2969 C CA . PHE A 1 418 ? -11.761 -5.160 5.076 1.00 98.31 418 PHE A CA 1
ATOM 2970 C C . PHE A 1 418 ? -12.082 -5.707 3.683 1.00 98.31 418 PHE A C 1
ATOM 2972 O O . PHE A 1 418 ? -11.714 -5.119 2.666 1.00 98.31 418 PHE A O 1
ATOM 2979 N N . VAL A 1 419 ? -12.854 -6.797 3.622 1.00 97.81 419 VAL A N 1
ATOM 2980 C CA . VAL A 1 419 ? -13.506 -7.221 2.374 1.00 97.81 419 VAL A CA 1
ATOM 2981 C C . VAL A 1 419 ? -14.645 -6.256 2.061 1.00 97.81 419 VAL A C 1
ATOM 2983 O O . VAL A 1 419 ? -15.581 -6.149 2.846 1.00 97.81 419 VAL A O 1
ATOM 2986 N N . TYR A 1 420 ? -14.595 -5.573 0.915 1.00 96.44 420 TYR A N 1
ATOM 2987 C CA . TYR A 1 420 ? -15.661 -4.652 0.517 1.00 96.44 420 TYR A CA 1
ATOM 2988 C C . TYR A 1 420 ? -16.963 -5.426 0.256 1.00 96.44 420 TYR A C 1
ATOM 2990 O O . TYR A 1 420 ? -17.009 -6.364 -0.555 1.00 96.44 420 TYR A O 1
ATOM 2998 N N . ARG A 1 421 ? -18.025 -5.037 0.969 1.00 93.75 421 ARG A N 1
ATOM 2999 C CA . ARG A 1 421 ? -19.375 -5.623 0.886 1.00 93.75 421 ARG A CA 1
ATOM 3000 C C . ARG A 1 421 ? -20.468 -4.606 0.549 1.00 93.75 421 ARG A C 1
ATOM 3002 O O . ARG A 1 421 ? -21.624 -4.998 0.428 1.00 93.75 421 ARG A O 1
ATOM 3009 N N . GLY A 1 422 ? -20.085 -3.348 0.347 1.00 91.06 422 GLY A N 1
ATOM 3010 C CA . GLY A 1 422 ? -20.960 -2.267 -0.078 1.00 91.06 422 GLY A CA 1
ATOM 3011 C C . GLY A 1 422 ? -21.501 -2.438 -1.497 1.00 91.06 422 GLY A C 1
ATOM 3012 O O . GLY A 1 422 ? -21.158 -3.362 -2.236 1.00 91.06 422 GLY A O 1
ATOM 3013 N N . THR A 1 423 ? -22.370 -1.513 -1.879 1.00 89.44 423 THR A N 1
ATOM 3014 C CA . THR A 1 423 ? -23.084 -1.498 -3.161 1.00 89.44 423 THR A CA 1
ATOM 3015 C C . THR A 1 423 ? -22.728 -0.298 -4.035 1.00 89.44 423 THR A C 1
ATOM 3017 O O . THR A 1 423 ? -22.999 -0.343 -5.235 1.00 89.44 423 THR A O 1
ATOM 3020 N N . GLN A 1 424 ? -22.089 0.743 -3.486 1.00 86.75 424 GLN A N 1
ATOM 3021 C CA . GLN A 1 424 ? -21.678 1.924 -4.258 1.00 86.75 424 GLN A CA 1
ATOM 3022 C C . GLN A 1 424 ? -20.614 1.606 -5.317 1.00 86.75 424 GLN A C 1
ATOM 3024 O O . GLN A 1 424 ? -20.630 2.222 -6.381 1.00 86.75 424 GLN A O 1
ATOM 3029 N N . ILE A 1 425 ? -19.727 0.634 -5.056 1.00 86.00 425 ILE A N 1
ATOM 3030 C CA . ILE A 1 425 ? -18.622 0.251 -5.950 1.00 86.00 425 ILE A CA 1
ATOM 3031 C C . ILE A 1 425 ? -18.709 -1.251 -6.308 1.00 86.00 425 ILE A C 1
ATOM 3033 O O . ILE A 1 425 ? -17.930 -2.061 -5.797 1.00 86.00 425 ILE A O 1
ATOM 3037 N N . PRO A 1 426 ? -19.637 -1.680 -7.193 1.00 82.12 426 PRO A N 1
ATOM 3038 C CA . PRO A 1 426 ? -19.977 -3.099 -7.368 1.00 82.12 426 PRO A CA 1
ATOM 3039 C C . PRO A 1 426 ? -18.811 -4.021 -7.751 1.00 82.12 426 PRO A C 1
ATOM 3041 O O . PRO A 1 426 ? -18.796 -5.192 -7.381 1.00 82.12 426 PRO A O 1
ATOM 3044 N N . TRP A 1 427 ? -17.812 -3.513 -8.477 1.00 79.50 427 TRP A N 1
ATOM 3045 C CA . TRP A 1 427 ? -16.653 -4.303 -8.908 1.00 79.50 427 TRP A CA 1
ATOM 3046 C C . TRP A 1 427 ? -15.647 -4.594 -7.779 1.00 79.50 427 TRP A C 1
ATOM 3048 O O . TRP A 1 427 ? -14.823 -5.503 -7.917 1.00 79.50 427 TRP A O 1
ATOM 3058 N N . LEU A 1 428 ? -15.721 -3.872 -6.654 1.00 88.56 428 LEU A N 1
ATOM 3059 C CA . LEU A 1 428 ? -14.927 -4.154 -5.456 1.00 88.56 428 LEU A CA 1
ATOM 3060 C C . LEU A 1 428 ? -15.541 -5.238 -4.563 1.00 88.56 428 LEU A C 1
ATOM 3062 O O . LEU A 1 428 ? -14.860 -5.718 -3.660 1.00 88.56 428 LEU A O 1
ATOM 3066 N N . VAL A 1 429 ? -16.786 -5.662 -4.801 1.00 89.81 429 VAL A N 1
ATOM 3067 C CA . VAL A 1 429 ? -17.466 -6.641 -3.939 1.00 89.81 429 VAL A CA 1
ATOM 3068 C C . VAL A 1 429 ? -16.680 -7.952 -3.865 1.00 89.81 429 VAL A C 1
ATOM 3070 O O . VAL A 1 429 ? -16.426 -8.611 -4.873 1.00 89.81 429 VAL A O 1
ATOM 3073 N N . GLY A 1 430 ? -16.310 -8.350 -2.644 1.00 89.94 430 GLY A N 1
ATOM 3074 C CA . GLY A 1 430 ? -15.499 -9.546 -2.388 1.00 89.94 430 GLY A CA 1
ATOM 3075 C C . GLY A 1 430 ? -13.984 -9.353 -2.510 1.00 89.94 430 GLY A C 1
ATOM 3076 O O . GLY A 1 430 ? -13.248 -10.323 -2.336 1.00 89.94 430 GLY A O 1
ATOM 3077 N N . THR A 1 431 ? -13.513 -8.133 -2.767 1.00 92.62 431 THR A N 1
ATOM 3078 C CA . THR A 1 431 ? -12.096 -7.759 -2.702 1.00 92.62 431 THR A CA 1
ATOM 3079 C C . THR A 1 431 ? -11.746 -7.313 -1.281 1.00 92.62 431 THR A C 1
ATOM 3081 O O . THR A 1 431 ? -12.380 -6.405 -0.748 1.00 92.62 431 THR A O 1
ATOM 3084 N N . TYR A 1 432 ? -10.730 -7.926 -0.673 1.00 96.62 432 TYR A N 1
ATOM 3085 C CA . TYR A 1 432 ? -10.069 -7.418 0.528 1.00 96.62 432 TYR A CA 1
ATOM 3086 C C . TYR A 1 432 ? -9.260 -6.175 0.161 1.00 96.62 432 TYR A C 1
ATOM 3088 O O . TYR A 1 432 ? -8.299 -6.259 -0.608 1.00 96.62 432 TYR A O 1
ATOM 3096 N N . LEU A 1 433 ? -9.692 -5.026 0.671 1.00 96.44 433 LEU A N 1
ATOM 3097 C CA . LEU A 1 433 ? -8.992 -3.756 0.554 1.00 96.44 433 LEU A CA 1
ATOM 3098 C C . LEU A 1 433 ? -8.116 -3.551 1.775 1.00 96.44 433 LEU A C 1
ATOM 3100 O O . LEU A 1 433 ? -8.563 -3.759 2.902 1.00 96.44 433 LEU A O 1
ATOM 3104 N N . TYR A 1 434 ? -6.892 -3.105 1.542 1.00 96.88 434 TYR A N 1
ATOM 3105 C CA . TYR A 1 434 ? -5.927 -2.788 2.585 1.00 96.88 434 TYR A CA 1
ATOM 3106 C C . TYR A 1 434 ? -5.007 -1.664 2.112 1.00 96.88 434 TYR A C 1
ATOM 3108 O O . TYR A 1 434 ? -4.900 -1.391 0.912 1.00 96.88 434 TYR A O 1
ATOM 3116 N N . ALA A 1 435 ? -4.372 -0.996 3.068 1.00 96.19 435 ALA A N 1
ATOM 3117 C CA . ALA A 1 435 ? -3.476 0.124 2.816 1.00 96.19 435 ALA A CA 1
ATOM 3118 C C . ALA A 1 435 ? -2.108 -0.089 3.465 1.00 96.19 435 ALA A C 1
ATOM 3120 O O . ALA A 1 435 ? -1.950 -0.956 4.324 1.00 96.19 435 ALA A O 1
ATOM 3121 N N . ASP A 1 436 ? -1.153 0.746 3.073 1.00 93.50 436 ASP A N 1
ATOM 3122 C CA . ASP A 1 436 ? 0.142 0.912 3.726 1.00 93.50 436 ASP A CA 1
ATOM 3123 C C . ASP A 1 436 ? 0.210 2.289 4.398 1.00 93.50 436 ASP A C 1
ATOM 3125 O O . ASP A 1 436 ? -0.102 3.312 3.777 1.00 93.50 436 ASP A O 1
ATOM 3129 N N . PHE A 1 437 ? 0.604 2.321 5.668 1.00 95.69 437 PHE A N 1
ATOM 3130 C CA . PHE A 1 437 ? 0.564 3.519 6.502 1.00 95.69 437 PHE A CA 1
ATOM 3131 C C . PHE A 1 437 ? 1.524 4.614 6.021 1.00 95.69 437 PHE A C 1
ATOM 3133 O O . PHE A 1 437 ? 1.171 5.791 6.067 1.00 95.69 437 PHE A O 1
ATOM 3140 N N . ASP A 1 438 ? 2.720 4.269 5.545 1.00 85.31 438 ASP A N 1
ATOM 3141 C CA . ASP A 1 438 ? 3.720 5.275 5.167 1.00 85.31 438 ASP A CA 1
ATOM 3142 C C . ASP A 1 438 ? 3.560 5.731 3.715 1.00 85.31 438 ASP A C 1
ATOM 3144 O O . ASP A 1 438 ? 3.581 6.930 3.429 1.00 85.31 438 ASP A O 1
ATOM 3148 N N . THR A 1 439 ? 3.348 4.799 2.782 1.00 79.19 439 THR A N 1
ATOM 3149 C CA . THR A 1 439 ? 3.200 5.138 1.354 1.00 79.19 439 THR A CA 1
ATOM 3150 C C . THR A 1 439 ? 1.794 5.603 0.979 1.00 79.19 439 THR A C 1
ATOM 3152 O O . THR A 1 439 ? 1.606 6.157 -0.102 1.00 79.19 439 THR A O 1
ATOM 3155 N N . SER A 1 440 ? 0.803 5.405 1.857 1.00 82.56 440 SER A N 1
ATOM 3156 C CA . SER A 1 440 ? -0.620 5.712 1.620 1.00 82.56 440 SER A CA 1
ATOM 3157 C C . SER A 1 440 ? -1.222 4.994 0.403 1.00 82.56 440 SER A C 1
ATOM 3159 O O . SER A 1 440 ? -2.290 5.365 -0.079 1.00 82.56 440 SER A O 1
ATOM 3161 N N . ARG A 1 441 ? -0.555 3.958 -0.114 1.00 84.25 441 ARG A N 1
ATOM 3162 C CA . ARG A 1 441 ? -1.045 3.112 -1.207 1.00 84.25 441 ARG A CA 1
ATOM 3163 C C . ARG A 1 441 ? -2.174 2.212 -0.723 1.00 84.25 441 ARG A C 1
ATOM 3165 O O . ARG A 1 441 ? -2.117 1.708 0.396 1.00 84.25 441 ARG A O 1
ATOM 3172 N N . LEU A 1 442 ? -3.181 2.007 -1.569 1.00 85.12 442 LEU A N 1
ATOM 3173 C CA . LEU A 1 442 ? -4.282 1.071 -1.349 1.00 85.12 442 LEU A CA 1
ATOM 3174 C C . LEU A 1 442 ? -4.234 -0.020 -2.417 1.00 85.12 442 LEU A C 1
ATOM 3176 O O . LEU A 1 442 ? -4.142 0.275 -3.610 1.00 85.12 442 LEU A O 1
ATOM 3180 N N . TRP A 1 443 ? -4.383 -1.271 -1.998 1.00 88.38 443 TRP A N 1
ATOM 3181 C CA . TRP A 1 443 ? -4.448 -2.436 -2.878 1.00 88.38 443 TRP A CA 1
ATOM 3182 C C . TRP A 1 443 ? -5.775 -3.173 -2.719 1.00 88.38 443 TRP A C 1
ATOM 3184 O O . TRP A 1 443 ? -6.513 -2.984 -1.749 1.00 88.38 443 TRP A O 1
ATOM 3194 N N . GLY A 1 444 ? -6.051 -4.049 -3.682 1.00 89.62 444 GLY A N 1
ATOM 3195 C CA . GLY A 1 444 ? -7.124 -5.029 -3.610 1.00 89.62 444 GLY A CA 1
ATOM 3196 C C . GLY A 1 444 ? -6.599 -6.442 -3.833 1.00 89.62 444 GLY A C 1
ATOM 3197 O O . GLY A 1 444 ? -5.830 -6.681 -4.765 1.00 89.62 444 GLY A O 1
ATOM 3198 N N . TYR A 1 445 ? -7.060 -7.384 -3.013 1.00 86.25 445 TYR A N 1
ATOM 3199 C CA . TYR A 1 445 ? -6.837 -8.817 -3.197 1.00 86.25 445 TYR A CA 1
ATOM 3200 C C . TYR A 1 445 ? -8.166 -9.581 -3.159 1.00 86.25 445 TYR A C 1
ATOM 3202 O O . TYR A 1 445 ? -8.999 -9.340 -2.286 1.00 86.25 445 TYR A O 1
ATOM 3210 N N . ARG A 1 446 ? -8.388 -10.525 -4.080 1.00 86.25 446 ARG A N 1
ATOM 3211 C CA . ARG A 1 446 ? -9.534 -11.449 -4.017 1.00 86.25 446 ARG A CA 1
ATOM 3212 C C . ARG A 1 446 ? -9.042 -12.820 -3.574 1.00 86.25 446 ARG A C 1
ATOM 3214 O O . ARG A 1 446 ? -8.102 -13.357 -4.141 1.00 86.25 446 ARG A O 1
ATOM 3221 N N . TYR A 1 447 ? -9.686 -13.398 -2.562 1.00 84.00 447 TYR A N 1
ATOM 3222 C CA . TYR A 1 447 ? -9.242 -14.671 -1.991 1.00 84.00 447 TYR A CA 1
ATOM 3223 C C . TYR A 1 447 ? -9.222 -15.803 -3.026 1.00 84.00 447 TYR A C 1
ATOM 3225 O O . TYR A 1 447 ? -10.265 -16.135 -3.595 1.00 84.00 447 TYR A O 1
ATOM 3233 N N . GLY A 1 448 ? -8.060 -16.434 -3.200 1.00 77.06 448 GLY A N 1
ATOM 3234 C CA . GLY A 1 448 ? -7.858 -17.515 -4.167 1.00 77.06 448 GLY A CA 1
ATOM 3235 C C . GLY A 1 448 ? -7.586 -17.036 -5.596 1.00 77.06 448 GLY A C 1
ATOM 3236 O O . GLY A 1 448 ? -7.499 -17.866 -6.499 1.00 77.06 448 GLY A O 1
ATOM 3237 N N . ASP A 1 449 ? -7.444 -15.726 -5.811 1.00 72.31 449 ASP A N 1
ATOM 3238 C CA . ASP A 1 449 ? -6.899 -15.175 -7.048 1.00 72.31 449 ASP A CA 1
ATOM 3239 C C . ASP A 1 449 ? -5.384 -15.473 -7.096 1.00 72.31 449 ASP A C 1
ATOM 3241 O O . ASP A 1 449 ? -4.675 -15.129 -6.145 1.00 72.31 449 ASP A O 1
ATOM 3245 N N . PRO A 1 450 ? -4.869 -16.144 -8.146 1.00 49.00 450 PRO A N 1
ATOM 3246 C CA . PRO A 1 450 ? -3.434 -16.387 -8.309 1.00 49.00 450 PRO A CA 1
ATOM 3247 C C . PRO A 1 450 ? -2.673 -15.139 -8.783 1.00 49.00 450 PRO A C 1
ATOM 3249 O O . PRO A 1 450 ? -1.446 -15.171 -8.884 1.00 49.00 450 PRO A O 1
ATOM 3252 N N . THR A 1 451 ? -3.378 -14.061 -9.135 1.00 47.53 451 THR A N 1
ATOM 3253 C CA . THR A 1 451 ? -2.773 -12.823 -9.630 1.00 47.53 451 THR A CA 1
ATOM 3254 C C . THR A 1 451 ? -2.202 -12.011 -8.460 1.00 47.53 451 THR A C 1
ATOM 3256 O O . THR A 1 451 ? -2.893 -11.839 -7.453 1.00 47.53 451 THR A O 1
ATOM 3259 N N . PRO A 1 452 ? -0.974 -11.466 -8.569 1.00 51.94 452 PRO A N 1
ATOM 3260 C CA . PRO A 1 452 ? -0.432 -10.563 -7.561 1.00 51.94 452 PRO A CA 1
ATOM 3261 C C . PRO A 1 452 ? -1.324 -9.344 -7.318 1.00 51.94 452 PRO A C 1
ATOM 3263 O O . PRO A 1 452 ? -2.043 -8.872 -8.199 1.00 51.94 452 PRO A O 1
ATOM 3266 N N . THR A 1 453 ? -1.224 -8.808 -6.110 1.00 62.28 453 THR A N 1
ATOM 3267 C CA . THR A 1 453 ? -2.030 -7.697 -5.605 1.00 62.28 453 THR A CA 1
ATOM 3268 C C . THR A 1 453 ? -1.876 -6.435 -6.454 1.00 62.28 453 THR A C 1
ATOM 3270 O O . THR A 1 453 ? -0.774 -5.895 -6.576 1.00 62.28 453 THR A O 1
ATOM 3273 N N . SER A 1 454 ? -2.976 -5.917 -7.001 1.00 60.59 454 SER A N 1
ATOM 3274 C CA . SER A 1 454 ? -2.966 -4.666 -7.766 1.00 60.59 454 SER A CA 1
ATOM 3275 C C . SER A 1 454 ? -3.093 -3.454 -6.843 1.00 60.59 454 SER A C 1
ATOM 3277 O O . SER A 1 454 ? -4.057 -3.373 -6.077 1.00 60.59 454 SER A O 1
ATOM 3279 N N . GLU A 1 455 ? -2.161 -2.502 -6.949 1.00 74.88 455 GLU A N 1
ATOM 3280 C CA . GLU A 1 455 ? -2.351 -1.147 -6.414 1.00 74.88 455 GLU A CA 1
ATOM 3281 C C . GLU A 1 455 ? -3.560 -0.533 -7.133 1.00 74.88 455 GLU A C 1
ATOM 3283 O O . GLU A 1 455 ? -3.648 -0.579 -8.361 1.00 74.88 455 GLU A O 1
ATOM 3288 N N . LEU A 1 456 ? -4.530 -0.039 -6.366 1.00 78.50 456 LEU A N 1
ATOM 3289 C CA . LEU A 1 456 ? -5.782 0.503 -6.887 1.00 78.50 456 LEU A CA 1
ATOM 3290 C C . LEU A 1 456 ? -5.697 2.023 -7.032 1.00 78.50 456 LEU A C 1
ATOM 3292 O O . LEU A 1 456 ? -6.043 2.554 -8.083 1.00 78.50 456 LEU A O 1
ATOM 3296 N N . ILE A 1 457 ? -5.243 2.699 -5.971 1.00 76.38 457 ILE A N 1
ATOM 3297 C CA . ILE A 1 457 ? -5.035 4.150 -5.876 1.00 76.38 457 ILE A CA 1
ATOM 3298 C C . ILE A 1 457 ? -4.009 4.468 -4.778 1.00 76.38 457 ILE A C 1
ATOM 3300 O O . ILE A 1 457 ? -3.853 3.707 -3.822 1.00 76.38 457 ILE A O 1
ATOM 3304 N N . THR A 1 458 ? -3.395 5.651 -4.838 1.00 78.12 458 THR A N 1
ATOM 3305 C CA . THR A 1 458 ? -2.903 6.323 -3.627 1.00 78.12 458 THR A CA 1
ATOM 3306 C C . THR A 1 458 ? -4.097 6.927 -2.886 1.00 78.12 458 THR A C 1
ATOM 3308 O O . THR A 1 458 ? -4.910 7.631 -3.484 1.00 78.12 458 THR A O 1
ATOM 3311 N N . GLY A 1 459 ? -4.226 6.622 -1.599 1.00 77.00 459 GLY A N 1
ATOM 3312 C CA . GLY A 1 459 ? -5.262 7.123 -0.703 1.00 77.00 459 GLY A CA 1
ATOM 3313 C C . GLY A 1 459 ? -4.819 8.336 0.128 1.00 77.00 459 GLY A C 1
ATOM 3314 O O . GLY A 1 459 ? -3.798 8.964 -0.160 1.00 77.00 459 GLY A O 1
ATOM 3315 N N . PRO A 1 460 ? -5.582 8.685 1.180 1.00 81.88 460 PRO A N 1
ATOM 3316 C CA . PRO A 1 460 ? -5.252 9.794 2.067 1.00 81.88 460 PRO A CA 1
ATOM 3317 C C . PRO A 1 460 ? -4.010 9.497 2.920 1.00 81.88 460 PRO A C 1
ATOM 3319 O O . PRO A 1 460 ? -3.743 8.351 3.272 1.00 81.88 460 PRO A O 1
ATOM 3322 N N . ALA A 1 461 ? -3.287 10.554 3.301 1.00 78.31 461 ALA A N 1
ATOM 3323 C CA . ALA A 1 461 ? -2.039 10.443 4.050 1.00 78.31 461 ALA A CA 1
ATOM 3324 C C . ALA A 1 461 ? -2.204 9.692 5.384 1.00 78.31 461 ALA A C 1
ATOM 3326 O O . ALA A 1 461 ? -3.027 10.073 6.228 1.00 78.31 461 ALA A O 1
ATOM 3327 N N . ASN A 1 462 ? -1.359 8.677 5.579 1.00 90.31 462 ASN A N 1
ATOM 3328 C CA . ASN A 1 462 ? -1.298 7.830 6.768 1.00 90.31 462 ASN A CA 1
ATOM 3329 C C . ASN A 1 462 ? -2.639 7.175 7.123 1.00 90.31 462 ASN A C 1
ATOM 3331 O O . ASN A 1 462 ? -3.251 7.497 8.142 1.00 90.31 462 ASN A O 1
ATOM 3335 N N . VAL A 1 463 ? -3.098 6.234 6.291 1.00 96.88 463 VAL A N 1
ATOM 3336 C CA . VAL A 1 463 ? -4.254 5.384 6.618 1.00 96.88 463 VAL A CA 1
ATOM 3337 C C . VAL A 1 463 ? -3.906 4.519 7.834 1.00 96.88 463 VAL A C 1
ATOM 3339 O O . VAL A 1 463 ? -3.197 3.526 7.704 1.00 96.88 463 VAL A O 1
ATOM 3342 N N . SER A 1 464 ? -4.388 4.878 9.025 1.00 97.25 464 SER A N 1
ATOM 3343 C CA . SER A 1 464 ? -4.138 4.133 10.275 1.00 97.25 464 SER A CA 1
ATOM 3344 C C . SER A 1 464 ? -5.032 2.922 10.446 1.00 97.25 464 SER A C 1
ATOM 3346 O O . SER A 1 464 ? -4.693 2.018 11.206 1.00 97.25 464 SER A O 1
ATOM 3348 N N . SER A 1 465 ? -6.202 2.927 9.812 1.00 97.81 465 SER A N 1
ATOM 3349 C CA . SER A 1 465 ? -7.200 1.872 9.913 1.00 97.81 465 SER A CA 1
ATOM 3350 C C . SER A 1 465 ? -8.305 2.092 8.877 1.00 97.81 465 SER A C 1
ATOM 3352 O O . SER A 1 465 ? -8.391 3.142 8.230 1.00 97.81 465 SER A O 1
ATOM 3354 N N . PHE A 1 466 ? -9.174 1.097 8.763 1.00 98.00 466 PHE A N 1
ATOM 3355 C CA . PHE A 1 466 ? -10.398 1.130 7.978 1.00 98.00 466 PHE A CA 1
ATOM 3356 C C . PHE A 1 466 ? -11.618 1.032 8.907 1.00 98.00 466 PHE A C 1
ATOM 3358 O O . PHE A 1 466 ? -11.534 0.536 10.031 1.00 98.00 466 PHE A O 1
ATOM 3365 N N . GLY A 1 467 ? -12.768 1.471 8.410 1.00 96.69 467 GLY A N 1
ATOM 3366 C CA . GLY A 1 467 ? -14.081 1.239 9.001 1.00 96.69 467 GLY A CA 1
ATOM 3367 C C . GLY A 1 467 ? -15.043 0.639 7.983 1.00 96.69 467 GLY A C 1
ATOM 3368 O O . GLY A 1 467 ? -14.871 0.839 6.784 1.00 96.69 467 GLY A O 1
ATOM 3369 N N . GLU A 1 468 ? -16.070 -0.058 8.459 1.00 96.50 468 GLU A N 1
ATOM 3370 C CA . GLU A 1 468 ? -17.158 -0.609 7.645 1.00 96.50 468 GLU A CA 1
ATOM 3371 C C . GLU A 1 468 ? -18.490 -0.270 8.328 1.00 96.50 468 GLU A C 1
ATOM 3373 O O . GLU A 1 468 ? -18.682 -0.605 9.502 1.00 96.50 468 GLU A O 1
ATOM 3378 N N . ASP A 1 469 ? -19.414 0.395 7.632 1.00 95.12 469 ASP A N 1
ATOM 3379 C CA . ASP A 1 469 ? -20.748 0.672 8.183 1.00 95.12 469 ASP A CA 1
ATOM 3380 C C . ASP A 1 469 ? -21.680 -0.552 8.111 1.00 95.12 469 ASP A C 1
ATOM 3382 O O . ASP A 1 469 ? -21.279 -1.656 7.750 1.00 95.12 469 ASP A O 1
ATOM 3386 N N . LEU A 1 470 ? -22.955 -0.396 8.473 1.00 92.62 470 LEU A N 1
ATOM 3387 C CA . LEU A 1 470 ? -23.931 -1.492 8.411 1.00 92.62 470 LEU A CA 1
ATOM 3388 C C . LEU A 1 470 ? -24.277 -1.926 6.974 1.00 92.62 470 LEU A C 1
ATOM 3390 O O . LEU A 1 470 ? -24.735 -3.050 6.786 1.00 92.62 470 LEU A O 1
ATOM 3394 N N . ASN A 1 471 ? -24.031 -1.072 5.978 1.00 92.50 471 ASN A N 1
ATOM 3395 C CA . ASN A 1 471 ? -24.306 -1.325 4.563 1.00 92.50 471 ASN A CA 1
ATOM 3396 C C . ASN A 1 471 ? -23.123 -2.003 3.841 1.00 92.50 471 ASN A C 1
ATOM 3398 O O . ASN A 1 471 ? -23.256 -2.374 2.677 1.00 92.50 471 ASN A O 1
ATOM 3402 N N . GLY A 1 472 ? -21.981 -2.171 4.519 1.00 93.81 472 GLY A N 1
ATOM 3403 C CA . GLY A 1 472 ? -20.747 -2.722 3.949 1.00 93.81 472 GLY A CA 1
ATOM 3404 C C . GLY A 1 472 ? -19.881 -1.681 3.230 1.00 93.81 472 GLY A C 1
ATOM 3405 O O . GLY A 1 472 ? -18.896 -2.045 2.579 1.00 93.81 472 GLY A O 1
ATOM 3406 N N . GLU A 1 473 ? -20.239 -0.397 3.317 1.00 95.06 473 GLU A N 1
ATOM 3407 C CA . GLU A 1 473 ? -19.454 0.692 2.743 1.00 95.06 473 GLU A CA 1
ATOM 3408 C C . GLU A 1 473 ? -18.219 0.956 3.606 1.00 95.06 473 GLU A C 1
ATOM 3410 O O . GLU A 1 473 ? -18.288 0.958 4.840 1.00 95.06 473 GLU A O 1
ATOM 3415 N N . LEU A 1 474 ? -17.077 1.164 2.945 1.00 97.25 474 LEU A N 1
ATOM 3416 C CA . LEU A 1 474 ? -15.787 1.298 3.612 1.00 97.25 474 LEU A CA 1
ATOM 3417 C C . LEU A 1 474 ? -15.352 2.754 3.787 1.00 97.25 474 LEU A C 1
ATOM 3419 O O . LEU A 1 474 ? -15.564 3.622 2.932 1.00 97.25 474 LEU A O 1
ATOM 3423 N N . TYR A 1 475 ? -14.685 2.974 4.915 1.00 98.00 475 TYR A N 1
ATOM 3424 C CA . TYR A 1 475 ? -14.148 4.247 5.363 1.00 98.00 475 TYR A CA 1
ATOM 3425 C C . TYR A 1 475 ? -12.652 4.103 5.661 1.00 98.00 475 TYR A C 1
ATOM 3427 O O . TYR A 1 475 ? -12.202 3.060 6.131 1.00 98.00 475 TYR A O 1
ATOM 3435 N N . LEU A 1 476 ? -11.886 5.160 5.412 1.00 98.25 476 LEU A N 1
ATOM 3436 C CA . LEU A 1 476 ? -10.438 5.249 5.607 1.00 98.25 476 LEU A CA 1
ATOM 3437 C C . LEU A 1 476 ? -10.146 6.296 6.683 1.00 98.25 476 LEU A C 1
ATOM 3439 O O . LEU A 1 476 ? -10.626 7.428 6.584 1.00 98.25 476 LEU A O 1
ATOM 3443 N N . LEU A 1 477 ? -9.346 5.947 7.689 1.00 98.25 477 LEU A N 1
ATOM 3444 C CA . LEU A 1 477 ? -8.975 6.852 8.782 1.00 98.25 477 LEU A CA 1
ATOM 3445 C C . LEU A 1 477 ? -7.608 7.469 8.473 1.00 98.25 477 LEU A C 1
ATOM 3447 O O . LEU A 1 477 ? -6.586 6.799 8.580 1.00 98.25 477 LEU A O 1
ATOM 3451 N N . GLY A 1 478 ? -7.582 8.738 8.058 1.00 93.50 478 GLY A N 1
ATOM 3452 C CA . GLY A 1 478 ? -6.335 9.440 7.740 1.00 93.50 478 GLY A CA 1
ATOM 3453 C C . GLY A 1 478 ? -5.702 10.031 8.995 1.00 93.50 478 GLY A C 1
ATOM 3454 O O . GLY A 1 478 ? -6.012 11.171 9.353 1.00 93.50 478 GLY A O 1
ATOM 3455 N N . TYR A 1 479 ? -4.810 9.277 9.637 1.00 94.25 479 TYR A N 1
ATOM 3456 C CA . TYR A 1 479 ? -4.180 9.542 10.937 1.00 94.25 479 TYR A CA 1
ATOM 3457 C C . TYR A 1 479 ? -3.657 10.971 11.099 1.00 94.25 479 TYR A C 1
ATOM 3459 O O . TYR A 1 479 ? -3.997 11.653 12.064 1.00 94.25 479 TYR A O 1
ATOM 3467 N N . SER A 1 480 ? -2.852 11.427 10.137 1.00 85.00 480 SER A N 1
ATOM 3468 C CA . SER A 1 480 ? -2.205 12.746 10.163 1.00 85.00 480 SER A CA 1
ATOM 3469 C C . SER A 1 480 ? -3.141 13.872 9.723 1.00 85.00 480 SER A C 1
ATOM 3471 O O . SER A 1 480 ? -2.940 15.026 10.088 1.00 85.00 480 SER A O 1
ATOM 3473 N N . THR A 1 481 ? -4.178 13.545 8.946 1.00 83.94 481 THR A N 1
ATOM 3474 C CA . THR A 1 481 ? -5.177 14.522 8.480 1.00 83.94 481 THR A CA 1
ATOM 3475 C C . THR A 1 481 ? -6.289 14.764 9.501 1.00 83.94 481 THR A C 1
ATOM 3477 O O . THR A 1 481 ? -6.951 15.797 9.453 1.00 83.94 481 THR A O 1
ATOM 3480 N N . GLY A 1 482 ? -6.521 13.810 10.409 1.00 90.94 482 GLY A N 1
ATOM 3481 C CA . GLY A 1 482 ? -7.651 13.836 11.334 1.00 90.94 482 GLY A CA 1
ATOM 3482 C C . GLY A 1 482 ? -9.010 13.752 10.635 1.00 90.94 482 GLY A C 1
ATOM 3483 O O . GLY A 1 482 ? -9.993 14.278 11.152 1.00 90.94 482 GLY A O 1
ATOM 3484 N N . ARG A 1 483 ? -9.082 13.147 9.443 1.00 95.31 483 ARG A N 1
ATOM 3485 C CA . ARG A 1 483 ? -10.303 13.038 8.628 1.00 95.31 483 ARG A CA 1
ATOM 3486 C C . ARG A 1 483 ? -10.668 11.581 8.361 1.00 95.31 483 ARG A C 1
ATOM 3488 O O . ARG A 1 483 ? -9.821 10.688 8.432 1.00 95.31 483 ARG A O 1
ATOM 3495 N N . ILE A 1 484 ? -11.937 11.373 8.026 1.00 96.50 484 ILE A N 1
ATOM 3496 C CA . ILE A 1 484 ? -12.487 10.087 7.605 1.00 96.50 484 ILE A CA 1
ATOM 3497 C C . ILE A 1 484 ? -12.902 10.235 6.147 1.00 96.50 484 ILE A C 1
ATOM 3499 O O . ILE A 1 484 ? -13.663 11.141 5.807 1.00 96.50 484 ILE A O 1
ATOM 3503 N N . TYR A 1 485 ? -12.416 9.346 5.294 1.00 95.88 485 TYR A N 1
ATOM 3504 C CA . TYR A 1 485 ? -12.709 9.359 3.865 1.00 95.88 485 TYR A CA 1
ATOM 3505 C C . TYR A 1 485 ? -13.547 8.143 3.497 1.00 95.88 485 TYR A C 1
ATOM 3507 O O . TYR A 1 485 ? -13.442 7.111 4.151 1.00 95.88 485 TYR A O 1
ATOM 3515 N N . THR A 1 486 ? -14.347 8.240 2.444 1.00 93.88 486 THR A N 1
ATOM 3516 C CA . THR A 1 486 ? -15.002 7.085 1.818 1.00 93.88 486 THR A CA 1
ATOM 3517 C C . THR A 1 486 ? -14.510 6.942 0.384 1.00 93.88 486 THR A C 1
ATOM 3519 O O . THR A 1 486 ? -14.086 7.926 -0.232 1.00 93.88 486 THR A O 1
ATOM 3522 N N . LEU A 1 487 ? -14.520 5.714 -0.130 1.00 89.69 487 LEU A N 1
ATOM 3523 C CA . LEU A 1 487 ? -14.165 5.443 -1.518 1.00 89.69 487 LEU A CA 1
ATOM 3524 C C . LEU A 1 487 ? -15.288 5.907 -2.451 1.00 89.69 487 LEU A C 1
ATOM 3526 O O . LEU A 1 487 ? -16.471 5.809 -2.130 1.00 89.69 487 LEU A O 1
ATOM 3530 N N . THR A 1 488 ? -14.911 6.388 -3.628 1.00 85.38 488 THR A N 1
ATOM 3531 C CA . THR A 1 488 ? -15.832 6.811 -4.687 1.00 85.38 488 THR A CA 1
ATOM 3532 C C . THR A 1 488 ? -15.469 6.134 -6.000 1.00 85.38 488 THR A C 1
ATOM 3534 O O . THR A 1 488 ? -14.310 5.804 -6.230 1.00 85.38 488 THR A O 1
ATOM 3537 N N . GLY A 1 489 ? -16.466 5.911 -6.854 1.00 74.38 489 GLY A N 1
ATOM 3538 C CA . GLY A 1 489 ? -16.312 5.268 -8.160 1.00 74.38 489 GLY A CA 1
ATOM 3539 C C . GLY A 1 489 ? -17.492 4.343 -8.454 1.00 74.38 489 GLY A C 1
ATOM 3540 O O . GLY A 1 489 ? -17.945 3.627 -7.572 1.00 74.38 489 GLY A O 1
ATOM 3541 N N . SER A 1 490 ? -18.007 4.352 -9.681 1.00 63.53 490 SER A N 1
ATOM 3542 C CA . SER A 1 490 ? -19.201 3.580 -10.083 1.00 63.53 490 SER A CA 1
ATOM 3543 C C . SER A 1 490 ? -18.881 2.369 -10.963 1.00 63.53 490 SER A C 1
ATOM 3545 O O . SER A 1 490 ? -19.718 1.480 -11.106 1.00 63.53 490 SER A O 1
ATOM 3547 N N . GLY A 1 491 ? -17.662 2.294 -11.505 1.00 53.34 491 GLY A N 1
ATOM 3548 C CA . GLY A 1 491 ? -17.213 1.188 -12.343 1.00 53.34 491 GLY A CA 1
ATOM 3549 C C . GLY A 1 491 ? -15.858 1.449 -12.999 1.00 53.34 491 GLY A C 1
ATOM 3550 O O . GLY A 1 491 ? -15.436 2.594 -13.132 1.00 53.34 491 GLY A O 1
ATOM 3551 N N . GLY A 1 492 ? -15.206 0.356 -13.400 1.00 54.03 492 GLY A N 1
ATOM 3552 C CA . GLY A 1 492 ? -14.304 0.322 -14.552 1.00 54.03 492 GLY A CA 1
ATOM 3553 C C . GLY A 1 492 ? -12.841 0.679 -14.301 1.00 54.03 492 GLY A C 1
ATOM 3554 O O . GLY A 1 492 ? -12.488 1.844 -14.134 1.00 54.03 492 GLY A O 1
ATOM 3555 N N . GLN A 1 493 ? -11.953 -0.316 -14.423 1.00 52.88 493 GLN A N 1
ATOM 3556 C CA . GLN A 1 493 ? -10.544 -0.041 -14.724 1.00 52.88 493 GLN A CA 1
ATOM 3557 C C . GLN A 1 493 ? -10.456 0.805 -16.003 1.00 52.88 493 GLN A C 1
ATOM 3559 O O . GLN A 1 493 ? -11.133 0.497 -16.989 1.00 52.88 493 GLN A O 1
ATOM 3564 N N . VAL A 1 494 ? -9.577 1.817 -16.016 1.00 58.75 494 VAL A N 1
ATOM 3565 C CA . VAL A 1 494 ? -9.183 2.488 -17.264 1.00 58.75 494 VAL A CA 1
ATOM 3566 C C . VAL A 1 494 ? -8.660 1.415 -18.206 1.00 58.75 494 VAL A C 1
ATOM 3568 O O . VAL A 1 494 ? -7.601 0.832 -17.980 1.00 58.75 494 VAL A O 1
ATOM 3571 N N . THR A 1 495 ? -9.428 1.127 -19.250 1.00 64.31 495 THR A N 1
ATOM 3572 C CA . THR A 1 495 ? -9.014 0.160 -20.256 1.00 64.31 495 THR A CA 1
ATOM 3573 C C . THR A 1 495 ? -8.252 0.935 -21.312 1.00 64.31 495 THR A C 1
ATOM 3575 O O . THR A 1 495 ? -8.842 1.658 -22.118 1.00 64.31 495 THR A O 1
ATOM 3578 N N . TYR A 1 496 ? -6.929 0.814 -21.275 1.00 74.19 496 TYR A N 1
ATOM 3579 C CA . TYR A 1 496 ? -6.067 1.262 -22.357 1.00 74.19 496 TYR A CA 1
ATOM 3580 C C . TYR A 1 496 ? -6.288 0.326 -23.546 1.00 74.19 496 TYR A C 1
ATOM 3582 O O . TYR A 1 496 ? -5.995 -0.868 -23.461 1.00 74.19 496 TYR A O 1
ATOM 3590 N N . ASN A 1 497 ? -6.802 0.850 -24.660 1.00 82.38 497 ASN A N 1
ATOM 3591 C CA . ASN A 1 497 ? -6.978 0.080 -25.894 1.00 82.38 497 ASN A CA 1
ATOM 3592 C C . ASN A 1 497 ? -5.627 -0.077 -26.603 1.00 82.38 497 ASN A C 1
ATOM 3594 O O . ASN A 1 497 ? -5.386 0.507 -27.659 1.00 82.38 497 ASN A O 1
ATOM 3598 N N . ILE A 1 498 ? -4.719 -0.818 -25.969 1.00 85.12 498 ILE A N 1
ATOM 3599 C CA . ILE A 1 498 ? -3.380 -1.098 -26.480 1.00 85.12 498 ILE A CA 1
ATOM 3600 C C . ILE A 1 498 ? -3.519 -2.130 -27.612 1.00 85.12 498 ILE A C 1
ATOM 3602 O O . ILE A 1 498 ? -4.075 -3.208 -27.380 1.00 85.12 498 ILE A O 1
ATOM 3606 N N . PRO A 1 499 ? -3.036 -1.835 -28.832 1.00 90.44 499 PRO A N 1
ATOM 3607 C CA . PRO A 1 499 ? -2.994 -2.804 -29.918 1.00 90.44 499 PRO A CA 1
ATOM 3608 C C . PRO A 1 499 ? -2.277 -4.100 -29.516 1.00 90.44 499 PRO A C 1
ATOM 3610 O O . PRO A 1 499 ? -1.325 -4.099 -28.745 1.00 90.44 499 PRO A O 1
ATOM 3613 N N . THR A 1 500 ? -2.705 -5.241 -30.056 1.00 88.44 500 THR A N 1
ATOM 3614 C CA . THR A 1 500 ? -2.098 -6.534 -29.693 1.00 88.44 500 THR A CA 1
ATOM 3615 C C . THR A 1 500 ? -0.749 -6.793 -30.370 1.00 88.44 500 THR A C 1
ATOM 3617 O O . THR A 1 500 ? -0.031 -7.704 -29.954 1.00 88.44 500 THR A O 1
ATOM 3620 N N . THR A 1 501 ? -0.394 -6.014 -31.400 1.00 95.19 501 THR A N 1
ATOM 3621 C CA . THR A 1 501 ? 0.878 -6.111 -32.134 1.00 95.19 501 THR A CA 1
ATOM 3622 C C . THR A 1 501 ? 1.573 -4.759 -32.268 1.00 95.19 501 THR A C 1
ATOM 3624 O O . THR A 1 501 ? 0.928 -3.712 -32.348 1.00 95.19 501 THR A O 1
ATOM 3627 N N . LEU A 1 502 ? 2.903 -4.785 -32.358 1.00 96.56 502 LEU A N 1
ATOM 3628 C CA . LEU A 1 502 ? 3.722 -3.590 -32.555 1.00 96.56 502 LEU A CA 1
ATOM 3629 C C . LEU A 1 502 ? 3.458 -2.934 -33.918 1.00 96.56 502 LEU A C 1
ATOM 3631 O O . LEU A 1 502 ? 3.422 -1.707 -34.008 1.00 96.56 502 LEU A O 1
ATOM 3635 N N . SER A 1 503 ? 3.211 -3.729 -34.962 1.00 96.50 503 SER A N 1
ATOM 3636 C CA . SER A 1 503 ? 2.751 -3.231 -36.268 1.00 96.50 503 SER A CA 1
ATOM 3637 C C . SER A 1 503 ? 1.500 -2.349 -36.167 1.00 96.50 503 SER A C 1
ATOM 3639 O O . SER A 1 503 ? 1.419 -1.318 -36.835 1.00 96.50 503 SER A O 1
ATOM 3641 N N . ALA A 1 504 ? 0.553 -2.699 -35.292 1.00 95.31 504 ALA A N 1
ATOM 3642 C CA . ALA A 1 504 ? -0.700 -1.972 -35.116 1.00 95.31 504 ALA A CA 1
ATOM 3643 C C . ALA A 1 504 ? -0.568 -0.679 -34.282 1.00 95.31 504 ALA A C 1
ATOM 3645 O O . ALA A 1 504 ? -1.478 0.146 -34.322 1.00 95.31 504 ALA A O 1
ATOM 3646 N N . MET A 1 505 ? 0.564 -0.443 -33.602 1.00 94.62 505 MET A N 1
ATOM 3647 C CA . MET A 1 505 ? 0.895 0.881 -33.036 1.00 94.62 505 MET A CA 1
ATOM 3648 C C . MET A 1 505 ? 1.238 1.923 -34.113 1.00 94.62 505 MET A C 1
ATOM 3650 O O . MET A 1 505 ? 1.244 3.114 -33.819 1.00 94.62 505 MET A O 1
ATOM 3654 N N . ALA A 1 506 ? 1.589 1.492 -35.333 1.00 95.75 506 ALA A N 1
ATOM 3655 C CA . ALA A 1 506 ? 1.948 2.352 -36.469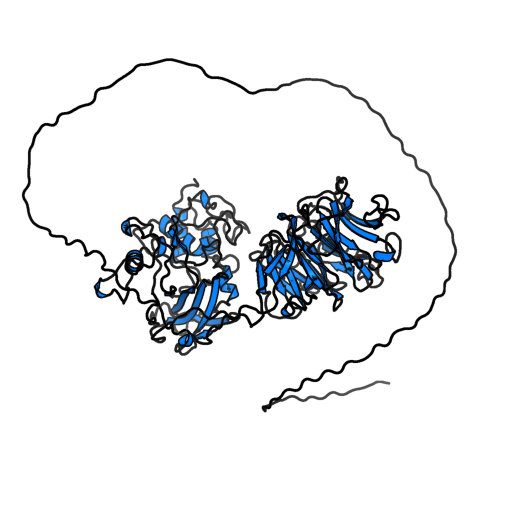 1.00 95.75 506 ALA A CA 1
ATOM 3656 C C . ALA A 1 506 ? 3.041 3.419 -36.188 1.00 95.75 506 ALA A C 1
ATOM 3658 O O . ALA A 1 506 ? 3.111 4.454 -36.856 1.00 95.75 506 ALA A O 1
ATOM 3659 N N . CYS A 1 507 ? 3.927 3.140 -35.224 1.00 96.00 507 CYS A N 1
ATOM 3660 C CA . CYS A 1 507 ? 5.074 3.980 -34.849 1.00 96.00 507 CYS A CA 1
ATOM 3661 C C . CYS A 1 507 ? 6.344 3.724 -35.668 1.00 96.00 507 CYS A C 1
ATOM 3663 O O . CYS A 1 507 ? 7.310 4.479 -35.569 1.00 96.00 507 CYS A O 1
ATOM 3665 N N . PHE A 1 508 ? 6.331 2.686 -36.501 1.00 95.50 508 PHE A N 1
ATOM 3666 C CA . PHE A 1 508 ? 7.422 2.331 -37.396 1.00 95.50 508 PHE A CA 1
ATOM 3667 C C . PHE A 1 508 ? 6.878 2.175 -38.813 1.00 95.50 508 PHE A C 1
ATOM 3669 O O . PHE A 1 508 ? 5.910 1.448 -39.031 1.00 95.50 508 PHE A O 1
ATOM 3676 N N . SER A 1 509 ? 7.516 2.840 -39.773 1.00 93.94 509 SER A N 1
ATOM 3677 C CA . SER A 1 509 ? 7.241 2.674 -41.205 1.00 93.94 509 SER A CA 1
ATOM 3678 C C . SER A 1 509 ? 7.786 1.342 -41.741 1.00 93.94 509 SER A C 1
ATOM 3680 O O . SER A 1 509 ? 7.286 0.815 -42.733 1.00 93.94 509 SER A O 1
ATOM 3682 N N . SER A 1 510 ? 8.785 0.767 -41.061 1.00 94.75 510 SER A N 1
ATOM 3683 C CA . SER A 1 510 ? 9.353 -0.550 -41.351 1.00 94.75 510 SER A CA 1
ATOM 3684 C C . SER A 1 510 ? 9.839 -1.221 -40.067 1.00 94.75 510 SER A C 1
ATOM 3686 O O . SER A 1 510 ? 10.790 -0.755 -39.438 1.00 94.75 510 SER A O 1
ATOM 3688 N N . LEU A 1 511 ? 9.230 -2.355 -39.701 1.00 95.31 511 LEU A N 1
ATOM 3689 C CA . LEU A 1 511 ? 9.682 -3.174 -38.570 1.00 95.31 511 LEU A CA 1
ATOM 3690 C C . LEU A 1 511 ? 10.970 -3.948 -38.877 1.00 95.31 511 LEU A C 1
ATOM 3692 O O . LEU A 1 511 ? 11.772 -4.164 -37.977 1.00 95.31 511 LEU A O 1
ATOM 3696 N N . SER A 1 512 ? 11.242 -4.323 -40.132 1.00 91.69 512 SER A N 1
ATOM 3697 C CA . SER A 1 512 ? 12.482 -5.041 -40.475 1.00 91.69 512 SER A CA 1
ATOM 3698 C C . SER A 1 512 ? 13.741 -4.201 -40.242 1.00 91.69 512 SER A C 1
ATOM 3700 O O . SER A 1 512 ? 14.791 -4.753 -39.930 1.00 91.69 512 SER A O 1
ATOM 3702 N N . THR A 1 513 ? 13.636 -2.874 -40.330 1.00 90.62 513 THR A N 1
ATOM 3703 C CA . THR A 1 513 ? 14.745 -1.923 -40.118 1.00 90.62 513 THR A CA 1
ATOM 3704 C C . THR A 1 513 ? 14.547 -1.012 -38.905 1.00 90.62 513 THR A C 1
ATOM 3706 O O . THR A 1 513 ? 15.367 -0.126 -38.685 1.00 90.62 513 THR A O 1
ATOM 3709 N N . MET A 1 514 ? 13.464 -1.196 -38.139 1.00 92.44 514 MET A N 1
ATOM 3710 C CA . MET A 1 514 ? 13.035 -0.301 -37.052 1.00 92.44 514 MET A CA 1
ATOM 3711 C C . MET A 1 514 ? 13.007 1.183 -37.453 1.00 92.44 514 MET A C 1
ATOM 3713 O O . MET A 1 514 ? 13.298 2.074 -36.656 1.00 92.44 514 MET A O 1
ATOM 3717 N N . THR A 1 515 ? 12.642 1.453 -38.709 1.00 92.19 515 THR A N 1
ATOM 3718 C CA . THR A 1 515 ? 12.562 2.815 -39.239 1.00 92.19 515 THR A CA 1
ATOM 3719 C C . THR A 1 515 ? 11.331 3.502 -38.646 1.00 92.19 515 THR A C 1
ATOM 3721 O O . THR A 1 515 ? 10.227 2.971 -38.811 1.00 92.19 515 THR A O 1
ATOM 3724 N N . PRO A 1 516 ? 11.481 4.648 -37.954 1.00 92.19 516 PRO A N 1
ATOM 3725 C CA . PRO A 1 516 ? 10.353 5.362 -37.364 1.00 92.19 516 PRO A CA 1
ATOM 3726 C C . PRO A 1 516 ? 9.331 5.797 -38.426 1.00 92.19 516 PRO A C 1
ATOM 3728 O O . PRO A 1 516 ? 9.636 5.893 -39.618 1.00 92.19 516 PRO A O 1
ATOM 3731 N N . ALA A 1 517 ? 8.092 6.019 -37.994 1.00 92.19 517 ALA A N 1
ATOM 3732 C CA . ALA A 1 517 ? 7.103 6.756 -38.777 1.00 92.19 517 ALA A CA 1
ATOM 3733 C C . ALA A 1 517 ? 7.361 8.276 -38.688 1.00 92.19 517 ALA A C 1
ATOM 3735 O O . ALA A 1 517 ? 8.090 8.738 -37.807 1.00 92.19 517 ALA A O 1
ATOM 3736 N N . ASP A 1 518 ? 6.745 9.059 -39.577 1.00 87.69 518 ASP A N 1
ATOM 3737 C CA . ASP A 1 518 ? 6.844 10.522 -39.535 1.00 87.69 518 ASP A CA 1
ATOM 3738 C C . ASP A 1 518 ? 6.395 11.058 -38.164 1.00 87.69 518 ASP A C 1
ATOM 3740 O O . ASP A 1 518 ? 5.358 10.656 -37.632 1.00 87.69 518 ASP A O 1
ATOM 3744 N N . GLY A 1 519 ? 7.199 11.947 -37.574 1.00 87.12 519 GLY A N 1
ATOM 3745 C CA . GLY A 1 519 ? 6.961 12.506 -36.238 1.00 87.12 519 GLY A CA 1
ATOM 3746 C C . GLY A 1 519 ? 7.263 11.577 -35.056 1.00 87.12 519 GLY A C 1
ATOM 3747 O O . GLY A 1 519 ? 6.907 11.897 -33.921 1.00 87.12 519 GLY A O 1
ATOM 3748 N N . VAL A 1 520 ? 7.923 10.440 -35.291 1.00 91.88 520 VAL A N 1
ATOM 3749 C CA . VAL A 1 520 ? 8.508 9.593 -34.240 1.00 91.88 520 VAL A CA 1
ATOM 3750 C C . VAL A 1 520 ? 10.007 9.905 -34.156 1.00 91.88 520 VAL A C 1
ATOM 3752 O O . VAL A 1 520 ? 10.812 9.410 -34.945 1.00 91.88 520 VAL A O 1
ATOM 3755 N N . LEU A 1 521 ? 10.386 10.784 -33.226 1.00 89.50 521 LEU A N 1
ATOM 3756 C CA . LEU A 1 521 ? 11.729 11.367 -33.131 1.00 89.50 521 LEU A CA 1
ATOM 3757 C C . LEU A 1 521 ? 12.736 10.393 -32.505 1.00 89.50 521 LEU A C 1
ATOM 3759 O O . LEU A 1 521 ? 12.571 10.063 -31.331 1.00 89.50 521 LEU A O 1
ATOM 3763 N N . PRO A 1 522 ? 13.804 9.968 -33.204 1.00 91.06 522 PRO A N 1
ATOM 3764 C CA . PRO A 1 522 ? 14.894 9.236 -32.567 1.00 91.06 522 PRO A CA 1
ATOM 3765 C C . PRO A 1 522 ? 15.670 10.144 -31.601 1.00 91.06 522 PRO A C 1
ATOM 3767 O O . PRO A 1 522 ? 15.821 11.340 -31.854 1.00 91.06 522 PRO A O 1
ATOM 3770 N N . TYR A 1 523 ? 16.192 9.574 -30.512 1.00 91.81 523 TYR A N 1
ATOM 3771 C CA . TYR A 1 523 ? 17.125 10.270 -29.621 1.00 91.81 523 TYR A CA 1
ATOM 3772 C C . TYR A 1 523 ? 18.138 9.320 -28.966 1.00 91.81 523 TYR A C 1
ATOM 3774 O O . TYR A 1 523 ? 17.888 8.129 -28.757 1.00 91.81 523 TYR A O 1
ATOM 3782 N N . GLU A 1 524 ? 19.290 9.870 -28.600 1.00 91.81 524 GLU A N 1
ATOM 3783 C CA . GLU A 1 524 ? 20.398 9.183 -27.946 1.00 91.81 524 GLU A CA 1
ATOM 3784 C C . GLU A 1 524 ? 20.713 9.779 -26.568 1.00 91.81 524 GLU A C 1
ATOM 3786 O O . GLU A 1 524 ? 20.430 10.940 -26.279 1.00 91.81 524 GLU A O 1
ATOM 3791 N N . LEU A 1 525 ? 21.327 8.962 -25.710 1.00 93.50 525 LEU A N 1
ATOM 3792 C CA . LEU A 1 525 ? 21.788 9.336 -24.371 1.00 93.50 525 LEU A CA 1
ATOM 3793 C C . LEU A 1 525 ? 23.324 9.312 -24.340 1.00 93.50 525 LEU A C 1
ATOM 3795 O O . LEU A 1 525 ? 23.930 8.464 -24.999 1.00 93.50 525 LEU A O 1
ATOM 3799 N N . ASN A 1 526 ? 23.961 10.206 -23.584 1.00 94.38 526 ASN A N 1
ATOM 3800 C CA . ASN A 1 526 ? 25.408 10.153 -23.325 1.00 94.38 526 ASN A CA 1
ATOM 3801 C C . ASN A 1 526 ? 25.793 8.951 -22.438 1.00 94.38 526 ASN A C 1
ATOM 3803 O O . ASN A 1 526 ? 26.781 8.269 -22.709 1.00 94.38 526 ASN A O 1
ATOM 3807 N N . MET A 1 527 ? 25.000 8.686 -21.397 1.00 94.06 527 MET A N 1
ATOM 3808 C CA . MET A 1 527 ? 25.203 7.626 -20.408 1.00 94.06 527 MET A CA 1
ATOM 3809 C C . MET A 1 527 ? 23.896 6.827 -20.249 1.00 94.06 527 MET A C 1
ATOM 3811 O O . MET A 1 527 ? 23.072 7.131 -19.386 1.00 94.06 527 MET A O 1
ATOM 3815 N N . PRO A 1 528 ? 23.625 5.836 -21.114 1.00 90.75 528 PRO A N 1
ATOM 3816 C CA . PRO A 1 528 ? 22.398 5.055 -21.030 1.00 90.75 528 PRO A CA 1
ATOM 3817 C C . PRO A 1 528 ? 22.386 4.141 -19.796 1.00 90.75 528 PRO A C 1
ATOM 3819 O O . PRO A 1 528 ? 23.391 3.513 -19.476 1.00 90.75 528 PRO A O 1
ATOM 3822 N N . LEU A 1 529 ? 21.211 3.973 -19.179 1.00 89.19 529 LEU A N 1
ATOM 3823 C CA . LEU A 1 529 ? 20.976 2.922 -18.182 1.00 89.19 529 LEU A CA 1
ATOM 3824 C C . LEU A 1 529 ? 21.336 1.535 -18.756 1.00 89.19 529 LEU A C 1
ATOM 3826 O O . LEU A 1 529 ? 20.914 1.199 -19.873 1.00 89.19 529 LEU A O 1
ATOM 3830 N N . TRP A 1 530 ? 22.090 0.738 -17.998 1.00 90.56 530 TRP A N 1
ATOM 3831 C CA . TRP A 1 530 ? 22.574 -0.605 -18.328 1.00 90.56 530 TRP A CA 1
ATOM 3832 C C . TRP A 1 530 ? 21.462 -1.659 -18.239 1.00 90.56 530 TRP A C 1
ATOM 3834 O O . TRP A 1 530 ? 20.551 -1.568 -17.421 1.00 90.56 530 TRP A O 1
ATOM 3844 N N . SER A 1 531 ? 21.497 -2.655 -19.127 1.00 89.00 531 SER A N 1
ATOM 3845 C CA . SER A 1 531 ? 20.594 -3.820 -19.081 1.00 89.00 531 SER A CA 1
ATOM 3846 C C . SER A 1 531 ? 21.269 -4.992 -19.791 1.00 89.00 531 SER A C 1
ATOM 3848 O O . SER A 1 531 ? 21.012 -5.220 -20.969 1.00 89.00 531 SER A O 1
ATOM 3850 N N . ASP A 1 532 ? 22.208 -5.650 -19.110 1.00 87.25 532 ASP A N 1
ATOM 3851 C CA . ASP A 1 532 ? 22.902 -6.869 -19.563 1.00 87.25 532 ASP A CA 1
ATOM 3852 C C . ASP A 1 532 ? 23.487 -6.806 -20.986 1.00 87.25 532 ASP A C 1
ATOM 3854 O O . ASP A 1 532 ? 23.379 -7.748 -21.764 1.00 87.25 532 ASP A O 1
ATOM 3858 N N . GLY A 1 533 ? 24.082 -5.671 -21.360 1.00 86.19 533 GLY A N 1
ATOM 3859 C CA . GLY A 1 533 ? 24.659 -5.475 -22.694 1.00 86.19 533 GLY A CA 1
ATOM 3860 C C . GLY A 1 533 ? 23.643 -5.299 -23.830 1.00 86.19 533 GLY A C 1
ATOM 3861 O O . GLY A 1 533 ? 24.050 -5.111 -24.977 1.00 86.19 533 GLY A O 1
ATOM 3862 N N . ALA A 1 534 ? 22.334 -5.298 -23.552 1.00 90.31 534 ALA A N 1
ATOM 3863 C CA . ALA A 1 534 ? 21.320 -5.039 -24.568 1.00 90.31 534 ALA A CA 1
ATOM 3864 C C . ALA A 1 534 ? 21.443 -3.610 -25.115 1.00 90.31 534 ALA A C 1
ATOM 3866 O O . ALA A 1 534 ? 21.334 -2.612 -24.388 1.00 90.31 534 ALA A O 1
ATOM 3867 N N . SER A 1 535 ? 21.625 -3.520 -26.428 1.00 90.38 535 SER A N 1
ATOM 3868 C CA . SER A 1 535 ? 21.585 -2.267 -27.168 1.00 90.38 535 SER A CA 1
ATOM 3869 C C . SER A 1 535 ? 20.158 -1.715 -27.199 1.00 90.38 535 SER A C 1
ATOM 3871 O O . SER A 1 535 ? 19.183 -2.467 -27.185 1.00 90.38 535 SER A O 1
ATOM 3873 N N . LYS A 1 536 ? 20.034 -0.384 -27.176 1.00 92.50 536 LYS A N 1
ATOM 3874 C CA . LYS A 1 536 ? 18.755 0.321 -27.014 1.00 92.50 536 LYS A CA 1
ATOM 3875 C C . LYS A 1 536 ? 18.645 1.487 -27.989 1.00 92.50 536 LYS A C 1
ATOM 3877 O O . LYS A 1 536 ? 19.297 2.510 -27.771 1.00 92.50 536 LYS A O 1
ATOM 3882 N N . THR A 1 537 ? 17.780 1.373 -28.992 1.00 93.56 537 THR A N 1
ATOM 3883 C CA . THR A 1 537 ? 17.313 2.520 -29.794 1.00 93.56 537 THR A CA 1
ATOM 3884 C C . THR A 1 537 ? 16.095 3.146 -29.120 1.00 93.56 537 THR A C 1
ATOM 3886 O O . THR A 1 537 ? 15.269 2.428 -28.546 1.00 93.56 537 THR A O 1
ATOM 3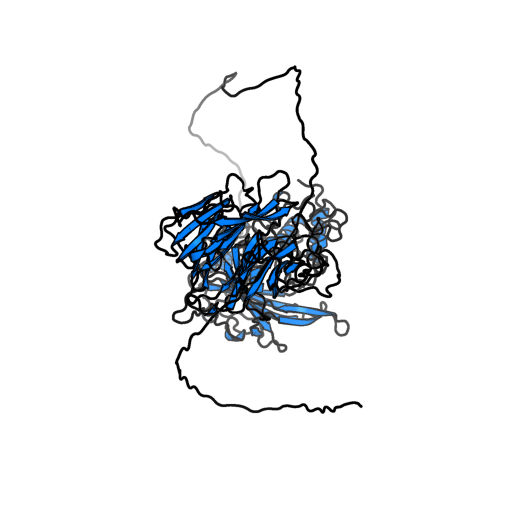889 N N . ARG A 1 538 ? 15.984 4.477 -29.145 1.00 94.44 538 ARG A N 1
ATOM 3890 C CA . ARG A 1 538 ? 14.951 5.215 -28.407 1.00 94.44 538 ARG A CA 1
ATOM 3891 C C . ARG A 1 538 ? 14.262 6.231 -29.297 1.00 94.44 538 ARG A C 1
ATOM 3893 O O . ARG A 1 538 ? 14.913 6.852 -30.134 1.00 94.44 538 ARG A O 1
ATOM 3900 N N . PHE A 1 539 ? 12.968 6.409 -29.063 1.00 94.44 539 PHE A N 1
ATOM 3901 C CA . PHE A 1 539 ? 12.138 7.352 -29.794 1.00 94.44 539 PHE A CA 1
ATOM 3902 C C . PHE A 1 539 ? 11.204 8.116 -28.853 1.00 94.44 539 PHE A C 1
ATOM 3904 O O . PHE A 1 539 ? 10.808 7.599 -27.805 1.00 94.44 539 PHE A O 1
ATOM 3911 N N . LEU A 1 540 ? 10.853 9.333 -29.248 1.00 93.94 540 LEU A N 1
ATOM 3912 C CA . LEU A 1 540 ? 9.950 10.252 -28.569 1.00 93.94 540 LEU A CA 1
ATOM 3913 C C . LEU A 1 540 ? 8.805 10.625 -29.517 1.00 93.94 540 LEU A C 1
ATOM 3915 O O . LEU A 1 540 ? 9.028 10.876 -30.701 1.00 93.94 540 LEU A O 1
ATOM 3919 N N . VAL A 1 541 ? 7.589 10.704 -28.988 1.00 94.75 541 VAL A N 1
ATOM 3920 C CA . VAL A 1 541 ? 6.410 11.206 -29.700 1.00 94.75 541 VAL A CA 1
ATOM 3921 C C . VAL A 1 541 ? 5.751 12.261 -28.828 1.00 94.75 541 VAL A C 1
ATOM 3923 O O . VAL A 1 541 ? 5.340 11.959 -27.710 1.00 94.75 541 VAL A O 1
ATOM 3926 N N . LEU A 1 542 ? 5.664 13.491 -29.333 1.00 93.00 542 LEU A N 1
ATOM 3927 C CA . LEU A 1 542 ? 5.025 14.615 -28.647 1.00 93.00 542 LEU A CA 1
ATOM 3928 C C . LEU A 1 542 ? 3.627 14.892 -29.224 1.00 93.00 542 LEU A C 1
ATOM 3930 O O . LEU A 1 542 ? 3.454 14.808 -30.446 1.00 93.00 542 LEU A O 1
ATOM 3934 N N . PRO A 1 543 ? 2.648 15.287 -28.390 1.00 89.94 543 PRO A N 1
ATOM 3935 C CA . PRO A 1 543 ? 1.365 15.800 -28.857 1.00 89.94 543 PRO A CA 1
ATOM 3936 C C . PRO A 1 543 ? 1.525 17.055 -29.727 1.00 89.94 543 PRO A C 1
ATOM 3938 O O . PRO A 1 543 ? 2.380 17.910 -29.476 1.00 89.94 543 PRO A O 1
ATOM 3941 N N . ASN A 1 544 ? 0.657 17.198 -30.729 1.00 87.12 544 ASN A N 1
ATOM 3942 C CA . ASN A 1 544 ? 0.680 18.331 -31.655 1.00 87.12 544 ASN A CA 1
ATOM 3943 C C . ASN A 1 544 ? 0.530 19.683 -30.932 1.00 87.12 544 ASN A C 1
ATOM 3945 O O . ASN A 1 544 ? -0.397 19.869 -30.145 1.00 87.12 544 ASN A O 1
ATOM 3949 N N . GLY A 1 545 ? 1.428 20.627 -31.227 1.00 84.88 545 GLY A N 1
ATOM 3950 C CA . GLY A 1 545 ? 1.418 21.980 -30.666 1.00 84.88 545 GLY A CA 1
ATOM 3951 C C . GLY A 1 545 ? 1.848 22.085 -29.199 1.00 84.88 545 GLY A C 1
ATOM 3952 O O . GLY A 1 545 ? 1.662 23.141 -28.601 1.00 84.88 545 GLY A O 1
ATOM 3953 N N . THR A 1 546 ? 2.407 21.020 -28.615 1.00 91.12 546 THR A N 1
ATOM 3954 C CA . THR A 1 546 ? 2.945 21.030 -27.244 1.00 91.12 546 THR A CA 1
ATOM 3955 C C . THR A 1 546 ? 4.470 21.153 -27.227 1.00 91.12 546 THR A C 1
ATOM 3957 O O . THR A 1 546 ? 5.134 20.887 -28.233 1.00 91.12 546 THR A O 1
ATOM 3960 N N . GLN A 1 547 ? 5.016 21.575 -26.085 1.00 92.75 547 GLN A N 1
ATOM 3961 C CA . GLN A 1 547 ? 6.449 21.749 -25.842 1.00 92.75 547 GLN A CA 1
ATOM 3962 C C . GLN A 1 547 ? 6.858 21.008 -24.560 1.00 92.75 547 GLN A C 1
ATOM 3964 O O . GLN A 1 547 ? 6.021 20.735 -23.701 1.00 92.75 547 GLN A O 1
ATOM 3969 N N . ILE A 1 548 ? 8.140 20.671 -24.458 1.00 93.88 548 ILE A N 1
ATOM 3970 C CA . ILE A 1 548 ? 8.784 20.082 -23.283 1.00 93.88 548 ILE A CA 1
ATOM 3971 C C . ILE A 1 548 ? 9.241 21.221 -22.373 1.00 93.88 548 ILE A C 1
ATOM 3973 O O . ILE A 1 548 ? 10.007 22.080 -22.812 1.00 93.88 548 ILE A O 1
ATOM 3977 N N . ASP A 1 549 ? 8.829 21.190 -21.109 1.00 91.06 549 ASP A N 1
ATOM 3978 C CA . ASP A 1 549 ? 9.235 22.169 -20.105 1.00 91.06 549 ASP A CA 1
ATOM 3979 C C . ASP A 1 549 ? 10.578 21.757 -19.470 1.00 91.06 549 ASP A C 1
ATOM 3981 O O . ASP A 1 549 ? 10.658 20.817 -18.677 1.00 91.06 549 ASP A O 1
ATOM 3985 N N . VAL A 1 550 ? 11.663 22.451 -19.814 1.00 90.50 550 VAL A N 1
ATOM 3986 C CA . VAL A 1 550 ? 13.009 22.192 -19.285 1.00 90.50 550 VAL A CA 1
ATOM 3987 C C . VAL A 1 550 ? 13.231 22.977 -17.994 1.00 90.50 550 VAL A C 1
ATOM 3989 O O . VAL A 1 550 ? 13.247 24.209 -17.979 1.00 90.50 550 VAL A O 1
ATOM 3992 N N . GLN A 1 551 ? 13.444 22.261 -16.893 1.00 83.94 551 GLN A N 1
ATOM 3993 C CA . GLN A 1 551 ? 13.662 22.863 -15.582 1.00 83.94 551 GLN A CA 1
ATOM 3994 C C . GLN A 1 551 ? 15.078 23.434 -15.435 1.00 83.94 551 GLN A C 1
ATOM 3996 O O . GLN A 1 551 ? 16.030 22.989 -16.074 1.00 83.94 551 GLN A O 1
ATOM 4001 N N . ALA A 1 552 ? 15.249 24.367 -14.493 1.00 82.25 552 ALA A N 1
ATOM 4002 C CA . ALA A 1 552 ? 16.558 24.927 -14.145 1.00 82.25 552 ALA A CA 1
ATOM 4003 C C . ALA A 1 552 ? 17.558 23.887 -13.586 1.00 82.25 552 ALA A C 1
ATOM 4005 O O . ALA A 1 552 ? 18.759 24.143 -13.580 1.00 82.25 552 ALA A O 1
ATOM 4006 N N . SER A 1 553 ? 17.081 22.719 -13.136 1.00 78.44 553 SER A N 1
ATOM 4007 C CA . SER A 1 553 ? 17.910 21.565 -12.756 1.00 78.44 553 SER A CA 1
ATOM 4008 C C . SER A 1 553 ? 18.515 20.820 -13.955 1.00 78.44 553 SER A C 1
ATOM 4010 O O . SER A 1 553 ? 19.450 20.046 -13.771 1.00 78.44 553 SER A O 1
ATOM 4012 N N . GLY A 1 554 ? 17.989 21.029 -15.167 1.00 85.94 554 GLY A N 1
ATOM 4013 C CA . GLY A 1 554 ? 18.276 20.225 -16.358 1.00 85.94 554 GLY A CA 1
ATOM 4014 C C . GLY A 1 554 ? 17.332 19.031 -16.557 1.00 85.94 554 GLY A C 1
ATOM 4015 O O . GLY A 1 554 ? 17.371 18.421 -17.625 1.00 85.94 554 GLY A O 1
ATOM 4016 N N . GLU A 1 555 ? 16.465 18.720 -15.585 1.00 85.31 555 GLU A N 1
ATOM 4017 C CA . GLU A 1 555 ? 15.399 17.713 -15.718 1.00 85.31 555 GLU A CA 1
ATOM 4018 C C . GLU A 1 555 ? 14.267 18.230 -16.623 1.00 85.31 555 GLU A C 1
ATOM 4020 O O . GLU A 1 555 ? 13.960 19.424 -16.637 1.00 85.31 555 GLU A O 1
ATOM 4025 N N . TRP A 1 556 ? 13.640 17.341 -17.396 1.00 90.56 556 TRP A N 1
ATOM 4026 C CA . TRP A 1 556 ? 12.617 17.700 -18.385 1.00 90.56 556 TRP A CA 1
ATOM 4027 C C . TRP A 1 556 ? 11.226 17.245 -17.922 1.00 90.56 556 TRP A C 1
ATOM 4029 O O . TRP A 1 556 ? 11.050 16.109 -17.486 1.00 90.56 556 TRP A O 1
ATOM 4039 N N . LEU A 1 557 ? 10.239 18.132 -18.032 1.00 86.62 557 LEU A N 1
ATOM 4040 C CA . LEU A 1 557 ? 8.820 17.866 -17.802 1.00 86.62 557 LEU A CA 1
ATOM 4041 C C . LEU A 1 557 ? 8.104 17.786 -19.150 1.00 86.62 557 LEU A C 1
ATOM 4043 O O . LEU A 1 557 ? 8.378 18.563 -20.064 1.00 86.62 557 LEU A O 1
ATOM 4047 N N . PHE A 1 558 ? 7.184 16.836 -19.284 1.00 91.12 558 PHE A N 1
ATOM 4048 C CA . PHE A 1 558 ? 6.602 16.483 -20.575 1.00 91.12 558 PHE A CA 1
ATOM 4049 C C . PHE A 1 558 ? 5.075 16.589 -20.562 1.00 91.12 558 PHE A C 1
ATOM 4051 O O . PHE A 1 558 ? 4.453 16.234 -19.560 1.00 91.12 558 PHE A O 1
ATOM 4058 N N . PRO A 1 559 ? 4.461 17.043 -21.668 1.00 90.94 559 PRO A N 1
ATOM 4059 C CA . PRO A 1 559 ? 3.019 17.234 -21.757 1.00 90.94 559 PRO A CA 1
ATOM 4060 C C . PRO A 1 559 ? 2.257 15.902 -21.818 1.00 90.94 559 PRO A C 1
ATOM 4062 O O . PRO A 1 559 ? 2.764 14.887 -22.310 1.00 90.94 559 PRO A O 1
ATOM 4065 N N . ASP A 1 560 ? 1.002 15.918 -21.371 1.00 88.50 560 ASP A N 1
ATOM 4066 C CA . ASP A 1 560 ? 0.106 14.763 -21.463 1.00 88.50 560 ASP A CA 1
ATOM 4067 C C . ASP A 1 560 ? -0.127 14.328 -22.915 1.00 88.50 560 ASP A C 1
ATOM 4069 O O . ASP A 1 560 ? -0.360 15.141 -23.808 1.00 88.50 560 ASP A O 1
ATOM 4073 N N . GLY A 1 561 ? -0.061 13.017 -23.144 1.00 88.62 561 GLY A N 1
ATOM 4074 C CA . GLY A 1 561 ? -0.046 12.383 -24.460 1.00 88.62 561 GLY A CA 1
ATOM 4075 C C . GLY A 1 561 ? 1.359 12.141 -25.028 1.00 88.62 561 GLY A C 1
ATOM 4076 O O . GLY A 1 561 ? 1.471 11.583 -26.118 1.00 88.62 561 GLY A O 1
ATOM 4077 N N . THR A 1 562 ? 2.431 12.525 -24.324 1.00 94.12 562 THR A N 1
ATOM 4078 C CA . THR A 1 562 ? 3.804 12.174 -24.731 1.00 94.12 562 THR A CA 1
ATOM 4079 C C . THR A 1 562 ? 4.039 10.669 -24.607 1.00 94.12 562 THR A C 1
ATOM 4081 O O . THR A 1 562 ? 3.668 10.060 -23.601 1.00 94.12 562 THR A O 1
ATOM 4084 N N . MET A 1 563 ? 4.695 10.071 -25.606 1.00 95.00 563 MET A N 1
ATOM 4085 C CA . MET A 1 563 ? 5.139 8.676 -25.564 1.00 95.00 563 MET A CA 1
ATOM 4086 C C . MET A 1 563 ? 6.649 8.538 -25.738 1.00 95.00 563 MET A C 1
ATOM 4088 O O . MET A 1 563 ? 7.256 9.206 -26.576 1.00 95.00 563 MET A O 1
ATOM 4092 N N . TRP A 1 564 ? 7.231 7.573 -25.030 1.00 95.88 564 TRP A N 1
ATOM 4093 C CA . TRP A 1 564 ? 8.605 7.116 -25.226 1.00 95.88 564 TRP A CA 1
ATOM 4094 C C . TRP A 1 564 ? 8.603 5.668 -25.663 1.00 95.88 564 TRP A C 1
ATOM 4096 O O . TRP A 1 564 ? 7.937 4.833 -25.053 1.00 95.88 564 TRP A O 1
ATOM 4106 N N . ILE A 1 565 ? 9.407 5.365 -26.674 1.00 96.50 565 ILE A N 1
ATOM 4107 C CA . ILE A 1 565 ? 9.574 4.022 -27.216 1.00 96.50 565 ILE A CA 1
ATOM 4108 C C . ILE A 1 565 ? 11.030 3.612 -27.001 1.00 96.50 565 ILE A C 1
ATOM 4110 O O . ILE A 1 565 ? 11.948 4.345 -27.369 1.00 96.50 565 ILE A O 1
ATOM 4114 N N . LYS A 1 566 ? 11.260 2.443 -26.405 1.00 95.44 566 LYS A N 1
ATOM 4115 C CA . LYS A 1 566 ? 12.587 1.846 -26.201 1.00 95.44 566 LYS A CA 1
ATOM 4116 C C . LYS A 1 566 ? 12.585 0.466 -26.855 1.00 95.44 566 LYS A C 1
ATOM 4118 O O . LYS A 1 566 ? 11.839 -0.406 -26.422 1.00 95.44 566 LYS A O 1
ATOM 4123 N N . HIS A 1 567 ? 13.392 0.267 -27.891 1.00 96.56 567 HIS A N 1
ATOM 4124 C CA . HIS A 1 567 ? 13.557 -1.033 -28.546 1.00 96.56 567 HIS A CA 1
ATOM 4125 C C . HIS A 1 567 ? 14.900 -1.653 -28.154 1.00 96.56 567 HIS A C 1
ATOM 4127 O O . HIS A 1 567 ? 15.906 -0.943 -28.118 1.00 96.56 567 HIS A O 1
ATOM 4133 N N . PHE A 1 568 ? 14.889 -2.946 -27.826 1.00 95.44 568 PHE A N 1
ATOM 4134 C CA . PHE A 1 568 ? 16.009 -3.668 -27.228 1.00 95.44 568 PHE A CA 1
ATOM 4135 C C . PHE A 1 568 ? 16.463 -4.820 -28.134 1.00 95.44 568 PHE A C 1
ATOM 4137 O O . PHE A 1 568 ? 15.682 -5.729 -28.437 1.00 95.44 568 PHE A O 1
ATOM 4144 N N . GLU A 1 569 ? 17.749 -4.817 -28.485 1.00 93.81 569 GLU A N 1
ATOM 4145 C CA . GLU A 1 569 ? 18.419 -5.908 -29.203 1.00 93.81 569 GLU A CA 1
ATOM 4146 C C . GLU A 1 569 ? 19.655 -6.363 -28.417 1.00 93.81 569 GLU A C 1
ATOM 4148 O O . GLU A 1 569 ? 20.480 -5.532 -28.020 1.00 93.81 569 GLU A O 1
ATOM 4153 N N . LEU A 1 570 ? 19.819 -7.673 -28.225 1.00 91.75 570 LEU A N 1
ATOM 4154 C CA . LEU A 1 570 ? 20.977 -8.263 -27.546 1.00 91.75 570 LEU A CA 1
ATOM 4155 C C . LEU A 1 570 ? 21.840 -9.040 -28.542 1.00 91.75 570 LEU A C 1
ATOM 4157 O O . LEU A 1 570 ? 21.323 -9.823 -29.334 1.00 91.75 570 LEU A O 1
ATOM 4161 N N . GLN A 1 571 ? 23.154 -8.827 -28.500 1.00 90.56 571 GLN A N 1
ATOM 4162 C CA . GLN A 1 571 ? 24.130 -9.605 -29.263 1.00 90.56 571 GLN A CA 1
ATOM 4163 C C . GLN A 1 571 ? 24.396 -10.927 -28.528 1.00 90.56 571 GLN A C 1
ATOM 4165 O O . GLN A 1 571 ? 24.868 -10.898 -27.393 1.00 90.56 571 GLN A O 1
ATOM 4170 N N . THR A 1 572 ? 24.087 -12.073 -29.143 1.00 86.75 572 THR A N 1
ATOM 4171 C CA . THR A 1 572 ? 24.162 -13.373 -28.452 1.00 86.75 572 THR A CA 1
ATOM 4172 C C . THR A 1 572 ? 25.554 -14.007 -28.470 1.00 86.75 572 THR A C 1
ATOM 4174 O O . THR A 1 572 ? 25.926 -14.660 -27.500 1.00 86.75 572 THR A O 1
ATOM 4177 N N . ASP A 1 573 ? 26.371 -13.763 -29.497 1.00 86.31 573 ASP A N 1
ATOM 4178 C CA . ASP A 1 573 ? 27.795 -14.124 -29.528 1.00 86.31 573 ASP A CA 1
ATOM 4179 C C . ASP A 1 573 ? 28.654 -12.846 -29.486 1.00 86.31 573 ASP A C 1
ATOM 4181 O O . ASP A 1 573 ? 28.633 -12.065 -30.448 1.00 86.31 573 ASP A O 1
ATOM 4185 N N . PRO A 1 574 ? 29.455 -12.613 -28.425 1.00 79.19 574 PRO A N 1
ATOM 4186 C CA . PRO A 1 574 ? 30.295 -11.417 -28.308 1.00 79.19 574 PRO A CA 1
ATOM 4187 C C . PRO A 1 574 ? 31.326 -11.278 -29.445 1.00 79.19 574 PRO A C 1
ATOM 4189 O O . PRO A 1 574 ? 31.769 -10.167 -29.731 1.00 79.19 574 PRO A O 1
ATOM 4192 N N . ASN A 1 575 ? 31.668 -12.367 -30.141 1.00 84.50 575 ASN A N 1
ATOM 4193 C CA . ASN A 1 575 ? 32.626 -12.375 -31.251 1.00 84.50 575 ASN A CA 1
ATOM 4194 C C . ASN A 1 575 ? 31.974 -12.148 -32.626 1.00 84.50 575 ASN A C 1
ATOM 4196 O O . ASN A 1 575 ? 32.685 -11.922 -33.606 1.00 84.50 575 ASN A O 1
ATOM 4200 N N . ALA A 1 576 ? 30.641 -12.194 -32.720 1.00 85.25 576 ALA A N 1
ATOM 4201 C CA . ALA A 1 576 ? 29.900 -12.021 -33.965 1.00 85.25 576 ALA A CA 1
ATOM 4202 C C . ALA A 1 576 ? 28.894 -10.859 -33.844 1.00 85.25 576 ALA A C 1
ATOM 4204 O O . ALA A 1 576 ? 27.757 -11.077 -33.425 1.00 85.25 576 ALA A O 1
ATOM 4205 N N . PRO A 1 577 ? 29.248 -9.623 -34.256 1.00 78.44 577 PRO A N 1
ATOM 4206 C CA . PRO A 1 577 ? 28.372 -8.447 -34.139 1.00 78.44 577 PRO A CA 1
ATOM 4207 C C . PRO A 1 577 ? 27.011 -8.560 -34.845 1.00 78.44 577 PRO A C 1
ATOM 4209 O O . PRO A 1 577 ? 26.087 -7.817 -34.521 1.00 78.44 577 PRO A O 1
ATOM 4212 N N . SER A 1 578 ? 26.876 -9.485 -35.801 1.00 83.31 578 SER A N 1
ATOM 4213 C CA . SER A 1 578 ? 25.628 -9.801 -36.505 1.00 83.31 578 SER A CA 1
ATOM 4214 C C . SER A 1 578 ? 24.705 -10.773 -35.754 1.00 83.31 578 SER A C 1
ATOM 4216 O O . SER A 1 578 ? 23.618 -11.050 -36.242 1.00 83.31 578 SER A O 1
ATOM 4218 N N . SER A 1 579 ? 25.107 -11.302 -34.593 1.00 84.69 579 SER A N 1
ATOM 4219 C CA . SER A 1 579 ? 24.312 -12.227 -33.759 1.00 84.69 579 SER A CA 1
ATOM 4220 C C . SER A 1 579 ? 23.223 -11.527 -32.928 1.00 84.69 579 SER A C 1
ATOM 4222 O O . SER A 1 579 ? 22.857 -11.975 -31.842 1.00 84.69 579 SER A O 1
ATOM 4224 N N . ARG A 1 580 ? 22.723 -10.379 -33.393 1.00 87.62 580 ARG A N 1
ATOM 4225 C CA . ARG A 1 580 ? 21.707 -9.624 -32.659 1.00 87.62 580 ARG A CA 1
ATOM 4226 C C . ARG A 1 580 ? 20.360 -10.319 -32.743 1.00 87.62 580 ARG A C 1
ATOM 4228 O O . ARG A 1 580 ? 19.957 -10.763 -33.809 1.00 87.62 580 ARG A O 1
ATOM 4235 N N . THR A 1 581 ? 19.694 -10.384 -31.599 1.00 90.88 581 THR A N 1
ATOM 4236 C CA . THR A 1 581 ? 18.329 -10.877 -31.445 1.00 90.88 581 THR A CA 1
ATOM 4237 C C . THR A 1 581 ? 17.463 -9.761 -30.871 1.00 90.88 581 THR A C 1
ATOM 4239 O O . THR A 1 581 ? 17.819 -9.154 -29.855 1.00 90.88 581 THR A O 1
ATOM 4242 N N . ARG A 1 582 ? 16.309 -9.506 -31.485 1.00 94.38 582 ARG A N 1
ATOM 4243 C CA . ARG A 1 582 ? 15.290 -8.575 -30.987 1.00 94.38 582 ARG A CA 1
ATOM 4244 C C . ARG A 1 582 ? 14.562 -9.179 -29.809 1.00 94.38 582 ARG A C 1
ATOM 4246 O O . ARG A 1 582 ? 14.029 -10.286 -29.909 1.00 94.38 582 ARG A O 1
ATOM 4253 N N . LEU A 1 583 ? 14.518 -8.445 -28.702 1.00 94.00 583 LEU A N 1
ATOM 4254 C CA . LEU A 1 583 ? 13.924 -8.918 -27.453 1.00 94.00 583 LEU A CA 1
ATOM 4255 C C . LEU A 1 583 ? 12.562 -8.276 -27.221 1.00 94.00 583 LEU A C 1
ATOM 4257 O O . LEU A 1 583 ? 11.543 -8.968 -27.222 1.00 94.00 583 LEU A O 1
ATOM 4261 N N . GLU A 1 584 ? 12.535 -6.950 -27.096 1.00 95.50 584 GLU A N 1
ATOM 4262 C CA . GLU A 1 584 ? 11.322 -6.203 -26.773 1.00 95.50 584 GLU A CA 1
ATOM 4263 C C . GLU A 1 584 ? 11.251 -4.826 -27.441 1.00 95.50 584 GLU A C 1
ATOM 4265 O O . GLU A 1 584 ? 12.261 -4.230 -27.829 1.00 95.50 584 GLU A O 1
ATOM 4270 N N . THR A 1 585 ? 10.035 -4.295 -27.531 1.00 97.38 585 THR A N 1
ATOM 4271 C CA . THR A 1 585 ? 9.785 -2.866 -27.738 1.00 97.38 585 THR A CA 1
ATOM 4272 C C . THR A 1 585 ? 8.840 -2.383 -26.648 1.00 97.38 585 THR A C 1
ATOM 4274 O O . THR A 1 585 ? 7.688 -2.808 -26.584 1.00 97.38 585 THR A O 1
ATOM 4277 N N . ARG A 1 586 ? 9.334 -1.500 -25.781 1.00 94.88 586 ARG A N 1
ATOM 4278 C CA . ARG A 1 586 ? 8.622 -0.984 -24.612 1.00 94.88 586 ARG A CA 1
ATOM 4279 C C . ARG A 1 586 ? 8.151 0.440 -24.848 1.00 94.88 586 ARG A C 1
ATOM 4281 O O . ARG A 1 586 ? 8.917 1.270 -25.339 1.00 94.88 586 ARG A O 1
ATOM 4288 N N . PHE A 1 587 ? 6.920 0.713 -24.452 1.00 94.62 587 PHE A N 1
ATOM 4289 C CA . PHE A 1 587 ? 6.285 2.020 -24.490 1.00 94.62 587 PHE A CA 1
ATOM 4290 C C . PHE A 1 587 ? 6.069 2.525 -23.069 1.00 94.62 587 PHE A C 1
ATOM 4292 O O . PHE A 1 587 ? 5.716 1.755 -22.176 1.00 94.62 587 PHE A O 1
ATOM 4299 N N . LEU A 1 588 ? 6.245 3.828 -22.881 1.00 92.56 588 LEU A N 1
ATOM 4300 C CA . LEU A 1 588 ? 5.734 4.573 -21.735 1.00 92.56 588 LEU A CA 1
ATOM 4301 C C . LEU A 1 588 ? 4.917 5.742 -22.259 1.00 92.56 588 LEU A C 1
ATOM 4303 O O . LEU A 1 588 ? 5.287 6.333 -23.274 1.00 92.56 588 LEU A O 1
ATOM 4307 N N . VAL A 1 589 ? 3.836 6.070 -21.565 1.00 90.56 589 VAL A N 1
ATOM 4308 C CA . VAL A 1 589 ? 2.889 7.106 -21.969 1.00 90.56 589 VAL A CA 1
ATOM 4309 C C . VAL A 1 589 ? 2.585 7.991 -20.771 1.00 90.56 589 VAL A C 1
ATOM 4311 O O . VAL A 1 589 ? 2.161 7.503 -19.723 1.00 90.56 589 VAL A O 1
ATOM 4314 N N . GLN A 1 590 ? 2.795 9.293 -20.941 1.00 86.31 590 GLN A N 1
ATOM 4315 C CA . GLN A 1 590 ? 2.344 10.317 -20.009 1.00 86.31 590 GLN A CA 1
ATOM 4316 C C . GLN A 1 590 ? 0.864 10.589 -20.279 1.00 86.31 590 GLN A C 1
ATOM 4318 O O . GLN A 1 590 ? 0.493 10.922 -21.404 1.00 86.31 590 GLN A O 1
ATOM 4323 N N . SER A 1 591 ? 0.017 10.444 -19.265 1.00 81.69 591 SER A N 1
ATOM 4324 C CA . SER A 1 591 ? -1.407 10.781 -19.331 1.00 81.69 591 SER A CA 1
ATOM 4325 C C . SER A 1 591 ? -1.779 11.751 -18.216 1.00 81.69 591 SER A C 1
ATOM 4327 O O . SER A 1 591 ? -1.121 11.791 -17.176 1.00 81.69 591 SER A O 1
ATOM 4329 N N . ALA A 1 592 ? -2.928 12.412 -18.362 1.00 70.19 592 ALA A N 1
ATOM 4330 C CA . ALA A 1 592 ? -3.522 13.238 -17.307 1.00 70.19 592 ALA A CA 1
ATOM 4331 C C . ALA A 1 592 ? -3.853 12.457 -16.012 1.00 70.19 592 ALA A C 1
ATOM 4333 O O . ALA A 1 592 ? -4.232 13.054 -15.006 1.00 70.19 592 ALA A O 1
ATOM 4334 N N . ARG A 1 593 ? -3.741 11.119 -16.030 1.00 67.06 593 ARG A N 1
ATOM 4335 C CA . ARG A 1 593 ? -3.922 10.212 -14.883 1.00 67.06 593 ARG A CA 1
ATOM 4336 C C . ARG A 1 593 ? -2.594 9.712 -14.295 1.00 67.06 593 ARG A C 1
ATOM 4338 O O . ARG A 1 593 ? -2.612 8.910 -13.369 1.00 67.06 593 ARG A O 1
ATOM 4345 N N . GLY A 1 594 ? -1.458 10.169 -14.824 1.00 72.00 594 GLY A N 1
ATOM 4346 C CA . GLY A 1 594 ? -0.119 9.680 -14.498 1.00 72.00 594 GLY A CA 1
ATOM 4347 C C . GLY A 1 594 ? 0.504 8.853 -15.625 1.00 72.00 594 GLY A C 1
ATOM 4348 O O . GLY A 1 594 ? -0.018 8.774 -16.741 1.00 72.00 594 GLY A O 1
ATOM 4349 N N . LEU A 1 595 ? 1.655 8.247 -15.338 1.00 74.81 595 LEU A N 1
ATOM 4350 C CA . LEU A 1 595 ? 2.390 7.442 -16.307 1.00 74.81 595 LEU A CA 1
ATOM 4351 C C . LEU A 1 595 ? 1.865 6.000 -16.345 1.00 74.81 595 LEU A C 1
ATOM 4353 O O . LEU A 1 595 ? 1.654 5.392 -15.298 1.00 74.81 595 LEU A O 1
ATOM 4357 N N . TYR A 1 596 ? 1.749 5.421 -17.540 1.00 79.12 596 TYR A N 1
ATOM 4358 C CA . TYR A 1 596 ? 1.580 3.976 -17.722 1.00 79.12 596 TYR A CA 1
ATOM 4359 C C . TYR A 1 596 ? 2.584 3.419 -18.739 1.00 79.12 596 TYR A C 1
ATOM 4361 O O . TYR A 1 596 ? 3.189 4.161 -19.517 1.00 79.12 596 TYR A O 1
ATOM 4369 N N . GLY A 1 597 ? 2.797 2.102 -18.712 1.00 85.56 597 GLY A N 1
ATOM 4370 C CA . GLY A 1 597 ? 3.789 1.425 -19.545 1.00 85.56 597 GLY A CA 1
ATOM 4371 C C . GLY A 1 597 ? 3.315 0.078 -20.064 1.00 85.56 597 GLY A C 1
ATOM 4372 O O . GLY A 1 597 ? 2.496 -0.577 -19.429 1.00 85.56 597 GLY A O 1
ATOM 4373 N N . PHE A 1 598 ? 3.827 -0.337 -21.221 1.00 87.25 598 PHE A N 1
ATOM 4374 C CA . PHE A 1 598 ? 3.532 -1.641 -21.816 1.00 87.25 598 PHE A CA 1
ATOM 4375 C C . PHE A 1 598 ? 4.677 -2.143 -22.700 1.00 87.25 598 PHE A C 1
ATOM 4377 O O . PHE A 1 598 ? 5.452 -1.364 -23.258 1.00 87.25 598 PHE A O 1
ATOM 4384 N N . THR A 1 599 ? 4.775 -3.463 -22.835 1.00 91.06 599 THR A N 1
ATOM 4385 C CA . THR A 1 599 ? 5.889 -4.152 -23.496 1.00 91.06 599 THR A CA 1
ATOM 4386 C C . THR A 1 599 ? 5.361 -5.022 -24.632 1.00 91.06 599 THR A C 1
ATOM 4388 O O . THR A 1 599 ? 4.410 -5.773 -24.433 1.00 91.06 599 THR A O 1
ATOM 4391 N N . TYR A 1 600 ? 5.991 -4.980 -25.806 1.00 95.81 600 TYR A N 1
ATOM 4392 C CA . TYR A 1 600 ? 5.816 -5.997 -26.847 1.00 95.81 600 TYR A CA 1
ATOM 4393 C C . TYR A 1 600 ? 7.030 -6.925 -26.874 1.00 95.81 600 TYR A C 1
ATOM 4395 O O . TYR A 1 600 ? 8.154 -6.446 -27.024 1.00 95.81 600 TYR A O 1
ATOM 4403 N N . GLY A 1 601 ? 6.813 -8.237 -26.774 1.00 94.69 601 GLY A N 1
ATOM 4404 C CA . GLY A 1 601 ? 7.850 -9.257 -26.955 1.00 94.69 601 GLY A CA 1
ATOM 4405 C C . GLY A 1 601 ? 7.972 -9.648 -28.428 1.00 94.69 601 GLY A C 1
ATOM 4406 O O . GLY A 1 601 ? 6.962 -9.927 -29.077 1.00 94.69 601 GLY A O 1
ATOM 4407 N N . TRP A 1 602 ? 9.187 -9.645 -28.980 1.00 96.69 602 TRP A N 1
ATOM 4408 C CA . TRP A 1 602 ? 9.409 -9.990 -30.391 1.00 96.69 602 TRP A CA 1
ATOM 4409 C C . TRP A 1 602 ? 9.267 -11.485 -30.653 1.00 96.69 602 TRP A C 1
ATOM 4411 O O . TRP A 1 602 ? 9.744 -12.316 -29.877 1.00 96.69 602 TRP A O 1
ATOM 4421 N N . ASN A 1 603 ? 8.644 -11.824 -31.784 1.00 92.62 603 ASN A N 1
ATOM 4422 C CA . ASN A 1 603 ? 8.530 -13.209 -32.223 1.00 92.62 603 ASN A CA 1
ATOM 4423 C C . ASN A 1 603 ? 9.884 -13.754 -32.734 1.00 92.62 603 ASN A C 1
ATOM 4425 O O . ASN A 1 603 ? 10.781 -12.998 -33.106 1.00 92.62 603 ASN A O 1
ATOM 4429 N N . ALA A 1 604 ? 10.026 -15.081 -32.792 1.00 89.25 604 ALA A N 1
ATOM 4430 C CA . ALA A 1 604 ? 11.275 -15.741 -33.197 1.00 89.25 604 ALA A CA 1
ATOM 4431 C C . ALA A 1 604 ? 11.670 -15.542 -34.679 1.00 89.25 604 ALA A C 1
ATOM 4433 O O . ALA A 1 604 ? 12.786 -15.886 -35.056 1.00 89.25 604 ALA A O 1
ATOM 4434 N N . ALA A 1 605 ? 10.773 -15.013 -35.517 1.00 91.69 605 ALA A N 1
ATOM 4435 C CA . ALA A 1 605 ? 11.050 -14.646 -36.908 1.00 91.69 605 ALA A CA 1
ATOM 4436 C C . ALA A 1 605 ? 11.405 -13.154 -37.072 1.00 91.69 605 ALA A C 1
ATOM 4438 O O . ALA A 1 605 ? 11.627 -12.703 -38.194 1.00 91.69 605 ALA A O 1
ATOM 4439 N N . GLU A 1 606 ? 11.409 -12.389 -35.974 1.00 93.06 606 GLU A N 1
ATOM 4440 C CA . GLU A 1 606 ? 11.714 -10.954 -35.900 1.00 93.06 606 GLU A CA 1
ATOM 4441 C C . GLU A 1 606 ? 10.885 -10.059 -36.837 1.00 93.06 606 GLU A C 1
ATOM 4443 O O . GLU A 1 606 ? 11.276 -8.939 -37.174 1.00 93.06 606 GLU A O 1
ATOM 4448 N N . SER A 1 607 ? 9.705 -10.542 -37.238 1.00 95.31 607 SER A N 1
ATOM 4449 C CA . SER A 1 607 ? 8.822 -9.863 -38.191 1.00 95.31 607 SER A CA 1
ATOM 4450 C C . SER A 1 607 ? 7.863 -8.868 -37.533 1.00 95.31 607 SER A C 1
ATOM 4452 O O . SER A 1 607 ? 7.428 -7.919 -38.179 1.00 95.31 607 SER A O 1
ATOM 4454 N N . ASP A 1 608 ? 7.490 -9.122 -36.276 1.00 97.75 608 ASP A N 1
ATOM 4455 C CA . ASP A 1 608 ? 6.579 -8.319 -35.455 1.00 97.75 608 ASP A CA 1
ATOM 4456 C C . ASP A 1 608 ? 6.744 -8.709 -33.971 1.00 97.75 608 ASP A C 1
ATOM 4458 O O . ASP A 1 608 ? 7.426 -9.689 -33.638 1.00 97.75 608 ASP A O 1
ATOM 4462 N N . ALA A 1 609 ? 6.086 -7.975 -33.079 1.00 97.00 609 ALA A N 1
ATOM 4463 C CA . ALA A 1 609 ? 6.086 -8.214 -31.640 1.00 97.00 609 ALA A CA 1
ATOM 4464 C C . ALA A 1 609 ? 4.661 -8.168 -31.065 1.00 97.00 609 ALA A C 1
ATOM 4466 O O . ALA A 1 609 ? 3.823 -7.402 -31.538 1.00 97.00 609 ALA A O 1
ATOM 4467 N N . THR A 1 610 ? 4.381 -8.980 -30.045 1.00 91.94 610 THR A N 1
ATOM 4468 C CA . THR A 1 610 ? 3.046 -9.136 -29.431 1.00 91.94 610 THR A CA 1
ATOM 4469 C C . THR A 1 610 ? 2.999 -8.583 -28.014 1.00 91.94 610 THR A C 1
ATOM 4471 O O . THR A 1 610 ? 3.977 -8.694 -27.275 1.00 91.94 610 THR A O 1
ATOM 4474 N N . LEU A 1 611 ? 1.863 -7.992 -27.635 1.00 88.25 611 LEU A N 1
ATOM 4475 C CA . LEU A 1 611 ? 1.671 -7.342 -26.337 1.00 88.25 611 LEU A CA 1
ATOM 4476 C C . LEU A 1 611 ? 1.829 -8.334 -25.171 1.00 88.25 611 LEU A C 1
ATOM 4478 O O . LEU A 1 611 ? 1.140 -9.351 -25.108 1.00 88.25 611 LEU A O 1
ATOM 4482 N N . VAL A 1 612 ? 2.703 -7.997 -24.224 1.00 78.19 612 VAL A N 1
ATOM 4483 C CA . VAL A 1 612 ? 2.942 -8.732 -22.977 1.00 78.19 612 VAL A CA 1
ATOM 4484 C C . VAL A 1 612 ? 2.119 -8.076 -21.868 1.00 78.19 612 VAL A C 1
ATOM 4486 O O . VAL A 1 612 ? 2.383 -6.941 -21.474 1.00 78.19 612 VAL A O 1
ATOM 4489 N N . LEU A 1 613 ? 1.097 -8.781 -21.373 1.00 64.38 613 LEU A N 1
ATOM 4490 C CA . LEU A 1 613 ? 0.176 -8.253 -20.356 1.00 64.38 613 LEU A CA 1
ATOM 4491 C C . LEU A 1 613 ? 0.723 -8.423 -18.930 1.00 64.38 613 LEU A C 1
ATOM 4493 O O . LEU A 1 613 ? 0.860 -7.447 -18.195 1.00 64.38 613 LEU A O 1
ATOM 4497 N N . ASN A 1 614 ? 1.086 -9.657 -18.569 1.00 58.06 614 ASN A N 1
ATOM 4498 C CA . ASN A 1 614 ? 1.393 -10.060 -17.189 1.00 58.06 614 ASN A CA 1
ATOM 4499 C C . ASN A 1 614 ? 2.901 -10.190 -16.912 1.00 58.06 614 ASN A C 1
ATOM 4501 O O . ASN A 1 614 ? 3.296 -10.758 -15.898 1.00 58.06 614 ASN A O 1
ATOM 4505 N N . GLY A 1 615 ? 3.734 -9.671 -17.816 1.00 66.69 615 GLY A N 1
ATOM 4506 C CA . GLY A 1 615 ? 5.156 -9.995 -17.868 1.00 66.69 615 GLY A CA 1
ATOM 4507 C C . GLY A 1 615 ? 5.387 -11.360 -18.519 1.00 66.69 615 GLY A C 1
ATOM 4508 O O . GLY A 1 615 ? 4.457 -12.154 -18.673 1.00 66.69 615 GLY A O 1
ATOM 4509 N N . ASP A 1 616 ? 6.613 -11.603 -18.968 1.00 74.94 616 ASP A N 1
ATOM 4510 C CA . ASP A 1 616 ? 7.032 -12.860 -19.595 1.00 74.94 616 ASP A CA 1
ATOM 4511 C C . ASP A 1 616 ? 8.563 -13.009 -19.493 1.00 74.94 616 ASP A C 1
ATOM 4513 O O . ASP A 1 616 ? 9.268 -12.081 -19.085 1.00 74.94 616 ASP A O 1
ATOM 4517 N N . THR A 1 617 ? 9.109 -14.162 -19.867 1.00 79.81 617 THR A N 1
ATOM 4518 C CA . THR A 1 617 ? 10.558 -14.398 -19.894 1.00 79.81 617 THR A CA 1
ATOM 4519 C C . THR A 1 617 ? 10.982 -15.075 -21.189 1.00 79.81 617 THR A C 1
ATOM 4521 O O . THR A 1 617 ? 10.277 -15.924 -21.728 1.00 79.81 617 THR A O 1
ATOM 4524 N N . ARG A 1 618 ? 12.164 -14.719 -21.697 1.00 82.62 618 ARG A N 1
ATOM 4525 C CA . ARG A 1 618 ? 12.728 -15.304 -22.915 1.00 82.62 618 ARG A CA 1
ATOM 4526 C C . ARG A 1 618 ? 14.116 -15.856 -22.644 1.00 82.62 618 ARG A C 1
ATOM 4528 O O . ARG A 1 618 ? 15.044 -15.104 -22.355 1.00 82.62 618 ARG A O 1
ATOM 4535 N N . THR A 1 619 ? 14.260 -17.169 -22.784 1.00 85.88 619 THR A N 1
ATOM 4536 C CA . THR A 1 619 ? 15.566 -17.829 -22.734 1.00 85.88 619 THR A CA 1
ATOM 4537 C C . THR A 1 619 ? 16.328 -17.614 -24.042 1.00 85.88 619 THR A C 1
ATOM 4539 O O . THR A 1 619 ? 15.755 -17.692 -25.131 1.00 85.88 619 THR A O 1
ATOM 4542 N N . LEU A 1 620 ? 17.621 -17.330 -23.922 1.00 86.12 620 LEU A N 1
ATOM 4543 C CA . LEU A 1 620 ? 18.582 -17.103 -24.996 1.00 86.12 620 LEU A CA 1
ATOM 4544 C C . LEU A 1 620 ? 19.855 -17.897 -24.689 1.00 86.12 620 LEU A C 1
ATOM 4546 O O . LEU A 1 620 ? 20.237 -18.033 -23.529 1.00 86.12 620 LEU A O 1
ATOM 4550 N N . ASP A 1 621 ? 20.540 -18.366 -25.723 1.00 87.94 621 ASP A N 1
ATOM 4551 C CA . ASP A 1 621 ? 21.876 -18.946 -25.606 1.00 87.94 621 ASP A CA 1
ATOM 4552 C C . ASP A 1 621 ? 22.926 -17.856 -25.861 1.00 87.94 621 ASP A C 1
ATOM 4554 O O . ASP A 1 621 ? 23.003 -17.329 -26.971 1.00 87.94 621 ASP A O 1
ATOM 4558 N N . LEU A 1 622 ? 23.729 -17.509 -24.848 1.00 86.25 622 LEU A N 1
ATOM 4559 C CA . LEU A 1 622 ? 24.815 -16.529 -24.972 1.00 86.25 622 LEU A CA 1
ATOM 4560 C C . LEU A 1 622 ? 26.176 -17.219 -25.082 1.00 86.25 622 LEU A C 1
ATOM 4562 O O . LEU A 1 622 ? 26.547 -18.011 -24.216 1.00 86.25 622 LEU A O 1
ATOM 4566 N N . GLY A 1 623 ? 26.945 -16.892 -26.117 1.00 83.94 623 GLY A N 1
ATOM 4567 C CA . GLY A 1 623 ? 28.278 -17.433 -26.381 1.00 83.94 623 GLY A CA 1
ATOM 4568 C C . GLY A 1 623 ? 28.471 -17.875 -27.831 1.00 83.94 623 GLY A C 1
ATOM 4569 O O . GLY A 1 623 ? 27.572 -17.780 -28.664 1.00 83.94 623 GLY A O 1
ATOM 4570 N N . ALA A 1 624 ? 29.667 -18.378 -28.134 1.00 83.25 624 ALA A N 1
ATOM 4571 C CA . ALA A 1 624 ? 29.969 -18.925 -29.453 1.00 83.25 624 ALA A CA 1
ATOM 4572 C C . ALA A 1 624 ? 29.253 -20.280 -29.666 1.00 83.25 624 ALA A C 1
ATOM 4574 O O . ALA A 1 624 ? 29.097 -21.042 -28.704 1.00 83.25 624 ALA A O 1
ATOM 4575 N N . PRO A 1 625 ? 28.863 -20.645 -30.904 1.00 79.44 625 PRO A N 1
ATOM 4576 C CA . PRO A 1 625 ? 28.177 -21.907 -31.184 1.00 79.44 625 PRO A CA 1
ATOM 4577 C C . PRO A 1 625 ? 28.913 -23.137 -30.626 1.00 79.44 625 PRO A C 1
ATOM 4579 O O . PRO A 1 625 ? 30.070 -23.391 -30.957 1.00 79.44 625 PRO A O 1
ATOM 4582 N N . GLY A 1 626 ? 28.224 -23.917 -29.786 1.00 80.38 626 GLY A N 1
ATOM 4583 C CA . GLY A 1 626 ? 28.787 -25.091 -29.102 1.00 80.38 626 GLY A CA 1
ATOM 4584 C C . GLY A 1 626 ? 29.456 -24.806 -27.749 1.00 80.38 626 GLY A C 1
ATOM 4585 O O . GLY A 1 626 ? 29.885 -25.750 -27.091 1.00 80.38 626 GLY A O 1
ATOM 4586 N N . ASN A 1 627 ? 29.517 -23.544 -27.316 1.00 87.44 627 ASN A N 1
ATOM 4587 C CA . ASN A 1 627 ? 29.940 -23.125 -25.978 1.00 87.44 627 ASN A CA 1
ATOM 4588 C C . ASN A 1 627 ? 29.068 -21.948 -25.498 1.00 87.44 627 ASN A C 1
ATOM 4590 O O . ASN A 1 627 ? 29.551 -20.824 -25.334 1.00 87.44 627 ASN A O 1
ATOM 4594 N N . THR A 1 628 ? 27.767 -22.208 -25.341 1.00 86.44 628 THR A N 1
ATOM 4595 C CA . THR A 1 628 ? 26.764 -21.225 -24.912 1.00 86.44 628 THR A CA 1
ATOM 4596 C C . THR A 1 628 ? 26.345 -21.437 -23.459 1.00 86.44 628 THR A C 1
ATOM 4598 O O . THR A 1 628 ? 26.365 -22.553 -22.939 1.00 86.44 628 THR A O 1
ATOM 4601 N N . THR A 1 629 ? 25.936 -20.349 -22.810 1.00 84.50 629 THR A N 1
ATOM 4602 C CA . THR A 1 629 ? 25.287 -20.342 -21.496 1.00 84.50 629 THR A CA 1
ATOM 4603 C C . THR A 1 629 ? 23.838 -19.900 -21.668 1.00 84.50 629 THR A C 1
ATOM 4605 O O . THR A 1 629 ? 23.579 -18.865 -22.281 1.00 84.50 629 THR A O 1
ATOM 4608 N N . SER A 1 630 ? 22.900 -20.655 -21.094 1.00 85.75 630 SER A N 1
ATOM 4609 C CA . SER A 1 630 ? 21.490 -20.263 -21.034 1.00 85.75 630 SER A CA 1
ATOM 4610 C C . SER A 1 630 ? 21.321 -19.003 -20.182 1.00 85.75 630 SER A C 1
ATOM 4612 O O . SER A 1 630 ? 21.722 -18.969 -19.019 1.00 85.75 630 SER A O 1
ATOM 4614 N N . TYR A 1 631 ? 20.671 -17.996 -20.747 1.00 83.88 631 TYR A N 1
ATOM 4615 C CA . TYR A 1 631 ? 20.399 -16.691 -20.157 1.00 83.88 631 TYR A CA 1
ATOM 4616 C C . TYR A 1 631 ? 18.902 -16.382 -20.266 1.00 83.88 631 TYR A C 1
ATOM 4618 O O . TYR A 1 631 ? 18.285 -16.701 -21.280 1.00 83.88 631 TYR A O 1
ATOM 4626 N N . THR A 1 632 ? 18.312 -15.737 -19.260 1.00 84.25 632 THR A N 1
ATOM 4627 C CA . THR A 1 632 ? 16.876 -15.413 -19.246 1.00 84.25 632 THR A CA 1
ATOM 4628 C C . THR A 1 632 ? 16.671 -13.903 -19.253 1.00 84.25 632 THR A C 1
ATOM 4630 O O . THR A 1 632 ? 16.955 -13.232 -18.263 1.00 84.25 632 THR A O 1
ATOM 4633 N N . TRP A 1 633 ? 16.135 -13.374 -20.355 1.00 86.94 633 TRP A N 1
ATOM 4634 C CA . TRP A 1 633 ? 15.657 -11.994 -20.432 1.00 86.94 633 TRP A CA 1
ATOM 4635 C C . TRP A 1 633 ? 14.264 -11.879 -19.808 1.00 86.94 633 TRP A C 1
ATOM 4637 O O . TRP A 1 633 ? 13.391 -12.700 -20.098 1.00 86.94 633 TRP A O 1
ATOM 4647 N N . ASN A 1 634 ? 14.029 -10.833 -19.017 1.00 81.25 634 ASN A N 1
ATOM 4648 C CA . ASN A 1 634 ? 12.728 -10.557 -18.405 1.00 81.25 634 ASN A CA 1
ATOM 4649 C C . ASN A 1 634 ? 11.990 -9.462 -19.188 1.00 81.25 634 ASN A C 1
ATOM 4651 O O . ASN A 1 634 ? 12.490 -8.345 -19.322 1.00 81.25 634 ASN A O 1
ATOM 4655 N N . LEU A 1 635 ? 10.789 -9.777 -19.670 1.00 80.62 635 LEU A N 1
ATOM 4656 C CA . LEU A 1 635 ? 9.860 -8.854 -20.319 1.00 80.62 635 LEU A CA 1
ATOM 4657 C C . LEU A 1 635 ? 8.926 -8.301 -19.232 1.00 80.62 635 LEU A C 1
ATOM 4659 O O . LEU A 1 635 ? 8.087 -9.055 -18.737 1.00 80.62 635 LEU A O 1
ATOM 4663 N N . PRO A 1 636 ? 9.047 -7.030 -18.807 1.00 71.69 636 PRO A N 1
ATOM 4664 C CA . PRO A 1 636 ? 8.271 -6.539 -17.676 1.00 71.69 636 PRO A CA 1
ATOM 4665 C C . PRO A 1 636 ? 6.799 -6.355 -18.034 1.00 71.69 636 PRO A C 1
ATOM 4667 O O . PRO A 1 636 ? 6.452 -5.905 -19.134 1.00 71.69 636 PRO A O 1
ATOM 4670 N N . SER A 1 637 ? 5.948 -6.645 -17.054 1.00 68.25 637 SER A N 1
ATOM 4671 C CA . SER A 1 637 ? 4.528 -6.289 -17.068 1.00 68.25 637 SER A CA 1
ATOM 4672 C C . SER A 1 637 ? 4.304 -4.768 -16.999 1.00 68.25 637 SER A C 1
ATOM 4674 O O . SER A 1 637 ? 5.227 -3.976 -16.768 1.00 68.25 637 SER A O 1
ATOM 4676 N N . GLN A 1 638 ? 3.048 -4.344 -17.170 1.00 65.69 638 GLN A N 1
ATOM 4677 C CA . GLN A 1 638 ? 2.674 -2.925 -17.109 1.00 65.69 638 GLN A CA 1
ATOM 4678 C C . GLN A 1 638 ? 2.966 -2.298 -15.733 1.00 65.69 638 GLN A C 1
ATOM 4680 O O . GLN A 1 638 ? 3.546 -1.214 -15.656 1.00 65.69 638 GLN A O 1
ATOM 4685 N N . SER A 1 639 ? 2.635 -2.998 -14.642 1.00 60.06 639 SER A N 1
ATOM 4686 C CA . SER A 1 639 ? 2.874 -2.528 -13.269 1.00 60.06 639 SER A CA 1
ATOM 4687 C C . SER A 1 639 ? 4.364 -2.467 -12.923 1.00 60.06 639 SER A C 1
ATOM 4689 O O . SER A 1 639 ? 4.812 -1.574 -12.205 1.00 60.06 639 SER A O 1
ATOM 4691 N N . GLU A 1 640 ? 5.174 -3.364 -13.484 1.00 64.06 640 GLU A N 1
ATOM 4692 C CA . GLU A 1 640 ? 6.613 -3.397 -13.229 1.00 64.06 640 GLU A CA 1
ATOM 4693 C C . GLU A 1 640 ? 7.384 -2.241 -13.849 1.00 64.06 640 GLU A C 1
ATOM 4695 O O . GLU A 1 640 ? 8.426 -1.857 -13.315 1.00 64.06 640 GLU A O 1
ATOM 4700 N N . CYS A 1 641 ? 6.861 -1.634 -14.914 1.00 67.81 641 CYS A N 1
ATOM 4701 C CA . CYS A 1 641 ? 7.423 -0.404 -15.463 1.00 67.81 641 CYS A CA 1
ATOM 4702 C C . CYS A 1 641 ? 7.460 0.716 -14.404 1.00 67.81 641 CYS A C 1
ATOM 4704 O O . CYS A 1 641 ? 8.442 1.456 -14.315 1.00 67.81 641 CYS A O 1
ATOM 4706 N N . LEU A 1 642 ? 6.434 0.796 -13.551 1.00 70.50 642 LEU A N 1
ATOM 4707 C CA . LEU A 1 642 ? 6.280 1.850 -12.544 1.00 70.50 642 LEU A CA 1
ATOM 4708 C C . LEU A 1 642 ? 7.159 1.650 -11.294 1.00 70.50 642 LEU A C 1
ATOM 4710 O O . LEU A 1 642 ? 7.323 2.589 -10.520 1.00 70.50 642 LEU A O 1
ATOM 4714 N N . LYS A 1 643 ? 7.820 0.488 -11.135 1.00 67.69 643 LYS A N 1
ATOM 4715 C CA . LYS A 1 643 ? 8.828 0.259 -10.074 1.00 67.69 643 LYS A CA 1
ATOM 4716 C C . LYS A 1 643 ? 10.000 1.251 -10.151 1.00 67.69 643 LYS A C 1
ATOM 4718 O O . LYS A 1 643 ? 10.566 1.606 -9.122 1.00 67.69 643 LYS A O 1
ATOM 4723 N N . CYS A 1 644 ? 10.369 1.682 -11.361 1.00 68.06 644 CYS A N 1
ATOM 4724 C CA . CYS A 1 644 ? 11.468 2.628 -11.601 1.00 68.06 644 CYS A CA 1
ATOM 4725 C C . CYS A 1 644 ? 10.991 3.997 -12.104 1.00 68.06 644 CYS A C 1
ATOM 4727 O O . CYS A 1 644 ? 11.715 4.979 -11.983 1.00 68.06 644 CYS A O 1
ATOM 4729 N N . HIS A 1 645 ? 9.796 4.065 -12.691 1.00 76.12 645 HIS A N 1
ATOM 4730 C CA . HIS A 1 645 ? 9.245 5.266 -13.311 1.00 76.12 645 HIS A CA 1
ATOM 4731 C C . HIS A 1 645 ? 8.344 6.037 -12.335 1.00 76.12 645 HIS A C 1
ATOM 4733 O O . HIS A 1 645 ? 7.128 6.116 -12.496 1.00 76.12 645 HIS A O 1
ATOM 4739 N N . THR A 1 646 ? 8.961 6.575 -11.281 1.00 69.75 646 THR A N 1
ATOM 4740 C CA . THR A 1 646 ? 8.269 7.282 -10.189 1.00 69.75 646 THR A CA 1
ATOM 4741 C C . THR A 1 646 ? 8.242 8.794 -10.408 1.00 69.75 646 THR A C 1
ATOM 4743 O O . THR A 1 646 ? 9.125 9.345 -11.071 1.00 69.75 646 THR A O 1
ATOM 4746 N N . VAL A 1 647 ? 7.291 9.493 -9.777 1.00 65.69 647 VAL A N 1
ATOM 4747 C CA . VAL A 1 647 ? 7.236 10.969 -9.782 1.00 65.69 647 VAL A CA 1
ATOM 4748 C C . VAL A 1 647 ? 8.508 11.617 -9.218 1.00 65.69 647 VAL A C 1
ATOM 4750 O O . VAL A 1 647 ? 8.941 12.647 -9.721 1.00 65.69 647 VAL A O 1
ATOM 4753 N N . VAL A 1 648 ? 9.161 10.984 -8.235 1.00 62.75 648 VAL A N 1
ATOM 4754 C CA . VAL A 1 648 ? 10.401 11.490 -7.612 1.00 62.75 648 VAL A CA 1
ATOM 4755 C C . VAL A 1 648 ? 11.597 11.396 -8.561 1.00 62.75 648 VAL A C 1
ATOM 4757 O O . VAL A 1 648 ? 12.474 12.255 -8.557 1.00 62.75 648 VAL A O 1
ATOM 4760 N N . SER A 1 649 ? 11.615 10.380 -9.424 1.00 65.81 649 SER A N 1
ATOM 4761 C CA . SER A 1 649 ? 12.593 10.232 -10.506 1.00 65.81 649 SER A CA 1
ATOM 4762 C C . SER A 1 649 ? 12.227 11.021 -11.778 1.00 65.81 649 SER A C 1
ATOM 4764 O O . SER A 1 649 ? 12.701 10.671 -12.855 1.00 65.81 649 SER A O 1
ATOM 4766 N N . GLY A 1 650 ? 11.346 12.026 -11.683 1.00 66.50 650 GLY A N 1
ATOM 4767 C CA . GLY A 1 650 ? 10.882 12.833 -12.822 1.00 66.50 650 GLY A CA 1
ATOM 4768 C C . GLY A 1 650 ? 9.930 12.105 -13.782 1.00 66.50 650 GLY A C 1
ATOM 4769 O O . GLY A 1 650 ? 9.732 12.543 -14.911 1.00 66.50 650 GLY A O 1
ATOM 4770 N N . GLY A 1 651 ? 9.368 10.961 -13.379 1.00 72.94 651 GLY A N 1
ATOM 4771 C CA . GLY A 1 651 ? 8.509 10.098 -14.197 1.00 72.94 651 GLY A CA 1
ATOM 4772 C C . GLY A 1 651 ? 9.261 9.308 -15.275 1.00 72.94 651 GLY A C 1
ATOM 4773 O O . GLY A 1 651 ? 9.080 8.097 -15.394 1.00 72.94 651 GLY A O 1
ATOM 4774 N N . ILE A 1 652 ? 10.137 9.950 -16.050 1.00 84.62 652 ILE A N 1
ATOM 4775 C CA . ILE A 1 652 ? 10.787 9.361 -17.227 1.00 84.62 652 ILE A CA 1
ATOM 4776 C C . ILE A 1 652 ? 12.312 9.373 -17.118 1.00 84.62 652 ILE A C 1
ATOM 4778 O O . ILE A 1 652 ? 12.955 10.408 -17.013 1.00 84.62 652 ILE A O 1
ATOM 4782 N N . LEU A 1 653 ? 12.902 8.178 -17.211 1.00 87.00 653 LEU A N 1
ATOM 4783 C CA . LEU A 1 653 ? 14.334 7.976 -17.002 1.00 87.00 653 LEU A CA 1
ATOM 4784 C C . LEU A 1 653 ? 15.138 8.114 -18.308 1.00 87.00 653 LEU A C 1
ATOM 4786 O O . LEU A 1 653 ? 14.943 7.322 -19.249 1.00 87.00 653 LEU A O 1
ATOM 4790 N N . GLY A 1 654 ? 16.073 9.071 -18.324 1.00 89.12 654 GLY A N 1
ATOM 4791 C CA . GLY A 1 654 ? 17.091 9.291 -19.364 1.00 89.12 654 GLY A CA 1
ATOM 4792 C C . GLY A 1 654 ? 17.004 10.643 -20.097 1.00 89.12 654 GLY A C 1
ATOM 4793 O O . GLY A 1 654 ? 18.034 11.278 -20.268 1.00 89.12 654 GLY A O 1
ATOM 4794 N N . PRO A 1 655 ? 15.832 11.088 -20.578 1.00 91.56 655 PRO A N 1
ATOM 4795 C CA . PRO A 1 655 ? 15.654 12.410 -21.185 1.00 91.56 655 PRO A CA 1
ATOM 4796 C C . PRO A 1 655 ? 15.869 13.581 -20.207 1.00 91.56 655 PRO A C 1
ATOM 4798 O O . PRO A 1 655 ? 14.982 13.939 -19.441 1.00 91.56 655 PRO A O 1
ATOM 4801 N N . GLU A 1 656 ? 17.049 14.191 -20.268 1.00 92.62 656 GLU A N 1
ATOM 4802 C CA . GLU A 1 656 ? 17.439 15.403 -19.534 1.00 92.62 656 GLU A CA 1
ATOM 4803 C C . GLU A 1 656 ? 18.526 16.154 -20.325 1.00 92.62 656 GLU A C 1
ATOM 4805 O O . GLU A 1 656 ? 19.183 15.571 -21.199 1.00 92.62 656 GLU A O 1
ATOM 4810 N N . THR A 1 657 ? 18.780 17.424 -19.997 1.00 94.25 657 THR A N 1
ATOM 4811 C CA . THR A 1 657 ? 19.745 18.264 -20.731 1.00 94.25 657 THR A CA 1
ATOM 4812 C C . THR A 1 657 ? 21.146 17.637 -20.773 1.00 94.25 657 THR A C 1
ATOM 4814 O O . THR A 1 657 ? 21.743 17.557 -21.845 1.00 94.25 657 THR A O 1
ATOM 4817 N N . ALA A 1 658 ? 21.657 17.111 -19.653 1.00 94.88 658 ALA A N 1
ATOM 4818 C CA . ALA A 1 658 ? 22.998 16.514 -19.587 1.00 94.88 658 ALA A CA 1
ATOM 48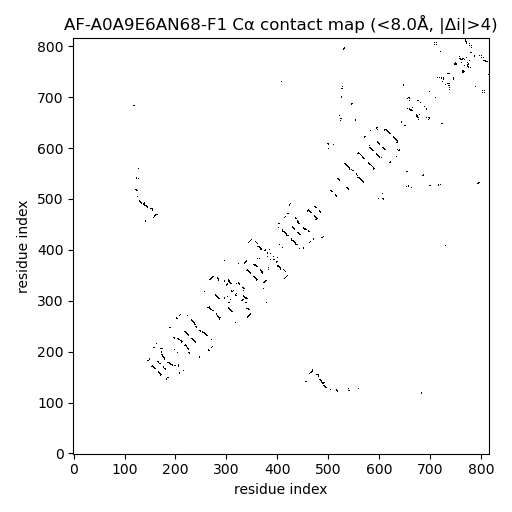19 C C . ALA A 1 658 ? 23.156 15.238 -20.439 1.00 94.88 658 ALA A C 1
ATOM 4821 O O . ALA A 1 658 ? 24.246 14.932 -20.937 1.00 94.88 658 ALA A O 1
ATOM 4822 N N . GLN A 1 659 ? 22.068 14.496 -20.634 1.00 95.31 659 GLN A N 1
ATOM 4823 C CA . GLN A 1 659 ? 22.049 13.270 -21.425 1.00 95.31 659 GLN A CA 1
ATOM 4824 C C . GLN A 1 659 ? 21.889 13.531 -22.917 1.00 95.31 659 GLN A C 1
ATOM 4826 O O . GLN A 1 659 ? 22.508 12.827 -23.717 1.00 95.31 659 GLN A O 1
ATOM 4831 N N . LEU A 1 660 ? 21.071 14.522 -23.288 1.00 94.19 660 LEU A N 1
ATOM 4832 C CA . LEU A 1 660 ? 20.804 14.851 -24.686 1.00 94.19 660 LEU A CA 1
ATOM 4833 C C . LEU A 1 660 ? 21.848 15.799 -25.288 1.00 94.19 660 LEU A C 1
ATOM 4835 O O . LEU A 1 660 ? 21.987 15.795 -26.509 1.00 94.19 660 LEU A O 1
ATOM 4839 N N . ASN A 1 661 ? 22.624 16.533 -24.477 1.00 94.75 661 ASN A N 1
ATOM 4840 C CA . ASN A 1 661 ? 23.734 17.376 -24.935 1.00 94.75 661 ASN A CA 1
ATOM 4841 C C . ASN A 1 661 ? 24.864 16.545 -25.574 1.00 94.75 661 ASN A C 1
ATOM 4843 O O . ASN A 1 661 ? 25.850 16.173 -24.933 1.00 94.75 661 ASN A O 1
ATOM 4847 N N . ARG A 1 662 ? 24.687 16.203 -26.846 1.00 91.94 662 ARG A N 1
ATOM 4848 C CA . ARG A 1 662 ? 25.621 15.474 -27.704 1.00 91.94 662 ARG A CA 1
ATOM 4849 C C . ARG A 1 662 ? 25.168 15.583 -29.151 1.00 91.94 662 ARG A C 1
ATOM 4851 O O . ARG A 1 662 ? 24.005 15.870 -29.421 1.00 91.94 662 ARG A O 1
ATOM 4858 N N . GLU A 1 663 ? 26.077 15.293 -30.070 1.00 89.12 663 GLU A N 1
ATOM 4859 C CA . GLU A 1 663 ? 25.730 15.122 -31.477 1.00 89.12 663 GLU A CA 1
ATOM 4860 C C . GLU A 1 663 ? 24.955 13.813 -31.703 1.00 89.12 663 GLU A C 1
ATOM 4862 O O . GLU A 1 663 ? 25.235 12.780 -31.074 1.00 89.12 663 GLU A O 1
ATOM 4867 N N . ALA A 1 664 ? 23.986 13.882 -32.617 1.00 82.88 664 ALA A N 1
ATOM 4868 C CA . ALA A 1 664 ? 23.273 12.751 -33.199 1.00 82.88 664 ALA A CA 1
ATOM 4869 C C . ALA A 1 664 ? 22.914 13.054 -34.668 1.00 82.88 664 ALA A C 1
ATOM 4871 O O . ALA A 1 664 ? 23.071 14.180 -35.150 1.00 82.88 664 ALA A O 1
ATOM 4872 N N . ILE A 1 665 ? 22.426 12.040 -35.384 1.00 70.44 665 ILE A N 1
ATOM 4873 C CA . ILE A 1 665 ? 21.947 12.177 -36.764 1.00 70.44 665 ILE A CA 1
ATOM 4874 C C . ILE A 1 665 ? 20.420 12.258 -36.749 1.00 70.44 665 ILE A C 1
ATOM 4876 O O . ILE A 1 665 ? 19.746 11.336 -36.292 1.00 70.44 665 ILE A O 1
ATOM 4880 N N . PHE A 1 666 ? 19.877 13.344 -37.297 1.00 69.56 666 PHE A N 1
ATOM 4881 C CA . PHE A 1 666 ? 18.441 13.524 -37.501 1.00 69.56 666 PHE A CA 1
ATOM 4882 C C . PHE A 1 666 ? 18.130 13.423 -38.999 1.00 69.56 666 PHE A C 1
ATOM 4884 O O . PHE A 1 666 ? 18.511 14.334 -39.733 1.00 69.56 666 PHE A O 1
ATOM 4891 N N . PRO A 1 667 ? 17.420 12.378 -39.472 1.00 60.81 667 PRO A N 1
ATOM 4892 C CA . PRO A 1 667 ? 17.151 12.179 -40.901 1.00 60.81 667 PRO A CA 1
ATOM 4893 C C . PRO A 1 667 ? 16.503 13.388 -41.597 1.00 60.81 667 PRO A C 1
ATOM 4895 O O . PRO A 1 667 ? 16.889 13.764 -42.699 1.00 60.81 667 PRO A O 1
ATOM 4898 N N . ALA A 1 668 ? 15.580 14.076 -40.917 1.00 55.66 668 ALA A N 1
ATOM 4899 C CA . ALA A 1 668 ? 14.922 15.283 -41.430 1.00 55.66 668 ALA A CA 1
ATOM 4900 C C . ALA A 1 668 ? 15.835 16.532 -41.515 1.00 55.66 668 ALA A C 1
ATOM 4902 O O . ALA A 1 668 ? 15.426 17.551 -42.069 1.00 55.66 668 ALA A O 1
ATOM 4903 N N . LEU A 1 669 ? 17.063 16.457 -40.987 1.00 57.69 669 LEU A N 1
ATOM 4904 C CA . LEU A 1 669 ? 18.084 17.511 -41.006 1.00 57.69 669 LEU A CA 1
ATOM 4905 C C . LEU A 1 669 ? 19.397 17.040 -41.660 1.00 57.69 669 LEU A C 1
ATOM 4907 O O . LEU A 1 669 ? 20.408 17.724 -41.536 1.00 57.69 669 LEU A O 1
ATOM 4911 N N . GLU A 1 670 ? 19.409 15.911 -42.383 1.00 56.03 670 GLU A N 1
ATOM 4912 C CA . GLU A 1 670 ? 20.626 15.304 -42.961 1.00 56.03 670 GLU A CA 1
ATOM 4913 C C . GLU A 1 670 ? 21.489 16.272 -43.789 1.00 56.03 670 GLU A C 1
ATOM 4915 O O . GLU A 1 670 ? 22.716 16.165 -43.792 1.00 56.03 670 GLU A O 1
ATOM 4920 N N . SER A 1 671 ? 20.881 17.271 -44.438 1.00 55.75 671 SER A N 1
ATOM 4921 C CA . SER A 1 671 ? 21.598 18.314 -45.187 1.00 55.75 671 SER A CA 1
ATOM 4922 C C . SER A 1 671 ? 22.470 19.245 -44.329 1.00 55.75 671 SER A C 1
ATOM 4924 O O . SER A 1 671 ? 23.266 19.996 -44.890 1.00 55.75 671 SER A O 1
ATOM 4926 N N . ALA A 1 672 ? 22.315 19.234 -43.002 1.00 56.59 672 ALA A N 1
ATOM 4927 C CA . ALA A 1 672 ? 23.103 20.025 -42.054 1.00 56.59 672 ALA A CA 1
ATOM 4928 C C . ALA A 1 672 ? 24.305 19.260 -41.459 1.00 56.59 672 ALA A C 1
ATOM 4930 O O . ALA A 1 672 ? 25.174 19.885 -40.854 1.00 56.59 672 ALA A O 1
ATOM 4931 N N . GLY A 1 673 ? 24.386 17.937 -41.650 1.00 63.75 673 GLY A N 1
ATOM 4932 C CA . GLY A 1 673 ? 25.357 17.075 -40.967 1.00 63.75 673 GLY A CA 1
ATOM 4933 C C . GLY A 1 673 ? 24.941 16.718 -39.529 1.00 63.75 673 GLY A C 1
ATOM 4934 O O . GLY A 1 673 ? 23.775 16.888 -39.169 1.00 63.75 673 GLY A O 1
ATOM 4935 N N . PRO A 1 674 ? 25.862 16.183 -38.702 1.00 70.19 674 PRO A N 1
ATOM 4936 C CA . PRO A 1 674 ? 25.605 15.941 -37.284 1.00 70.19 674 PRO A CA 1
ATOM 4937 C C . PRO A 1 674 ? 25.238 17.243 -36.566 1.00 70.19 674 PRO A C 1
ATOM 4939 O O . PRO A 1 674 ? 25.920 18.255 -36.719 1.00 70.19 674 PRO A O 1
ATOM 4942 N N . LEU A 1 675 ? 24.171 17.207 -35.770 1.00 81.69 675 LEU A N 1
ATOM 4943 C CA . LEU A 1 675 ? 23.713 18.338 -34.963 1.00 81.69 675 LEU A CA 1
ATOM 4944 C C . LEU A 1 675 ? 23.639 17.923 -33.498 1.00 81.69 675 LEU A C 1
ATOM 4946 O O . LEU A 1 675 ? 23.371 16.758 -33.188 1.00 81.69 675 LEU A O 1
ATOM 4950 N N . ASN A 1 676 ? 23.830 18.879 -32.588 1.00 90.44 676 ASN A N 1
ATOM 4951 C CA . ASN A 1 676 ? 23.509 18.642 -31.189 1.00 90.44 676 ASN A CA 1
ATOM 4952 C C . ASN A 1 676 ? 21.996 18.412 -31.053 1.00 90.44 676 ASN A C 1
ATOM 4954 O O . ASN A 1 676 ? 21.198 19.138 -31.650 1.00 90.44 676 ASN A O 1
ATOM 4958 N N . GLN A 1 677 ? 21.584 17.412 -30.273 1.00 91.38 677 GLN A N 1
ATOM 4959 C CA . GLN A 1 677 ? 20.159 17.093 -30.125 1.00 91.38 677 GLN A CA 1
ATOM 4960 C C . GLN A 1 677 ? 19.360 18.245 -29.513 1.00 91.38 677 GLN A C 1
ATOM 4962 O O . GLN A 1 677 ? 18.191 18.409 -29.848 1.00 91.38 677 GLN A O 1
ATOM 4967 N N . LEU A 1 678 ? 19.987 19.058 -28.659 1.00 91.38 678 LEU A N 1
ATOM 4968 C CA . LEU A 1 678 ? 19.347 20.230 -28.064 1.00 91.38 678 LEU A CA 1
ATOM 4969 C C . LEU A 1 678 ? 19.051 21.298 -29.125 1.00 91.38 678 LEU A C 1
ATOM 4971 O O . LEU A 1 678 ? 17.909 21.735 -29.231 1.00 91.38 678 LEU A O 1
ATOM 4975 N N . ASP A 1 679 ? 20.034 21.621 -29.976 1.00 88.00 679 ASP A N 1
ATOM 4976 C CA . ASP A 1 679 ? 19.857 22.550 -31.103 1.00 88.00 679 ASP A CA 1
ATOM 4977 C C . ASP A 1 679 ? 18.789 22.039 -32.087 1.00 88.00 679 ASP A C 1
ATOM 4979 O O . ASP A 1 679 ? 17.985 22.817 -32.598 1.00 88.00 679 ASP A O 1
ATOM 4983 N N . ALA A 1 680 ? 18.744 20.725 -32.342 1.00 86.00 680 ALA A N 1
ATOM 4984 C CA . ALA A 1 680 ? 17.733 20.120 -33.208 1.00 86.00 680 ALA A CA 1
ATOM 4985 C C . ALA A 1 680 ? 16.319 20.222 -32.607 1.00 86.00 680 ALA A C 1
ATOM 4987 O O . ALA A 1 680 ? 15.383 20.618 -33.301 1.00 86.00 680 ALA A O 1
ATOM 4988 N N . PHE A 1 681 ? 16.153 19.908 -31.318 1.00 89.19 681 PHE A N 1
ATOM 4989 C CA . PHE A 1 681 ? 14.863 20.004 -30.623 1.00 89.19 681 PHE A CA 1
ATOM 4990 C C . PHE A 1 681 ? 14.386 21.463 -30.522 1.00 89.19 681 PHE A C 1
ATOM 4992 O O . PHE A 1 681 ? 13.190 21.728 -30.659 1.00 89.19 681 PHE A O 1
ATOM 4999 N N . GLU A 1 682 ? 15.304 22.415 -30.348 1.00 87.38 682 GLU A N 1
ATOM 5000 C CA . GLU A 1 682 ? 15.006 23.848 -30.383 1.00 87.38 682 GLU A CA 1
ATOM 5001 C C . GLU A 1 682 ? 14.622 24.333 -31.791 1.00 87.38 682 GLU A C 1
ATOM 5003 O O . GLU A 1 682 ? 13.615 25.024 -31.941 1.00 87.38 682 GLU A O 1
ATOM 5008 N N . ALA A 1 683 ? 15.344 23.917 -32.838 1.00 82.38 683 ALA A N 1
ATOM 5009 C CA . ALA A 1 683 ? 15.031 24.261 -34.230 1.00 82.38 683 ALA A CA 1
ATOM 5010 C C . ALA A 1 683 ? 13.668 23.713 -34.702 1.00 82.38 683 ALA A C 1
ATOM 5012 O O . ALA A 1 683 ? 13.034 24.305 -35.580 1.00 82.38 683 ALA A O 1
ATOM 5013 N N . TYR A 1 684 ? 13.209 22.614 -34.096 1.00 83.94 684 TYR A N 1
ATOM 5014 C CA . TYR A 1 684 ? 11.861 22.057 -34.240 1.00 83.94 684 TYR A CA 1
ATOM 5015 C C . TYR A 1 684 ? 10.796 22.748 -33.361 1.00 83.94 684 TYR A C 1
ATOM 5017 O O . TYR A 1 684 ? 9.610 22.452 -33.504 1.00 83.94 684 TYR A O 1
ATOM 5025 N N . GLY A 1 685 ? 11.186 23.653 -32.457 1.00 87.69 685 GLY A N 1
ATOM 5026 C CA . GLY A 1 685 ? 10.286 24.380 -31.554 1.00 87.69 685 GLY A CA 1
ATOM 5027 C C . GLY A 1 685 ? 9.779 23.571 -30.355 1.00 87.69 685 GLY A C 1
ATOM 5028 O O . GLY A 1 685 ? 8.756 23.929 -29.773 1.00 87.69 685 GLY A O 1
ATOM 5029 N N . LEU A 1 686 ? 10.455 22.481 -29.979 1.00 90.25 686 LEU A N 1
ATOM 5030 C CA . LEU A 1 686 ? 9.950 21.496 -29.011 1.00 90.25 686 LEU A CA 1
ATOM 5031 C C . LEU A 1 686 ? 10.279 21.808 -27.546 1.00 90.25 686 LEU A C 1
ATOM 5033 O O . LEU A 1 686 ? 9.784 21.101 -26.675 1.00 90.25 686 LEU A O 1
ATOM 5037 N N . LEU A 1 687 ? 11.109 22.816 -27.261 1.00 92.56 687 LEU A N 1
ATOM 5038 C CA . LEU A 1 687 ? 11.602 23.128 -25.911 1.00 92.56 687 LEU A CA 1
ATOM 5039 C C . LEU A 1 687 ? 11.050 24.461 -25.386 1.00 92.56 687 LEU A C 1
ATOM 5041 O O . LEU A 1 687 ? 10.983 25.448 -26.120 1.00 92.56 687 LEU A O 1
ATOM 5045 N N . ASN A 1 688 ? 10.722 24.493 -24.095 1.00 89.75 688 ASN A N 1
ATOM 5046 C CA . ASN A 1 688 ? 10.344 25.681 -23.339 1.00 89.75 688 ASN A CA 1
ATOM 5047 C C . ASN A 1 688 ? 11.039 25.671 -21.956 1.00 89.75 688 ASN A C 1
ATOM 5049 O O . ASN A 1 688 ? 10.879 24.712 -21.217 1.00 89.75 688 ASN A O 1
ATOM 5053 N N . PRO A 1 689 ? 11.803 26.697 -21.554 1.00 85.56 689 PRO A N 1
ATOM 5054 C CA . PRO A 1 689 ? 12.323 27.752 -22.406 1.00 85.56 689 PRO A CA 1
ATOM 5055 C C . PRO A 1 689 ? 13.316 27.195 -23.439 1.00 85.56 689 PRO A C 1
ATOM 5057 O O . PRO A 1 689 ? 13.889 26.115 -23.274 1.00 85.56 689 PRO A O 1
ATOM 5060 N N . VAL A 1 690 ? 13.567 28.004 -24.470 1.00 79.44 690 VAL A N 1
ATOM 5061 C CA . VAL A 1 690 ? 14.769 27.921 -25.313 1.00 79.44 690 VAL A CA 1
ATOM 5062 C C . VAL A 1 690 ? 16.012 27.742 -24.437 1.00 79.44 690 VAL A C 1
ATOM 5064 O O . VAL A 1 690 ? 16.152 28.395 -23.396 1.00 79.44 690 VAL A O 1
ATOM 5067 N N . GLN A 1 691 ? 16.890 26.826 -24.835 1.00 79.06 691 GLN A N 1
ATOM 5068 C CA . GLN A 1 691 ? 18.071 26.468 -24.062 1.00 79.06 691 GLN A CA 1
ATOM 5069 C C . GLN A 1 691 ? 19.218 27.460 -24.333 1.00 79.06 691 GLN A C 1
ATOM 5071 O O . GLN A 1 691 ? 19.200 28.241 -25.282 1.00 79.06 691 GLN A O 1
ATOM 5076 N N . ALA A 1 692 ? 20.245 27.459 -23.480 1.00 82.19 692 ALA A N 1
ATOM 5077 C CA . ALA A 1 692 ? 21.507 28.108 -23.839 1.00 82.19 692 ALA A CA 1
ATOM 5078 C C . ALA A 1 692 ? 22.257 27.258 -24.884 1.00 82.19 692 ALA A C 1
ATOM 5080 O O . ALA A 1 692 ? 21.991 26.066 -25.017 1.00 82.19 692 ALA A O 1
ATOM 5081 N N . SER A 1 693 ? 23.236 27.841 -25.585 1.00 85.94 693 SER A N 1
ATOM 5082 C CA . SER A 1 693 ? 24.056 27.085 -26.545 1.00 85.94 693 SER A CA 1
ATOM 5083 C C . SER A 1 693 ? 24.654 25.821 -25.892 1.00 85.94 693 SER A C 1
ATOM 5085 O O . SER A 1 693 ? 25.162 25.913 -24.769 1.00 85.94 693 SER A O 1
ATOM 5087 N N . PRO A 1 694 ? 24.663 24.650 -26.560 1.00 87.75 694 PRO A N 1
ATOM 5088 C CA . PRO A 1 694 ? 25.049 23.389 -25.920 1.00 87.75 694 PRO A CA 1
ATOM 5089 C C . PRO A 1 694 ? 26.459 23.368 -25.317 1.00 87.75 694 PRO A C 1
ATOM 5091 O O . PRO A 1 694 ? 26.697 22.669 -24.334 1.00 87.75 694 PRO A O 1
ATOM 5094 N N . GLY A 1 695 ? 27.382 24.184 -25.840 1.00 88.38 695 GLY A N 1
ATOM 5095 C CA . GLY A 1 695 ? 28.730 24.350 -25.282 1.00 88.38 695 GLY A CA 1
ATOM 5096 C C . GLY A 1 695 ? 28.788 25.026 -23.902 1.00 88.38 695 GLY A C 1
ATOM 5097 O O . GLY A 1 695 ? 29.836 24.989 -23.264 1.00 88.38 695 GLY A O 1
ATOM 5098 N N . SER A 1 696 ? 27.691 25.632 -23.431 1.00 89.38 696 SER A N 1
ATOM 5099 C CA . SER A 1 696 ? 27.554 26.187 -22.074 1.00 89.38 696 SER A CA 1
ATOM 5100 C C . SER A 1 696 ? 26.646 25.364 -21.155 1.00 89.38 696 SER A C 1
ATOM 5102 O O . SER A 1 696 ? 26.429 25.756 -20.010 1.00 89.38 696 SER A O 1
ATOM 5104 N N . LEU A 1 697 ? 26.083 24.257 -21.646 1.00 92.88 697 LEU A N 1
ATOM 5105 C CA . LEU A 1 697 ? 25.170 23.401 -20.890 1.00 92.88 697 LEU A CA 1
ATOM 5106 C C . LEU A 1 697 ? 25.886 22.181 -20.295 1.00 92.88 697 LEU A C 1
ATOM 5108 O O . LEU A 1 697 ? 26.893 21.733 -20.846 1.00 92.88 697 LEU A O 1
ATOM 5112 N N . PRO A 1 698 ? 25.353 21.590 -19.207 1.00 92.38 698 PRO A N 1
ATOM 5113 C CA . PRO A 1 698 ? 25.849 20.323 -18.688 1.00 92.38 698 PRO A CA 1
ATOM 5114 C C . PRO A 1 698 ? 25.856 19.225 -19.756 1.00 92.38 698 PRO A C 1
ATOM 5116 O O . PRO A 1 698 ? 25.002 19.192 -20.646 1.00 92.38 698 PRO A O 1
ATOM 5119 N N . ARG A 1 699 ? 26.806 18.299 -19.636 1.00 94.69 699 ARG A N 1
ATOM 5120 C CA . ARG A 1 699 ? 26.922 17.099 -20.463 1.00 94.69 699 ARG A CA 1
ATOM 5121 C C . ARG A 1 699 ? 27.485 15.968 -19.615 1.00 94.69 699 ARG A C 1
ATOM 5123 O O . ARG A 1 699 ? 28.502 16.156 -18.955 1.00 94.69 699 ARG A O 1
ATOM 5130 N N . PHE A 1 700 ? 26.869 14.791 -19.658 1.00 97.06 700 PHE A N 1
ATOM 5131 C CA . PHE A 1 700 ? 27.497 13.593 -19.105 1.00 97.06 700 PHE A CA 1
ATOM 5132 C C . PHE A 1 700 ? 28.556 13.045 -20.074 1.00 97.06 700 PHE A C 1
ATOM 5134 O O . PHE A 1 700 ? 28.288 12.953 -21.274 1.00 97.06 700 PHE A O 1
ATOM 5141 N N . PRO A 1 701 ? 29.748 12.656 -19.591 1.00 96.19 701 PRO A N 1
ATOM 5142 C CA . PRO A 1 701 ? 30.680 11.866 -20.385 1.00 96.19 701 PRO A CA 1
ATOM 5143 C C . PRO A 1 701 ? 30.167 10.429 -20.536 1.00 96.19 701 PRO A C 1
ATOM 5145 O O . PRO A 1 701 ? 29.429 9.934 -19.686 1.00 96.19 701 PRO A O 1
ATOM 5148 N N . SER A 1 702 ? 30.601 9.731 -21.587 1.00 92.81 702 SER A N 1
ATOM 5149 C CA . SER A 1 702 ? 30.430 8.270 -21.684 1.00 92.81 702 SER A CA 1
ATOM 5150 C C . SER A 1 702 ? 31.449 7.540 -20.792 1.00 92.81 702 SER A C 1
ATOM 5152 O O . SER A 1 702 ? 32.503 8.098 -20.490 1.00 92.81 702 SER A O 1
ATOM 5154 N N . LEU A 1 703 ? 31.210 6.275 -20.418 1.00 92.12 703 LEU A N 1
ATOM 5155 C CA . LEU A 1 703 ? 32.200 5.467 -19.670 1.00 92.12 703 LEU A CA 1
ATOM 5156 C C . LEU A 1 703 ? 33.572 5.406 -20.377 1.00 92.12 703 LEU A C 1
ATOM 5158 O O . LEU A 1 703 ? 34.622 5.461 -19.732 1.00 92.12 703 LEU A O 1
ATOM 5162 N N . SER A 1 704 ? 33.551 5.344 -21.710 1.00 90.50 704 SER A N 1
ATOM 5163 C CA . SER A 1 704 ? 34.723 5.311 -22.591 1.00 90.50 704 SER A CA 1
ATOM 5164 C C . SER A 1 704 ? 35.385 6.673 -22.843 1.00 90.50 704 SER A C 1
ATOM 5166 O O . SER A 1 704 ? 36.383 6.731 -23.559 1.00 90.50 704 SER A O 1
ATOM 5168 N N . ASP A 1 705 ? 34.853 7.773 -22.302 1.00 93.62 705 ASP A N 1
ATOM 5169 C CA . ASP A 1 705 ? 35.408 9.109 -22.528 1.00 93.62 705 ASP A CA 1
ATOM 5170 C C . ASP A 1 705 ? 36.724 9.301 -21.757 1.00 93.62 705 ASP A C 1
ATOM 5172 O O . ASP A 1 705 ? 36.746 9.569 -20.556 1.00 93.62 705 ASP A O 1
ATOM 5176 N N . ALA A 1 706 ? 37.843 9.152 -22.463 1.00 90.31 706 ALA A N 1
ATOM 5177 C CA . ALA A 1 706 ? 39.178 9.338 -21.904 1.00 90.31 706 ALA A CA 1
ATOM 5178 C C . ALA A 1 706 ? 39.530 10.812 -21.612 1.00 90.31 706 ALA A C 1
ATOM 5180 O O . ALA A 1 706 ? 40.530 11.059 -20.939 1.00 90.31 706 ALA A O 1
ATOM 5181 N N . GLY A 1 707 ? 38.745 11.777 -22.109 1.00 94.19 707 GLY A N 1
ATOM 5182 C CA . GLY A 1 707 ? 38.903 13.199 -21.795 1.00 94.19 707 GLY A CA 1
ATOM 5183 C C . GLY A 1 707 ? 38.298 13.588 -20.444 1.00 94.19 707 GLY A C 1
ATOM 5184 O O . GLY A 1 707 ? 38.751 14.553 -19.833 1.00 94.19 707 GLY A O 1
ATOM 5185 N N . ALA A 1 708 ? 37.319 12.820 -19.961 1.00 96.12 708 ALA A N 1
ATOM 5186 C CA . ALA A 1 708 ? 36.676 13.029 -18.670 1.00 96.12 708 ALA A CA 1
ATOM 5187 C C . ALA A 1 708 ? 37.420 12.333 -17.519 1.00 96.12 708 ALA A C 1
ATOM 5189 O O . ALA A 1 708 ? 38.002 11.248 -17.667 1.00 96.12 708 ALA A O 1
ATOM 5190 N N . SER A 1 709 ? 37.351 12.915 -16.324 1.00 97.25 709 SER A N 1
ATOM 5191 C CA . SER A 1 709 ? 37.878 12.295 -15.107 1.00 97.25 709 SER A CA 1
ATOM 5192 C C . SER A 1 709 ? 37.155 10.982 -14.769 1.00 97.25 709 SER A C 1
ATOM 5194 O O . SER A 1 709 ? 36.075 10.670 -15.282 1.00 97.25 709 SER A O 1
ATOM 5196 N N . LEU A 1 710 ? 37.765 10.178 -13.893 1.00 96.88 710 LEU A N 1
ATOM 5197 C CA . LEU A 1 710 ? 37.116 8.983 -13.343 1.00 96.88 710 LEU A CA 1
ATOM 5198 C C . LEU A 1 710 ? 35.894 9.349 -12.488 1.00 96.88 710 LEU A C 1
ATOM 5200 O O . LEU A 1 710 ? 34.922 8.597 -12.469 1.00 96.88 710 LEU A O 1
ATOM 5204 N N . GLU A 1 711 ? 35.922 10.512 -11.830 1.00 95.69 711 GLU A N 1
ATOM 5205 C CA . GLU A 1 711 ? 34.792 11.022 -11.056 1.00 95.69 711 GLU A CA 1
ATOM 5206 C C . GLU A 1 711 ? 33.612 11.358 -11.965 1.00 95.69 711 GLU A C 1
ATOM 5208 O O . GLU A 1 711 ? 32.559 10.753 -11.808 1.00 95.69 711 GLU A O 1
ATOM 5213 N N . GLU A 1 712 ? 33.773 12.230 -12.964 1.00 96.50 712 GLU A N 1
ATOM 5214 C CA . GLU A 1 712 ? 32.668 12.639 -13.851 1.00 96.50 712 GLU A CA 1
ATOM 5215 C C . GLU A 1 712 ? 31.978 11.434 -14.511 1.00 96.50 712 GLU A C 1
ATOM 5217 O O . GLU A 1 712 ? 30.748 11.369 -14.556 1.00 96.50 712 GLU A O 1
ATOM 5222 N N . ARG A 1 713 ? 32.754 10.431 -14.945 1.00 97.81 713 ARG A N 1
ATOM 5223 C CA . ARG A 1 713 ? 32.223 9.174 -15.498 1.00 97.81 713 ARG A CA 1
ATOM 5224 C C . ARG A 1 713 ? 31.493 8.324 -14.459 1.00 97.81 713 ARG A C 1
ATOM 5226 O O . ARG A 1 713 ? 30.403 7.828 -14.745 1.00 97.81 713 ARG A O 1
ATOM 5233 N N . SER A 1 714 ? 32.042 8.195 -13.252 1.00 96.88 714 SER A N 1
ATOM 5234 C CA . SER A 1 714 ? 31.401 7.470 -12.145 1.00 96.88 714 SER A CA 1
ATOM 5235 C C . SER A 1 714 ? 30.104 8.143 -11.696 1.00 96.88 714 SER A C 1
ATOM 5237 O O . SER A 1 714 ? 29.084 7.475 -11.530 1.00 96.88 714 SER A O 1
ATOM 5239 N N . ARG A 1 715 ? 30.106 9.472 -11.539 1.00 96.06 715 ARG A N 1
ATOM 5240 C CA . ARG A 1 715 ? 28.937 10.267 -11.136 1.00 96.06 715 ARG A CA 1
ATOM 5241 C C . ARG A 1 715 ? 27.846 10.226 -12.209 1.00 96.06 715 ARG A C 1
ATOM 5243 O O . ARG A 1 715 ? 26.687 10.028 -11.857 1.00 96.06 715 ARG A O 1
ATOM 5250 N N . ALA A 1 716 ? 28.199 10.312 -13.494 1.00 96.69 716 ALA A N 1
ATOM 5251 C CA . ALA A 1 716 ? 27.251 10.140 -14.598 1.00 96.69 716 ALA A CA 1
ATOM 5252 C C . ALA A 1 716 ? 26.631 8.731 -14.632 1.00 96.69 716 ALA A C 1
ATOM 5254 O O . ALA A 1 716 ? 25.414 8.601 -14.790 1.00 96.69 716 ALA A O 1
ATOM 5255 N N . TYR A 1 717 ? 27.431 7.673 -14.445 1.00 96.31 717 TYR A N 1
ATOM 5256 C CA . TYR A 1 717 ? 26.913 6.301 -14.388 1.00 96.31 717 TYR A CA 1
ATOM 5257 C C . TYR A 1 717 ? 25.974 6.100 -13.191 1.00 96.31 717 TYR A C 1
ATOM 5259 O O . TYR A 1 717 ? 24.864 5.597 -13.369 1.00 96.31 717 TYR A O 1
ATOM 5267 N N . LEU A 1 718 ? 26.381 6.533 -11.992 1.00 95.88 718 LEU A N 1
ATOM 5268 C CA . LEU A 1 718 ? 25.575 6.440 -10.769 1.00 95.88 718 LEU A CA 1
ATOM 5269 C C . LEU A 1 718 ? 24.277 7.254 -10.871 1.00 95.88 718 LEU A C 1
ATOM 5271 O O . LEU A 1 718 ? 23.227 6.761 -10.458 1.00 95.88 718 LEU A O 1
ATOM 5275 N N . HIS A 1 719 ? 24.303 8.439 -11.491 1.00 94.25 719 HIS A N 1
ATOM 5276 C CA . HIS A 1 719 ? 23.078 9.173 -11.809 1.00 94.25 719 HIS A CA 1
ATOM 5277 C C . HIS A 1 719 ? 22.163 8.308 -12.684 1.00 94.25 719 HIS A C 1
ATOM 5279 O O . HIS A 1 719 ? 21.021 8.040 -12.316 1.00 94.25 719 HIS A O 1
ATOM 5285 N N . SER A 1 720 ? 22.683 7.827 -13.814 1.00 93.00 720 SER A N 1
ATOM 5286 C CA . SER A 1 720 ? 21.893 7.190 -14.876 1.00 93.00 720 SER A CA 1
ATOM 5287 C C . SER A 1 720 ? 21.361 5.794 -14.536 1.00 93.00 720 SER A C 1
ATOM 5289 O O . SER A 1 720 ? 20.430 5.331 -15.192 1.00 93.00 720 SER A O 1
ATOM 5291 N N . ASN A 1 721 ? 21.969 5.112 -13.559 1.00 92.31 721 ASN A N 1
ATOM 5292 C CA . ASN A 1 721 ? 21.663 3.721 -13.201 1.00 92.31 721 ASN A CA 1
ATOM 5293 C C . ASN A 1 721 ? 21.153 3.535 -11.766 1.00 92.31 721 ASN A C 1
ATOM 5295 O O . ASN A 1 721 ? 20.545 2.505 -11.476 1.00 92.31 721 ASN A O 1
ATOM 5299 N N . CYS A 1 722 ? 21.425 4.485 -10.864 1.00 91.81 722 CYS A N 1
ATOM 5300 C CA . CYS A 1 722 ? 21.190 4.306 -9.430 1.00 91.81 722 CYS A CA 1
ATOM 5301 C C . CYS A 1 722 ? 20.352 5.434 -8.804 1.00 91.81 722 CYS A C 1
ATOM 5303 O O . CYS A 1 722 ? 19.581 5.156 -7.883 1.00 91.81 722 CYS A O 1
ATOM 5305 N N . SER A 1 723 ? 20.446 6.684 -9.285 1.00 90.31 723 SER A N 1
ATOM 5306 C CA . SER A 1 723 ? 19.728 7.821 -8.669 1.00 90.31 723 SER A CA 1
ATOM 5307 C C . SER A 1 723 ? 18.204 7.712 -8.739 1.00 90.31 723 SER A C 1
ATOM 5309 O O . SER A 1 723 ? 17.506 8.286 -7.911 1.00 90.31 723 SER A O 1
ATOM 5311 N N . ASN A 1 724 ? 17.673 6.922 -9.676 1.00 84.69 724 ASN A N 1
ATOM 5312 C CA . ASN A 1 724 ? 16.235 6.682 -9.828 1.00 84.69 724 ASN A CA 1
ATOM 5313 C C . ASN A 1 724 ? 15.613 6.060 -8.563 1.00 84.69 724 ASN A C 1
ATOM 5315 O O . ASN A 1 724 ? 14.445 6.302 -8.274 1.00 84.69 724 ASN A O 1
ATOM 5319 N N . CYS A 1 725 ? 16.410 5.296 -7.808 1.00 80.94 725 CYS A N 1
ATOM 5320 C CA . CYS A 1 725 ? 16.024 4.701 -6.528 1.00 80.94 725 CYS A CA 1
ATOM 5321 C C . CYS A 1 725 ? 16.720 5.398 -5.342 1.00 80.94 725 CYS A C 1
ATOM 5323 O O . CYS A 1 725 ? 16.108 5.582 -4.292 1.00 80.94 725 CYS A O 1
ATOM 5325 N N . HIS A 1 726 ? 17.979 5.812 -5.522 1.00 88.81 726 HIS A N 1
ATOM 5326 C CA . HIS A 1 726 ? 18.830 6.449 -4.514 1.00 88.81 726 HIS A CA 1
ATOM 5327 C C . HIS A 1 726 ? 18.974 7.959 -4.770 1.00 88.81 726 HIS A C 1
ATOM 5329 O O . HIS A 1 726 ? 20.009 8.433 -5.245 1.00 88.81 726 HIS A O 1
ATOM 5335 N N . ARG A 1 727 ? 17.915 8.704 -4.467 1.00 83.12 727 ARG A N 1
ATOM 5336 C CA . ARG A 1 727 ? 17.900 10.170 -4.350 1.00 83.12 727 ARG A CA 1
ATOM 5337 C C . ARG A 1 727 ? 16.963 10.553 -3.209 1.00 83.12 727 ARG A C 1
ATOM 5339 O O . ARG A 1 727 ? 16.234 9.700 -2.703 1.00 83.12 727 ARG A O 1
ATOM 5346 N N . SER A 1 728 ? 16.938 11.825 -2.817 1.00 76.31 728 SER A N 1
ATOM 5347 C CA . SER A 1 728 ? 15.963 12.308 -1.826 1.00 76.31 728 SER A CA 1
ATOM 5348 C C . SER A 1 728 ? 14.524 11.977 -2.257 1.00 76.31 728 SER A C 1
ATOM 5350 O O . SER A 1 728 ? 14.138 12.265 -3.389 1.00 76.31 728 SER A O 1
ATOM 5352 N N . GLY A 1 729 ? 13.756 11.328 -1.373 1.00 61.62 729 GLY A N 1
ATOM 5353 C CA . GLY A 1 729 ? 12.411 10.798 -1.652 1.00 61.62 729 GLY A CA 1
ATOM 5354 C C . GLY A 1 729 ? 12.365 9.506 -2.488 1.00 61.62 729 GLY A C 1
ATOM 5355 O O . GLY A 1 729 ? 11.279 9.033 -2.811 1.00 61.62 729 GLY A O 1
ATOM 5356 N N . GLY A 1 730 ? 13.515 8.952 -2.879 1.00 63.31 730 GLY A N 1
ATOM 5357 C CA . GLY A 1 730 ? 13.620 7.753 -3.709 1.00 63.31 730 GLY A CA 1
ATOM 5358 C C . GLY A 1 730 ? 13.189 6.465 -2.997 1.00 63.31 730 GLY A C 1
ATOM 5359 O O . GLY A 1 730 ? 13.093 6.393 -1.770 1.00 63.31 730 GLY A O 1
ATOM 5360 N N . THR A 1 731 ? 12.945 5.419 -3.787 1.00 61.81 731 THR A N 1
ATOM 5361 C CA . THR A 1 731 ? 12.304 4.165 -3.348 1.00 61.81 731 THR A CA 1
ATOM 5362 C C . THR A 1 731 ? 13.094 3.344 -2.326 1.00 61.81 731 THR A C 1
ATOM 5364 O O . THR A 1 731 ? 12.531 2.424 -1.740 1.00 61.81 731 THR A O 1
ATOM 5367 N N . THR A 1 732 ? 14.375 3.641 -2.079 1.00 65.50 732 THR A N 1
ATOM 5368 C CA . THR A 1 732 ? 15.191 2.875 -1.119 1.00 65.50 732 THR A CA 1
ATOM 5369 C C . THR A 1 732 ? 15.115 3.368 0.323 1.00 65.50 732 THR A C 1
ATOM 5371 O O . THR A 1 732 ? 15.678 2.710 1.194 1.00 65.50 732 THR A O 1
ATOM 5374 N N . GLY A 1 733 ? 14.505 4.530 0.597 1.00 57.84 733 GLY A N 1
ATOM 5375 C CA . GLY A 1 733 ? 14.412 5.101 1.954 1.00 57.84 733 GLY A CA 1
ATOM 5376 C C . GLY A 1 733 ? 15.759 5.468 2.607 1.00 57.84 733 GLY A C 1
ATOM 5377 O O . GLY A 1 733 ? 15.815 5.830 3.778 1.00 57.84 733 GLY A O 1
ATOM 5378 N N . THR A 1 734 ? 16.863 5.372 1.864 1.00 70.81 734 THR A N 1
ATOM 5379 C CA . THR A 1 734 ? 18.222 5.674 2.332 1.00 70.81 734 THR A CA 1
ATOM 5380 C C . THR A 1 734 ? 18.555 7.151 2.158 1.00 70.81 734 THR A C 1
ATOM 5382 O O . THR A 1 734 ? 18.165 7.738 1.156 1.00 70.81 734 THR A O 1
ATOM 5385 N N . ALA A 1 735 ? 19.424 7.703 3.008 1.00 80.12 735 ALA A N 1
ATOM 5386 C CA . ALA A 1 735 ? 20.001 9.044 2.823 1.00 80.12 735 ALA A CA 1
ATOM 5387 C C . ALA A 1 735 ? 20.947 9.186 1.601 1.00 80.12 735 ALA A C 1
ATOM 5389 O O . ALA A 1 735 ? 21.539 10.244 1.410 1.00 80.12 735 ALA A O 1
ATOM 5390 N N . LEU A 1 736 ? 21.116 8.128 0.798 1.00 88.81 736 LEU A N 1
ATOM 5391 C CA . LEU A 1 736 ? 21.950 8.115 -0.403 1.00 88.81 736 LEU A CA 1
ATOM 5392 C C . LEU A 1 736 ? 21.381 9.014 -1.502 1.00 88.81 736 LEU A C 1
ATOM 5394 O O . LEU A 1 736 ? 20.200 8.915 -1.836 1.00 88.81 736 LEU A O 1
ATOM 5398 N N . ASP A 1 737 ? 22.256 9.797 -2.132 1.00 91.44 737 ASP A N 1
ATOM 5399 C CA . ASP A 1 737 ? 21.907 10.619 -3.291 1.00 91.44 737 ASP A CA 1
ATOM 5400 C C . ASP A 1 737 ? 22.920 10.469 -4.435 1.00 91.44 737 ASP A C 1
ATOM 5402 O O . ASP A 1 737 ? 23.995 11.069 -4.452 1.00 91.44 737 ASP A O 1
ATOM 5406 N N . PHE A 1 738 ? 22.574 9.649 -5.426 1.00 94.62 738 PHE A N 1
ATOM 5407 C CA . PHE A 1 738 ? 23.419 9.385 -6.588 1.00 94.62 738 PHE A CA 1
ATOM 5408 C C . PHE A 1 738 ? 23.236 10.374 -7.747 1.00 94.62 738 PHE A C 1
ATOM 5410 O O . PHE A 1 738 ? 23.841 10.160 -8.798 1.00 94.62 738 PHE A O 1
ATOM 5417 N N . LEU A 1 739 ? 22.499 11.478 -7.577 1.00 92.06 739 LEU A N 1
ATOM 5418 C CA . LEU A 1 739 ? 22.484 12.557 -8.570 1.00 92.06 739 LEU A CA 1
ATOM 5419 C C . LEU A 1 739 ? 23.909 13.070 -8.834 1.00 92.06 739 LEU A C 1
ATOM 5421 O O . LEU A 1 739 ? 24.638 13.407 -7.904 1.00 92.06 739 LEU A O 1
ATOM 5425 N N . ALA A 1 740 ? 24.308 13.145 -10.108 1.00 93.31 740 ALA A N 1
ATOM 5426 C CA . ALA A 1 740 ? 25.647 13.580 -10.526 1.00 93.31 740 ALA A CA 1
ATOM 5427 C C . ALA A 1 740 ? 26.056 14.970 -9.996 1.00 93.31 740 ALA A C 1
ATOM 5429 O O . ALA A 1 740 ? 27.240 15.219 -9.791 1.00 93.31 740 ALA A O 1
ATOM 5430 N N . THR A 1 741 ? 25.086 15.855 -9.752 1.00 90.69 741 THR A N 1
ATOM 5431 C CA . THR A 1 741 ? 25.277 17.210 -9.209 1.00 90.69 741 THR A CA 1
ATOM 5432 C C . THR A 1 741 ? 25.566 17.249 -7.708 1.00 90.69 741 THR A C 1
ATOM 5434 O O . THR A 1 741 ? 26.008 18.280 -7.204 1.00 90.69 741 THR A O 1
ATOM 5437 N N . SER A 1 742 ? 25.298 16.169 -6.973 1.00 92.19 742 SER A N 1
ATOM 5438 C CA . SER A 1 742 ? 25.461 16.140 -5.518 1.00 92.19 742 SER A CA 1
ATOM 5439 C C . SER A 1 742 ? 26.936 16.001 -5.139 1.00 92.19 742 SER A C 1
ATOM 5441 O O . SER A 1 742 ? 27.688 15.253 -5.767 1.00 92.19 742 SER A O 1
ATOM 5443 N N . SER A 1 743 ? 27.376 16.726 -4.109 1.00 92.94 743 SER A N 1
ATOM 5444 C CA . SER A 1 743 ? 28.752 16.620 -3.608 1.00 92.94 743 SER A CA 1
ATOM 5445 C C . SER A 1 743 ? 29.000 15.265 -2.934 1.00 92.94 743 SER A C 1
ATOM 5447 O O . SER A 1 743 ? 28.057 14.611 -2.485 1.00 92.94 743 SER A O 1
ATOM 5449 N N . LEU A 1 744 ? 30.270 14.864 -2.795 1.00 90.75 744 LEU A N 1
ATOM 5450 C CA . LEU A 1 744 ? 30.643 13.610 -2.123 1.00 90.75 744 LEU A CA 1
ATOM 5451 C C . LEU A 1 744 ? 30.115 13.524 -0.672 1.00 90.75 744 LEU A C 1
ATOM 5453 O O . LEU A 1 744 ? 29.754 12.443 -0.208 1.00 90.75 744 LEU A O 1
ATOM 5457 N N . THR A 1 745 ? 29.998 14.663 0.020 1.00 91.44 745 THR A N 1
ATOM 5458 C CA . THR A 1 745 ? 29.332 14.762 1.330 1.00 91.44 745 THR A CA 1
ATOM 5459 C C . THR A 1 745 ? 27.819 14.551 1.214 1.00 91.44 745 THR A C 1
ATOM 5461 O O . THR A 1 745 ? 27.252 13.764 1.967 1.00 91.44 745 THR A O 1
ATOM 5464 N N . ALA A 1 746 ? 27.159 15.233 0.268 1.00 90.44 746 ALA A N 1
ATOM 5465 C CA . ALA A 1 746 ? 25.702 15.198 0.111 1.00 90.44 746 ALA A CA 1
ATOM 5466 C C . ALA A 1 746 ? 25.175 13.819 -0.315 1.00 90.44 746 ALA A C 1
ATOM 5468 O O . ALA A 1 746 ? 24.084 13.437 0.091 1.00 90.44 746 ALA A O 1
ATOM 5469 N N . MET A 1 747 ? 25.963 13.047 -1.070 1.00 93.75 747 MET A N 1
ATOM 5470 C CA . MET A 1 747 ? 25.592 11.685 -1.468 1.00 93.75 747 MET A CA 1
ATOM 5471 C C . MET A 1 747 ? 25.660 10.643 -0.333 1.00 93.75 747 MET A C 1
ATOM 5473 O O . MET A 1 747 ? 25.241 9.508 -0.545 1.00 93.75 747 MET A O 1
ATOM 5477 N N . ALA A 1 748 ? 26.155 11.014 0.858 1.00 92.69 748 ALA A N 1
ATOM 5478 C CA . ALA A 1 748 ? 26.090 10.232 2.102 1.00 92.69 748 ALA A CA 1
ATOM 5479 C C . ALA A 1 748 ? 26.700 8.808 2.054 1.00 92.69 748 ALA A C 1
ATOM 5481 O O . ALA A 1 748 ? 26.236 7.901 2.744 1.00 92.69 748 ALA A O 1
ATOM 5482 N N . VAL A 1 749 ? 27.761 8.603 1.262 1.00 93.25 749 VAL A N 1
ATOM 5483 C CA . VAL A 1 749 ? 28.449 7.295 1.125 1.00 93.25 749 VAL A CA 1
ATOM 5484 C C . VAL A 1 749 ? 29.752 7.174 1.917 1.00 93.25 749 VAL A C 1
ATOM 5486 O O . VAL A 1 749 ? 30.184 6.071 2.244 1.00 93.25 749 VAL A O 1
ATOM 5489 N N . CYS A 1 750 ? 30.432 8.293 2.162 1.00 91.50 750 CYS A N 1
ATOM 5490 C CA . CYS A 1 750 ? 31.850 8.281 2.509 1.00 91.50 750 CYS A CA 1
ATOM 5491 C C . CYS A 1 750 ? 32.053 7.953 3.994 1.00 91.50 750 CYS A C 1
ATOM 5493 O O . CYS A 1 750 ? 31.564 8.688 4.850 1.00 91.50 750 CYS A O 1
ATOM 5495 N N . ASN A 1 751 ? 32.750 6.851 4.304 1.00 89.31 751 ASN A N 1
ATOM 5496 C CA . ASN A 1 751 ? 32.868 6.300 5.665 1.00 89.31 751 ASN A CA 1
ATOM 5497 C C . ASN A 1 751 ? 31.514 6.004 6.354 1.00 89.31 751 ASN A C 1
ATOM 5499 O O . ASN A 1 751 ? 31.431 5.967 7.582 1.00 89.31 751 ASN A O 1
ATOM 5503 N N . VAL A 1 752 ? 30.452 5.757 5.579 1.00 91.69 752 VAL A N 1
ATOM 5504 C CA . VAL A 1 752 ? 29.129 5.375 6.099 1.00 91.69 752 VAL A CA 1
ATOM 5505 C C . VAL A 1 752 ? 28.951 3.861 5.976 1.00 91.69 752 VAL A C 1
ATOM 5507 O O . VAL A 1 752 ? 29.163 3.300 4.904 1.00 91.69 752 VAL A O 1
ATOM 5510 N N . ASN A 1 753 ? 28.549 3.190 7.059 1.00 90.31 753 ASN A N 1
ATOM 5511 C CA . ASN A 1 753 ? 28.231 1.757 7.034 1.00 90.31 753 ASN A CA 1
ATOM 5512 C C . ASN A 1 753 ? 26.999 1.485 6.160 1.00 90.31 753 ASN A C 1
ATOM 5514 O O . ASN A 1 753 ? 25.999 2.202 6.245 1.00 90.31 753 ASN A O 1
ATOM 5518 N N . ALA A 1 754 ? 27.042 0.426 5.355 1.00 85.19 754 ALA A N 1
ATOM 5519 C CA . ALA A 1 754 ? 25.916 0.038 4.521 1.00 85.19 754 ALA A CA 1
ATOM 5520 C C . ALA A 1 754 ? 24.765 -0.561 5.349 1.00 85.19 754 ALA A C 1
ATOM 5522 O O . ALA A 1 754 ? 24.953 -1.442 6.190 1.00 85.19 754 ALA A O 1
ATOM 5523 N N . ALA A 1 755 ? 23.540 -0.111 5.073 1.00 71.00 755 ALA A N 1
ATOM 5524 C CA . ALA A 1 755 ? 22.340 -0.742 5.609 1.00 71.00 755 ALA A CA 1
ATOM 5525 C C . ALA A 1 755 ? 22.156 -2.135 4.977 1.00 71.00 755 ALA A C 1
ATOM 5527 O O . ALA A 1 755 ? 22.197 -2.269 3.754 1.00 71.00 755 ALA A O 1
ATOM 5528 N N . GLY A 1 756 ? 21.939 -3.161 5.806 1.00 69.19 756 GLY A N 1
ATOM 5529 C CA . GLY A 1 756 ? 21.741 -4.550 5.365 1.00 69.19 756 GLY A CA 1
ATOM 5530 C C . GLY A 1 756 ? 22.971 -5.464 5.452 1.00 69.19 756 GLY A C 1
ATOM 5531 O O . GLY A 1 756 ? 22.853 -6.639 5.122 1.00 69.19 756 GLY A O 1
ATOM 5532 N N . GLY A 1 757 ? 24.121 -4.973 5.928 1.00 78.44 757 GLY A N 1
ATOM 5533 C CA . GLY A 1 757 ? 25.322 -5.783 6.170 1.00 78.44 757 GLY A CA 1
ATOM 5534 C C . GLY A 1 757 ? 26.531 -5.328 5.355 1.00 78.44 757 GLY A C 1
ATOM 5535 O O . GLY A 1 757 ? 26.541 -4.239 4.791 1.00 78.44 757 GLY A O 1
ATOM 5536 N N . ASN A 1 758 ? 27.574 -6.160 5.301 1.00 83.94 758 ASN A N 1
ATOM 5537 C CA . ASN A 1 758 ? 28.833 -5.820 4.627 1.00 83.94 758 ASN A CA 1
ATOM 5538 C C . ASN A 1 758 ? 28.878 -6.185 3.131 1.00 83.94 758 ASN A C 1
ATOM 5540 O O . ASN A 1 758 ? 29.836 -5.826 2.457 1.00 83.94 758 ASN A O 1
ATOM 5544 N N . PHE A 1 759 ? 27.880 -6.906 2.605 1.00 86.56 759 PHE A N 1
ATOM 5545 C CA . PHE A 1 759 ? 27.784 -7.307 1.190 1.00 86.56 759 PHE A CA 1
ATOM 5546 C C . PHE A 1 759 ? 29.054 -7.980 0.623 1.00 86.56 759 PHE A C 1
ATOM 5548 O O . PHE A 1 759 ? 29.348 -7.867 -0.565 1.00 86.56 759 PHE A O 1
ATOM 5555 N N . GLY A 1 760 ? 29.807 -8.688 1.473 1.00 85.44 760 GLY A N 1
ATOM 5556 C CA . GLY A 1 760 ? 31.063 -9.351 1.106 1.00 85.44 760 GLY A CA 1
ATOM 5557 C C . GLY A 1 760 ? 32.331 -8.500 1.253 1.00 85.44 760 GLY A C 1
ATOM 5558 O O . GLY A 1 760 ? 33.418 -9.040 1.059 1.00 85.44 760 GLY A O 1
ATOM 5559 N N . THR A 1 761 ? 32.237 -7.221 1.637 1.00 91.81 761 THR A N 1
ATOM 5560 C CA . THR A 1 761 ? 33.417 -6.403 1.975 1.00 91.81 761 THR A CA 1
ATOM 5561 C C . THR A 1 761 ? 33.861 -6.613 3.426 1.00 91.81 761 THR A C 1
ATOM 5563 O O . THR A 1 761 ? 33.111 -7.113 4.269 1.00 91.81 761 THR A O 1
ATOM 5566 N N . SER A 1 762 ? 35.105 -6.261 3.741 1.00 93.19 762 SER A N 1
ATOM 5567 C CA . SER A 1 762 ? 35.669 -6.392 5.088 1.00 93.19 762 SER A CA 1
ATOM 5568 C C . SER A 1 762 ? 35.309 -5.216 6.002 1.00 93.19 762 SER A C 1
ATOM 5570 O O . SER A 1 762 ? 35.078 -5.437 7.190 1.00 93.19 762 SER A O 1
ATOM 5572 N N . SER A 1 763 ? 35.203 -3.992 5.469 1.00 91.75 763 SER A N 1
ATOM 5573 C CA . SER A 1 763 ? 34.814 -2.809 6.255 1.00 91.75 763 SER A CA 1
ATOM 5574 C C . SER A 1 763 ? 33.303 -2.608 6.392 1.00 91.75 763 SER A C 1
ATOM 5576 O O . SER A 1 763 ? 32.864 -1.983 7.353 1.00 91.75 763 SER A O 1
ATOM 5578 N N . GLY A 1 764 ? 32.502 -3.098 5.439 1.00 91.62 764 GLY A N 1
ATOM 5579 C CA . GLY A 1 764 ? 31.067 -2.808 5.351 1.00 91.62 764 GLY A CA 1
ATOM 5580 C C . GLY A 1 764 ? 30.722 -1.356 4.989 1.00 91.62 764 GLY A C 1
ATOM 5581 O O . GLY A 1 764 ? 29.557 -0.964 5.084 1.00 91.62 764 GLY A O 1
ATOM 5582 N N . LEU A 1 765 ? 31.702 -0.548 4.570 1.00 95.38 765 LEU A N 1
ATOM 5583 C CA . LEU A 1 765 ? 31.493 0.849 4.189 1.00 95.38 765 LEU A CA 1
ATOM 5584 C C . LEU A 1 765 ? 30.912 0.968 2.774 1.00 95.38 765 LEU A C 1
ATOM 5586 O O . LEU A 1 765 ? 31.355 0.296 1.842 1.00 95.38 765 LEU A O 1
ATOM 5590 N N . LEU A 1 766 ? 29.953 1.879 2.596 1.00 94.12 766 LEU A N 1
ATOM 5591 C CA . LEU A 1 766 ? 29.371 2.244 1.298 1.00 94.12 766 LEU A CA 1
ATOM 5592 C C . LEU A 1 766 ? 30.458 2.699 0.319 1.00 94.12 766 LEU A C 1
ATOM 5594 O O . LEU A 1 766 ? 30.553 2.168 -0.791 1.00 94.12 766 LEU A O 1
ATOM 5598 N N . LEU A 1 767 ? 31.316 3.613 0.774 1.00 96.25 767 LEU A N 1
ATOM 5599 C CA . LEU A 1 767 ? 32.557 4.007 0.118 1.00 96.25 767 LEU A CA 1
ATOM 5600 C C . LEU A 1 767 ? 33.686 4.062 1.157 1.00 96.25 767 LEU A C 1
ATOM 5602 O O . LEU A 1 767 ? 33.607 4.817 2.130 1.00 96.25 767 LEU A O 1
ATOM 5606 N N . SER A 1 768 ? 34.731 3.270 0.913 1.00 95.94 768 SER A N 1
ATOM 5607 C CA . SER A 1 768 ? 35.979 3.192 1.676 1.00 95.94 768 SER A CA 1
ATOM 5608 C C . SER A 1 768 ? 37.082 3.941 0.902 1.00 95.94 768 SER A C 1
ATOM 5610 O O . SER A 1 768 ? 37.507 3.466 -0.157 1.00 95.94 768 SER A O 1
ATOM 5612 N N . PRO A 1 769 ? 37.516 5.140 1.345 1.00 95.25 769 PRO A N 1
ATOM 5613 C CA . PRO A 1 769 ? 38.498 5.955 0.623 1.00 95.25 769 PRO A CA 1
ATOM 5614 C C . PRO A 1 769 ? 39.793 5.194 0.317 1.00 95.25 769 PRO A C 1
ATOM 5616 O O . PRO A 1 769 ? 40.390 4.585 1.204 1.00 95.25 769 PRO A O 1
ATOM 5619 N N . GLY A 1 770 ? 40.226 5.222 -0.944 1.00 96.19 770 GLY A N 1
ATOM 5620 C CA . GLY A 1 770 ? 41.441 4.549 -1.398 1.00 96.19 770 GLY A CA 1
ATOM 5621 C C . GLY A 1 770 ? 41.312 3.029 -1.549 1.00 96.19 770 GLY A C 1
ATOM 5622 O O . GLY A 1 770 ? 42.303 2.384 -1.887 1.00 96.19 770 GLY A O 1
ATOM 5623 N N . ASN A 1 771 ? 40.127 2.450 -1.314 1.00 96.44 771 ASN A N 1
ATOM 5624 C CA . ASN A 1 771 ? 39.888 1.011 -1.423 1.00 96.44 771 ASN A CA 1
ATOM 5625 C C . ASN A 1 771 ? 38.521 0.700 -2.065 1.00 96.44 771 ASN A C 1
ATOM 5627 O O . ASN A 1 771 ? 37.525 0.401 -1.399 1.00 96.44 771 ASN A O 1
ATOM 5631 N N . GLY A 1 772 ? 38.482 0.763 -3.396 1.00 96.12 772 GLY A N 1
ATOM 5632 C CA . GLY A 1 772 ? 37.302 0.444 -4.196 1.00 96.12 772 GLY A CA 1
ATOM 5633 C C . GLY A 1 772 ? 36.881 -1.024 -4.108 1.00 96.12 772 GLY A C 1
ATOM 5634 O O . GLY A 1 772 ? 35.687 -1.300 -4.088 1.00 96.12 772 GLY A O 1
ATOM 5635 N N . ASP A 1 773 ? 37.825 -1.962 -3.982 1.00 95.38 773 ASP A N 1
ATOM 5636 C CA . ASP A 1 773 ? 37.510 -3.394 -3.851 1.00 95.38 773 ASP A CA 1
ATOM 5637 C C . ASP A 1 773 ? 36.803 -3.723 -2.518 1.00 95.38 773 ASP A C 1
ATOM 5639 O O . ASP A 1 773 ? 35.965 -4.620 -2.469 1.00 95.38 773 ASP A O 1
ATOM 5643 N N . ASP A 1 774 ? 37.059 -2.948 -1.459 1.00 95.38 774 ASP A N 1
ATOM 5644 C CA . ASP A 1 774 ? 36.402 -3.066 -0.146 1.00 95.38 774 ASP A CA 1
ATOM 5645 C C . ASP A 1 774 ? 35.171 -2.146 0.030 1.00 95.38 774 ASP A C 1
ATOM 5647 O O . ASP A 1 774 ? 34.601 -2.048 1.119 1.00 95.38 774 ASP A O 1
ATOM 5651 N N . SER A 1 775 ? 34.735 -1.466 -1.033 1.00 96.88 775 SER A N 1
ATOM 5652 C CA . SER A 1 775 ? 33.592 -0.545 -1.000 1.00 96.88 775 SER A CA 1
ATOM 5653 C C . SER A 1 775 ? 32.299 -1.218 -1.457 1.00 96.88 775 SER A C 1
ATOM 5655 O O . SER A 1 775 ? 32.220 -1.752 -2.566 1.00 96.88 775 SER A O 1
ATOM 5657 N N . VAL A 1 776 ? 31.242 -1.136 -0.644 1.00 95.25 776 VAL A N 1
ATOM 5658 C CA . VAL A 1 776 ? 29.957 -1.805 -0.915 1.00 95.25 776 VAL A CA 1
ATOM 5659 C C . VAL A 1 776 ? 29.329 -1.344 -2.236 1.00 95.25 776 VAL A C 1
ATOM 5661 O O . VAL A 1 776 ? 28.731 -2.164 -2.925 1.00 95.25 776 VAL A O 1
ATOM 5664 N N . ILE A 1 777 ? 29.501 -0.086 -2.663 1.00 94.69 777 ILE A N 1
ATOM 5665 C CA . ILE A 1 777 ? 29.010 0.372 -3.981 1.00 94.69 777 ILE A CA 1
ATOM 5666 C C . ILE A 1 777 ? 29.591 -0.476 -5.125 1.00 94.69 777 ILE A C 1
ATOM 5668 O O . ILE A 1 777 ? 28.851 -0.902 -6.009 1.00 94.69 777 ILE A O 1
ATOM 5672 N N . HIS A 1 778 ? 30.891 -0.773 -5.092 1.00 95.50 778 HIS A N 1
ATOM 5673 C CA . HIS A 1 778 ? 31.550 -1.602 -6.102 1.00 95.50 778 HIS A CA 1
ATOM 5674 C C . HIS A 1 778 ? 31.206 -3.093 -5.942 1.00 95.50 778 HIS A C 1
ATOM 5676 O O . HIS A 1 778 ? 30.879 -3.760 -6.927 1.00 95.50 778 HIS A O 1
ATOM 5682 N N . ALA A 1 779 ? 31.186 -3.604 -4.706 1.00 93.56 779 ALA A N 1
ATOM 5683 C CA . ALA A 1 779 ? 30.811 -4.991 -4.422 1.00 93.56 779 ALA A CA 1
ATOM 5684 C C . ALA A 1 779 ? 29.370 -5.318 -4.858 1.00 93.56 779 ALA A C 1
ATOM 5686 O O . ALA A 1 779 ? 29.089 -6.424 -5.314 1.00 93.56 779 ALA A O 1
ATOM 5687 N N . ARG A 1 780 ? 28.444 -4.352 -4.783 1.00 91.38 780 ARG A N 1
ATOM 5688 C CA . ARG A 1 780 ? 27.059 -4.528 -5.249 1.00 91.38 780 ARG A CA 1
ATOM 5689 C C . ARG A 1 780 ? 26.889 -4.364 -6.759 1.00 91.38 780 ARG A C 1
ATOM 5691 O O . ARG A 1 780 ? 25.946 -4.933 -7.299 1.00 91.38 780 ARG A O 1
ATOM 5698 N N . LEU A 1 781 ? 27.789 -3.663 -7.450 1.00 90.88 781 LEU A N 1
ATOM 5699 C CA . LEU A 1 781 ? 27.818 -3.658 -8.918 1.00 90.88 781 LEU A CA 1
ATOM 5700 C C . LEU A 1 781 ? 28.289 -5.014 -9.463 1.00 90.88 781 LEU A C 1
ATOM 5702 O O . LEU A 1 781 ? 27.663 -5.560 -10.365 1.00 90.88 781 LEU A O 1
ATOM 5706 N N . THR A 1 782 ? 29.350 -5.582 -8.882 1.00 90.62 782 THR A N 1
ATOM 5707 C CA . THR A 1 782 ? 29.971 -6.849 -9.326 1.00 90.62 782 THR A CA 1
ATOM 5708 C C . THR A 1 782 ? 29.336 -8.111 -8.725 1.00 90.62 782 THR A C 1
ATOM 5710 O O . THR A 1 782 ? 29.499 -9.207 -9.262 1.00 90.62 782 THR A O 1
ATOM 5713 N N . GLY A 1 783 ? 28.582 -7.978 -7.630 1.00 83.31 783 GLY A N 1
ATOM 5714 C CA . GLY A 1 783 ? 27.927 -9.080 -6.919 1.00 83.31 783 GLY A CA 1
ATOM 5715 C C . GLY A 1 783 ? 26.829 -9.790 -7.718 1.00 83.31 783 GLY A C 1
ATOM 5716 O O . GLY A 1 783 ? 26.540 -9.454 -8.863 1.00 83.31 783 GLY A O 1
ATOM 5717 N N . SER A 1 784 ? 26.177 -10.784 -7.113 1.00 76.69 784 SER A N 1
ATOM 5718 C CA . SER A 1 784 ? 25.092 -11.566 -7.730 1.00 76.69 784 SER A CA 1
ATOM 5719 C C . SER A 1 784 ? 23.913 -11.770 -6.768 1.00 76.69 784 SER A C 1
ATOM 5721 O O . SER A 1 784 ? 24.019 -11.485 -5.572 1.00 76.69 784 SER A O 1
ATOM 5723 N N . GLY A 1 785 ? 22.772 -12.229 -7.296 1.00 72.38 785 GLY A N 1
ATOM 5724 C CA . GLY A 1 785 ? 21.551 -12.446 -6.515 1.00 72.38 785 GLY A CA 1
ATOM 5725 C C . GLY A 1 785 ? 21.060 -11.177 -5.808 1.00 72.38 785 GLY A C 1
ATOM 5726 O O . GLY A 1 785 ? 21.217 -10.070 -6.321 1.00 72.38 785 GLY A O 1
ATOM 5727 N N . ALA A 1 786 ? 20.503 -11.335 -4.604 1.00 68.88 786 ALA A N 1
ATOM 5728 C CA . ALA A 1 786 ? 19.935 -10.243 -3.802 1.00 68.88 786 ALA A CA 1
ATOM 5729 C C . ALA A 1 786 ? 20.935 -9.123 -3.434 1.00 68.88 786 ALA A C 1
ATOM 5731 O O . ALA A 1 786 ? 20.532 -8.002 -3.119 1.00 68.88 786 ALA A O 1
ATOM 5732 N N . ASN A 1 787 ? 22.243 -9.396 -3.501 1.00 75.75 787 ASN A N 1
ATOM 5733 C CA . ASN A 1 787 ? 23.271 -8.405 -3.192 1.00 75.75 787 ASN A CA 1
ATOM 5734 C C . ASN A 1 787 ? 23.514 -7.415 -4.344 1.00 75.75 787 ASN A C 1
ATOM 5736 O O . ASN A 1 787 ? 24.032 -6.325 -4.088 1.00 75.75 787 ASN A O 1
ATOM 5740 N N . ARG A 1 788 ? 23.119 -7.736 -5.585 1.00 83.38 788 ARG A N 1
ATOM 5741 C CA . ARG A 1 788 ? 23.365 -6.877 -6.753 1.00 83.38 788 ARG A CA 1
ATOM 5742 C C . ARG A 1 788 ? 22.547 -5.577 -6.735 1.00 83.38 788 ARG A C 1
ATOM 5744 O O . ARG A 1 788 ? 21.404 -5.548 -6.286 1.00 83.38 788 ARG A O 1
ATOM 5751 N N . MET A 1 789 ? 23.127 -4.516 -7.296 1.00 84.50 789 MET A N 1
ATOM 5752 C CA . MET A 1 789 ? 22.454 -3.277 -7.691 1.00 84.50 789 MET A CA 1
ATOM 5753 C C . MET A 1 789 ? 22.845 -2.874 -9.131 1.00 84.50 789 MET A C 1
ATOM 5755 O O . MET A 1 789 ? 24.028 -2.953 -9.460 1.00 84.50 789 MET A O 1
ATOM 5759 N N . PRO A 1 790 ? 21.900 -2.403 -9.974 1.00 76.38 790 PRO A N 1
ATOM 5760 C CA . PRO A 1 790 ? 20.454 -2.358 -9.739 1.00 76.38 790 PRO A CA 1
ATOM 5761 C C . PRO A 1 790 ? 19.818 -3.767 -9.812 1.00 76.38 790 PRO A C 1
ATOM 5763 O O . PRO A 1 790 ? 20.233 -4.582 -10.635 1.00 76.38 790 PRO A O 1
ATOM 5766 N N . PRO A 1 791 ? 18.793 -4.077 -8.995 1.00 66.69 791 PRO A N 1
ATOM 5767 C CA . PRO A 1 791 ? 18.229 -5.425 -8.882 1.00 66.69 791 PRO A CA 1
ATOM 5768 C C . PRO A 1 791 ? 17.129 -5.698 -9.923 1.00 66.69 791 PRO A C 1
ATOM 5770 O O . PRO A 1 791 ? 16.562 -6.785 -9.967 1.00 66.69 791 PRO A O 1
ATOM 5773 N N . LEU A 1 792 ? 16.787 -4.696 -10.739 1.00 65.94 792 LEU A N 1
ATOM 5774 C CA . LEU A 1 792 ? 15.743 -4.745 -11.756 1.00 65.94 792 LEU A CA 1
ATOM 5775 C C . LEU A 1 792 ? 16.385 -4.606 -13.137 1.00 65.94 792 LEU A C 1
ATOM 5777 O O . LEU A 1 792 ? 17.160 -3.682 -13.371 1.00 65.94 792 LEU A O 1
ATOM 5781 N N . GLY A 1 793 ? 16.050 -5.515 -14.054 1.00 64.88 793 GLY A N 1
ATOM 5782 C CA . GLY A 1 793 ? 16.528 -5.466 -15.439 1.00 64.88 793 GLY A CA 1
ATOM 5783 C C . GLY A 1 793 ? 18.023 -5.750 -15.637 1.00 64.88 793 GLY A C 1
ATOM 5784 O O . GLY A 1 793 ? 18.524 -5.466 -16.725 1.00 64.88 793 GLY A O 1
ATOM 5785 N N . THR A 1 794 ? 18.726 -6.292 -14.630 1.00 76.12 794 THR A N 1
ATOM 5786 C CA . THR A 1 794 ? 20.099 -6.800 -14.790 1.00 76.12 794 THR A CA 1
ATOM 5787 C C . THR A 1 794 ? 20.314 -8.159 -14.119 1.00 76.12 794 THR A C 1
ATOM 5789 O O . THR A 1 794 ? 19.824 -8.424 -13.022 1.00 76.12 794 THR A O 1
ATOM 5792 N N . THR A 1 795 ? 21.073 -9.018 -14.792 1.00 74.19 795 THR A N 1
ATOM 5793 C CA . THR A 1 795 ? 21.567 -10.336 -14.360 1.00 74.19 795 THR A CA 1
ATOM 5794 C C . THR A 1 795 ? 23.031 -10.561 -14.771 1.00 74.19 795 THR A C 1
ATOM 5796 O O . THR A 1 795 ? 23.710 -11.412 -14.192 1.00 74.19 795 THR A O 1
ATOM 5799 N N . LEU A 1 796 ? 23.611 -9.667 -15.583 1.00 80.50 796 LEU A N 1
ATOM 5800 C CA . LEU A 1 796 ? 25.051 -9.478 -15.813 1.00 80.50 796 LEU A CA 1
ATOM 5801 C C . LEU A 1 796 ? 25.514 -8.122 -15.241 1.00 80.50 796 LEU A C 1
ATOM 5803 O O . LEU A 1 796 ? 24.727 -7.179 -15.153 1.00 80.50 796 LEU A O 1
ATOM 5807 N N . PHE A 1 797 ? 26.773 -8.023 -14.812 1.00 83.12 797 PHE A N 1
ATOM 5808 C CA . PHE A 1 797 ? 27.341 -6.754 -14.344 1.00 83.12 797 PHE A CA 1
ATOM 5809 C C . PHE A 1 797 ? 28.065 -6.027 -15.485 1.00 83.12 797 PHE A C 1
ATOM 5811 O O . PHE A 1 797 ? 28.468 -6.649 -16.464 1.00 83.12 797 PHE A O 1
ATOM 5818 N N . ASP A 1 798 ? 28.183 -4.704 -15.379 1.00 89.94 798 ASP A N 1
ATOM 5819 C CA . ASP A 1 798 ? 28.941 -3.883 -16.325 1.00 89.94 798 ASP A CA 1
ATOM 5820 C C . ASP A 1 798 ? 30.404 -3.818 -15.857 1.00 89.94 798 ASP A C 1
ATOM 5822 O O . ASP A 1 798 ? 30.736 -3.056 -14.945 1.00 89.94 798 ASP A O 1
ATOM 5826 N N . ASP A 1 799 ? 31.268 -4.640 -16.465 1.00 89.81 799 ASP A N 1
ATOM 5827 C CA . ASP A 1 799 ? 32.714 -4.675 -16.190 1.00 89.81 799 ASP A CA 1
ATOM 5828 C C . ASP A 1 799 ? 33.352 -3.279 -16.291 1.00 89.81 799 ASP A C 1
ATOM 5830 O O . ASP A 1 799 ? 34.178 -2.895 -15.462 1.00 89.81 799 ASP A O 1
ATOM 5834 N N . THR A 1 800 ? 32.948 -2.491 -17.294 1.00 92.19 800 THR A N 1
ATOM 5835 C CA . THR A 1 800 ? 33.554 -1.182 -17.577 1.00 92.19 800 THR A CA 1
ATOM 5836 C C . THR A 1 800 ? 33.147 -0.161 -16.521 1.00 92.19 800 THR A C 1
ATOM 5838 O O . THR A 1 800 ? 33.988 0.600 -16.036 1.00 92.19 800 THR A O 1
ATOM 5841 N N . ALA A 1 801 ? 31.873 -0.146 -16.126 1.00 94.25 801 ALA A N 1
ATOM 5842 C CA . ALA A 1 801 ? 31.397 0.716 -15.051 1.00 94.25 801 ALA A CA 1
ATOM 5843 C C . ALA A 1 801 ? 31.991 0.327 -13.693 1.00 94.25 801 ALA A C 1
ATOM 5845 O O . ALA A 1 801 ? 32.387 1.212 -12.931 1.00 94.25 801 ALA A O 1
ATOM 5846 N N . ALA A 1 802 ? 32.090 -0.975 -13.402 1.00 94.69 802 ALA A N 1
ATOM 5847 C CA . ALA A 1 802 ? 32.715 -1.480 -12.184 1.00 94.69 802 ALA A CA 1
ATOM 5848 C C . ALA A 1 802 ? 34.175 -1.014 -12.077 1.00 94.69 802 ALA A C 1
ATOM 5850 O O . ALA A 1 802 ? 34.550 -0.428 -11.060 1.00 94.69 802 ALA A O 1
ATOM 5851 N N . ASP A 1 803 ? 34.967 -1.164 -13.144 1.00 95.81 803 ASP A N 1
ATOM 5852 C CA . ASP A 1 803 ? 36.357 -0.704 -13.172 1.00 95.81 803 ASP A CA 1
ATOM 5853 C C . ASP A 1 803 ? 36.489 0.820 -13.051 1.00 95.81 803 ASP A C 1
ATOM 5855 O O . ASP A 1 803 ? 37.352 1.305 -12.315 1.00 95.81 803 ASP A O 1
ATOM 5859 N N . VAL A 1 804 ? 35.646 1.601 -13.732 1.00 97.00 804 VAL A N 1
ATOM 5860 C CA . VAL A 1 804 ? 35.670 3.072 -13.627 1.00 97.00 804 VAL A CA 1
ATOM 5861 C C . VAL A 1 804 ? 35.354 3.526 -12.198 1.00 97.00 804 VAL A C 1
ATOM 5863 O O . VAL A 1 804 ? 36.093 4.345 -11.647 1.00 97.00 804 VAL A O 1
ATOM 5866 N N . ILE A 1 805 ? 34.327 2.949 -11.567 1.00 97.19 805 ILE A N 1
ATOM 5867 C CA . ILE A 1 805 ? 33.906 3.290 -10.199 1.00 97.19 805 ILE A CA 1
ATOM 5868 C C . ILE A 1 805 ? 34.938 2.830 -9.166 1.00 97.19 805 ILE A C 1
ATOM 5870 O O . ILE A 1 805 ? 35.286 3.596 -8.267 1.00 97.19 805 ILE A O 1
ATOM 5874 N N . ARG A 1 806 ? 35.498 1.625 -9.315 1.00 97.69 806 ARG A N 1
ATOM 5875 C CA . ARG A 1 806 ? 36.588 1.128 -8.465 1.00 97.69 806 ARG A CA 1
ATOM 5876 C C . ARG A 1 806 ? 37.797 2.057 -8.504 1.00 97.69 806 ARG A C 1
ATOM 5878 O O . ARG A 1 806 ? 38.318 2.443 -7.458 1.00 97.69 806 ARG A O 1
ATOM 5885 N N . ASN A 1 807 ? 38.229 2.443 -9.704 1.00 97.44 807 ASN A N 1
ATOM 5886 C CA . ASN A 1 807 ? 39.389 3.312 -9.884 1.00 97.44 807 ASN A CA 1
ATOM 5887 C C . ASN A 1 807 ? 39.126 4.754 -9.426 1.00 97.44 807 ASN A C 1
ATOM 5889 O O . ASN A 1 807 ? 40.046 5.396 -8.922 1.00 97.44 807 ASN A O 1
ATOM 5893 N N . TRP A 1 808 ? 37.889 5.252 -9.529 1.00 97.38 808 TRP A N 1
ATOM 5894 C CA . TRP A 1 808 ? 37.490 6.514 -8.900 1.00 97.38 808 TRP A CA 1
ATOM 5895 C C . TRP A 1 808 ? 37.641 6.453 -7.376 1.00 97.38 808 TRP A C 1
ATOM 5897 O O . TRP A 1 808 ? 38.325 7.303 -6.810 1.00 97.38 808 TRP A O 1
ATOM 5907 N N . ILE A 1 809 ? 37.095 5.422 -6.719 1.00 97.75 809 ILE A N 1
ATOM 5908 C CA . ILE A 1 809 ? 37.177 5.265 -5.255 1.00 97.75 809 ILE A CA 1
ATOM 5909 C C . ILE A 1 809 ? 38.633 5.111 -4.785 1.00 97.75 809 ILE A C 1
ATOM 5911 O O . ILE A 1 809 ? 39.028 5.732 -3.796 1.00 97.75 809 ILE A O 1
ATOM 5915 N N . ASN A 1 810 ? 39.460 4.366 -5.527 1.00 97.94 810 ASN A N 1
ATOM 5916 C CA . ASN A 1 810 ? 40.904 4.258 -5.278 1.00 97.94 810 ASN A CA 1
ATOM 5917 C C . ASN A 1 810 ? 41.632 5.618 -5.347 1.00 97.94 810 ASN A C 1
ATOM 5919 O O . ASN A 1 810 ? 42.674 5.786 -4.717 1.00 97.94 810 ASN A O 1
ATOM 5923 N N . GLY A 1 811 ? 41.098 6.592 -6.093 1.00 96.19 811 GLY A N 1
ATOM 5924 C CA . GLY A 1 811 ? 41.623 7.958 -6.174 1.00 96.19 811 GLY A CA 1
ATOM 5925 C C . GLY A 1 811 ? 41.216 8.880 -5.015 1.00 96.19 811 GLY A C 1
ATOM 5926 O O . GLY A 1 811 ? 41.798 9.956 -4.870 1.00 96.19 811 GLY A O 1
ATOM 5927 N N . ILE A 1 812 ? 40.246 8.492 -4.179 1.00 95.00 812 ILE A N 1
ATOM 5928 C CA . ILE A 1 812 ? 39.758 9.308 -3.057 1.00 95.00 812 ILE A CA 1
ATOM 5929 C C . ILE A 1 812 ? 40.667 9.091 -1.842 1.00 95.00 812 ILE A C 1
ATOM 5931 O O . ILE A 1 812 ? 40.574 8.075 -1.164 1.00 95.00 812 ILE A O 1
ATOM 5935 N N . ALA A 1 813 ? 41.535 10.059 -1.539 1.00 90.31 813 ALA A N 1
ATOM 5936 C CA . ALA A 1 813 ? 42.500 9.944 -0.439 1.00 90.31 813 ALA A CA 1
ATOM 5937 C C . ALA A 1 813 ? 41.867 9.999 0.970 1.00 90.31 813 ALA A C 1
ATOM 5939 O O . ALA A 1 813 ? 42.387 9.396 1.907 1.00 90.31 813 ALA A O 1
ATOM 5940 N N . SER A 1 814 ? 40.766 10.736 1.136 1.00 90.56 814 SER A N 1
ATOM 5941 C CA . SER A 1 814 ? 40.028 10.875 2.397 1.00 90.56 814 SER A CA 1
ATOM 5942 C C . SER A 1 814 ? 38.614 11.393 2.141 1.00 90.56 814 SER A C 1
ATOM 5944 O O . SER A 1 814 ? 38.373 12.046 1.126 1.00 90.56 814 SER A O 1
ATOM 5946 N N . CYS A 1 815 ? 37.691 11.161 3.076 1.00 88.44 815 CYS A N 1
ATOM 5947 C CA . CYS A 1 815 ? 36.381 11.813 3.035 1.00 88.44 815 CYS A CA 1
ATOM 5948 C C . CYS A 1 815 ? 36.483 13.325 3.328 1.00 88.44 815 CYS A C 1
ATOM 5950 O O . CYS A 1 815 ? 37.350 13.714 4.119 1.00 88.44 815 CYS A O 1
ATOM 5952 N N . PRO A 1 816 ? 35.626 14.151 2.697 1.00 83.00 816 PRO A N 1
ATOM 5953 C CA . PRO A 1 816 ? 35.480 15.582 2.980 1.00 83.00 816 PRO A CA 1
ATOM 5954 C C . PRO A 1 816 ? 34.725 15.869 4.289 1.00 8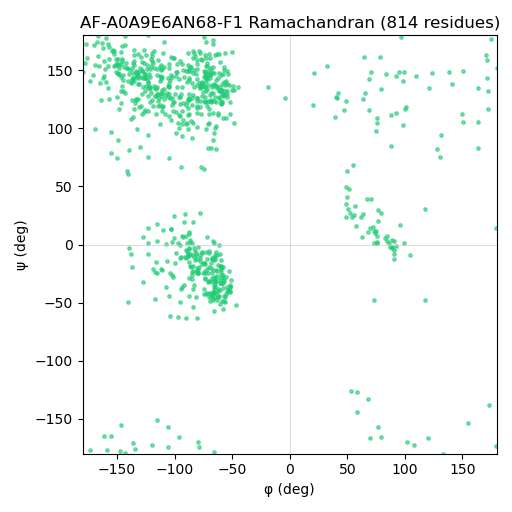3.00 816 PRO A C 1
ATOM 5956 O O . PRO A 1 816 ? 33.897 15.020 4.691 1.00 83.00 816 PRO A O 1
#

Secondary structure (DSSP, 8-state):
---------------------------------------------------------------------------------------------------------------PPPPP---------SS--PPEEE--TT----EEEES-TTSPPPSSEEEEEE-TTSEEEEEETTTEEEEEES-TT----EEEEE-TTTB--BTTBSEEEEEE-TTHHHH-EEEEEEEB-STT-EEEEEEEEEETTEEEEEEEEEEEEEEEEE-SSSS-----EEE-TTS-EEEEE---SSSSSTT--TT-TTSSTTEEEEEBSSSSSS-B--TTSTTTTSSS-TTEEEE--S-EEEEEE-TTT--EEEEE--SSSEEEEEEE-TT-B--TTTEETTEETTSS----TTB---SEEEETTT-SSEEEEEE---SSSGGGTTEEEEEETTT-EEEEEETT--SPPEEEEE-SSSEEEEEE-TT--EEEEETTTTEEEEEE--S---EEE--SBTGGG--EEETTTTEEPTT-EEE--SSPPPSTT-EEEEEEEPPTT--EEE-TTSBEE--TT-EEEEEEEEESSTT-TT-EEEEEEEEEEEETTEEEEEEEEEPTTSS-EEEESS-EEEEEEEEETTEEEEEEEEE--HHHHTTT--TTTTSSSS-BHHHH-SEE--GGGGGG-SEEHHHHHHHTT-EES-PPPGGGS--PPPTT-TTS-HHHHHHHHHHHHHTTTSSTT-TT-SS----TTS-TTTTT-BTPBPTT--TT-SS-BSB-TT-STT-HHHHHHH--GGG-SS-SS-SS--HHHHHHHHHHHHT--S--

Solvent-accessible surface area (backbone atoms only — not comparable to full-atom values): 46590 Å² total; per-residue (Å²): 131,88,84,91,89,90,88,85,89,88,87,91,88,82,89,83,86,93,87,87,82,89,82,90,82,89,83,88,85,79,91,86,86,89,86,86,89,86,92,87,89,91,85,86,90,85,87,84,91,82,90,84,86,84,84,87,85,85,86,87,87,87,86,90,84,90,88,86,85,88,86,82,89,85,90,84,86,83,89,81,89,86,87,80,90,87,82,88,85,88,85,87,86,89,81,87,80,90,80,89,85,87,91,88,87,88,82,92,79,89,76,76,74,78,76,78,79,69,78,47,83,65,57,59,36,82,65,40,68,71,56,55,76,40,64,55,96,85,42,34,61,80,49,71,45,71,48,38,77,53,38,79,73,43,65,40,31,35,30,43,42,57,46,99,87,48,34,37,35,40,26,23,21,52,20,34,34,34,32,35,63,78,46,58,83,39,58,65,76,38,73,24,42,80,40,55,91,50,30,36,48,59,87,65,32,10,29,38,16,38,29,63,44,96,57,27,96,79,68,33,38,36,36,39,22,31,23,38,70,51,100,75,31,34,40,33,37,31,35,34,31,41,26,93,92,41,83,70,28,44,36,82,90,48,64,42,72,62,48,76,44,77,32,87,41,76,32,34,54,28,25,20,38,40,65,46,94,85,72,32,42,33,38,29,18,5,27,22,27,84,69,86,50,74,74,60,18,17,77,30,45,85,48,72,30,1,20,33,33,41,34,24,65,83,74,36,89,65,46,31,68,48,89,83,29,64,15,64,90,49,93,32,46,40,44,40,28,26,34,10,34,48,18,29,42,23,62,32,66,31,89,88,78,60,50,35,36,31,5,28,32,49,89,73,61,25,26,33,32,35,72,64,50,84,62,40,32,48,30,20,66,56,27,44,60,97,39,44,45,98,41,99,69,66,88,64,86,78,48,46,73,52,79,43,72,47,48,46,72,80,37,77,37,34,19,20,43,46,50,35,56,26,72,72,38,59,88,46,48,62,25,35,35,32,34,16,28,76,66,12,38,27,36,42,42,46,89,89,56,90,66,80,71,44,78,73,45,77,57,60,59,29,28,48,25,49,34,55,48,95,70,28,46,53,34,40,26,16,22,83,70,17,46,49,27,27,72,42,32,56,37,61,74,77,40,61,57,62,56,64,33,55,72,71,44,35,45,45,73,33,64,88,74,66,36,54,23,73,34,41,42,74,59,70,59,38,47,68,62,80,37,61,79,42,44,72,54,36,33,41,33,60,46,81,96,58,51,32,42,54,43,98,87,36,50,48,46,74,51,66,48,25,34,39,39,43,35,34,35,35,60,32,21,90,91,38,90,81,42,57,43,68,50,38,42,34,39,38,37,38,39,96,89,47,78,51,36,44,27,22,41,40,43,98,81,59,72,51,23,37,58,36,68,83,36,54,75,47,80,44,63,38,36,53,94,95,60,57,44,86,42,74,48,78,44,57,20,32,72,56,47,50,77,60,41,32,76,76,42,58,42,56,88,67,72,28,45,31,25,33,49,41,74,45,83,49,82,97,45,55,93,73,50,73,39,40,44,56,62,52,40,47,44,44,60,36,47,35,64,79,76,75,62,67,93,81,48,65,57,42,46,32,90,83,40,84,89,51,56,47,55,56,26,34,31,31,47,34,27,46,57,41,20,52,37,29,20,85,88,21,63,67,80,51,80,32,27,32,46,55,89,50,50,74,68,64,21,54,30,61,78,29,73,38,90,94,50,31,74,88,30,88,76,19,15,30,30,34,63,49,33,18,84,38,6,33,59,41,34,18,37,69,44,61,76,93,58,24,51,59,75,70,73,44,91,55,62,59,68,68,60,42,52,40,40,25,54,30,32,43,67,33,86,63,75,128